Protein AF-0000000074722430 (afdb_homodimer)

InterPro domains:
  IPR003819 TauD/TfdA-like domain [PF02668] (165-380)
  IPR042098 Glutarate 2-hydroxylase superfamily [G3DSA:3.60.130.10] (92-391)

Sequence (804 aa):
MAFQASCAPLKAHEVLLSFWPFKAGCSSRLLKVPALHRSLGVPALICVAAIRSRGRKARICRPAENVEQIRLNEADLTGFRKDFFELFTHEEDFLWNAMTHPRQTERAVSRCFKLVVKWLPEEALHALLRLFVDVDAAPAIWISGLALDVDIPPTPALPGDFRLPVSEAWLLGLARCLGIPYGMLGFYSNNARGGLIRDLSPKPGLGGINQPHINLGLHRDVPACVSGDVEPDGFILLAARGDPEHAALTRICSHRRLAARLKPPQLDALRRSPMRTECVRQGGGISPYGKPFYAVEGPEDDPKMTFFYIPDHKDFTYRIVSDDEETQAAYHAALEVGAAVSDDVDLQAGDALIINNARCTHGRSSFKPQLDGTDRWLLKTFVSAGAAHACTTAWPNLLLKPMAFQASCAPLKAHEVLLSFWPFKAGCSSRLLKVPALHRSLGVPALICVAAIRSRGRKARICRPAENVEQIRLNEADLTGFRKDFFELFTHEEDFLWNAMTHPRQTERAVSRCFKLVVKWLPEEALHALLRLFVDVDAAPAIWISGLALDVDIPPTPALPGDFRLPVSEAWLLGLARCLGIPYGMLGFYSNNARGGLIRDLSPKPGLGGINQPHINLGLHRDVPACVSGDVEPDGFILLAARGDPEHAALTRICSHRRLAARLKPPQLDALRRSPMRTECVRQGGGISPYGKPFYAVEGPEDDPKMTFFYIPDHKDFTYRIVSDDEETQAAYHAALEVGAAVSDDVDLQAGDALIINNARCTHGRSSFKPQLDGTDRWLLKTFVSAGAAHACTTAWPNLLLKP

pLDDT: mean 80.16, std 26.32, range [17.06, 98.88]

Radius of gyration: 30.54 Å; Cα contacts (8 Å, |Δi|>4): 1571; chains: 2; bounding box: 87×69×112 Å

Foldseek 3Di:
DPPPPPPPDDPPPPPPPVPPPPPPPVDPPPPPPDDPDDDPCPVPPPPPPPPVPVPPPPPPLPQADQEAEAEDALVLCVCLVVVLCVLQPDPVLQQAALAPHLVSLLVNLVSLQVSQVVRDDPVVLVLLLCLLPPLSHNQKYKYFNADWAPDDFFQDQDAEADDGPSLVSNFSNSQVSQAAWFFAPPPAQDYSRRRSKHKAEQHPPDDWPNAQQDWFAWFFPCDCQQNPLQRFQKKKKAWQFFAPVLQKWKKKFFPLNLLVPADPLLVVLLQPFWKFKWKAFPVGDIDTHGHIDRQWDDDNSQIFGGDDDIDDDPGIDMDMDTPDPSNRVSVVVSRVSRVVRIDIDRHGRRMMMMGRSRGIIMIIGHDDAPPPRRGIIIMMIGHHNDPVSCVQPPPSNRYHYD/DPPPPPPPDPDPPPPPPVPDDPPPCPDPPPPPPDDDDDDPPPVPPPPPPPPVPVPPPPPPLPQADQEAEAEDALVLCVCLVVVLCVLVPDPVLQQAALAPHLVSLLVNLVSLQVSQVVRDDPVVLVLLLCLLPPLSHNQKYKYFNADWAPDDFFQDQDAEADDGPSLVSNFSNSQVSQAAWFFAPPPAQDYSRRRSKHKAEQHPPDDWPNAQQDWFAWFFPCDCQQNPLQRFQKKKKAWQFFAPVLQKWKKKFFPLNLLVPADPLLVVLLQPFWKFKWKAFPVGDIDTHGHIDRQWDDDNSQIFGGDDDIDDDPGIDMDMDTPDPSNRVSVVVSRVSRVVRIDIHRHGRRMMMMGRSRGIIMIIGHDDAPPPRRGIIIMMIGHHNDPVSCVQPPPSNRYHYD

Secondary structure (DSSP, 8-state):
-----------------------------------------------------------------SEEEEE--GGGGHHHHHHHHHH--SGGGG---TTT-HHHHHHHHHHHHHHHHHHS-HHHHHHHHHTTT-TTS-SEEEEE-----SSPPPPPSS------HHHHHHHHHHHHHHSEEEEETTTS-SSTTTTSSEEE---TT--GGG-TTS-EEEE-SS-HHHHGGG--SEEEEEEEE--TTS--PEEEEEHHHHHHHS-HHHHHHHHHS-EEEEEEETTS-EEEEEEEE-SEES-TTS-EE--------SSEEEEEEESSHHHHHHHHHHHHHHHHHPEEE---TT-EEEEETTTEEEEE-------SS-S-EEEEEEEES-HHHHTTS-TT--EE--/-----------------------------------------------------------------SEEEEE--GGGGHHHHHHHHHH--SHHHH---TTT-HHHHHHHHHHHHHHHHHHS-HHHHHHHHHTTT-TTS-SEEEEE-----SSPPPPPSS------HHHHHHHHHHHHHHSEEEEETTTS-SSTTTTSSEEE---TT--GGG-TTS-EEEE-SS-HHHHGGG--SEEEEEEEE--TTS--PEEEEEHHHHHHHS-HHHHHHHHHS-EEEEEEETTS-EEEEEEEE-SEES-TTS-EE--------SSEEEEEEESSHHHHHHHHHHHHHHHHHPEEE---TT-EEEEETTTEEEEE-------SS-S-EEEEEEEES-HHHHTTS-TT--EE--

Organism: NCBI:txid2562239

Nearest PDB structures (foldseek):
  2og7-assembly1_A  TM=8.150E-01  e=7.172E-22  Streptomyces coelicolor A3(2)
  6f2b-assembly2_B  TM=8.007E-01  e=6.426E-21  Catenulispora acidiphila DSM 44928
  6vwr-assembly1_A  TM=7.796E-01  e=1.172E-19  Streptomyces antibioticus
  6mp9-assembly1_A  TM=7.767E-01  e=3.078E-17  Streptomyces vinaceus
  6daw-assembly1_B  TM=7.287E-01  e=4.355E-18  Streptomyces lusitanus

Structure (mmCIF, N/CA/C/O backbone):
data_AF-0000000074722430-model_v1
#
loop_
_entity.id
_entity.type
_entity.pdbx_description
1 polymer 'TauD/TfdA-like domain-containing protein'
#
loop_
_atom_site.group_PDB
_atom_site.id
_atom_site.type_symbol
_atom_site.label_atom_id
_atom_site.label_alt_id
_atom_site.label_comp_id
_atom_site.label_asym_id
_atom_site.label_entity_id
_atom_site.label_seq_id
_atom_site.pdbx_PDB_ins_code
_atom_site.Cartn_x
_atom_site.Cartn_y
_atom_site.Cartn_z
_atom_site.occupancy
_atom_site.B_iso_or_equiv
_atom_site.auth_seq_id
_atom_site.auth_comp_id
_atom_site.auth_asym_id
_atom_site.auth_atom_id
_atom_site.pdbx_PDB_model_num
ATOM 1 N N . MET A 1 1 ? -0.787 9.32 58.656 1 22.22 1 MET A N 1
ATOM 2 C CA . MET A 1 1 ? 0.65 9.328 58.375 1 22.22 1 MET A CA 1
ATOM 3 C C . MET A 1 1 ? 0.938 9.68 56.938 1 22.22 1 MET A C 1
ATOM 5 O O . MET A 1 1 ? 0.408 9.039 56 1 22.22 1 MET A O 1
ATOM 9 N N . ALA A 1 2 ? 1.373 10.961 56.656 1 22.83 2 ALA A N 1
ATOM 10 C CA . ALA A 1 2 ? 1.521 11.891 55.531 1 22.83 2 ALA A CA 1
ATOM 11 C C . ALA A 1 2 ? 2.631 11.43 54.594 1 22.83 2 ALA A C 1
ATOM 13 O O . ALA A 1 2 ? 3.799 11.367 54.969 1 22.83 2 ALA A O 1
ATOM 14 N N . PHE A 1 3 ? 2.395 10.328 53.75 1 24.03 3 PHE A N 1
ATOM 15 C CA . PHE A 1 3 ? 3.32 9.664 52.844 1 24.03 3 PHE A CA 1
ATOM 16 C C . PHE A 1 3 ? 3.912 10.656 51.875 1 24.03 3 PHE A C 1
ATOM 18 O O . PHE A 1 3 ? 3.189 11.234 51.062 1 24.03 3 PHE A O 1
ATOM 25 N N . GLN A 1 4 ? 5.023 11.344 52.219 1 21.3 4 GLN A N 1
ATOM 26 C CA . GLN A 1 4 ? 5.812 12.375 51.562 1 21.3 4 GLN A CA 1
ATOM 27 C C . GLN A 1 4 ? 6.426 11.859 50.25 1 21.3 4 GLN A C 1
ATOM 29 O O . GLN A 1 4 ? 7.242 10.938 50.281 1 21.3 4 GLN A O 1
ATOM 34 N N . ALA A 1 5 ? 5.68 11.781 49.094 1 21.83 5 ALA A N 1
ATOM 35 C CA . ALA A 1 5 ? 5.988 11.281 47.75 1 21.83 5 ALA A CA 1
ATOM 36 C C . ALA A 1 5 ? 7.16 12.055 47.156 1 21.83 5 ALA A C 1
ATOM 38 O O . ALA A 1 5 ? 7.059 13.258 46.906 1 21.83 5 ALA A O 1
ATOM 39 N N . SER A 1 6 ? 8.461 11.773 47.625 1 21.83 6 SER A N 1
ATOM 40 C CA . SER A 1 6 ? 9.703 12.461 47.281 1 21.83 6 SER A CA 1
ATOM 41 C C . SER A 1 6 ? 9.984 12.383 45.781 1 21.83 6 SER A C 1
ATOM 43 O O . SER A 1 6 ? 10.023 11.297 45.188 1 21.83 6 SER A O 1
ATOM 45 N N . CYS A 1 7 ? 9.633 13.367 44.906 1 21.06 7 CYS A N 1
ATOM 46 C CA . CYS A 1 7 ? 9.75 13.648 43.5 1 21.06 7 CYS A CA 1
ATOM 47 C C . CYS A 1 7 ? 11.219 13.734 43.062 1 21.06 7 CYS A C 1
ATOM 49 O O . CYS A 1 7 ? 11.914 14.672 43.438 1 21.06 7 CYS A O 1
ATOM 51 N N . ALA A 1 8 ? 12.023 12.586 43.094 1 21.33 8 ALA A N 1
ATOM 52 C CA . ALA A 1 8 ? 13.461 12.664 42.844 1 21.33 8 ALA A CA 1
ATOM 53 C C . ALA A 1 8 ? 13.734 13.25 41.469 1 21.33 8 ALA A C 1
ATOM 55 O O . ALA A 1 8 ? 13.023 12.945 40.5 1 21.33 8 ALA A O 1
ATOM 56 N N . PRO A 1 9 ? 14.562 14.359 41.344 1 21.94 9 PRO A N 1
ATOM 57 C CA . PRO A 1 9 ? 14.906 15.211 40.188 1 21.94 9 PRO A CA 1
ATOM 58 C C . PRO A 1 9 ? 15.656 14.461 39.094 1 21.94 9 PRO A C 1
ATOM 60 O O . PRO A 1 9 ? 16.391 13.508 39.375 1 21.94 9 PRO A O 1
ATOM 63 N N . LEU A 1 10 ? 15.07 14.25 37.938 1 19.05 10 LEU A N 1
ATOM 64 C CA . LEU A 1 10 ? 15.516 13.57 36.719 1 19.05 10 LEU A CA 1
ATOM 65 C C . LEU A 1 10 ? 16.844 14.141 36.25 1 19.05 10 LEU A C 1
ATOM 67 O O . LEU A 1 10 ? 16.984 15.359 36.094 1 19.05 10 LEU A O 1
ATOM 71 N N . LYS A 1 11 ? 18.016 13.469 36.562 1 20.22 11 LYS A N 1
ATOM 72 C CA . LYS A 1 11 ? 19.391 13.773 36.219 1 20.22 11 LYS A CA 1
ATOM 73 C C . LYS A 1 11 ? 19.531 13.992 34.688 1 20.22 11 LYS A C 1
ATOM 75 O O . LYS A 1 11 ? 19.172 13.125 33.906 1 20.22 11 LYS A O 1
ATOM 80 N N . ALA A 1 12 ? 19.469 15.258 34.156 1 19.34 12 ALA A N 1
ATOM 81 C CA . ALA A 1 12 ? 19.703 15.812 32.812 1 19.34 12 ALA A CA 1
ATOM 82 C C . ALA A 1 12 ? 21.031 15.328 32.25 1 19.34 12 ALA A C 1
ATOM 84 O O . ALA A 1 12 ? 22.094 15.617 32.812 1 19.34 12 ALA A O 1
ATOM 85 N N . HIS A 1 13 ? 21.156 14 31.922 1 19.52 13 HIS A N 1
ATOM 86 C CA . HIS A 1 13 ? 22.391 13.461 31.391 1 19.52 13 HIS A CA 1
ATOM 87 C C . HIS A 1 13 ? 22.891 14.289 30.219 1 19.52 13 HIS A C 1
ATOM 89 O O . HIS A 1 13 ? 22.141 14.586 29.281 1 19.52 13 HIS A O 1
ATOM 95 N N . GLU A 1 14 ? 23.828 15.188 30.453 1 20.42 14 GLU A N 1
ATOM 96 C CA . GLU A 1 14 ? 24.656 16.078 29.641 1 20.42 14 GLU A CA 1
ATOM 97 C C . GLU A 1 14 ? 25.406 15.305 28.562 1 20.42 14 GLU A C 1
ATOM 99 O O . GLU A 1 14 ? 26.266 14.477 28.859 1 20.42 14 GLU A O 1
ATOM 104 N N . VAL A 1 15 ? 24.703 14.656 27.594 1 19.28 15 VAL A N 1
ATOM 105 C CA . VAL A 1 15 ? 25.422 13.969 26.531 1 19.28 15 VAL A CA 1
ATOM 106 C C . VAL A 1 15 ? 26.391 14.93 25.844 1 19.28 15 VAL A C 1
ATOM 108 O O . VAL A 1 15 ? 25.953 15.922 25.234 1 19.28 15 VAL A O 1
ATOM 111 N N . LEU A 1 16 ? 27.562 15.188 26.391 1 19.17 16 LEU A N 1
ATOM 112 C CA . LEU A 1 16 ? 28.703 15.992 25.953 1 19.17 16 LEU A CA 1
ATOM 113 C C . LEU A 1 16 ? 29.219 15.508 24.609 1 19.17 16 LEU A C 1
ATOM 115 O O . LEU A 1 16 ? 29.781 14.414 24.516 1 19.17 16 LEU A O 1
ATOM 119 N N . LEU A 1 17 ? 28.391 15.555 23.562 1 19.03 17 LEU A N 1
ATOM 120 C CA . LEU A 1 17 ? 28.891 15.148 22.25 1 19.03 17 LEU A CA 1
ATOM 121 C C . LEU A 1 17 ? 30.125 15.953 21.875 1 19.03 17 LEU A C 1
ATOM 123 O O . LEU A 1 17 ? 30.094 17.188 21.859 1 19.03 17 LEU A O 1
ATOM 127 N N . SER A 1 18 ? 31.312 15.5 22.312 1 19.12 18 SER A N 1
ATOM 128 C CA . SER A 1 18 ? 32.656 16.016 22.031 1 19.12 18 SER A CA 1
ATOM 129 C C . SER A 1 18 ? 32.875 16.141 20.516 1 19.12 18 SER A C 1
ATOM 131 O O . SER A 1 18 ? 32.781 15.164 19.781 1 19.12 18 SER A O 1
ATOM 133 N N . PHE A 1 19 ? 32.406 17.203 19.953 1 20.09 19 PHE A N 1
ATOM 134 C CA . PHE A 1 19 ? 32.531 17.672 18.578 1 20.09 19 PHE A CA 1
ATOM 135 C C . PHE A 1 19 ? 33.969 17.797 18.172 1 20.09 19 PHE A C 1
ATOM 137 O O . PHE A 1 19 ? 34.75 18.516 18.812 1 20.09 19 PHE A O 1
ATOM 144 N N . TRP A 1 20 ? 34.625 16.609 17.844 1 19.62 20 TRP A N 1
ATOM 145 C CA . TRP A 1 20 ? 36 16.578 17.406 1 19.62 20 TRP A CA 1
ATOM 146 C C . TRP A 1 20 ? 36.219 17.5 16.219 1 19.62 20 TRP A C 1
ATOM 148 O O . TRP A 1 20 ? 35.375 17.625 15.352 1 19.62 20 TRP A O 1
ATOM 158 N N . PRO A 1 21 ? 37.094 18.438 16.344 1 20.91 21 PRO A N 1
ATOM 159 C CA . PRO A 1 21 ? 37.5 19.609 15.547 1 20.91 21 PRO A CA 1
ATOM 160 C C . PRO A 1 21 ? 38.156 19.25 14.227 1 20.91 21 PRO A C 1
ATOM 162 O O . PRO A 1 21 ? 39.219 18.625 14.219 1 20.91 21 PRO A O 1
ATOM 165 N N . PHE A 1 22 ? 37.469 18.438 13.391 1 19.84 22 PHE A N 1
ATOM 166 C CA . PHE A 1 22 ? 38.25 18.031 12.234 1 19.84 22 PHE A CA 1
ATOM 167 C C . PHE A 1 22 ? 38.75 19.266 11.461 1 19.84 22 PHE A C 1
ATOM 169 O O . PHE A 1 22 ? 37.969 20.203 11.227 1 19.84 22 PHE A O 1
ATOM 176 N N . LYS A 1 23 ? 40 19.594 11.688 1 18.58 23 LYS A N 1
ATOM 177 C CA . LYS A 1 23 ? 40.812 20.656 11.094 1 18.58 23 LYS A CA 1
ATOM 178 C C . LYS A 1 23 ? 40.875 20.531 9.578 1 18.58 23 LYS A C 1
ATOM 180 O O . LYS A 1 23 ? 41.25 19.484 9.047 1 18.58 23 LYS A O 1
ATOM 185 N N . ALA A 1 24 ? 39.906 21.156 8.898 1 19.2 24 ALA A N 1
ATOM 186 C CA . ALA A 1 24 ? 39.688 21.281 7.461 1 19.2 24 ALA A CA 1
ATOM 187 C C . ALA A 1 24 ? 40.906 21.859 6.758 1 19.2 24 ALA A C 1
ATOM 189 O O . ALA A 1 24 ? 41.25 23.031 6.949 1 19.2 24 ALA A O 1
ATOM 190 N N . GLY A 1 25 ? 42.094 21.25 6.961 1 18.08 25 GLY A N 1
ATOM 191 C CA . GLY A 1 25 ? 43.219 21.938 6.352 1 18.08 25 GLY A CA 1
ATOM 192 C C . GLY A 1 25 ? 43.156 21.953 4.836 1 18.08 25 GLY A C 1
ATOM 193 O O . GLY A 1 25 ? 43.344 20.922 4.188 1 18.08 25 GLY A O 1
ATOM 194 N N . CYS A 1 26 ? 42.125 22.438 4.27 1 19.2 26 CYS A N 1
ATOM 195 C CA . CYS A 1 26 ? 41.938 22.438 2.82 1 19.2 26 CYS A CA 1
ATOM 196 C C . CYS A 1 26 ? 43.094 23.203 2.135 1 19.2 26 CYS A C 1
ATOM 198 O O . CYS A 1 26 ? 43.219 24.406 2.334 1 19.2 26 CYS A O 1
ATOM 200 N N . SER A 1 27 ? 44.281 22.609 2.246 1 17.47 27 SER A N 1
ATOM 201 C CA . SER A 1 27 ? 45.344 23.328 1.561 1 17.47 27 SER A CA 1
ATOM 202 C C . SER A 1 27 ? 45.031 23.531 0.084 1 17.47 27 SER A C 1
ATOM 204 O O . SER A 1 27 ? 44.344 22.703 -0.524 1 17.47 27 SER A O 1
ATOM 206 N N . SER A 1 28 ? 45.219 24.75 -0.425 1 18.53 28 SER A N 1
ATOM 207 C CA . SER A 1 28 ? 44.938 25.656 -1.541 1 18.53 28 SER A CA 1
ATOM 208 C C . SER A 1 28 ? 45.719 25.266 -2.777 1 18.53 28 SER A C 1
ATOM 210 O O . SER A 1 28 ? 45.656 25.938 -3.807 1 18.53 28 SER A O 1
ATOM 212 N N . ARG A 1 29 ? 46.312 23.984 -2.82 1 18 29 ARG A N 1
ATOM 213 C CA . ARG A 1 29 ? 47.406 24.141 -3.803 1 18 29 ARG A CA 1
ATOM 214 C C . ARG A 1 29 ? 46.812 24.516 -5.172 1 18 29 ARG A C 1
ATOM 216 O O . ARG A 1 29 ? 45.875 23.906 -5.637 1 18 29 ARG A O 1
ATOM 223 N N . LEU A 1 30 ? 47.125 25.688 -5.691 1 18.09 30 LEU A N 1
ATOM 224 C CA . LEU A 1 30 ? 46.844 26.594 -6.793 1 18.09 30 LEU A CA 1
ATOM 225 C C . LEU A 1 30 ? 47.344 26.016 -8.117 1 18.09 30 LEU A C 1
ATOM 227 O O . LEU A 1 30 ? 47.219 26.672 -9.156 1 18.09 30 LEU A O 1
ATOM 231 N N . LEU A 1 31 ? 47.375 24.656 -8.211 1 18.45 31 LEU A N 1
ATOM 232 C CA . LEU A 1 31 ? 48.25 24.469 -9.352 1 18.45 31 LEU A CA 1
ATOM 233 C C . LEU A 1 31 ? 47.688 25.125 -10.602 1 18.45 31 LEU A C 1
ATOM 235 O O . LEU A 1 31 ? 46.5 25.062 -10.844 1 18.45 31 LEU A O 1
ATOM 239 N N . LYS A 1 32 ? 48.594 25.875 -11.281 1 19.02 32 LYS A N 1
ATOM 240 C CA . LYS A 1 32 ? 48.688 26.859 -12.359 1 19.02 32 LYS A CA 1
ATOM 241 C C . LYS A 1 32 ? 48.438 26.203 -13.711 1 19.02 32 LYS A C 1
ATOM 243 O O . LYS A 1 32 ? 48.469 26.875 -14.75 1 19.02 32 LYS A O 1
ATOM 248 N N . VAL A 1 33 ? 47.719 25.125 -13.773 1 19.42 33 VAL A N 1
ATOM 249 C CA . VAL A 1 33 ? 48 24.547 -15.078 1 19.42 33 VAL A CA 1
ATOM 250 C C . VAL A 1 33 ? 47.594 25.516 -16.188 1 19.42 33 VAL A C 1
ATOM 252 O O . VAL A 1 33 ? 46.594 26.188 -16.078 1 19.42 33 VAL A O 1
ATOM 255 N N . PRO A 1 34 ? 48.625 25.672 -17.109 1 18.48 34 PRO A N 1
ATOM 256 C CA . PRO A 1 34 ? 48.75 26.625 -18.203 1 18.48 34 PRO A CA 1
ATOM 257 C C . PRO A 1 34 ? 47.594 26.547 -19.203 1 18.48 34 PRO A C 1
ATOM 259 O O . PRO A 1 34 ? 46.875 25.531 -19.25 1 18.48 34 PRO A O 1
ATOM 262 N N . ALA A 1 35 ? 47.5 27.672 -19.984 1 18.38 35 ALA A N 1
ATOM 263 C CA . ALA A 1 35 ? 46.594 28.469 -20.797 1 18.38 35 ALA A CA 1
ATOM 264 C C . ALA A 1 35 ? 46.312 27.797 -22.141 1 18.38 35 ALA A C 1
ATOM 266 O O . ALA A 1 35 ? 45.406 28.203 -22.875 1 18.38 35 ALA A O 1
ATOM 267 N N . LEU A 1 36 ? 46.906 26.578 -22.391 1 20.03 36 LEU A N 1
ATOM 268 C CA . LEU A 1 36 ? 47.125 26.609 -23.844 1 20.03 36 LEU A CA 1
ATOM 269 C C . LEU A 1 36 ? 45.781 26.766 -24.578 1 20.03 36 LEU A C 1
ATOM 271 O O . LEU A 1 36 ? 44.844 26 -24.344 1 20.03 36 LEU A O 1
ATOM 275 N N . HIS A 1 37 ? 45.656 27.906 -25.266 1 17.06 37 HIS A N 1
ATOM 276 C CA . HIS A 1 37 ? 44.594 28.656 -25.922 1 17.06 37 HIS A CA 1
ATOM 277 C C . HIS A 1 37 ? 44.031 27.875 -27.109 1 17.06 37 HIS A C 1
ATOM 279 O O . HIS A 1 37 ? 42.812 27.922 -27.375 1 17.06 37 HIS A O 1
ATOM 285 N N . ARG A 1 38 ? 44.906 27.25 -28.047 1 19.89 38 ARG A N 1
ATOM 286 C CA . ARG A 1 38 ? 44.625 27.734 -29.391 1 19.89 38 ARG A CA 1
ATOM 287 C C . ARG A 1 38 ? 43.281 27.219 -29.891 1 19.89 38 ARG A C 1
ATOM 289 O O . ARG A 1 38 ? 42.844 26.141 -29.453 1 19.89 38 ARG A O 1
ATOM 296 N N . SER A 1 39 ? 42.594 28.078 -30.688 1 18.02 39 SER A N 1
ATOM 297 C CA . SER A 1 39 ? 41.25 28.438 -31.172 1 18.02 39 SER A CA 1
ATOM 298 C C . SER A 1 39 ? 40.75 27.453 -32.219 1 18.02 39 SER A C 1
ATOM 300 O O . SER A 1 39 ? 39.656 27.594 -32.75 1 18.02 39 SER A O 1
ATOM 302 N N . LEU A 1 40 ? 41.625 26.391 -32.594 1 22.7 40 LEU A N 1
ATOM 303 C CA . LEU A 1 40 ? 41.281 26.094 -33.969 1 22.7 40 LEU A CA 1
ATOM 304 C C . LEU A 1 40 ? 39.781 25.781 -34.094 1 22.7 40 LEU A C 1
ATOM 306 O O . LEU A 1 40 ? 39.219 25.109 -33.25 1 22.7 40 LEU A O 1
ATOM 310 N N . GLY A 1 41 ? 39.125 26.609 -34.906 1 20.03 41 GLY A N 1
ATOM 311 C CA . GLY A 1 41 ? 37.75 26.859 -35.312 1 20.03 41 GLY A CA 1
ATOM 312 C C . GLY A 1 41 ? 37.062 25.656 -35.938 1 20.03 41 GLY A C 1
ATOM 313 O O . GLY A 1 41 ? 36.375 25.797 -36.938 1 20.03 41 GLY A O 1
ATOM 314 N N . VAL A 1 42 ? 37.562 24.438 -35.781 1 23.16 42 VAL A N 1
ATOM 315 C CA . VAL A 1 42 ? 36.906 23.547 -36.719 1 23.16 42 VAL A CA 1
ATOM 316 C C . VAL A 1 42 ? 35.375 23.672 -36.562 1 23.16 42 VAL A C 1
ATOM 318 O O . VAL A 1 42 ? 34.875 23.562 -35.438 1 23.16 42 VAL A O 1
ATOM 321 N N . PRO A 1 43 ? 34.781 24.375 -37.562 1 21.19 43 PRO A N 1
ATOM 322 C CA . PRO A 1 43 ? 33.312 24.547 -37.531 1 21.19 43 PRO A CA 1
ATOM 323 C C . PRO A 1 43 ? 32.562 23.219 -37.438 1 21.19 43 PRO A C 1
ATOM 325 O O . PRO A 1 43 ? 32.781 22.328 -38.281 1 21.19 43 PRO A O 1
ATOM 328 N N . ALA A 1 44 ? 32.688 22.469 -36.344 1 21.16 44 ALA A N 1
ATOM 329 C CA . ALA A 1 44 ? 31.875 21.266 -36.375 1 21.16 44 ALA A CA 1
ATOM 330 C C . ALA A 1 44 ? 30.422 21.594 -36.719 1 21.16 44 ALA A C 1
ATOM 332 O O . ALA A 1 44 ? 29.797 22.422 -36.062 1 21.16 44 ALA A O 1
ATOM 333 N N . LEU A 1 45 ? 30.156 21.594 -37.969 1 22.23 45 LEU A N 1
ATOM 334 C CA . LEU A 1 45 ? 28.781 21.672 -38.438 1 22.23 45 LEU A CA 1
ATOM 335 C C . LEU A 1 45 ? 27.906 20.688 -37.656 1 22.23 45 LEU A C 1
ATOM 337 O O . LEU A 1 45 ? 28.062 19.469 -37.781 1 22.23 45 LEU A O 1
ATOM 341 N N . ILE A 1 46 ? 27.828 20.922 -36.312 1 21.31 46 ILE A N 1
ATOM 342 C CA . ILE A 1 46 ? 26.875 20.094 -35.594 1 21.31 46 ILE A CA 1
ATOM 343 C C . ILE A 1 46 ? 25.5 20.219 -36.25 1 21.31 46 ILE A C 1
ATOM 345 O O . ILE A 1 46 ? 24.938 21.312 -36.344 1 21.31 46 ILE A O 1
ATOM 349 N N . CYS A 1 47 ? 25.297 19.469 -37.344 1 21.78 47 CYS A N 1
ATOM 350 C CA . CYS A 1 47 ? 23.938 19.312 -37.844 1 21.78 47 CYS A CA 1
ATOM 351 C C . CYS A 1 47 ? 22.953 19.109 -36.688 1 21.78 47 CYS A C 1
ATOM 353 O O . CYS A 1 47 ? 23.047 18.125 -35.938 1 21.78 47 CYS A O 1
ATOM 355 N N . VAL A 1 48 ? 22.625 20.25 -36.125 1 22.41 48 VAL A N 1
ATOM 356 C CA . VAL A 1 48 ? 21.5 20.281 -35.188 1 22.41 48 VAL A CA 1
ATOM 357 C C . VAL A 1 48 ? 20.281 19.656 -35.844 1 22.41 48 VAL A C 1
ATOM 359 O O . VAL A 1 48 ? 19.719 20.203 -36.781 1 22.41 48 VAL A O 1
ATOM 362 N N . ALA A 1 49 ? 20.328 18.359 -36.219 1 24.72 49 ALA A N 1
ATOM 363 C CA . ALA A 1 49 ? 19.016 17.797 -36.5 1 24.72 49 ALA A CA 1
ATOM 364 C C . ALA A 1 49 ? 17.984 18.281 -35.469 1 24.72 49 ALA A C 1
ATOM 366 O O . ALA A 1 49 ? 18.172 18.141 -34.25 1 24.72 49 ALA A O 1
ATOM 367 N N . ALA A 1 50 ? 17.391 19.375 -35.781 1 23.55 50 ALA A N 1
ATOM 368 C CA . ALA A 1 50 ? 16.203 19.875 -35.094 1 23.55 50 ALA A CA 1
ATOM 369 C C . ALA A 1 50 ? 15.211 18.75 -34.812 1 23.55 50 ALA A C 1
ATOM 371 O O . ALA A 1 50 ? 14.586 18.234 -35.75 1 23.55 50 ALA A O 1
ATOM 372 N N . ILE A 1 51 ? 15.609 17.734 -34.125 1 25.83 51 ILE A N 1
ATOM 373 C CA . ILE A 1 51 ? 14.484 16.906 -33.719 1 25.83 51 ILE A CA 1
ATOM 374 C C . ILE A 1 51 ? 13.359 17.797 -33.188 1 25.83 51 ILE A C 1
ATOM 376 O O . ILE A 1 51 ? 13.539 18.516 -32.188 1 25.83 51 ILE A O 1
ATOM 380 N N . ARG A 1 52 ? 12.484 18.297 -34.062 1 26.28 52 ARG A N 1
ATOM 381 C CA . ARG A 1 52 ? 11.203 18.875 -33.656 1 26.28 52 ARG A CA 1
ATOM 382 C C . ARG A 1 52 ? 10.602 18.109 -32.5 1 26.28 52 ARG A C 1
ATOM 384 O O . ARG A 1 52 ? 10.266 16.922 -32.625 1 26.28 52 ARG A O 1
ATOM 391 N N . SER A 1 53 ? 11.156 18.359 -31.391 1 24.61 53 SER A N 1
ATOM 392 C CA . SER A 1 53 ? 10.469 17.953 -30.156 1 24.61 53 SER A CA 1
ATOM 393 C C . SER A 1 53 ? 8.977 18.25 -30.25 1 24.61 53 SER A C 1
ATOM 395 O O . SER A 1 53 ? 8.57 19.406 -30.391 1 24.61 53 SER A O 1
ATOM 397 N N . ARG A 1 54 ? 8.227 17.5 -31.109 1 30.41 54 ARG A N 1
ATOM 398 C CA . ARG A 1 54 ? 6.781 17.609 -30.953 1 30.41 54 ARG A CA 1
ATOM 399 C C . ARG A 1 54 ? 6.41 17.922 -29.5 1 30.41 54 ARG A C 1
ATOM 401 O O . ARG A 1 54 ? 6.855 17.219 -28.578 1 30.41 54 ARG A O 1
ATOM 408 N N . GLY A 1 55 ? 6.199 19.141 -29.297 1 25.31 55 GLY A N 1
ATOM 409 C CA . GLY A 1 55 ? 5.738 19.703 -28.031 1 25.31 55 GLY A CA 1
ATOM 410 C C . GLY A 1 55 ? 4.793 18.781 -27.281 1 25.31 55 GLY A C 1
ATOM 411 O O . GLY A 1 55 ? 3.742 18.406 -27.812 1 25.31 55 GLY A O 1
ATOM 412 N N . ARG A 1 56 ? 5.223 17.828 -26.656 1 29.67 56 ARG A N 1
ATOM 413 C CA . ARG A 1 56 ? 4.266 17.25 -25.719 1 29.67 56 ARG A CA 1
ATOM 414 C C . ARG A 1 56 ? 3.328 18.328 -25.172 1 29.67 56 ARG A C 1
ATOM 416 O O . ARG A 1 56 ? 3.781 19.344 -24.656 1 29.67 56 ARG A O 1
ATOM 423 N N . LYS A 1 57 ? 2.182 18.438 -25.922 1 32.09 57 LYS A N 1
ATOM 424 C CA . LYS A 1 57 ? 1.157 19.344 -25.406 1 32.09 57 LYS A CA 1
ATOM 425 C C . LYS A 1 57 ? 1.227 19.422 -23.891 1 32.09 57 LYS A C 1
ATOM 427 O O . LYS A 1 57 ? 1.276 18.406 -23.203 1 32.09 57 LYS A O 1
ATOM 432 N N . ALA A 1 58 ? 1.718 20.578 -23.422 1 31.55 58 ALA A N 1
ATOM 433 C CA . ALA A 1 58 ? 1.586 20.953 -22.016 1 31.55 58 ALA A CA 1
ATOM 434 C C . ALA A 1 58 ? 0.235 20.516 -21.453 1 31.55 58 ALA A C 1
ATOM 436 O O . ALA A 1 58 ? -0.814 20.906 -21.969 1 31.55 58 ALA A O 1
ATOM 437 N N . ARG A 1 59 ? 0.105 19.297 -21.125 1 36.09 59 ARG A N 1
ATOM 438 C CA . ARG A 1 59 ? -1.117 18.984 -20.391 1 36.09 59 ARG A CA 1
ATOM 439 C C . ARG A 1 59 ? -1.562 20.172 -19.547 1 36.09 59 ARG A C 1
ATOM 441 O O . ARG A 1 59 ? -0.764 20.734 -18.797 1 36.09 59 ARG A O 1
ATOM 448 N N . ILE A 1 60 ? -2.354 21.016 -20.047 1 33.41 60 ILE A N 1
ATOM 449 C CA . ILE A 1 60 ? -2.932 22.031 -19.188 1 33.41 60 ILE A CA 1
ATOM 450 C C . ILE A 1 60 ? -3.199 21.438 -17.797 1 33.41 60 ILE A C 1
ATOM 452 O O . ILE A 1 60 ? -4.016 20.531 -17.656 1 33.41 60 ILE A O 1
ATOM 456 N N . CYS A 1 61 ? -2.197 21.344 -17.016 1 38.66 61 CYS A N 1
ATOM 457 C CA . CYS A 1 61 ? -2.363 20.953 -15.625 1 38.66 61 CYS A CA 1
ATOM 458 C C . CYS A 1 61 ? -3.504 21.719 -14.977 1 38.66 61 CYS A C 1
ATOM 460 O O . CYS A 1 61 ? -3.51 22.953 -14.977 1 38.66 61 CYS A O 1
ATOM 462 N N . ARG A 1 62 ? -4.777 21.359 -14.977 1 46.34 62 ARG A N 1
ATOM 463 C CA . ARG A 1 62 ? -5.824 21.984 -14.164 1 46.34 62 ARG A CA 1
ATOM 464 C C . ARG A 1 62 ? -5.262 22.5 -12.852 1 46.34 62 ARG A C 1
ATOM 466 O O . ARG A 1 62 ? -4.301 21.953 -12.312 1 46.34 62 ARG A O 1
ATOM 473 N N . PRO A 1 63 ? -5.605 23.719 -12.609 1 53.28 63 PRO A N 1
ATOM 474 C CA . PRO A 1 63 ? -5.102 24.25 -11.344 1 53.28 63 PRO A CA 1
ATOM 475 C C . PRO A 1 63 ? -5.266 23.266 -10.188 1 53.28 63 PRO A C 1
ATOM 477 O O . PRO A 1 63 ? -6.316 22.625 -10.055 1 53.28 63 PRO A O 1
ATOM 480 N N . ALA A 1 64 ? -4.184 22.859 -9.594 1 65.12 64 ALA A N 1
ATOM 481 C CA . ALA A 1 64 ? -4.047 21.891 -8.5 1 65.12 64 ALA A CA 1
ATOM 482 C C . ALA A 1 64 ? -4.793 22.359 -7.258 1 65.12 64 ALA A C 1
ATOM 484 O O . ALA A 1 64 ? -4.602 23.484 -6.801 1 65.12 64 ALA A O 1
ATOM 485 N N . GLU A 1 65 ? -5.98 21.828 -6.965 1 89.44 65 GLU A N 1
ATOM 486 C CA . GLU A 1 65 ? -6.672 22.078 -5.703 1 89.44 65 GLU A CA 1
ATOM 487 C C . GLU A 1 65 ? -5.848 21.594 -4.516 1 89.44 65 GLU A C 1
ATOM 489 O O . GLU A 1 65 ? -5.113 20.609 -4.621 1 89.44 65 GLU A O 1
ATOM 494 N N . ASN A 1 66 ? -5.812 22.609 -3.459 1 97.62 66 ASN A N 1
ATOM 495 C CA . ASN A 1 66 ? -5.117 22.203 -2.24 1 97.62 66 ASN A CA 1
ATOM 496 C C . ASN A 1 66 ? -5.855 21.094 -1.512 1 97.62 66 ASN A C 1
ATOM 498 O O . ASN A 1 66 ? -5.227 20.172 -0.982 1 97.62 66 ASN A O 1
ATOM 502 N N . VAL A 1 67 ? -7.16 21.219 -1.517 1 98.25 67 VAL A N 1
ATOM 503 C CA . VAL A 1 67 ? -7.961 20.328 -0.692 1 98.25 67 VAL A CA 1
ATOM 504 C C . VAL A 1 67 ? -9.211 19.891 -1.459 1 98.25 67 VAL A C 1
ATOM 506 O O . VAL A 1 67 ? -9.914 20.734 -2.025 1 98.25 67 VAL A O 1
ATOM 509 N N . GLU A 1 68 ? -9.391 18.609 -1.596 1 97.62 68 GLU A N 1
ATOM 510 C CA . GLU A 1 68 ? -10.672 18.078 -2.049 1 97.62 68 GLU A CA 1
ATOM 511 C C . GLU A 1 68 ? -11.625 17.859 -0.879 1 97.62 68 GLU A C 1
ATOM 513 O O . GLU A 1 68 ? -11.328 17.109 0.046 1 97.62 68 GLU A O 1
ATOM 518 N N . GLN A 1 69 ? -12.773 18.547 -0.914 1 97.25 69 GLN A N 1
ATOM 519 C CA . GLN A 1 69 ? -13.742 18.422 0.174 1 97.25 69 GLN A CA 1
ATOM 520 C C . GLN A 1 69 ? -14.836 17.422 -0.168 1 97.25 69 GLN A C 1
ATOM 522 O O . GLN A 1 69 ? -15.414 17.469 -1.255 1 97.25 69 GLN A O 1
ATOM 527 N N . ILE A 1 70 ? -15.062 16.5 0.763 1 97.38 70 ILE A N 1
ATOM 528 C CA . ILE A 1 70 ? -16.125 15.516 0.646 1 97.38 70 ILE A CA 1
ATOM 529 C C . ILE A 1 70 ? -17.047 15.602 1.862 1 97.38 70 ILE A C 1
ATOM 531 O O . ILE A 1 70 ? -16.609 15.375 2.994 1 97.38 70 ILE A O 1
ATOM 535 N N . ARG A 1 71 ? -18.297 15.914 1.643 1 96.88 71 ARG A N 1
ATOM 536 C CA . ARG A 1 71 ? -19.266 16 2.725 1 96.88 71 ARG A CA 1
ATOM 537 C C . ARG A 1 71 ? -20.188 14.789 2.736 1 96.88 71 ARG A C 1
ATOM 539 O O . ARG A 1 71 ? -20.875 14.508 1.744 1 96.88 71 ARG A O 1
ATOM 546 N N . LEU A 1 72 ? -20.078 14.109 3.848 1 95.88 72 LEU A N 1
ATOM 547 C CA . LEU A 1 72 ? -20.938 12.945 4.023 1 95.88 72 LEU A CA 1
ATOM 548 C C . LEU A 1 72 ? -22.172 13.305 4.844 1 95.88 72 LEU A C 1
ATOM 550 O O . LEU A 1 72 ? -22.125 14.203 5.691 1 95.88 72 LEU A O 1
ATOM 554 N N . ASN A 1 73 ? -23.266 12.586 4.477 1 89.31 73 ASN A N 1
ATOM 555 C CA . ASN A 1 73 ? -24.469 12.734 5.285 1 89.31 73 ASN A CA 1
ATOM 556 C C . ASN A 1 73 ? -24.422 11.852 6.527 1 89.31 73 ASN A C 1
ATOM 558 O O . ASN A 1 73 ? -24.422 10.625 6.418 1 89.31 73 ASN A O 1
ATOM 562 N N . GLU A 1 74 ? -24.484 12.492 7.637 1 79.81 74 GLU A N 1
ATOM 563 C CA . GLU A 1 74 ? -24.375 11.773 8.906 1 79.81 74 GLU A CA 1
ATOM 564 C C . GLU A 1 74 ? -25.469 10.711 9.023 1 79.81 74 GLU A C 1
ATOM 566 O O . GLU A 1 74 ? -25.219 9.633 9.578 1 79.81 74 GLU A O 1
ATOM 571 N N . ALA A 1 75 ? -26.594 11 8.492 1 80.5 75 ALA A N 1
ATOM 572 C CA . ALA A 1 75 ? -27.719 10.078 8.586 1 80.5 75 ALA A CA 1
ATOM 573 C C . ALA A 1 75 ? -27.406 8.758 7.883 1 80.5 75 ALA A C 1
ATOM 575 O O . ALA A 1 75 ? -27.922 7.703 8.266 1 80.5 75 ALA A O 1
ATOM 576 N N . ASP A 1 76 ? -26.484 8.852 6.934 1 83.19 76 ASP A N 1
ATOM 577 C CA . ASP A 1 76 ? -26.125 7.664 6.16 1 83.19 76 ASP A CA 1
ATOM 578 C C . ASP A 1 76 ? -25.078 6.828 6.895 1 83.19 76 ASP A C 1
ATOM 580 O O . ASP A 1 76 ? -24.812 5.684 6.512 1 83.19 76 ASP A O 1
ATOM 584 N N . LEU A 1 77 ? -24.547 7.418 7.992 1 85.31 77 LEU A N 1
ATOM 585 C CA . LEU A 1 77 ? -23.453 6.734 8.664 1 85.31 77 LEU A CA 1
ATOM 586 C C . LEU A 1 77 ? -23.844 6.312 10.07 1 85.31 77 LEU A C 1
ATOM 588 O O . LEU A 1 77 ? -23 5.887 10.859 1 85.31 77 LEU A O 1
ATOM 592 N N . THR A 1 78 ? -25.156 6.426 10.406 1 80.06 78 THR A N 1
ATOM 593 C CA . THR A 1 78 ? -25.625 6.125 11.75 1 80.06 78 THR A CA 1
ATOM 594 C C . THR A 1 78 ? -25.375 4.66 12.094 1 80.06 78 THR A C 1
ATOM 596 O O . THR A 1 78 ? -25.188 4.312 13.266 1 80.06 78 THR A O 1
ATOM 599 N N . GLY A 1 79 ? -25.359 3.838 11.086 1 91.75 79 GLY A N 1
ATOM 600 C CA . GLY A 1 79 ? -25.141 2.42 11.328 1 91.75 79 GLY A CA 1
ATOM 601 C C . GLY A 1 79 ? -23.688 2.072 11.609 1 91.75 79 GLY A C 1
ATOM 602 O O . GLY A 1 79 ? -23.391 0.969 12.07 1 91.75 79 GLY A O 1
ATOM 603 N N . PHE A 1 80 ? -22.828 3.037 11.438 1 95.5 80 PHE A N 1
ATOM 604 C CA . PHE A 1 80 ? -21.406 2.783 11.648 1 95.5 80 PHE A CA 1
ATOM 605 C C . PHE A 1 80 ? -21.125 2.422 13.102 1 95.5 80 PHE A C 1
ATOM 607 O O . PHE A 1 80 ? -20.469 1.427 13.391 1 95.5 80 PHE A O 1
ATOM 614 N N . ARG A 1 81 ? -21.703 3.18 14.047 1 93.5 81 ARG A N 1
ATOM 615 C CA . ARG A 1 81 ? -21.5 2.926 15.469 1 93.5 81 ARG A CA 1
ATOM 616 C C . ARG A 1 81 ? -22.031 1.552 15.859 1 93.5 81 ARG A C 1
ATOM 618 O O . ARG A 1 81 ? -21.391 0.811 16.594 1 93.5 81 ARG A O 1
ATOM 625 N N . LYS A 1 82 ? -23.172 1.319 15.328 1 93.75 82 LYS A N 1
ATOM 626 C CA . LYS A 1 82 ? -23.766 0.022 15.625 1 93.75 82 LYS A CA 1
ATOM 627 C C . LYS A 1 82 ? -22.875 -1.119 15.148 1 93.75 82 LYS A C 1
ATOM 629 O O . LYS A 1 82 ? -22.594 -2.055 15.906 1 93.75 82 LYS A O 1
ATOM 634 N N . ASP A 1 83 ? -22.406 -1.049 13.898 1 94.81 83 ASP A N 1
ATOM 635 C CA . ASP A 1 83 ? -21.547 -2.08 13.328 1 94.81 83 ASP A CA 1
ATOM 636 C C . ASP A 1 83 ? -20.219 -2.162 14.086 1 94.81 83 ASP A C 1
ATOM 638 O O . ASP A 1 83 ? -19.656 -3.246 14.242 1 94.81 83 ASP A O 1
ATOM 642 N N . PHE A 1 84 ? -19.781 -1.001 14.594 1 95.75 84 PHE A N 1
ATOM 643 C CA . PHE A 1 84 ? -18.547 -0.974 15.383 1 95.75 84 PHE A CA 1
ATOM 644 C C . PHE A 1 84 ? -18.688 -1.837 16.625 1 95.75 84 PHE A C 1
ATOM 646 O O . PHE A 1 84 ? -17.828 -2.68 16.906 1 95.75 84 PHE A O 1
ATOM 653 N N . PHE A 1 85 ? -19.766 -1.671 17.281 1 92.88 85 PHE A N 1
ATOM 654 C CA . PHE A 1 85 ? -19.938 -2.385 18.547 1 92.88 85 PHE A CA 1
ATOM 655 C C . PHE A 1 85 ? -20.312 -3.84 18.297 1 92.88 85 PHE A C 1
ATOM 657 O O . PHE A 1 85 ? -20.234 -4.672 19.203 1 92.88 85 PHE A O 1
ATOM 664 N N . GLU A 1 86 ? -20.688 -4.168 17.062 1 91.75 86 GLU A N 1
ATOM 665 C CA . GLU A 1 86 ? -20.891 -5.566 16.688 1 91.75 86 GLU A CA 1
ATOM 666 C C . GLU A 1 86 ? -19.578 -6.254 16.375 1 91.75 86 GLU A C 1
ATOM 668 O O . GLU A 1 86 ? -19.438 -7.465 16.547 1 91.75 86 GLU A O 1
ATOM 673 N N . LEU A 1 87 ? -18.672 -5.492 15.867 1 90.19 87 LEU A N 1
ATOM 674 C CA . LEU A 1 87 ? -17.375 -6.027 15.477 1 90.19 87 LEU A CA 1
ATOM 675 C C . LEU A 1 87 ? -16.422 -6.07 16.672 1 90.19 87 LEU A C 1
ATOM 677 O O . LEU A 1 87 ? -15.555 -6.945 16.75 1 90.19 87 LEU A O 1
ATOM 681 N N . PHE A 1 88 ? -16.531 -5.066 17.516 1 91.12 88 PHE A N 1
ATOM 682 C CA . PHE A 1 88 ? -15.75 -5.008 18.75 1 91.12 88 PHE A CA 1
ATOM 683 C C . PHE A 1 88 ? -16.594 -5.445 19.938 1 91.12 88 PHE A C 1
ATOM 685 O O . PHE A 1 88 ? -17.281 -4.625 20.547 1 91.12 88 PHE A O 1
ATOM 692 N N . THR A 1 89 ? -16.453 -6.738 20.25 1 84.75 89 THR A N 1
ATOM 693 C CA . THR A 1 89 ? -17.406 -7.305 21.188 1 84.75 89 THR A CA 1
ATOM 694 C C . THR A 1 89 ? -16.766 -7.578 22.547 1 84.75 89 THR A C 1
ATOM 696 O O . THR A 1 89 ? -17.438 -7.566 23.578 1 84.75 89 THR A O 1
ATOM 699 N N . HIS A 1 90 ? -15.492 -7.785 22.469 1 84.75 90 HIS A N 1
ATOM 700 C CA . HIS A 1 90 ? -14.828 -8.141 23.719 1 84.75 90 HIS A CA 1
ATOM 701 C C . HIS A 1 90 ? -14.062 -6.953 24.297 1 84.75 90 HIS A C 1
ATOM 703 O O . HIS A 1 90 ? -13.609 -6.082 23.547 1 84.75 90 HIS A O 1
ATOM 709 N N . GLU A 1 91 ? -14.039 -6.922 25.578 1 80.94 91 GLU A N 1
ATOM 710 C CA . GLU A 1 91 ? -13.328 -5.848 26.281 1 80.94 91 GLU A CA 1
ATOM 711 C C . GLU A 1 91 ? -11.898 -5.715 25.766 1 80.94 91 GLU A C 1
ATOM 713 O O . GLU A 1 91 ? -11.383 -4.605 25.609 1 80.94 91 GLU A O 1
ATOM 718 N N . GLU A 1 92 ? -11.352 -6.844 25.469 1 81.06 92 GLU A N 1
ATOM 719 C CA . GLU A 1 92 ? -9.961 -6.879 25.016 1 81.06 92 GLU A CA 1
ATOM 720 C C . GLU A 1 92 ? -9.797 -6.148 23.688 1 81.06 92 GLU A C 1
ATOM 722 O O . GLU A 1 92 ? -8.719 -5.641 23.375 1 81.06 92 GLU A O 1
ATOM 727 N N . ASP A 1 93 ? -10.891 -6.027 23 1 84.25 93 ASP A N 1
ATOM 728 C CA . ASP A 1 93 ? -10.844 -5.379 21.703 1 84.25 93 ASP A CA 1
ATOM 729 C C . ASP A 1 93 ? -10.609 -3.877 21.844 1 84.25 93 ASP A C 1
ATOM 731 O O . ASP A 1 93 ? -10.062 -3.242 20.938 1 84.25 93 ASP A O 1
ATOM 735 N N . PHE A 1 94 ? -10.961 -3.414 23 1 85.12 94 PHE A N 1
ATOM 736 C CA . PHE A 1 94 ? -10.883 -1.976 23.234 1 85.12 94 PHE A CA 1
ATOM 737 C C . PHE A 1 94 ? -9.57 -1.611 23.906 1 85.12 94 PHE A C 1
ATOM 739 O O . PHE A 1 94 ? -9.242 -0.43 24.047 1 85.12 94 PHE A O 1
ATOM 746 N N . LEU A 1 95 ? -8.836 -2.67 24.25 1 88.06 95 LEU A N 1
ATOM 747 C CA . LEU A 1 95 ? -7.664 -2.42 25.078 1 88.06 95 LEU A CA 1
ATOM 748 C C . LEU A 1 95 ? -6.379 -2.6 24.281 1 88.06 95 LEU A C 1
ATOM 750 O O . LEU A 1 95 ? -5.305 -2.795 24.859 1 88.06 95 LEU A O 1
ATOM 754 N N . TRP A 1 96 ? -6.535 -2.551 23 1 93.19 96 TRP A N 1
ATOM 755 C CA . TRP A 1 96 ? -5.332 -2.676 22.188 1 93.19 96 TRP A CA 1
ATOM 756 C C . TRP A 1 96 ? -4.348 -1.554 22.5 1 93.19 96 TRP A C 1
ATOM 758 O O . TRP A 1 96 ? -4.754 -0.442 22.844 1 93.19 96 TRP A O 1
ATOM 768 N N . ASN A 1 97 ? -3.109 -1.839 22.531 1 93.75 97 ASN A N 1
ATOM 769 C CA . ASN A 1 97 ? -1.966 -0.962 22.766 1 93.75 97 ASN A CA 1
ATOM 770 C C . ASN A 1 97 ? -0.787 -1.335 21.859 1 93.75 97 ASN A C 1
ATOM 772 O O . ASN A 1 97 ? -0.232 -2.428 21.984 1 93.75 97 ASN A O 1
ATOM 776 N N . ALA A 1 98 ? -0.439 -0.445 21.016 1 92.88 98 ALA A N 1
ATOM 777 C CA . ALA A 1 98 ? 0.524 -0.762 19.969 1 92.88 98 ALA A CA 1
ATOM 778 C C . ALA A 1 98 ? 1.882 -1.128 20.547 1 92.88 98 ALA A C 1
ATOM 780 O O . ALA A 1 98 ? 2.662 -1.852 19.938 1 92.88 98 ALA A O 1
ATOM 781 N N . MET A 1 99 ? 2.197 -0.653 21.734 1 90.81 99 MET A N 1
ATOM 782 C CA . MET A 1 99 ? 3.486 -0.902 22.359 1 90.81 99 MET A CA 1
ATOM 783 C C . MET A 1 99 ? 3.477 -2.23 23.109 1 90.81 99 MET A C 1
ATOM 785 O O . MET A 1 99 ? 4.395 -3.041 22.969 1 90.81 99 MET A O 1
ATOM 789 N N . THR A 1 100 ? 2.424 -2.518 23.812 1 91.31 100 THR A N 1
ATOM 790 C CA . THR A 1 100 ? 2.424 -3.668 24.703 1 91.31 100 THR A CA 1
ATOM 791 C C . THR A 1 100 ? 1.705 -4.852 24.062 1 91.31 100 THR A C 1
ATOM 793 O O . THR A 1 100 ? 1.979 -6.004 24.406 1 91.31 100 THR A O 1
ATOM 796 N N . HIS A 1 101 ? 0.751 -4.578 23.203 1 93.12 101 HIS A N 1
ATOM 797 C CA . HIS A 1 101 ? -0.021 -5.621 22.531 1 93.12 101 HIS A CA 1
ATOM 798 C C . HIS A 1 101 ? -0.05 -5.406 21.031 1 93.12 101 HIS A C 1
ATOM 800 O O . HIS A 1 101 ? -1.116 -5.191 20.438 1 93.12 101 HIS A O 1
ATOM 806 N N . PRO A 1 102 ? 1.11 -5.59 20.328 1 92.62 102 PRO A N 1
ATOM 807 C CA . PRO A 1 102 ? 1.189 -5.258 18.906 1 92.62 102 PRO A CA 1
ATOM 808 C C . PRO A 1 102 ? 0.289 -6.141 18.031 1 92.62 102 PRO A C 1
ATOM 810 O O . PRO A 1 102 ? -0.307 -5.664 17.062 1 92.62 102 PRO A O 1
ATOM 813 N N . ARG A 1 103 ? 0.147 -7.434 18.312 1 91.88 103 ARG A N 1
ATOM 814 C CA . ARG A 1 103 ? -0.691 -8.328 17.516 1 91.88 103 ARG A CA 1
ATOM 815 C C . ARG A 1 103 ? -2.166 -7.965 17.656 1 91.88 103 ARG A C 1
ATOM 817 O O . ARG A 1 103 ? -2.902 -7.953 16.672 1 91.88 103 ARG A O 1
ATOM 824 N N . GLN A 1 104 ? -2.555 -7.648 18.859 1 93.25 104 GLN A N 1
ATOM 825 C CA . GLN A 1 104 ? -3.934 -7.227 19.094 1 93.25 104 GLN A CA 1
ATOM 826 C C . GLN A 1 104 ? -4.234 -5.91 18.391 1 93.25 104 GLN A C 1
ATOM 828 O O . GLN A 1 104 ? -5.34 -5.711 17.891 1 93.25 104 GLN A O 1
ATOM 833 N N . THR A 1 105 ? -3.252 -5.051 18.406 1 94.75 105 THR A N 1
ATOM 834 C CA . THR A 1 105 ? -3.414 -3.746 17.766 1 94.75 105 THR A CA 1
ATOM 835 C C . THR A 1 105 ? -3.6 -3.895 16.266 1 94.75 105 THR A C 1
ATOM 837 O O . THR A 1 105 ? -4.496 -3.283 15.68 1 94.75 105 THR A O 1
ATOM 840 N N . GLU A 1 106 ? -2.766 -4.719 15.703 1 93.5 106 GLU A N 1
ATOM 841 C CA . GLU A 1 106 ? -2.893 -4.918 14.258 1 93.5 106 GLU A CA 1
ATOM 842 C C . GLU A 1 106 ? -4.242 -5.535 13.906 1 93.5 106 GLU A C 1
ATOM 844 O O . GLU A 1 106 ? -4.844 -5.184 12.883 1 93.5 106 GLU A O 1
ATOM 849 N N . ARG A 1 107 ? -4.742 -6.418 14.688 1 93.69 107 ARG A N 1
ATOM 850 C CA . ARG A 1 107 ? -6.066 -6.996 14.477 1 93.69 107 ARG A CA 1
ATOM 851 C C . ARG A 1 107 ? -7.152 -5.934 14.578 1 93.69 107 ARG A C 1
ATOM 853 O O . ARG A 1 107 ? -8.094 -5.926 13.789 1 93.69 107 ARG A O 1
ATOM 860 N N . ALA A 1 108 ? -7.008 -5.102 15.57 1 96 108 ALA A N 1
ATOM 861 C CA . ALA A 1 108 ? -7.957 -4 15.711 1 96 108 ALA A CA 1
ATOM 862 C C . ALA A 1 108 ? -7.938 -3.096 14.484 1 96 108 ALA A C 1
ATOM 864 O O . ALA A 1 108 ? -8.992 -2.682 13.992 1 96 108 ALA A O 1
ATOM 865 N N . VAL A 1 109 ? -6.766 -2.818 13.945 1 96.56 109 VAL A N 1
ATOM 866 C CA . VAL A 1 109 ? -6.629 -1.981 12.758 1 96.56 109 VAL A CA 1
ATOM 867 C C . VAL A 1 109 ? -7.316 -2.65 11.57 1 96.56 109 VAL A C 1
ATOM 869 O O . VAL A 1 109 ? -8.023 -1.992 10.805 1 96.56 109 VAL A O 1
ATOM 872 N N . SER A 1 110 ? -7.137 -3.934 11.445 1 95.56 110 SER A N 1
ATOM 873 C CA . SER A 1 110 ? -7.773 -4.684 10.367 1 95.56 110 SER A CA 1
ATOM 874 C C . SER A 1 110 ? -9.297 -4.59 10.445 1 95.56 110 SER A C 1
ATOM 876 O O . SER A 1 110 ? -9.969 -4.426 9.43 1 95.56 110 SER A O 1
ATOM 878 N N . ARG A 1 111 ? -9.812 -4.656 11.633 1 96.19 111 ARG A N 1
ATOM 879 C CA . ARG A 1 111 ? -11.258 -4.543 11.828 1 96.19 111 ARG A CA 1
ATOM 880 C C . ARG A 1 111 ? -11.742 -3.141 11.477 1 96.19 111 ARG A C 1
ATOM 882 O O . ARG A 1 111 ? -12.789 -2.986 10.836 1 96.19 111 ARG A O 1
ATOM 889 N N . CYS A 1 112 ? -11.008 -2.164 11.945 1 97.56 112 CYS A N 1
ATOM 890 C CA . CYS A 1 112 ? -11.359 -0.785 11.617 1 97.56 112 CYS A CA 1
ATOM 891 C C . CYS A 1 112 ? -11.367 -0.57 10.109 1 97.56 112 CYS A C 1
ATOM 893 O O . CYS A 1 112 ? -12.266 0.087 9.578 1 97.56 112 CYS A O 1
ATOM 895 N N . PHE A 1 113 ? -10.398 -1.163 9.477 1 98.19 113 PHE A N 1
ATOM 896 C CA . PHE A 1 113 ? -10.289 -1.095 8.023 1 98.19 113 PHE A CA 1
ATOM 897 C C . PHE A 1 113 ? -11.547 -1.639 7.359 1 98.19 113 PHE A C 1
ATOM 899 O O . PHE A 1 113 ? -12.141 -0.975 6.508 1 98.19 113 PHE A O 1
ATOM 906 N N . LYS A 1 114 ? -11.891 -2.816 7.727 1 97.81 114 LYS A N 1
ATOM 907 C CA . LYS A 1 114 ? -13.086 -3.455 7.172 1 97.81 114 LYS A CA 1
ATOM 908 C C . LYS A 1 114 ? -14.32 -2.59 7.383 1 97.81 114 LYS A C 1
ATOM 910 O O . LYS A 1 114 ? -15.117 -2.396 6.457 1 97.81 114 LYS A O 1
ATOM 915 N N . LEU A 1 115 ? -14.469 -2.082 8.547 1 97.12 115 LEU A N 1
ATOM 916 C CA . LEU A 1 115 ? -15.625 -1.268 8.914 1 97.12 115 LEU A CA 1
ATOM 917 C C . LEU A 1 115 ? -15.68 0.005 8.078 1 97.12 115 LEU A C 1
ATOM 919 O O . LEU A 1 115 ? -16.719 0.338 7.516 1 97.12 115 LEU A O 1
ATOM 923 N N . VAL A 1 116 ? -14.578 0.691 7.938 1 98.06 116 VAL A N 1
ATOM 924 C CA . VAL A 1 116 ? -14.516 1.974 7.242 1 98.06 116 VAL A CA 1
ATOM 925 C C . VAL A 1 116 ? -14.805 1.769 5.754 1 98.06 116 VAL A C 1
ATOM 927 O O . VAL A 1 116 ? -15.586 2.514 5.156 1 98.06 116 VAL A O 1
ATOM 930 N N . VAL A 1 117 ? -14.219 0.771 5.145 1 97.88 117 VAL A N 1
ATOM 931 C CA . VAL A 1 117 ? -14.438 0.522 3.725 1 97.88 117 VAL A CA 1
ATOM 932 C C . VAL A 1 117 ? -15.906 0.2 3.469 1 97.88 117 VAL A C 1
ATOM 934 O O . VAL A 1 117 ? -16.484 0.641 2.473 1 97.88 117 VAL A O 1
ATOM 937 N N . LYS A 1 118 ? -16.484 -0.534 4.348 1 94.81 118 LYS A N 1
ATOM 938 C CA . LYS A 1 118 ? -17.891 -0.885 4.223 1 94.81 118 LYS A CA 1
ATOM 939 C C . LYS A 1 118 ? -18.766 0.362 4.211 1 94.81 118 LYS A C 1
ATOM 941 O O . LYS A 1 118 ? -19.719 0.456 3.426 1 94.81 118 LYS A O 1
ATOM 946 N N . TRP A 1 119 ? -18.453 1.358 4.965 1 95.81 119 TRP A N 1
ATOM 947 C CA . TRP A 1 119 ? -19.391 2.436 5.223 1 95.81 119 TRP A CA 1
ATOM 948 C C . TRP A 1 119 ? -19.047 3.674 4.398 1 95.81 119 TRP A C 1
ATOM 950 O O . TRP A 1 119 ? -19.891 4.555 4.211 1 95.81 119 TRP A O 1
ATOM 960 N N . LEU A 1 120 ? -17.797 3.799 3.986 1 95.81 120 LEU A N 1
ATOM 961 C CA . LEU A 1 120 ? -17.453 4.949 3.158 1 95.81 120 LEU A CA 1
ATOM 962 C C . LEU A 1 120 ? -18.156 4.879 1.812 1 95.81 120 LEU A C 1
ATOM 964 O O . LEU A 1 120 ? -18.172 3.83 1.166 1 95.81 120 LEU A O 1
ATOM 968 N N . PRO A 1 121 ? -18.797 6.016 1.396 1 94.56 121 PRO A N 1
ATOM 969 C CA . PRO A 1 121 ? -19.328 6.039 0.029 1 94.56 121 PRO A CA 1
ATOM 970 C C . PRO A 1 121 ? -18.25 5.809 -1.024 1 94.56 121 PRO A C 1
ATOM 972 O O . PRO A 1 121 ? -17.062 6.074 -0.774 1 94.56 121 PRO A O 1
ATOM 975 N N . GLU A 1 122 ? -18.672 5.34 -2.191 1 92.69 122 GLU A N 1
ATOM 976 C CA . GLU A 1 122 ? -17.766 4.977 -3.273 1 92.69 122 GLU A CA 1
ATOM 977 C C . GLU A 1 122 ? -16.859 6.145 -3.643 1 92.69 122 GLU A C 1
ATOM 979 O O . GLU A 1 122 ? -15.648 5.965 -3.816 1 92.69 122 GLU A O 1
ATOM 984 N N . GLU A 1 123 ? -17.422 7.32 -3.691 1 93.75 123 GLU A N 1
ATOM 985 C CA . GLU A 1 123 ? -16.656 8.484 -4.129 1 93.75 123 GLU A CA 1
ATOM 986 C C . GLU A 1 123 ? -15.57 8.844 -3.119 1 93.75 123 GLU A C 1
ATOM 988 O O . GLU A 1 123 ? -14.453 9.219 -3.498 1 93.75 123 GLU A O 1
ATOM 993 N N . ALA A 1 124 ? -15.898 8.773 -1.833 1 96.62 124 ALA A N 1
ATOM 994 C CA . ALA A 1 124 ? -14.922 9.055 -0.791 1 96.62 124 ALA A CA 1
ATOM 995 C C . ALA A 1 124 ? -13.797 8.016 -0.8 1 96.62 124 ALA A C 1
ATOM 997 O O . ALA A 1 124 ? -12.617 8.367 -0.689 1 96.62 124 ALA A O 1
ATOM 998 N N . LEU A 1 125 ? -14.195 6.77 -0.95 1 97.06 125 LEU A N 1
ATOM 999 C CA . LEU A 1 125 ? -13.203 5.703 -1.003 1 97.06 125 LEU A CA 1
ATOM 1000 C C . LEU A 1 125 ? -12.297 5.867 -2.219 1 97.06 125 LEU A C 1
ATOM 1002 O O . LEU A 1 125 ? -11.078 5.715 -2.111 1 97.06 125 LEU A O 1
ATOM 1006 N N . HIS A 1 126 ? -12.875 6.176 -3.328 1 95.5 126 HIS A N 1
ATOM 1007 C CA . HIS A 1 126 ? -12.109 6.387 -4.547 1 95.5 126 HIS A CA 1
ATOM 1008 C C . HIS A 1 126 ? -11.102 7.523 -4.375 1 95.5 126 HIS A C 1
ATOM 1010 O O . HIS A 1 126 ? -9.953 7.414 -4.809 1 95.5 126 HIS A O 1
ATOM 1016 N N . ALA A 1 127 ? -11.508 8.602 -3.734 1 96.38 127 ALA A N 1
ATOM 1017 C CA . ALA A 1 127 ? -10.609 9.719 -3.469 1 96.38 127 ALA A CA 1
ATOM 1018 C C . ALA A 1 127 ? -9.43 9.297 -2.596 1 96.38 127 ALA A C 1
ATOM 1020 O O . ALA A 1 127 ? -8.289 9.656 -2.869 1 96.38 127 ALA A O 1
ATOM 1021 N N . LEU A 1 128 ? -9.742 8.5 -1.598 1 96.81 128 LEU A N 1
ATOM 1022 C CA . LEU A 1 128 ? -8.695 8.008 -0.702 1 96.81 128 LEU A CA 1
ATOM 1023 C C . LEU A 1 128 ? -7.684 7.16 -1.461 1 96.81 128 LEU A C 1
ATOM 1025 O O . LEU A 1 128 ? -6.477 7.336 -1.299 1 96.81 128 LEU A O 1
ATOM 1029 N N . LEU A 1 129 ? -8.172 6.324 -2.328 1 94.25 129 LEU A N 1
ATOM 1030 C CA . LEU A 1 129 ? -7.332 5.332 -2.99 1 94.25 129 LEU A CA 1
ATOM 1031 C C . LEU A 1 129 ? -6.43 5.992 -4.027 1 94.25 129 LEU A C 1
ATOM 1033 O O . LEU A 1 129 ? -5.422 5.41 -4.434 1 94.25 129 LEU A O 1
ATOM 1037 N N . ARG A 1 130 ? -6.734 7.195 -4.43 1 92.5 130 ARG A N 1
ATOM 1038 C CA . ARG A 1 130 ? -5.926 7.848 -5.453 1 92.5 130 ARG A CA 1
ATOM 1039 C C . ARG A 1 130 ? -4.945 8.836 -4.828 1 92.5 130 ARG A C 1
ATOM 1041 O O . ARG A 1 130 ? -4.086 9.383 -5.52 1 92.5 130 ARG A O 1
ATOM 1048 N N . LEU A 1 131 ? -5.008 9.055 -3.576 1 95.25 131 LEU A N 1
ATOM 1049 C CA . LEU A 1 131 ? -4.309 10.148 -2.91 1 95.25 131 LEU A CA 1
ATOM 1050 C C . LEU A 1 131 ? -2.807 10.078 -3.174 1 95.25 131 LEU A C 1
ATOM 1052 O O . LEU A 1 131 ? -2.178 11.086 -3.5 1 95.25 131 LEU A O 1
ATOM 1056 N N . PHE A 1 132 ? -2.246 8.906 -3.1 1 92.94 132 PHE A N 1
ATOM 1057 C CA . PHE A 1 132 ? -0.793 8.789 -3.156 1 92.94 132 PHE A CA 1
ATOM 1058 C C . PHE A 1 132 ? -0.332 8.453 -4.57 1 92.94 132 PHE A C 1
ATOM 1060 O O . PHE A 1 132 ? 0.858 8.547 -4.879 1 92.94 132 PHE A O 1
ATOM 1067 N N . VAL A 1 133 ? -1.241 8.078 -5.449 1 89.75 133 VAL A N 1
ATOM 1068 C CA . VAL A 1 133 ? -0.781 7.543 -6.727 1 89.75 133 VAL A CA 1
ATOM 1069 C C . VAL A 1 133 ? -1.147 8.508 -7.855 1 89.75 133 VAL A C 1
ATOM 1071 O O . VAL A 1 133 ? -0.544 8.469 -8.93 1 89.75 133 VAL A O 1
ATOM 1074 N N . ASP A 1 134 ? -2.139 9.312 -7.68 1 90.88 134 ASP A N 1
ATOM 1075 C CA . ASP A 1 134 ? -2.584 10.25 -8.703 1 90.88 134 ASP A CA 1
ATOM 1076 C C . ASP A 1 134 ? -1.93 11.617 -8.508 1 90.88 134 ASP A C 1
ATOM 1078 O O . ASP A 1 134 ? -2.332 12.391 -7.637 1 90.88 134 ASP A O 1
ATOM 1082 N N . VAL A 1 135 ? -1.048 11.969 -9.344 1 88.94 135 VAL A N 1
ATOM 1083 C CA . VAL A 1 135 ? -0.296 13.219 -9.227 1 88.94 135 VAL A CA 1
ATOM 1084 C C . VAL A 1 135 ? -1.23 14.406 -9.438 1 88.94 135 VAL A C 1
ATOM 1086 O O . VAL A 1 135 ? -0.953 15.508 -8.961 1 88.94 135 VAL A O 1
ATOM 1089 N N . ASP A 1 136 ? -2.348 14.156 -10.086 1 89.69 136 ASP A N 1
ATOM 1090 C CA . ASP A 1 136 ? -3.266 15.242 -10.406 1 89.69 136 ASP A CA 1
ATOM 1091 C C . ASP A 1 136 ? -4.297 15.438 -9.297 1 89.69 136 ASP A C 1
ATOM 1093 O O . ASP A 1 136 ? -5.047 16.422 -9.305 1 89.69 136 ASP A O 1
ATOM 1097 N N . ALA A 1 137 ? -4.324 14.555 -8.336 1 92.31 137 ALA A N 1
ATOM 1098 C CA . ALA A 1 137 ? -5.273 14.672 -7.23 1 92.31 137 ALA A CA 1
ATOM 1099 C C . ALA A 1 137 ? -4.855 15.781 -6.27 1 92.31 137 ALA A C 1
ATOM 1101 O O . ALA A 1 137 ? -3.672 16.109 -6.164 1 92.31 137 ALA A O 1
ATOM 1102 N N . ALA A 1 138 ? -5.906 16.406 -5.602 1 96.62 138 ALA A N 1
ATOM 1103 C CA . ALA A 1 138 ? -5.566 17.266 -4.473 1 96.62 138 ALA A CA 1
ATOM 1104 C C . ALA A 1 138 ? -4.75 16.516 -3.428 1 96.62 138 ALA A C 1
ATOM 1106 O O . ALA A 1 138 ? -5.035 15.352 -3.133 1 96.62 138 ALA A O 1
ATOM 1107 N N . PRO A 1 139 ? -3.744 17.172 -2.928 1 97.38 139 PRO A N 1
ATOM 1108 C CA . PRO A 1 139 ? -2.865 16.453 -1.999 1 97.38 139 PRO A CA 1
ATOM 1109 C C . PRO A 1 139 ? -3.484 16.297 -0.613 1 97.38 139 PRO A C 1
ATOM 1111 O O . PRO A 1 139 ? -2.912 15.617 0.245 1 97.38 139 PRO A O 1
ATOM 1114 N N . ALA A 1 140 ? -4.648 16.891 -0.405 1 98.56 140 ALA A N 1
ATOM 1115 C CA . ALA A 1 140 ? -5.379 16.703 0.846 1 98.56 140 ALA A CA 1
ATOM 1116 C C . ALA A 1 140 ? -6.863 16.469 0.583 1 98.56 140 ALA A C 1
ATOM 1118 O O . ALA A 1 140 ? -7.426 17.016 -0.366 1 98.56 140 ALA A O 1
ATOM 1119 N N . ILE A 1 141 ? -7.426 15.609 1.409 1 98.62 141 ILE A N 1
ATOM 1120 C CA . ILE A 1 141 ? -8.859 15.32 1.364 1 98.62 141 ILE A CA 1
ATOM 1121 C C . ILE A 1 141 ? -9.5 15.688 2.701 1 98.62 141 ILE A C 1
ATOM 1123 O O . ILE A 1 141 ? -9.023 15.273 3.76 1 98.62 141 ILE A O 1
ATOM 1127 N N . TRP A 1 142 ? -10.531 16.516 2.639 1 98.69 142 TRP A N 1
ATOM 1128 C CA . TRP A 1 142 ? -11.312 16.922 3.803 1 98.69 142 TRP A CA 1
ATOM 1129 C C . TRP A 1 142 ? -12.672 16.234 3.814 1 98.69 142 TRP A C 1
ATOM 1131 O O . TRP A 1 142 ? -13.578 16.625 3.07 1 98.69 142 TRP A O 1
ATOM 1141 N N . ILE A 1 143 ? -12.789 15.188 4.691 1 98.38 143 ILE A N 1
ATOM 1142 C CA . ILE A 1 143 ? -14.047 14.453 4.816 1 98.38 143 ILE A CA 1
ATOM 1143 C C . ILE A 1 143 ? -14.82 14.961 6.031 1 98.38 143 ILE A C 1
ATOM 1145 O O . ILE A 1 143 ? -14.281 15 7.141 1 98.38 143 ILE A O 1
ATOM 1149 N N . SER A 1 144 ? -16.094 15.328 5.855 1 97.88 144 SER A N 1
ATOM 1150 C CA . SER A 1 144 ? -16.953 15.805 6.938 1 97.88 144 SER A CA 1
ATOM 1151 C C . SER A 1 144 ? -18.141 14.875 7.145 1 97.88 144 SER A C 1
ATOM 1153 O O . SER A 1 144 ? -18.578 14.188 6.215 1 97.88 144 SER A O 1
ATOM 1155 N N . GLY A 1 145 ? -18.594 14.875 8.367 1 96.25 145 GLY A N 1
ATOM 1156 C CA . GLY A 1 145 ? -19.828 14.164 8.656 1 96.25 145 GLY A CA 1
ATOM 1157 C C . GLY A 1 145 ? -19.594 12.781 9.234 1 96.25 145 GLY A C 1
ATOM 1158 O O . GLY A 1 145 ? -20.5 11.938 9.219 1 96.25 145 GLY A O 1
ATOM 1159 N N . LEU A 1 146 ? -18.406 12.484 9.719 1 96.94 146 LEU A N 1
ATOM 1160 C CA . LEU A 1 146 ? -18.141 11.18 10.32 1 96.94 146 LEU A CA 1
ATOM 1161 C C . LEU A 1 146 ? -18.844 11.039 11.664 1 96.94 146 LEU A C 1
ATOM 1163 O O . LEU A 1 146 ? -18.859 11.984 12.461 1 96.94 146 LEU A O 1
ATOM 1167 N N . ALA A 1 147 ? -19.484 9.906 11.922 1 95.06 147 ALA A N 1
ATOM 1168 C CA . ALA A 1 147 ? -20.109 9.625 13.219 1 95.06 147 ALA A CA 1
ATOM 1169 C C . ALA A 1 147 ? -19.047 9.375 14.289 1 95.06 147 ALA A C 1
ATOM 1171 O O . ALA A 1 147 ? -18.156 8.539 14.109 1 95.06 147 ALA A O 1
ATOM 1172 N N . LEU A 1 148 ? -19.156 10.109 15.352 1 95.5 148 LEU A N 1
ATOM 1173 C CA . LEU A 1 148 ? -18.156 9.992 16.406 1 95.5 148 LEU A CA 1
ATOM 1174 C C . LEU A 1 148 ? -18.734 9.273 17.625 1 95.5 148 LEU A C 1
ATOM 1176 O O . LEU A 1 148 ? -19.828 8.703 17.562 1 95.5 148 LEU A O 1
ATOM 1180 N N . ASP A 1 149 ? -17.891 9.211 18.656 1 95.31 149 ASP A N 1
ATOM 1181 C CA . ASP A 1 149 ? -18.344 8.68 19.938 1 95.31 149 ASP A CA 1
ATOM 1182 C C . ASP A 1 149 ? -19.5 9.508 20.5 1 95.31 149 ASP A C 1
ATOM 1184 O O . ASP A 1 149 ? -19.5 10.734 20.375 1 95.31 149 ASP A O 1
ATOM 1188 N N . VAL A 1 150 ? -20.469 8.859 21.156 1 91.62 150 VAL A N 1
ATOM 1189 C CA . VAL A 1 150 ? -21.641 9.547 21.703 1 91.62 150 VAL A CA 1
ATOM 1190 C C . VAL A 1 150 ? -21.203 10.445 22.859 1 91.62 150 VAL A C 1
ATOM 1192 O O . VAL A 1 150 ? -21.672 11.578 22.984 1 91.62 150 VAL A O 1
ATOM 1195 N N . ASP A 1 151 ? -20.359 9.883 23.688 1 92.06 151 ASP A N 1
ATOM 1196 C CA . ASP A 1 151 ? -19.891 10.625 24.859 1 92.06 151 ASP A CA 1
ATOM 1197 C C . ASP A 1 151 ? -18.406 10.961 24.75 1 92.06 151 ASP A C 1
ATOM 1199 O O . ASP A 1 151 ? -17.547 10.188 25.172 1 92.06 151 ASP A O 1
ATOM 1203 N N . ILE A 1 152 ? -18.109 12.133 24.25 1 96.06 152 ILE A N 1
ATOM 1204 C CA . ILE A 1 152 ? -16.734 12.594 24.172 1 96.06 152 ILE A CA 1
ATOM 1205 C C . ILE A 1 152 ? -16.391 13.414 25.422 1 96.06 152 ILE A C 1
ATOM 1207 O O . ILE A 1 152 ? -17.016 14.445 25.688 1 96.06 152 ILE A O 1
ATOM 1211 N N . PRO A 1 153 ? -15.461 12.969 26.188 1 95.75 153 PRO A N 1
ATOM 1212 C CA . PRO A 1 153 ? -15.086 13.711 27.391 1 95.75 153 PRO A CA 1
ATOM 1213 C C . PRO A 1 153 ? -14.5 15.086 27.078 1 95.75 153 PRO A C 1
ATOM 1215 O O . PRO A 1 153 ? -14.234 15.398 25.922 1 95.75 153 PRO A O 1
ATOM 1218 N N . PRO A 1 154 ? -14.391 15.898 28.172 1 96.12 154 PRO A N 1
ATOM 1219 C CA . PRO A 1 154 ? -13.742 17.188 27.953 1 96.12 154 PRO A CA 1
ATOM 1220 C C . PRO A 1 154 ? -12.344 17.062 27.344 1 96.12 154 PRO A C 1
ATOM 1222 O O . PRO A 1 154 ? -11.633 16.094 27.625 1 96.12 154 PRO A O 1
ATOM 1225 N N . THR A 1 155 ? -11.992 18.016 26.516 1 95.44 155 THR A N 1
ATOM 1226 C CA . THR A 1 155 ? -10.664 18.031 25.906 1 95.44 155 THR A CA 1
ATOM 1227 C C . THR A 1 155 ? -9.57 18 26.969 1 95.44 155 THR A C 1
ATOM 1229 O O . THR A 1 155 ? -9.578 18.812 27.891 1 95.44 155 THR A O 1
ATOM 1232 N N . PRO A 1 156 ? -8.68 17.047 26.812 1 90.56 156 PRO A N 1
ATOM 1233 C CA . PRO A 1 156 ? -7.637 16.953 27.828 1 90.56 156 PRO A CA 1
ATOM 1234 C C . PRO A 1 156 ? -6.617 18.078 27.734 1 90.56 156 PRO A C 1
ATOM 1236 O O . PRO A 1 156 ? -6.148 18.406 26.641 1 90.56 156 PRO A O 1
ATOM 1239 N N . ALA A 1 157 ? -6.242 18.625 28.859 1 86.56 157 ALA A N 1
ATOM 1240 C CA . ALA A 1 157 ? -5.227 19.672 28.938 1 86.56 157 ALA A CA 1
ATOM 1241 C C . ALA A 1 157 ? -3.885 19.094 29.391 1 86.56 157 ALA A C 1
ATOM 1243 O O . ALA A 1 157 ? -2.889 19.828 29.469 1 86.56 157 ALA A O 1
ATOM 1244 N N . LEU A 1 158 ? -3.842 17.844 29.703 1 81.38 158 LEU A N 1
ATOM 1245 C CA . LEU A 1 158 ? -2.646 17.109 30.094 1 81.38 158 LEU A CA 1
ATOM 1246 C C . LEU A 1 158 ? -2.568 15.758 29.375 1 81.38 158 LEU A C 1
ATOM 1248 O O . LEU A 1 158 ? -3.586 15.234 28.922 1 81.38 158 LEU A O 1
ATOM 1252 N N . PRO A 1 159 ? -1.336 15.305 29.25 1 79.06 159 PRO A N 1
ATOM 1253 C CA . PRO A 1 159 ? -1.235 13.938 28.719 1 79.06 159 PRO A CA 1
ATOM 1254 C C . PRO A 1 159 ? -2 12.922 29.547 1 79.06 159 PRO A C 1
ATOM 1256 O O . PRO A 1 159 ? -2.086 13.055 30.781 1 79.06 159 PRO A O 1
ATOM 1259 N N . GLY A 1 160 ? -2.629 11.969 28.938 1 79.69 160 GLY A N 1
ATOM 1260 C CA . GLY A 1 160 ? -3.385 10.953 29.656 1 79.69 160 GLY A CA 1
ATOM 1261 C C . GLY A 1 160 ? -3.826 9.805 28.766 1 79.69 160 GLY A C 1
ATOM 1262 O O . GLY A 1 160 ? -3.457 9.742 27.594 1 79.69 160 GLY A O 1
ATOM 1263 N N . ASP A 1 161 ? -4.484 8.922 29.422 1 84.44 161 ASP A N 1
ATOM 1264 C CA . ASP A 1 161 ? -4.965 7.715 28.766 1 84.44 161 ASP A CA 1
ATOM 1265 C C . ASP A 1 161 ? -6.422 7.871 28.328 1 84.44 161 ASP A C 1
ATOM 1267 O O . ASP A 1 161 ? -7.34 7.496 29.062 1 84.44 161 ASP A O 1
ATOM 1271 N N . PHE A 1 162 ? -6.648 8.484 27.234 1 88.5 162 PHE A N 1
ATOM 1272 C CA . PHE A 1 162 ? -7.977 8.734 26.688 1 88.5 162 PHE A CA 1
ATOM 1273 C C . PHE A 1 162 ? -8.273 7.77 25.547 1 88.5 162 PHE A C 1
ATOM 1275 O O . PHE A 1 162 ? -7.371 7.363 24.812 1 88.5 162 PHE A O 1
ATOM 1282 N N . ARG A 1 163 ? -9.586 7.402 25.531 1 92.81 163 ARG A N 1
ATOM 1283 C CA . ARG A 1 163 ? -10.031 6.551 24.438 1 92.81 163 ARG A CA 1
ATOM 1284 C C . ARG A 1 163 ? -11.297 7.109 23.781 1 92.81 163 ARG A C 1
ATOM 1286 O O . ARG A 1 163 ? -12.203 7.57 24.484 1 92.81 163 ARG A O 1
ATOM 1293 N N . LEU A 1 164 ? -11.281 7.184 22.594 1 95.69 164 LEU A N 1
ATOM 1294 C CA . LEU A 1 164 ? -12.438 7.453 21.734 1 95.69 164 LEU A CA 1
ATOM 1295 C C . LEU A 1 164 ? -12.602 6.367 20.688 1 95.69 164 LEU A C 1
ATOM 1297 O O . LEU A 1 164 ? -12.297 6.582 19.516 1 95.69 164 LEU A O 1
ATOM 1301 N N . PRO A 1 165 ? -13.141 5.223 21.078 1 95.62 165 PRO A N 1
ATOM 1302 C CA . PRO A 1 165 ? -13.047 4.012 20.25 1 95.62 165 PRO A CA 1
ATOM 1303 C C . PRO A 1 165 ? -13.633 4.195 18.859 1 95.62 165 PRO A C 1
ATOM 1305 O O . PRO A 1 165 ? -13.062 3.723 17.875 1 95.62 165 PRO A O 1
ATOM 1308 N N . VAL A 1 166 ? -14.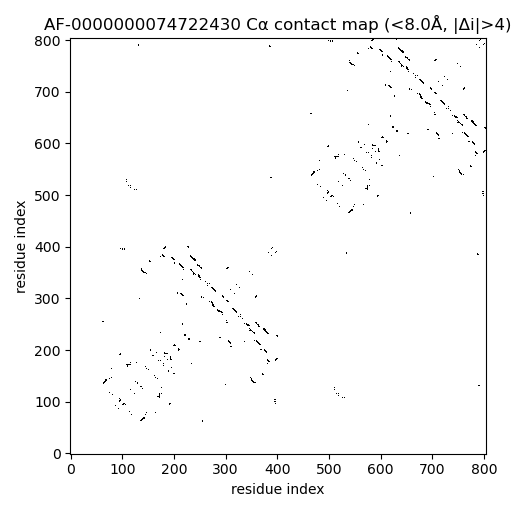797 4.836 18.719 1 96.44 166 VAL A N 1
ATOM 1309 C CA . VAL A 1 166 ? -15.438 5 17.422 1 96.44 166 VAL A CA 1
ATOM 1310 C C . VAL A 1 166 ? -14.609 5.941 16.547 1 96.44 166 VAL A C 1
ATOM 1312 O O . VAL A 1 166 ? -14.359 5.656 15.375 1 96.44 166 VAL A O 1
ATOM 1315 N N . SER A 1 167 ? -14.133 7.062 17.141 1 97.69 167 SER A N 1
ATOM 1316 C CA . SER A 1 167 ? -13.266 8 16.438 1 97.69 167 SER A CA 1
ATOM 1317 C C . SER A 1 167 ? -11.953 7.336 16.016 1 97.69 167 SER A C 1
ATOM 1319 O O . SER A 1 167 ? -11.477 7.551 14.898 1 97.69 167 SER A O 1
ATOM 1321 N N . GLU A 1 168 ? -11.445 6.578 16.906 1 97.69 168 GLU A N 1
ATOM 1322 C CA . GLU A 1 168 ? -10.219 5.848 16.625 1 97.69 168 GLU A CA 1
ATOM 1323 C C . GLU A 1 168 ? -10.414 4.859 15.477 1 97.69 168 GLU A C 1
ATOM 1325 O O . GLU A 1 168 ? -9.516 4.668 14.656 1 97.69 168 GLU A O 1
ATOM 1330 N N . ALA A 1 169 ? -11.562 4.25 15.398 1 97.94 169 ALA A N 1
ATOM 1331 C CA . ALA A 1 169 ? -11.867 3.307 14.328 1 97.94 169 ALA A CA 1
ATOM 1332 C C . ALA A 1 169 ? -11.891 4.004 12.977 1 97.94 169 ALA A C 1
ATOM 1334 O O . ALA A 1 169 ? -11.352 3.48 11.992 1 97.94 169 ALA A O 1
ATOM 1335 N N . TRP A 1 170 ? -12.477 5.191 12.938 1 98.31 170 TRP A N 1
ATOM 1336 C CA . TRP A 1 170 ? -12.445 5.973 11.703 1 98.31 170 TRP A CA 1
ATOM 1337 C C . TRP A 1 170 ? -11.016 6.312 11.305 1 98.31 170 TRP A C 1
ATOM 1339 O O . TRP A 1 170 ? -10.617 6.109 10.156 1 98.31 170 TRP A O 1
ATOM 1349 N N . LEU A 1 171 ? -10.289 6.785 12.289 1 98.75 171 LEU A N 1
ATOM 1350 C CA . LEU A 1 171 ? -8.922 7.234 12.031 1 98.75 171 LEU A CA 1
ATOM 1351 C C . LEU A 1 171 ? -8.07 6.094 11.484 1 98.75 171 LEU A C 1
ATOM 1353 O O . LEU A 1 171 ? -7.449 6.23 10.422 1 98.75 171 LEU A O 1
ATOM 1357 N N . LEU A 1 172 ? -8.094 5.008 12.164 1 98.31 172 LEU A N 1
ATOM 1358 C CA . LEU A 1 172 ? -7.238 3.881 11.812 1 98.31 172 LEU A CA 1
ATOM 1359 C C . LEU A 1 172 ? -7.734 3.203 10.539 1 98.31 172 LEU A C 1
ATOM 1361 O O . LEU A 1 172 ? -6.934 2.738 9.727 1 98.31 172 LEU A O 1
ATOM 1365 N N . GLY A 1 173 ? -9.039 3.102 10.383 1 98.31 173 GLY A N 1
ATOM 1366 C CA . GLY A 1 173 ? -9.578 2.541 9.156 1 98.31 173 GLY A CA 1
ATOM 1367 C C . GLY A 1 173 ? -9.227 3.354 7.926 1 98.31 173 GLY A C 1
ATOM 1368 O O . GLY A 1 173 ? -8.82 2.795 6.902 1 98.31 173 GLY A O 1
ATOM 1369 N N . LEU A 1 174 ? -9.383 4.668 8.031 1 98.69 174 LEU A N 1
ATOM 1370 C CA . LEU A 1 174 ? -8.992 5.555 6.934 1 98.69 174 LEU A CA 1
ATOM 1371 C C . LEU A 1 174 ? -7.504 5.422 6.637 1 98.69 174 LEU A C 1
ATOM 1373 O O . LEU A 1 174 ? -7.105 5.344 5.469 1 98.69 174 LEU A O 1
ATOM 1377 N N . ALA A 1 175 ? -6.742 5.379 7.68 1 97.94 175 ALA A N 1
ATOM 1378 C CA . ALA A 1 175 ? -5.293 5.262 7.516 1 97.94 175 ALA A CA 1
ATOM 1379 C C . ALA A 1 175 ? -4.926 3.961 6.805 1 97.94 175 ALA A C 1
ATOM 1381 O O . ALA A 1 175 ? -4.062 3.947 5.926 1 97.94 175 ALA A O 1
ATOM 1382 N N . ARG A 1 176 ? -5.59 2.934 7.141 1 96.56 176 ARG A N 1
ATOM 1383 C CA . ARG A 1 176 ? -5.258 1.628 6.582 1 96.56 176 ARG A CA 1
ATOM 1384 C C . ARG A 1 176 ? -5.691 1.529 5.121 1 96.56 176 ARG A C 1
ATOM 1386 O O . ARG A 1 176 ? -5.125 0.748 4.352 1 96.56 176 ARG A O 1
ATOM 1393 N N . CYS A 1 177 ? -6.699 2.301 4.699 1 96.25 177 CYS A N 1
ATOM 1394 C CA . CYS A 1 177 ? -7.051 2.395 3.285 1 96.25 177 CYS A CA 1
ATOM 1395 C C . CYS A 1 177 ? -5.891 2.963 2.473 1 96.25 177 CYS A C 1
ATOM 1397 O O . CYS A 1 177 ? -5.754 2.664 1.286 1 96.25 177 CYS A O 1
ATOM 1399 N N . LEU A 1 178 ? -5.062 3.713 3.156 1 95.38 178 LEU A N 1
ATOM 1400 C CA . LEU A 1 178 ? -3.963 4.402 2.488 1 95.38 178 LEU A CA 1
ATOM 1401 C C . LEU A 1 178 ? -2.682 3.578 2.555 1 95.38 178 LEU A C 1
ATOM 1403 O O . LEU A 1 178 ? -1.803 3.717 1.702 1 95.38 178 LEU A O 1
ATOM 1407 N N . GLY A 1 179 ? -2.572 2.848 3.529 1 93.5 179 GLY A N 1
ATOM 1408 C CA . GLY A 1 179 ? -1.389 2.061 3.838 1 93.5 179 GLY A CA 1
ATOM 1409 C C . GLY A 1 179 ? -1.357 1.57 5.273 1 93.5 179 GLY A C 1
ATOM 1410 O O . GLY A 1 179 ? -2.387 1.172 5.82 1 93.5 179 GLY A O 1
ATOM 1411 N N . ILE A 1 180 ? -0.158 1.556 5.836 1 93.19 180 ILE A N 1
ATOM 1412 C CA . ILE A 1 180 ? 0.011 1.062 7.199 1 93.19 180 ILE A CA 1
ATOM 1413 C C . ILE A 1 180 ? 0.074 2.24 8.172 1 93.19 180 ILE A C 1
ATOM 1415 O O . ILE A 1 180 ? 0.99 3.062 8.102 1 93.19 180 ILE A O 1
ATOM 1419 N N . PRO A 1 181 ? -0.923 2.297 9.078 1 95.5 181 PRO A N 1
ATOM 1420 C CA . PRO A 1 181 ? -0.778 3.311 10.133 1 95.5 181 PRO A CA 1
ATOM 1421 C C . PRO A 1 181 ? 0.395 3.027 11.062 1 95.5 181 PRO A C 1
ATOM 1423 O O . PRO A 1 181 ? 0.695 1.865 11.352 1 95.5 181 PRO A O 1
ATOM 1426 N N . TYR A 1 182 ? 1.054 4.094 11.531 1 92.5 182 TYR A N 1
ATOM 1427 C CA . TYR A 1 182 ? 2.141 3.869 12.484 1 92.5 182 TYR A CA 1
ATOM 1428 C C . TYR A 1 182 ? 2.348 5.09 13.367 1 92.5 182 TYR A C 1
ATOM 1430 O O . TYR A 1 182 ? 1.877 6.184 13.055 1 92.5 182 TYR A O 1
ATOM 1438 N N . GLY A 1 183 ? 2.871 4.809 14.531 1 92 183 GLY A N 1
ATOM 1439 C CA . GLY A 1 183 ? 3.34 5.844 15.438 1 92 183 GLY A CA 1
ATOM 1440 C C . GLY A 1 183 ? 4.852 5.922 15.523 1 92 183 GLY A C 1
ATOM 1441 O O . GLY A 1 183 ? 5.551 5.008 15.086 1 92 183 GLY A O 1
ATOM 1442 N N . MET A 1 184 ? 5.289 7.023 15.969 1 87.38 184 MET A N 1
ATOM 1443 C CA . MET A 1 184 ? 6.727 7.203 16.141 1 87.38 184 MET A CA 1
ATOM 1444 C C . MET A 1 184 ? 7.102 7.195 17.625 1 87.38 184 MET A C 1
ATOM 1446 O O . MET A 1 184 ? 6.59 8 18.406 1 87.38 184 MET A O 1
ATOM 1450 N N . LEU A 1 185 ? 8 6.277 17.859 1 82.12 185 LEU A N 1
ATOM 1451 C CA . LEU A 1 185 ? 8.469 6.191 19.25 1 82.12 185 LEU A CA 1
ATOM 1452 C C . LEU A 1 185 ? 9.172 7.48 19.656 1 82.12 185 LEU A C 1
ATOM 1454 O O . LEU A 1 185 ? 9.945 8.047 18.891 1 82.12 185 LEU A O 1
ATOM 1458 N N . GLY A 1 186 ? 8.914 7.902 20.891 1 72.62 186 GLY A N 1
ATOM 1459 C CA . GLY A 1 186 ? 9.555 9.109 21.391 1 72.62 186 GLY A CA 1
ATOM 1460 C C . GLY A 1 186 ? 8.75 10.367 21.109 1 72.62 186 GLY A C 1
ATOM 1461 O O . GLY A 1 186 ? 8.906 11.367 21.812 1 72.62 186 GLY A O 1
ATOM 1462 N N . PHE A 1 187 ? 7.988 10.391 20.094 1 67.88 187 PHE A N 1
ATOM 1463 C CA . PHE A 1 187 ? 7.191 11.57 19.766 1 67.88 187 PHE A CA 1
ATOM 1464 C C . PHE A 1 187 ? 5.895 11.578 20.562 1 67.88 187 PHE A C 1
ATOM 1466 O O . PHE A 1 187 ? 5.484 12.625 21.078 1 67.88 187 PHE A O 1
ATOM 1473 N N . TYR A 1 188 ? 5.195 10.32 20.719 1 63.97 188 TYR A N 1
ATOM 1474 C CA . TYR A 1 188 ? 3.865 10.289 21.312 1 63.97 188 TYR A CA 1
ATOM 1475 C C . TYR A 1 188 ? 3.701 9.086 22.234 1 63.97 188 TYR A C 1
ATOM 1477 O O . TYR A 1 188 ? 2.619 8.492 22.297 1 63.97 188 TYR A O 1
ATOM 1485 N N . SER A 1 189 ? 4.641 8.656 22.797 1 62.78 189 SER A N 1
ATOM 1486 C CA . SER A 1 189 ? 4.758 7.238 23.141 1 62.78 189 SER A CA 1
ATOM 1487 C C . SER A 1 189 ? 3.98 6.91 24.422 1 62.78 189 SER A C 1
ATOM 1489 O O . SER A 1 189 ? 3.486 5.793 24.578 1 62.78 189 SER A O 1
ATOM 1491 N N . ASN A 1 190 ? 3.668 7.844 25.141 1 71.88 190 ASN A N 1
ATOM 1492 C CA . ASN A 1 190 ? 3.186 7.285 26.391 1 71.88 190 ASN A CA 1
ATOM 1493 C C . ASN A 1 190 ? 1.702 7.57 26.609 1 71.88 190 ASN A C 1
ATOM 1495 O O . ASN A 1 190 ? 1.336 8.422 27.422 1 71.88 190 ASN A O 1
ATOM 1499 N N . ASN A 1 191 ? 0.861 6.879 25.797 1 82 191 ASN A N 1
ATOM 1500 C CA . ASN A 1 191 ? -0.575 6.992 26.031 1 82 191 ASN A CA 1
ATOM 1501 C C . ASN A 1 191 ? -1.272 5.641 25.906 1 82 191 ASN A C 1
ATOM 1503 O O . ASN A 1 191 ? -0.615 4.613 25.719 1 82 191 ASN A O 1
ATOM 1507 N N . ALA A 1 192 ? -2.566 5.621 26.047 1 81.31 192 ALA A N 1
ATOM 1508 C CA . ALA A 1 192 ? -3.346 4.387 26.141 1 81.31 192 ALA A CA 1
ATOM 1509 C C . ALA A 1 192 ? -3.275 3.6 24.828 1 81.31 192 ALA A C 1
ATOM 1511 O O . ALA A 1 192 ? -3.604 2.41 24.797 1 81.31 192 ALA A O 1
ATOM 1512 N N . ARG A 1 193 ? -2.846 4.188 23.812 1 91.06 193 ARG A N 1
ATOM 1513 C CA . ARG A 1 193 ? -2.844 3.574 22.484 1 91.06 193 ARG A CA 1
ATOM 1514 C C . ARG A 1 193 ? -1.429 3.195 22.062 1 91.06 193 ARG A C 1
ATOM 1516 O O . ARG A 1 193 ? -1.198 2.836 20.906 1 91.06 193 ARG A O 1
ATOM 1523 N N . GLY A 1 194 ? -0.477 3.361 23 1 90.25 194 GLY A N 1
ATOM 1524 C CA . GLY A 1 194 ? 0.904 2.965 22.766 1 90.25 194 GLY A CA 1
ATOM 1525 C C . GLY A 1 194 ? 1.626 3.863 21.781 1 90.25 194 GLY A C 1
ATOM 1526 O O . GLY A 1 194 ? 2.605 3.447 21.156 1 90.25 194 GLY A O 1
ATOM 1527 N N . GLY A 1 195 ? 0.992 4.988 21.5 1 91.5 195 GLY A N 1
ATOM 1528 C CA . GLY A 1 195 ? 1.664 5.941 20.625 1 91.5 195 GLY A CA 1
ATOM 1529 C C . GLY A 1 195 ? 1.22 5.848 19.188 1 91.5 195 GLY A C 1
ATOM 1530 O O . GLY A 1 195 ? 1.672 6.621 18.344 1 91.5 195 GLY A O 1
ATOM 1531 N N . LEU A 1 196 ? 0.33 4.957 18.875 1 93.94 196 LEU A N 1
ATOM 1532 C CA . LEU A 1 196 ? -0.141 4.793 17.5 1 93.94 196 LEU A CA 1
ATOM 1533 C C . LEU A 1 196 ? -0.984 5.992 17.078 1 93.94 196 LEU A C 1
ATOM 1535 O O . LEU A 1 196 ? -0.999 6.355 15.891 1 93.94 196 LEU A O 1
ATOM 1539 N N . ILE A 1 197 ? -1.715 6.551 18.047 1 95.5 197 ILE A N 1
ATOM 1540 C CA . ILE A 1 197 ? -2.543 7.73 17.828 1 95.5 197 ILE A CA 1
ATOM 1541 C C . ILE A 1 197 ? -2.115 8.844 18.781 1 95.5 197 ILE A C 1
ATOM 1543 O O . ILE A 1 197 ? -1.994 8.633 19.984 1 95.5 197 ILE A O 1
ATOM 1547 N N . ARG A 1 198 ? -1.885 9.969 18.25 1 93 198 ARG A N 1
ATOM 1548 C CA . ARG A 1 198 ? -1.532 11.141 19.047 1 93 198 ARG A CA 1
ATOM 1549 C C . ARG A 1 198 ? -2.756 12.016 19.312 1 93 198 ARG A C 1
ATOM 1551 O O . ARG A 1 198 ? -3.584 12.211 18.406 1 93 198 ARG A O 1
ATOM 1558 N N . ASP A 1 199 ? -2.826 12.531 20.516 1 92.56 199 ASP A N 1
ATOM 1559 C CA . ASP A 1 199 ? -3.83 13.523 20.875 1 92.56 199 ASP A CA 1
ATOM 1560 C C . ASP A 1 199 ? -3.271 14.938 20.75 1 92.56 199 ASP A C 1
ATOM 1562 O O . ASP A 1 199 ? -2.355 15.32 21.484 1 92.56 199 ASP A O 1
ATOM 1566 N N . LEU A 1 200 ? -3.816 15.648 19.797 1 92 200 LEU A N 1
ATOM 1567 C CA . LEU A 1 200 ? -3.418 17.047 19.641 1 92 200 LEU A CA 1
ATOM 1568 C C . LEU A 1 200 ? -4.438 17.984 20.297 1 92 200 LEU A C 1
ATOM 1570 O O . LEU A 1 200 ? -5.582 18.062 19.844 1 92 200 LEU A O 1
ATOM 1574 N N . SER A 1 201 ? -4.137 18.547 21.328 1 92.19 201 SER A N 1
ATOM 1575 C CA . SER A 1 201 ? -4.918 19.531 22.078 1 92.19 201 SER A CA 1
ATOM 1576 C C . SER A 1 201 ? -4.016 20.531 22.781 1 92.19 201 SER A C 1
ATOM 1578 O O . SER A 1 201 ? -2.818 20.297 22.953 1 92.19 201 SER A O 1
ATOM 1580 N N . PRO A 1 202 ? -4.57 21.688 23.047 1 89.88 202 PRO A N 1
ATOM 1581 C CA . PRO A 1 202 ? -3.748 22.625 23.797 1 89.88 202 PRO A CA 1
ATOM 1582 C C . PRO A 1 202 ? -3.297 22.062 25.141 1 89.88 202 PRO A C 1
ATOM 1584 O O . PRO A 1 202 ? -4.117 21.562 25.922 1 89.88 202 PRO A O 1
ATOM 1587 N N . LYS A 1 203 ? -2.031 22.031 25.266 1 84.12 203 LYS A N 1
ATOM 1588 C CA . LYS A 1 203 ? -1.439 21.625 26.547 1 84.12 203 LYS A CA 1
ATOM 1589 C C . LYS A 1 203 ? -0.488 22.688 27.078 1 84.12 203 LYS A C 1
ATOM 1591 O O . LYS A 1 203 ? 0.702 22.688 26.75 1 84.12 203 LYS A O 1
ATOM 1596 N N . PRO A 1 204 ? -1.084 23.5 27.969 1 74.88 204 PRO A N 1
ATOM 1597 C CA . PRO A 1 204 ? -0.266 24.594 28.5 1 74.88 204 PRO A CA 1
ATOM 1598 C C . PRO A 1 204 ? 1.019 24.094 29.156 1 74.88 204 PRO A C 1
ATOM 1600 O O . PRO A 1 204 ? 1.011 23.062 29.844 1 74.88 204 PRO A O 1
ATOM 1603 N N . GLY A 1 205 ? 2.107 24.734 28.891 1 70.31 205 GLY A N 1
ATOM 1604 C CA . GLY A 1 205 ? 3.385 24.422 29.516 1 70.31 205 GLY A CA 1
ATOM 1605 C C . GLY A 1 205 ? 4.234 23.469 28.688 1 70.31 205 GLY A C 1
ATOM 1606 O O . GLY A 1 205 ? 5.441 23.375 28.906 1 70.31 205 GLY A O 1
ATOM 1607 N N . LEU A 1 206 ? 3.432 22.797 27.859 1 66.81 206 LEU A N 1
ATOM 1608 C CA . LEU A 1 206 ? 4.207 21.922 26.984 1 66.81 206 LEU A CA 1
ATOM 1609 C C . LEU A 1 206 ? 4.66 22.672 25.734 1 66.81 206 LEU A C 1
ATOM 1611 O O . LEU A 1 206 ? 3.93 23.516 25.219 1 66.81 206 LEU A O 1
ATOM 1615 N N . GLY A 1 207 ? 5.836 22.781 25.422 1 63.53 207 GLY A N 1
ATOM 1616 C CA . GLY A 1 207 ? 6.441 23.484 24.312 1 63.53 207 GLY A CA 1
ATOM 1617 C C . GLY A 1 207 ? 6.121 22.859 22.969 1 63.53 207 GLY A C 1
ATOM 1618 O O . GLY A 1 207 ? 5.25 21.984 22.875 1 63.53 207 GLY A O 1
ATOM 1619 N N . GLY A 1 208 ? 6.516 23.562 21.953 1 61.53 208 GLY A N 1
ATOM 1620 C CA . GLY A 1 208 ? 6.496 23.031 20.594 1 61.53 208 GLY A CA 1
ATOM 1621 C C . GLY A 1 208 ? 5.137 23.141 19.922 1 61.53 208 GLY A C 1
ATOM 1622 O O . GLY A 1 208 ? 4.504 24.203 19.969 1 61.53 208 GLY A O 1
ATOM 1623 N N . ILE A 1 209 ? 4.691 22.078 19.297 1 58.28 209 ILE A N 1
ATOM 1624 C CA . ILE A 1 209 ? 3.516 22.047 18.438 1 58.28 209 ILE A CA 1
ATOM 1625 C C . ILE A 1 209 ? 2.248 22.125 19.281 1 58.28 209 ILE A C 1
ATOM 1627 O O . ILE A 1 209 ? 1.163 22.391 18.766 1 58.28 209 ILE A O 1
ATOM 1631 N N . ASN A 1 210 ? 2.393 21.953 20.484 1 63.81 210 ASN A N 1
ATOM 1632 C CA . ASN A 1 210 ? 1.25 21.953 21.391 1 63.81 210 ASN A CA 1
ATOM 1633 C C . ASN A 1 210 ? 0.88 23.375 21.828 1 63.81 210 ASN A C 1
ATOM 1635 O O . ASN A 1 210 ? -0.154 23.578 22.453 1 63.81 210 ASN A O 1
ATOM 1639 N N . GLN A 1 211 ? 1.718 24.312 21.375 1 70.5 211 GLN A N 1
ATOM 1640 C CA . GLN A 1 211 ? 1.488 25.688 21.781 1 70.5 211 GLN A CA 1
ATOM 1641 C C . GLN A 1 211 ? 0.5 26.391 20.859 1 70.5 211 GLN A C 1
ATOM 1643 O O . GLN A 1 211 ? 0.846 26.734 19.734 1 70.5 211 GLN A O 1
ATOM 1648 N N . PRO A 1 212 ? -0.667 26.672 21.344 1 73.12 212 PRO A N 1
ATOM 1649 C CA . PRO A 1 212 ? -1.74 27.203 20.5 1 73.12 212 PRO A CA 1
ATOM 1650 C C . PRO A 1 212 ? -1.444 28.609 19.984 1 73.12 212 PRO A C 1
ATOM 1652 O O . PRO A 1 212 ? -1.988 29.016 18.953 1 73.12 212 PRO A O 1
ATOM 1655 N N . HIS A 1 213 ? -0.575 29.312 20.672 1 76.44 213 HIS A N 1
ATOM 1656 C CA . HIS A 1 213 ? -0.355 30.719 20.312 1 76.44 213 HIS A CA 1
ATOM 1657 C C . HIS A 1 213 ? 0.621 30.828 19.141 1 76.44 213 HIS A C 1
ATOM 1659 O O . HIS A 1 213 ? 0.758 31.906 18.547 1 76.44 213 HIS A O 1
ATOM 1665 N N . ILE A 1 214 ? 1.25 29.781 18.875 1 78 214 ILE A N 1
ATOM 1666 C CA . ILE A 1 214 ? 2.234 29.797 17.812 1 78 214 ILE A CA 1
ATOM 1667 C C . ILE A 1 214 ? 1.536 29.609 16.469 1 78 214 ILE A C 1
ATOM 1669 O O . ILE A 1 214 ? 0.642 28.766 16.344 1 78 214 ILE A O 1
ATOM 1673 N N . ASN A 1 215 ? 1.858 30.578 15.531 1 86.75 215 ASN A N 1
ATOM 1674 C CA . ASN A 1 215 ? 1.562 30.312 14.133 1 86.75 215 ASN A CA 1
ATOM 1675 C C . ASN A 1 215 ? 2.504 29.25 13.555 1 86.75 215 ASN A C 1
ATOM 1677 O O . ASN A 1 215 ? 3.662 29.547 13.25 1 86.75 215 ASN A O 1
ATOM 1681 N N . LEU A 1 216 ? 2.021 28.078 13.5 1 89.5 216 LEU A N 1
ATOM 1682 C CA . LEU A 1 216 ? 2.85 27.016 12.961 1 89.5 216 LEU A CA 1
ATOM 1683 C C . LEU A 1 216 ? 2.998 27.156 11.453 1 89.5 216 LEU A C 1
ATOM 1685 O O . LEU A 1 216 ? 2.053 26.891 10.703 1 89.5 216 LEU A O 1
ATOM 1689 N N . GLY A 1 217 ? 4.148 27.547 11 1 90.94 217 GLY A N 1
ATOM 1690 C CA . GLY A 1 217 ? 4.41 27.812 9.594 1 90.94 217 GLY A CA 1
ATOM 1691 C C . GLY A 1 217 ? 4.328 26.562 8.727 1 90.94 217 GLY A C 1
ATOM 1692 O O . GLY A 1 217 ? 4.285 25.453 9.242 1 90.94 217 GLY A O 1
ATOM 1693 N N . LEU A 1 218 ? 4.309 26.812 7.426 1 94.94 218 LEU A N 1
ATOM 1694 C CA . LEU A 1 218 ? 4.223 25.719 6.461 1 94.94 218 LEU A CA 1
ATOM 1695 C C . LEU A 1 218 ? 5.395 24.75 6.629 1 94.94 218 LEU A C 1
ATOM 1697 O O . LEU A 1 218 ? 6.547 25.172 6.711 1 94.94 218 LEU A O 1
ATOM 1701 N N . HIS A 1 219 ? 5.078 23.484 6.734 1 94.94 219 HIS A N 1
ATOM 1702 C CA . HIS A 1 219 ? 6.105 22.469 6.895 1 94.94 219 HIS A CA 1
ATOM 1703 C C . HIS A 1 219 ? 5.613 21.109 6.402 1 94.94 219 HIS A C 1
ATOM 1705 O O . HIS A 1 219 ? 4.41 20.906 6.207 1 94.94 219 HIS A O 1
ATOM 1711 N N . ARG A 1 220 ? 6.504 20.25 6.078 1 93.75 220 ARG A N 1
ATOM 1712 C CA . ARG A 1 220 ? 6.258 18.812 5.969 1 93.75 220 ARG A CA 1
ATOM 1713 C C . ARG A 1 220 ? 6.547 18.109 7.289 1 93.75 220 ARG A C 1
ATOM 1715 O O . ARG A 1 220 ? 7.52 18.438 7.977 1 93.75 220 ARG A O 1
ATOM 1722 N N . ASP A 1 221 ? 5.68 17.156 7.59 1 91.62 221 ASP A N 1
ATOM 1723 C CA . ASP A 1 221 ? 5.883 16.469 8.859 1 91.62 221 ASP A CA 1
ATOM 1724 C C . ASP A 1 221 ? 7.086 15.523 8.789 1 91.62 221 ASP A C 1
ATOM 1726 O O . ASP A 1 221 ? 7.168 14.68 7.898 1 91.62 221 ASP A O 1
ATOM 1730 N N . VAL A 1 222 ? 8.023 15.703 9.719 1 87.94 222 VAL A N 1
ATOM 1731 C CA . VAL A 1 222 ? 9.172 14.836 9.961 1 87.94 222 VAL A CA 1
ATOM 1732 C C . VAL A 1 222 ? 9.867 14.516 8.641 1 87.94 222 VAL A C 1
ATOM 1734 O O . VAL A 1 222 ? 10.047 13.344 8.297 1 87.94 222 VAL A O 1
ATOM 1737 N N . PRO A 1 223 ? 10.297 15.531 7.969 1 89.69 223 PRO A N 1
ATOM 1738 C CA . PRO A 1 223 ? 10.906 15.297 6.66 1 89.69 223 PRO A CA 1
ATOM 1739 C C . PRO A 1 223 ? 12.172 14.445 6.746 1 89.69 223 PRO A C 1
ATOM 1741 O O . PRO A 1 223 ? 12.797 14.359 7.805 1 89.69 223 PRO A O 1
ATOM 1744 N N . ALA A 1 224 ? 12.555 13.891 5.664 1 88 224 ALA A N 1
ATOM 1745 C CA . ALA A 1 224 ? 13.656 12.945 5.594 1 88 224 ALA A CA 1
ATOM 1746 C C . ALA A 1 224 ? 14.961 13.578 6.059 1 88 224 ALA A C 1
ATOM 1748 O O . ALA A 1 224 ? 15.836 12.898 6.609 1 88 224 ALA A O 1
ATOM 1749 N N . CYS A 1 225 ? 15.117 14.828 5.848 1 87.44 225 CYS A N 1
ATOM 1750 C CA . CYS A 1 225 ? 16.344 15.5 6.242 1 87.44 225 CYS A CA 1
ATOM 1751 C C . CYS A 1 225 ? 16.547 15.43 7.75 1 87.44 225 CYS A C 1
ATOM 1753 O O . CYS A 1 225 ? 17.672 15.531 8.234 1 87.44 225 CYS A O 1
ATOM 1755 N N . VAL A 1 226 ? 15.5 15.266 8.484 1 82.75 226 VAL A N 1
ATOM 1756 C CA . VAL A 1 226 ? 15.625 15.211 9.938 1 82.75 226 VAL A CA 1
ATOM 1757 C C . VAL A 1 226 ? 15.367 13.789 10.422 1 82.75 226 VAL A C 1
ATOM 1759 O O . VAL A 1 226 ? 15.922 13.359 11.438 1 82.75 226 VAL A O 1
ATOM 1762 N N . SER A 1 227 ? 14.531 13.039 9.727 1 79.06 227 SER A N 1
ATOM 1763 C CA . SER A 1 227 ? 14.086 11.758 10.25 1 79.06 227 SER A CA 1
ATOM 1764 C C . SER A 1 227 ? 14.664 10.602 9.438 1 79.06 227 SER A C 1
ATOM 1766 O O . SER A 1 227 ? 14.492 9.438 9.797 1 79.06 227 SER A O 1
ATOM 1768 N N . GLY A 1 228 ? 15.328 10.945 8.398 1 77.88 228 GLY A N 1
ATOM 1769 C CA . GLY A 1 228 ? 15.867 9.883 7.559 1 77.88 228 GLY A CA 1
ATOM 1770 C C . GLY A 1 228 ? 14.789 9.07 6.867 1 77.88 228 GLY A C 1
ATOM 1771 O O . GLY A 1 228 ? 13.906 9.625 6.219 1 77.88 228 GLY A O 1
ATOM 1772 N N . ASP A 1 229 ? 14.742 7.754 7.137 1 75.94 229 ASP A N 1
ATOM 1773 C CA . ASP A 1 229 ? 13.938 6.816 6.359 1 75.94 229 ASP A CA 1
ATOM 1774 C C . ASP A 1 229 ? 12.547 6.664 6.957 1 75.94 229 ASP A C 1
ATOM 1776 O O . ASP A 1 229 ? 11.719 5.914 6.434 1 75.94 229 ASP A O 1
ATOM 1780 N N . VAL A 1 230 ? 12.18 7.453 7.918 1 81.75 230 VAL A N 1
ATOM 1781 C CA . VAL A 1 230 ? 10.891 7.195 8.562 1 81.75 230 VAL A CA 1
ATOM 1782 C C . VAL A 1 230 ? 9.906 8.312 8.211 1 81.75 230 VAL A C 1
ATOM 1784 O O . VAL A 1 230 ? 8.852 8.43 8.844 1 81.75 230 VAL A O 1
ATOM 1787 N N . GLU A 1 231 ? 10.258 9.156 7.254 1 90.25 231 GLU A N 1
ATOM 1788 C CA . GLU A 1 231 ? 9.312 10.188 6.824 1 90.25 231 GLU A CA 1
ATOM 1789 C C . GLU A 1 231 ? 7.98 9.57 6.41 1 90.25 231 GLU A C 1
ATOM 1791 O O . GLU A 1 231 ? 7.941 8.664 5.582 1 90.25 231 GLU A O 1
ATOM 1796 N N . PRO A 1 232 ? 6.898 10.047 7.031 1 92.62 232 PRO A N 1
ATOM 1797 C CA . PRO A 1 232 ? 5.598 9.5 6.641 1 92.62 232 PRO A CA 1
ATOM 1798 C C . PRO A 1 232 ? 5.188 9.906 5.227 1 92.62 232 PRO A C 1
ATOM 1800 O O . PRO A 1 232 ? 5.465 11.031 4.797 1 92.62 232 PRO A O 1
ATOM 1803 N N . ASP A 1 233 ? 4.52 8.984 4.523 1 93.31 233 ASP A N 1
ATOM 1804 C CA . ASP A 1 233 ? 3.932 9.328 3.232 1 93.31 233 ASP A CA 1
ATOM 1805 C C . ASP A 1 233 ? 2.732 10.258 3.41 1 93.31 233 ASP A C 1
ATOM 1807 O O . ASP A 1 233 ? 2.471 11.117 2.561 1 93.31 233 ASP A O 1
ATOM 1811 N N . GLY A 1 234 ? 2.023 10.031 4.453 1 96.12 234 GLY A N 1
ATOM 1812 C CA . GLY A 1 234 ? 0.875 10.852 4.801 1 96.12 234 GLY A CA 1
ATOM 1813 C C . GLY A 1 234 ? 0.498 10.758 6.27 1 96.12 234 GLY A C 1
ATOM 1814 O O . GLY A 1 234 ? 1.146 10.047 7.035 1 96.12 234 GLY A O 1
ATOM 1815 N N . PHE A 1 235 ? -0.48 11.508 6.648 1 97.25 235 PHE A N 1
ATOM 1816 C CA . PHE A 1 235 ? -1.064 11.438 7.98 1 97.25 235 PHE A CA 1
ATOM 1817 C C . PHE A 1 235 ? -2.5 11.945 7.969 1 97.25 235 PHE A C 1
ATOM 1819 O O . PHE A 1 235 ? -2.951 12.531 6.98 1 97.25 235 PHE A O 1
ATOM 1826 N N . ILE A 1 236 ? -3.17 11.625 9.031 1 98.75 236 ILE A N 1
ATOM 1827 C CA . ILE A 1 236 ? -4.578 11.984 9.141 1 98.75 236 ILE A CA 1
ATOM 1828 C C . ILE A 1 236 ? -4.816 12.742 10.445 1 98.75 236 ILE A C 1
ATOM 1830 O O . ILE A 1 236 ? -4.289 12.359 11.492 1 98.75 236 ILE A O 1
ATOM 1834 N N . LEU A 1 237 ? -5.59 13.82 10.391 1 98.62 237 LEU A N 1
ATOM 1835 C CA . LEU A 1 237 ? -6.137 14.547 11.531 1 98.62 237 LEU A CA 1
ATOM 1836 C C . LEU A 1 237 ? -7.648 14.359 11.625 1 98.62 237 LEU A C 1
ATOM 1838 O O . LEU A 1 237 ? -8.383 14.727 10.703 1 98.62 237 LEU A O 1
ATOM 1842 N N . LEU A 1 238 ? -8.062 13.727 12.633 1 98.81 238 LEU A N 1
ATOM 1843 C CA . LEU A 1 238 ? -9.492 13.578 12.867 1 98.81 238 LEU A CA 1
ATOM 1844 C C . LEU A 1 238 ? -9.938 14.414 14.055 1 98.81 238 LEU A C 1
ATOM 1846 O O . LEU A 1 238 ? -9.391 14.289 15.148 1 98.81 238 LEU A O 1
ATOM 1850 N N . ALA A 1 239 ? -10.93 15.25 13.883 1 98.69 239 ALA A N 1
ATOM 1851 C CA . ALA A 1 239 ? -11.375 16.172 14.93 1 98.69 239 ALA A CA 1
ATOM 1852 C C . ALA A 1 239 ? -12.461 15.523 15.797 1 98.69 239 ALA A C 1
ATOM 1854 O O . ALA A 1 239 ? -13.586 15.328 15.336 1 98.69 239 ALA A O 1
ATOM 1855 N N . ALA A 1 240 ? -12.086 15.203 16.984 1 98.25 240 ALA A N 1
ATOM 1856 C CA . ALA A 1 240 ? -13.102 14.852 17.969 1 98.25 240 ALA A CA 1
ATOM 1857 C C . ALA A 1 240 ? -13.883 16.078 18.406 1 98.25 240 ALA A C 1
ATOM 1859 O O . ALA A 1 240 ? -15.07 15.992 18.75 1 98.25 240 ALA A O 1
ATOM 1860 N N . ARG A 1 241 ? -13.18 17.172 18.469 1 98.06 241 ARG A N 1
ATOM 1861 C CA . ARG A 1 241 ? -13.727 18.469 18.797 1 98.06 241 ARG A CA 1
ATOM 1862 C C . ARG A 1 241 ? -13 19.578 18.047 1 98.06 241 ARG A C 1
ATOM 1864 O O . ARG A 1 241 ? -11.773 19.547 17.906 1 98.06 241 ARG A O 1
ATOM 1871 N N . GLY A 1 242 ? -13.781 20.562 17.562 1 97.12 242 GLY A N 1
ATOM 1872 C CA . GLY A 1 242 ? -13.18 21.703 16.906 1 97.12 242 GLY A CA 1
ATOM 1873 C C . GLY A 1 242 ? -12.961 22.875 17.844 1 97.12 242 GLY A C 1
ATOM 1874 O O . GLY A 1 242 ? -13.414 22.859 19 1 97.12 242 GLY A O 1
ATOM 1875 N N . ASP A 1 243 ? -12.141 23.781 17.344 1 96.31 243 ASP A N 1
ATOM 1876 C CA . ASP A 1 243 ? -12 25.047 18.078 1 96.31 243 ASP A CA 1
ATOM 1877 C C . ASP A 1 243 ? -13.328 25.781 18.156 1 96.31 243 ASP A C 1
ATOM 1879 O O . ASP A 1 243 ? -13.945 26.094 17.141 1 96.31 243 ASP A O 1
ATOM 1883 N N . PRO A 1 244 ? -13.75 26.062 19.375 1 96.44 244 PRO A N 1
ATOM 1884 C CA . PRO A 1 244 ? -15.055 26.719 19.5 1 96.44 244 PRO A CA 1
ATOM 1885 C C . PRO A 1 244 ? -15.086 28.109 18.859 1 96.44 244 PRO A C 1
ATOM 1887 O O . PRO A 1 244 ? -16.141 28.578 18.438 1 96.44 244 PRO A O 1
ATOM 1890 N N . GLU A 1 245 ? -13.969 28.75 18.703 1 96.06 245 GLU A N 1
ATOM 1891 C CA . GLU A 1 245 ? -13.906 30.094 18.125 1 96.06 245 GLU A CA 1
ATOM 1892 C C . GLU A 1 245 ? -13.57 30.031 16.625 1 96.06 245 GLU A C 1
ATOM 1894 O O . GLU A 1 245 ? -13.461 31.062 15.977 1 96.06 245 GLU A O 1
ATOM 1899 N N . HIS A 1 246 ? -13.328 28.875 16.109 1 97.12 246 HIS A N 1
ATOM 1900 C CA . HIS A 1 246 ? -13.031 28.656 14.688 1 97.12 246 HIS A CA 1
ATOM 1901 C C . HIS A 1 246 ? -11.773 29.406 14.266 1 97.12 246 HIS A C 1
ATOM 1903 O O . HIS A 1 246 ? -11.688 29.891 13.133 1 97.12 246 HIS A O 1
ATOM 1909 N N . ALA A 1 247 ? -10.836 29.562 15.18 1 95.81 247 ALA A N 1
ATOM 1910 C CA . ALA A 1 247 ? -9.602 30.297 14.898 1 95.81 247 ALA A CA 1
ATOM 1911 C C . ALA A 1 247 ? -8.461 29.344 14.555 1 95.81 247 ALA A C 1
ATOM 1913 O O . ALA A 1 247 ? -7.496 29.75 13.891 1 95.81 247 ALA A O 1
ATOM 1914 N N . ALA A 1 248 ? -8.492 28.125 15.055 1 95.56 248 ALA A N 1
ATOM 1915 C CA . ALA A 1 248 ? -7.457 27.141 14.773 1 95.56 248 ALA A CA 1
ATOM 1916 C C . ALA A 1 248 ? -7.656 26.516 13.398 1 95.56 248 ALA A C 1
ATOM 1918 O O . ALA A 1 248 ? -8.344 25.5 13.266 1 95.56 248 ALA A O 1
ATOM 1919 N N . LEU A 1 249 ? -7.062 27.109 12.422 1 97.12 249 LEU A N 1
ATOM 1920 C CA . LEU A 1 249 ? -7.203 26.672 11.031 1 97.12 249 LEU A CA 1
ATOM 1921 C C . LEU A 1 249 ? -5.98 25.875 10.594 1 97.12 249 LEU A C 1
ATOM 1923 O O . LEU A 1 249 ? -4.844 26.266 10.859 1 97.12 249 LEU A O 1
ATOM 1927 N N . THR A 1 250 ? -6.184 24.688 10.008 1 97.25 250 THR A N 1
ATOM 1928 C CA . THR A 1 250 ? -5.109 23.969 9.336 1 97.25 250 THR A CA 1
ATOM 1929 C C . THR A 1 250 ? -4.93 24.484 7.91 1 97.25 250 THR A C 1
ATOM 1931 O O . THR A 1 250 ? -5.887 24.5 7.129 1 97.25 250 THR A O 1
ATOM 1934 N N . ARG A 1 251 ? -3.766 24.875 7.594 1 97.19 251 ARG A N 1
ATOM 1935 C CA . ARG A 1 251 ? -3.455 25.406 6.27 1 97.19 251 ARG A CA 1
ATOM 1936 C C . ARG A 1 251 ? -2.824 24.328 5.387 1 97.19 251 ARG A C 1
ATOM 1938 O O . ARG A 1 251 ? -1.973 23.562 5.844 1 97.19 251 ARG A O 1
ATOM 1945 N N . ILE A 1 252 ? -3.307 24.266 4.125 1 98.38 252 ILE A N 1
ATOM 1946 C CA . ILE A 1 252 ? -2.768 23.297 3.172 1 98.38 252 ILE A CA 1
ATOM 1947 C C . ILE A 1 252 ? -2.268 24.031 1.927 1 98.38 252 ILE A C 1
ATOM 1949 O O . ILE A 1 252 ? -2.982 24.859 1.354 1 98.38 252 ILE A O 1
ATOM 1953 N N . CYS A 1 253 ? -1.059 23.719 1.562 1 98.06 253 CYS A N 1
ATOM 1954 C CA . CYS A 1 253 ? -0.479 24.281 0.349 1 98.06 253 CYS A CA 1
ATOM 1955 C C . CYS A 1 253 ? 0.078 23.188 -0.553 1 98.06 253 CYS A C 1
ATOM 1957 O O . CYS A 1 253 ? 1.114 22.594 -0.249 1 98.06 253 CYS A O 1
ATOM 1959 N N . SER A 1 254 ? -0.578 22.969 -1.683 1 97.75 254 SER A N 1
ATOM 1960 C CA . SER A 1 254 ? -0.088 22.031 -2.68 1 97.75 254 SER A CA 1
ATOM 1961 C C . SER A 1 254 ? 1.258 22.469 -3.246 1 97.75 254 SER A C 1
ATOM 1963 O O . SER A 1 254 ? 1.44 23.641 -3.586 1 97.75 254 SER A O 1
ATOM 1965 N N . HIS A 1 255 ? 2.168 21.484 -3.383 1 97.44 255 HIS A N 1
ATOM 1966 C CA . HIS A 1 255 ? 3.467 21.797 -3.969 1 97.44 255 HIS A CA 1
ATOM 1967 C C . HIS A 1 255 ? 3.326 22.234 -5.426 1 97.44 255 HIS A C 1
ATOM 1969 O O . HIS A 1 255 ? 4.031 23.141 -5.879 1 97.44 255 HIS A O 1
ATOM 1975 N N . ARG A 1 256 ? 2.471 21.594 -6.152 1 95.88 256 ARG A N 1
ATOM 1976 C CA . ARG A 1 256 ? 2.266 21.938 -7.555 1 95.88 256 ARG A CA 1
ATOM 1977 C C . ARG A 1 256 ? 1.726 23.359 -7.691 1 95.88 256 ARG A C 1
ATOM 1979 O O . ARG A 1 256 ? 2.17 24.125 -8.555 1 95.88 256 ARG A O 1
ATOM 1986 N N . ARG A 1 257 ? 0.743 23.688 -6.852 1 96 257 ARG A N 1
ATOM 1987 C CA . ARG A 1 257 ? 0.19 25.031 -6.875 1 96 257 ARG A CA 1
ATOM 1988 C C . ARG A 1 257 ? 1.255 26.078 -6.523 1 96 257 ARG A C 1
ATOM 1990 O O . ARG A 1 257 ? 1.367 27.109 -7.188 1 96 257 ARG A O 1
ATOM 1997 N N . LEU A 1 258 ? 1.985 25.797 -5.52 1 97.12 258 LEU A N 1
ATOM 1998 C CA . LEU A 1 258 ? 3.057 26.688 -5.094 1 97.12 258 LEU A CA 1
ATOM 1999 C C . LEU A 1 258 ? 4.098 26.859 -6.195 1 97.12 258 LEU A C 1
ATOM 2001 O O . LEU A 1 258 ? 4.473 27.984 -6.531 1 97.12 258 LEU A O 1
ATOM 2005 N N . ALA A 1 259 ? 4.504 25.781 -6.742 1 96.81 259 ALA A N 1
ATOM 2006 C CA . ALA A 1 259 ? 5.5 25.828 -7.805 1 96.81 259 ALA A CA 1
ATOM 2007 C C . ALA A 1 259 ? 5.012 26.656 -8.984 1 96.81 259 ALA A C 1
ATOM 2009 O O . ALA A 1 259 ? 5.785 27.422 -9.578 1 96.81 259 ALA A O 1
ATOM 2010 N N . ALA A 1 260 ? 3.805 26.516 -9.312 1 95.31 260 ALA A N 1
ATOM 2011 C CA . ALA A 1 260 ? 3.221 27.219 -10.445 1 95.31 260 ALA A CA 1
ATOM 2012 C C . ALA A 1 260 ? 3.182 28.734 -10.203 1 95.31 260 ALA A C 1
ATOM 2014 O O . ALA A 1 260 ? 3.072 29.516 -11.141 1 95.31 260 ALA A O 1
ATOM 2015 N N . ARG A 1 261 ? 3.258 29.141 -8.961 1 96.44 261 ARG A N 1
ATOM 2016 C CA . ARG A 1 261 ? 3.129 30.562 -8.617 1 96.44 261 ARG A CA 1
ATOM 2017 C C . ARG A 1 261 ? 4.496 31.188 -8.383 1 96.44 261 ARG A C 1
ATOM 2019 O O . ARG A 1 261 ? 4.613 32.406 -8.305 1 96.44 261 ARG A O 1
ATOM 2026 N N . LEU A 1 262 ? 5.496 30.359 -8.266 1 97.31 262 LEU A N 1
ATOM 2027 C CA . LEU A 1 262 ? 6.855 30.875 -8.141 1 97.31 262 LEU A CA 1
ATOM 2028 C C . LEU A 1 262 ? 7.402 31.297 -9.5 1 97.31 262 LEU A C 1
ATOM 2030 O O . LEU A 1 262 ? 7.086 30.688 -10.523 1 97.31 262 LEU A O 1
ATOM 2034 N N . LYS A 1 263 ? 8.305 32.375 -9.523 1 96.94 263 LYS A N 1
ATOM 2035 C CA . LYS A 1 263 ? 9.016 32.719 -10.742 1 96.94 263 LYS A CA 1
ATOM 2036 C C . LYS A 1 263 ? 10.008 31.625 -11.133 1 96.94 263 LYS A C 1
ATOM 2038 O O . LYS A 1 263 ? 10.648 31.016 -10.266 1 96.94 263 LYS A O 1
ATOM 2043 N N . PRO A 1 264 ? 10.164 31.422 -12.414 1 96.38 264 PRO A N 1
ATOM 2044 C CA . PRO A 1 264 ? 11.039 30.328 -12.875 1 96.38 264 PRO A CA 1
ATOM 2045 C C . PRO A 1 264 ? 12.438 30.406 -12.266 1 96.38 264 PRO A C 1
ATOM 2047 O O . PRO A 1 264 ? 12.969 29.391 -11.812 1 96.38 264 PRO A O 1
ATOM 2050 N N . PRO A 1 265 ? 13.055 31.547 -12.117 1 97.31 265 PRO A N 1
ATOM 2051 C CA . PRO A 1 265 ? 14.383 31.609 -11.516 1 97.31 265 PRO A CA 1
ATOM 2052 C C . PRO A 1 265 ? 14.383 31.172 -10.047 1 97.31 265 PRO A C 1
ATOM 2054 O O . PRO A 1 265 ? 15.375 30.625 -9.555 1 97.31 265 PRO A O 1
ATOM 2057 N N . GLN A 1 266 ? 13.312 31.484 -9.391 1 97.75 266 GLN A N 1
ATOM 2058 C CA . GLN A 1 266 ? 13.195 31.078 -7.992 1 97.75 266 GLN A CA 1
ATOM 2059 C C . GLN A 1 266 ? 13.148 29.562 -7.867 1 97.75 266 GLN A C 1
ATOM 2061 O O . GLN A 1 266 ? 13.844 28.984 -7.035 1 97.75 266 GLN A O 1
ATOM 2066 N N . LEU A 1 267 ? 12.336 29 -8.688 1 97.31 267 LEU A N 1
ATOM 2067 C CA . LEU A 1 267 ? 12.227 27.547 -8.68 1 97.31 267 LEU A CA 1
ATOM 2068 C C . LEU A 1 267 ? 13.562 26.891 -9.023 1 97.31 267 LEU A C 1
ATOM 2070 O O . LEU A 1 267 ? 13.953 25.906 -8.398 1 97.31 267 LEU A O 1
ATOM 2074 N N . ASP A 1 268 ? 14.227 27.422 -9.938 1 97.62 268 ASP A N 1
ATOM 2075 C CA . ASP A 1 268 ? 15.539 26.922 -10.336 1 97.62 268 ASP A CA 1
ATOM 2076 C C . ASP A 1 268 ? 16.531 27.016 -9.188 1 97.62 268 ASP A C 1
ATOM 2078 O O . ASP A 1 268 ? 17.312 26.094 -8.953 1 97.62 268 ASP A O 1
ATOM 2082 N N . ALA A 1 269 ? 16.484 28.094 -8.539 1 98.19 269 ALA A N 1
ATOM 2083 C CA . ALA A 1 269 ? 17.391 28.297 -7.41 1 98.19 269 ALA A CA 1
ATOM 2084 C C . ALA A 1 269 ? 17.141 27.266 -6.316 1 98.19 269 ALA A C 1
ATOM 2086 O O . ALA A 1 269 ? 18.078 26.734 -5.719 1 98.19 269 ALA A O 1
ATOM 2087 N N . LEU A 1 270 ? 15.922 26.938 -6.051 1 98.12 270 LEU A N 1
ATOM 2088 C CA . LEU A 1 270 ? 15.523 26.016 -4.996 1 98.12 270 LEU A CA 1
ATOM 2089 C C . LEU A 1 270 ? 15.953 24.594 -5.332 1 98.12 270 LEU A C 1
ATOM 2091 O O . LEU A 1 270 ? 16.031 23.734 -4.445 1 98.12 270 LEU A O 1
ATOM 2095 N N . ARG A 1 271 ? 16.219 24.344 -6.621 1 97.62 271 ARG A N 1
ATOM 2096 C CA . ARG A 1 271 ? 16.672 23.031 -7.082 1 97.62 271 ARG A CA 1
ATOM 2097 C C . ARG A 1 271 ? 18.188 22.953 -7.129 1 97.62 271 ARG A C 1
ATOM 2099 O O . ARG A 1 271 ? 18.75 21.859 -7.199 1 97.62 271 ARG A O 1
ATOM 2106 N N . ARG A 1 272 ? 18.812 23.969 -7.125 1 96.19 272 ARG A N 1
ATOM 2107 C CA . ARG A 1 272 ? 20.219 24.062 -7.516 1 96.19 272 ARG A CA 1
ATOM 2108 C C . ARG A 1 272 ? 21.141 23.812 -6.324 1 96.19 272 ARG A C 1
ATOM 2110 O O . ARG A 1 272 ? 22.094 23.047 -6.426 1 96.19 272 ARG A O 1
ATOM 2117 N N . SER A 1 273 ? 20.906 24.453 -5.207 1 96.56 273 SER A N 1
ATOM 2118 C CA . SER A 1 273 ? 21.828 24.391 -4.074 1 96.56 273 SER A CA 1
ATOM 2119 C C . SER A 1 273 ? 21.156 23.797 -2.844 1 96.56 273 SER A C 1
ATOM 2121 O O . SER A 1 273 ? 19.969 24.047 -2.588 1 96.56 273 SER A O 1
ATOM 2123 N N . PRO A 1 274 ? 21.906 23.062 -2.055 1 96.81 274 PRO A N 1
ATOM 2124 C CA . PRO A 1 274 ? 21.328 22.484 -0.837 1 96.81 274 PRO A CA 1
ATOM 2125 C C . PRO A 1 274 ? 21.109 23.531 0.264 1 96.81 274 PRO A C 1
ATOM 2127 O O . PRO A 1 274 ? 21.781 24.562 0.282 1 96.81 274 PRO A O 1
ATOM 2130 N N . MET A 1 275 ? 20.219 23.234 1.069 1 96.44 275 MET A N 1
ATOM 2131 C CA . MET A 1 275 ? 19.938 24 2.289 1 96.44 275 MET A CA 1
ATOM 2132 C C . MET A 1 275 ? 20.156 23.125 3.525 1 96.44 275 MET A C 1
ATOM 2134 O O . MET A 1 275 ? 20.344 21.922 3.416 1 96.44 275 MET A O 1
ATOM 2138 N N . ARG A 1 276 ? 20.25 23.781 4.641 1 94.94 276 ARG A N 1
ATOM 2139 C CA . ARG A 1 276 ? 20.422 23.031 5.883 1 94.94 276 ARG A CA 1
ATOM 2140 C C . ARG A 1 276 ? 19.703 23.734 7.035 1 94.94 276 ARG A C 1
ATOM 2142 O O . ARG A 1 276 ? 19.5 24.953 7.004 1 94.94 276 ARG A O 1
ATOM 2149 N N . THR A 1 277 ? 19.391 22.953 8.031 1 92.5 277 THR A N 1
ATOM 2150 C CA . THR A 1 277 ? 18.844 23.469 9.273 1 92.5 277 THR A CA 1
ATOM 2151 C C . THR A 1 277 ? 19.938 23.641 10.32 1 92.5 277 THR A C 1
ATOM 2153 O O . THR A 1 277 ? 20.797 22.766 10.477 1 92.5 277 THR A O 1
ATOM 2156 N N . GLU A 1 278 ? 19.906 24.766 10.93 1 92.81 278 GLU A N 1
ATOM 2157 C CA . GLU A 1 278 ? 20.875 25.031 11.992 1 92.81 278 GLU A CA 1
ATOM 2158 C C . GLU A 1 278 ? 20.172 25.375 13.297 1 92.81 278 GLU A C 1
ATOM 2160 O O . GLU A 1 278 ? 19.141 26.047 13.305 1 92.81 278 GLU A O 1
ATOM 2165 N N . CYS A 1 279 ? 20.719 24.891 14.336 1 91.06 279 CYS A N 1
ATOM 2166 C CA . CYS A 1 279 ? 20.312 25.25 15.688 1 91.06 279 CYS A CA 1
ATOM 2167 C C . CYS A 1 279 ? 21.203 26.359 16.234 1 91.06 279 CYS A C 1
ATOM 2169 O O . CYS A 1 279 ? 22.406 26.188 16.359 1 91.06 279 CYS A O 1
ATOM 2171 N N . VAL A 1 280 ? 20.578 27.438 16.531 1 90.94 280 VAL A N 1
ATOM 2172 C CA . VAL A 1 280 ? 21.297 28.578 17.078 1 90.94 280 VAL A CA 1
ATOM 2173 C C . VAL A 1 280 ? 21 28.703 18.578 1 90.94 280 VAL A C 1
ATOM 2175 O O . VAL A 1 280 ? 19.875 28.969 18.969 1 90.94 280 VAL A O 1
ATOM 2178 N N . ARG A 1 281 ? 22 28.562 19.312 1 90.31 281 ARG A N 1
ATOM 2179 C CA . ARG A 1 281 ? 21.844 28.641 20.75 1 90.31 281 ARG A CA 1
ATOM 2180 C C . ARG A 1 281 ? 21.969 30.078 21.25 1 90.31 281 ARG A C 1
ATOM 2182 O O . ARG A 1 281 ? 22.781 30.844 20.719 1 90.31 281 ARG A O 1
ATOM 2189 N N . GLN A 1 282 ? 21.172 30.562 22.266 1 85.56 282 GLN A N 1
ATOM 2190 C CA . GLN A 1 282 ? 21.188 31.906 22.812 1 85.56 282 GLN A CA 1
ATOM 2191 C C . GLN A 1 282 ? 22.578 32.25 23.375 1 85.56 282 GLN A C 1
ATOM 2193 O O . GLN A 1 282 ? 23.016 33.406 23.281 1 85.56 282 GLN A O 1
ATOM 2198 N N . GLY A 1 283 ? 23.344 31.469 24.109 1 77.56 283 GLY A N 1
ATOM 2199 C CA . GLY A 1 283 ? 24.656 31.734 24.672 1 77.56 283 GLY A CA 1
ATOM 2200 C C . GLY A 1 283 ? 25.781 31.656 23.641 1 77.56 283 GLY A C 1
ATOM 2201 O O . GLY A 1 283 ? 26.953 31.812 23.984 1 77.56 283 GLY A O 1
ATOM 2202 N N . GLY A 1 284 ? 25.406 31.359 22.484 1 76.81 284 GLY A N 1
ATOM 2203 C CA . GLY A 1 284 ? 26.422 31.281 21.453 1 76.81 284 GLY A CA 1
ATOM 2204 C C . GLY A 1 284 ? 26.609 29.875 20.906 1 76.81 284 GLY A C 1
ATOM 2205 O O . GLY A 1 284 ? 26.203 28.906 21.531 1 76.81 284 GLY A O 1
ATOM 2206 N N . GLY A 1 285 ? 26.734 29.672 19.547 1 89.19 285 GLY A N 1
ATOM 2207 C CA . GLY A 1 285 ? 27.031 28.406 18.891 1 89.19 285 GLY A CA 1
ATOM 2208 C C . GLY A 1 285 ? 26 28.031 17.844 1 89.19 285 GLY A C 1
ATOM 2209 O O . GLY A 1 285 ? 24.812 28.312 18 1 89.19 285 GLY A O 1
ATOM 2210 N N . ILE A 1 286 ? 26.453 27.641 16.797 1 91.94 286 ILE A N 1
ATOM 2211 C CA . ILE A 1 286 ? 25.625 27.156 15.703 1 91.94 286 ILE A CA 1
ATOM 2212 C C . ILE A 1 286 ? 25.969 25.688 15.406 1 91.94 286 ILE A C 1
ATOM 2214 O O . ILE A 1 286 ? 27.156 25.344 15.289 1 91.94 286 ILE A O 1
ATOM 2218 N N . SER A 1 287 ? 24.938 24.828 15.508 1 91.62 287 SER A N 1
ATOM 2219 C CA . SER A 1 287 ? 25.156 23.422 15.172 1 91.62 287 SER A CA 1
ATOM 2220 C C . SER A 1 287 ? 24.172 22.953 14.102 1 91.62 287 SER A C 1
ATOM 2222 O O . SER A 1 287 ? 23.031 23.422 14.047 1 91.62 287 SER A O 1
ATOM 2224 N N . PRO A 1 288 ? 24.688 22.062 13.297 1 89.94 288 PRO A N 1
ATOM 2225 C CA . PRO A 1 288 ? 23.781 21.516 12.297 1 89.94 288 PRO A CA 1
ATOM 2226 C C . PRO A 1 288 ? 22.672 20.656 12.914 1 89.94 288 PRO A C 1
ATOM 2228 O O . PRO A 1 288 ? 22.875 20.031 13.953 1 89.94 288 PRO A O 1
ATOM 2231 N N . TYR A 1 289 ? 21.531 20.766 12.336 1 89.19 289 TYR A N 1
ATOM 2232 C CA . TYR A 1 289 ? 20.391 19.922 12.695 1 89.19 289 TYR A CA 1
ATOM 2233 C C . TYR A 1 289 ? 19.875 19.172 11.477 1 89.19 289 TYR A C 1
ATOM 2235 O O . TYR A 1 289 ? 19.281 19.75 10.578 1 89.19 289 TYR A O 1
ATOM 2243 N N . GLY A 1 290 ? 20.172 17.828 11.438 1 89.75 290 GLY A N 1
ATOM 2244 C CA . GLY A 1 290 ? 19.766 17.016 10.297 1 89.75 290 GLY A CA 1
ATOM 2245 C C . GLY A 1 290 ? 20.75 17.078 9.148 1 89.75 290 GLY A C 1
ATOM 2246 O O . GLY A 1 290 ? 21.906 17.469 9.336 1 89.75 290 GLY A O 1
ATOM 2247 N N . LYS A 1 291 ? 20.281 16.578 7.969 1 93.69 291 LYS A N 1
ATOM 2248 C CA . LYS A 1 291 ? 21.094 16.547 6.758 1 93.69 291 LYS A CA 1
ATOM 2249 C C . LYS A 1 291 ? 20.719 17.672 5.809 1 93.69 291 LYS A C 1
ATOM 2251 O O . LYS A 1 291 ? 19.578 18.141 5.812 1 93.69 291 LYS A O 1
ATOM 2256 N N . PRO A 1 292 ? 21.719 18.078 5.102 1 95.25 292 PRO A N 1
ATOM 2257 C CA . PRO A 1 292 ? 21.359 19.047 4.059 1 95.25 292 PRO A CA 1
ATOM 2258 C C . PRO A 1 292 ? 20.312 18.5 3.082 1 95.25 292 PRO A C 1
ATOM 2260 O O . PRO A 1 292 ? 20.219 17.281 2.887 1 95.25 292 PRO A O 1
ATOM 2263 N N . PHE A 1 293 ? 19.594 19.438 2.537 1 95.38 293 PHE A N 1
ATOM 2264 C CA . PHE A 1 293 ? 18.516 19.031 1.643 1 95.38 293 PHE A CA 1
ATOM 2265 C C . PHE A 1 293 ? 18.312 20.078 0.548 1 95.38 293 PHE A C 1
ATOM 2267 O O . PHE A 1 293 ? 18.734 21.219 0.683 1 95.38 293 PHE A O 1
ATOM 2274 N N . TYR A 1 294 ? 17.734 19.641 -0.597 1 96.56 294 TYR A N 1
ATOM 2275 C CA . TYR A 1 294 ? 17.25 20.562 -1.619 1 96.56 294 TYR A CA 1
ATOM 2276 C C . TYR A 1 294 ? 15.789 20.938 -1.376 1 96.56 294 TYR A C 1
ATOM 2278 O O . TYR A 1 294 ? 14.953 20.062 -1.122 1 96.56 294 TYR A O 1
ATOM 2286 N N . ALA A 1 295 ? 15.469 22.172 -1.464 1 97.06 295 ALA A N 1
ATOM 2287 C CA . ALA A 1 295 ? 14.125 22.641 -1.133 1 97.06 295 ALA A CA 1
ATOM 2288 C C . ALA A 1 295 ? 13.102 22.109 -2.131 1 97.06 295 ALA A C 1
ATOM 2290 O O . ALA A 1 295 ? 11.922 21.953 -1.794 1 97.06 295 ALA A O 1
ATOM 2291 N N . VAL A 1 296 ? 13.531 21.938 -3.363 1 97.56 296 VAL A N 1
ATOM 2292 C CA . VAL A 1 296 ? 12.648 21.359 -4.367 1 97.56 296 VAL A CA 1
ATOM 2293 C C . VAL A 1 296 ? 13.344 20.172 -5.039 1 97.56 296 VAL A C 1
ATOM 2295 O O . VAL A 1 296 ? 14.469 20.297 -5.52 1 97.56 296 VAL A O 1
ATOM 2298 N N . GLU A 1 297 ? 12.688 19.047 -4.984 1 96.44 297 GLU A N 1
ATOM 2299 C CA . GLU A 1 297 ? 13.117 17.844 -5.684 1 96.44 297 GLU A CA 1
ATOM 2300 C C . GLU A 1 297 ? 12.008 17.297 -6.574 1 96.44 297 GLU A C 1
ATOM 2302 O O . GLU A 1 297 ? 10.914 17.859 -6.633 1 96.44 297 GLU A O 1
ATOM 2307 N N . GLY A 1 298 ? 12.297 16.266 -7.336 1 92.94 298 GLY A N 1
ATOM 2308 C CA . GLY A 1 298 ? 11.297 15.617 -8.164 1 92.94 298 GLY A CA 1
ATOM 2309 C C . GLY A 1 298 ? 11.125 16.281 -9.516 1 92.94 298 GLY A C 1
ATOM 2310 O O . GLY A 1 298 ? 11.703 17.328 -9.773 1 92.94 298 GLY A O 1
ATOM 2311 N N . PRO A 1 299 ? 10.266 15.672 -10.344 1 91.25 299 PRO A N 1
ATOM 2312 C CA . PRO A 1 299 ? 10.023 16.219 -11.68 1 91.25 299 PRO A CA 1
ATOM 2313 C C . PRO A 1 299 ? 9.141 17.469 -11.656 1 91.25 299 PRO A C 1
ATOM 2315 O O . PRO A 1 299 ? 8.547 17.781 -10.625 1 91.25 299 PRO A O 1
ATOM 2318 N N . GLU A 1 300 ? 9.102 18.172 -12.758 1 89.62 300 GLU A N 1
ATOM 2319 C CA . GLU A 1 300 ? 8.375 19.422 -12.867 1 89.62 300 GLU A CA 1
ATOM 2320 C C . GLU A 1 300 ? 6.887 19.219 -12.586 1 89.62 300 GLU A C 1
ATOM 2322 O O . GLU A 1 300 ? 6.238 20.094 -11.992 1 89.62 300 GLU A O 1
ATOM 2327 N N . ASP A 1 301 ? 6.379 18.078 -12.977 1 87.5 301 ASP A N 1
ATOM 2328 C CA . ASP A 1 301 ? 4.945 17.859 -12.852 1 87.5 301 ASP A CA 1
ATOM 2329 C C . ASP A 1 301 ? 4.598 17.266 -11.492 1 87.5 301 ASP A C 1
ATOM 2331 O O . ASP A 1 301 ? 3.42 17.094 -11.164 1 87.5 301 ASP A O 1
ATOM 2335 N N . ASP A 1 302 ? 5.602 17 -10.75 1 91.62 302 ASP A N 1
ATOM 2336 C CA . ASP A 1 302 ? 5.402 16.438 -9.422 1 91.62 302 ASP A CA 1
ATOM 2337 C C . ASP A 1 302 ? 6.488 16.906 -8.453 1 91.62 302 ASP A C 1
ATOM 2339 O O . ASP A 1 302 ? 7.25 16.094 -7.922 1 91.62 302 ASP A O 1
ATOM 2343 N N . PRO A 1 303 ? 6.496 18.203 -8.18 1 94.81 303 PRO A N 1
ATOM 2344 C CA . PRO A 1 303 ? 7.531 18.734 -7.301 1 94.81 303 PRO A CA 1
ATOM 2345 C C . PRO A 1 303 ? 7.32 18.359 -5.836 1 94.81 303 PRO A C 1
ATOM 2347 O O . PRO A 1 303 ? 6.184 18.328 -5.359 1 94.81 303 PRO A O 1
ATOM 2350 N N . LYS A 1 304 ? 8.375 17.969 -5.238 1 95.62 304 LYS A N 1
ATOM 2351 C CA . LYS A 1 304 ? 8.422 17.734 -3.797 1 95.62 304 LYS A CA 1
ATOM 2352 C C . LYS A 1 304 ? 9.164 18.859 -3.084 1 95.62 304 LYS A C 1
ATOM 2354 O O . LYS A 1 304 ? 10.383 18.984 -3.199 1 95.62 304 LYS A O 1
ATOM 2359 N N . MET A 1 305 ? 8.414 19.641 -2.33 1 96.75 305 MET A N 1
ATOM 2360 C CA . MET A 1 305 ? 9 20.797 -1.656 1 96.75 305 MET A CA 1
ATOM 2361 C C . MET A 1 305 ? 9.18 20.531 -0.166 1 96.75 305 MET A C 1
ATOM 2363 O O . MET A 1 305 ? 8.305 19.938 0.468 1 96.75 305 MET A O 1
ATOM 2367 N N . THR A 1 306 ? 10.336 20.922 0.321 1 95.62 306 THR A N 1
ATOM 2368 C CA . THR A 1 306 ? 10.633 20.703 1.734 1 95.62 306 THR A CA 1
ATOM 2369 C C . THR A 1 306 ? 10.703 22.031 2.477 1 95.62 306 THR A C 1
ATOM 2371 O O . THR A 1 306 ? 11.625 22.828 2.256 1 95.62 306 THR A O 1
ATOM 2374 N N . PHE A 1 307 ? 9.695 22.281 3.248 1 94.19 307 PHE A N 1
ATOM 2375 C CA . PHE A 1 307 ? 9.68 23.344 4.246 1 94.19 307 PHE A CA 1
ATOM 2376 C C . PHE A 1 307 ? 9.703 22.766 5.656 1 94.19 307 PHE A C 1
ATOM 2378 O O . PHE A 1 307 ? 9.094 21.719 5.91 1 94.19 307 PHE A O 1
ATOM 2385 N N . PHE A 1 308 ? 10.469 23.344 6.371 1 86.06 308 PHE A N 1
ATOM 2386 C CA . PHE A 1 308 ? 10.609 22.875 7.746 1 86.06 308 PHE A CA 1
ATOM 2387 C C . PHE A 1 308 ? 10.398 24.031 8.727 1 86.06 308 PHE A C 1
ATOM 2389 O O . PHE A 1 308 ? 10.836 25.156 8.484 1 86.06 308 PHE A O 1
ATOM 2396 N N . TYR A 1 309 ? 9.68 23.75 9.711 1 80.94 309 TYR A N 1
ATOM 2397 C CA . TYR A 1 309 ? 9.422 24.719 10.758 1 80.94 309 TYR A CA 1
ATOM 2398 C C . TYR A 1 309 ? 9.531 24.078 12.141 1 80.94 309 TYR A C 1
ATOM 2400 O O . TYR A 1 309 ? 8.906 23.047 12.398 1 80.94 309 TYR A O 1
ATOM 2408 N N . ILE A 1 310 ? 10.383 24.609 12.906 1 76.06 310 ILE A N 1
ATOM 2409 C CA . ILE A 1 310 ? 10.492 24.219 14.297 1 76.06 310 ILE A CA 1
ATOM 2410 C C . ILE A 1 310 ? 10.266 25.422 15.203 1 76.06 310 ILE A C 1
ATOM 2412 O O . ILE A 1 310 ? 10.953 26.438 15.07 1 76.06 310 ILE A O 1
ATOM 2416 N N . PRO A 1 311 ? 9.312 25.219 16.031 1 75.94 311 PRO A N 1
ATOM 2417 C CA . PRO A 1 311 ? 9.07 26.359 16.938 1 75.94 311 PRO A CA 1
ATOM 2418 C C . PRO A 1 311 ? 10.297 26.719 17.766 1 75.94 311 PRO A C 1
ATOM 2420 O O . PRO A 1 311 ? 11.086 25.828 18.125 1 75.94 311 PRO A O 1
ATOM 2423 N N . ASP A 1 312 ? 10.359 28 18.047 1 72.5 312 ASP A N 1
ATOM 2424 C CA . ASP A 1 312 ? 11.461 28.484 18.875 1 72.5 312 ASP A CA 1
ATOM 2425 C C . ASP A 1 312 ? 11.359 27.922 20.297 1 72.5 312 ASP A C 1
ATOM 2427 O O . ASP A 1 312 ? 10.266 27.672 20.781 1 72.5 312 ASP A O 1
ATOM 2431 N N . HIS A 1 313 ? 12.477 27.594 20.797 1 75.31 313 HIS A N 1
ATOM 2432 C CA . HIS A 1 313 ? 12.633 27.203 22.203 1 75.31 313 HIS A CA 1
ATOM 2433 C C . HIS A 1 313 ? 13.305 28.312 23 1 75.31 313 HIS A C 1
ATOM 2435 O O . HIS A 1 313 ? 13.914 29.219 22.438 1 75.31 313 HIS A O 1
ATOM 2441 N N . LYS A 1 314 ? 13.109 28.266 24.281 1 76.38 314 LYS A N 1
ATOM 2442 C CA . LYS A 1 314 ? 13.68 29.266 25.172 1 76.38 314 LYS A CA 1
ATOM 2443 C C . LYS A 1 314 ? 15.195 29.344 25 1 76.38 314 LYS A C 1
ATOM 2445 O O . LYS A 1 314 ? 15.773 30.438 25.047 1 76.38 314 LYS A O 1
ATOM 2450 N N . ASP A 1 315 ? 15.82 28.25 24.766 1 81.62 315 ASP A N 1
ATOM 2451 C CA . ASP A 1 315 ? 17.281 28.172 24.797 1 81.62 315 ASP A CA 1
ATOM 2452 C C . ASP A 1 315 ? 17.859 28.172 23.391 1 81.62 315 ASP A C 1
ATOM 2454 O O . ASP A 1 315 ? 19.047 28.422 23.203 1 81.62 315 ASP A O 1
ATOM 2458 N N . PHE A 1 316 ? 17.016 27.828 22.438 1 83.69 316 PHE A N 1
ATOM 2459 C CA . PHE A 1 316 ? 17.578 27.734 21.078 1 83.69 316 PHE A CA 1
ATOM 2460 C C . PHE A 1 316 ? 16.516 28.062 20.047 1 83.69 316 PHE A C 1
ATOM 2462 O O . PHE A 1 316 ? 15.312 28.031 20.328 1 83.69 316 PHE A O 1
ATOM 2469 N N . THR A 1 317 ? 17.016 28.547 18.906 1 85.19 317 THR A N 1
ATOM 2470 C CA . THR A 1 317 ? 16.188 28.781 17.719 1 85.19 317 THR A CA 1
ATOM 2471 C C . THR A 1 317 ? 16.734 28 16.516 1 85.19 317 THR A C 1
ATOM 2473 O O . THR A 1 317 ? 17.906 27.609 16.516 1 85.19 317 THR A O 1
ATOM 2476 N N . TYR A 1 318 ? 15.805 27.703 15.625 1 87.38 318 TYR A N 1
ATOM 2477 C CA . TYR A 1 318 ? 16.219 27 14.414 1 87.38 318 TYR A CA 1
ATOM 2478 C C . TYR A 1 318 ? 16.094 27.906 13.195 1 87.38 318 TYR A C 1
ATOM 2480 O O . TYR A 1 318 ? 15.203 28.75 13.133 1 87.38 318 TYR A O 1
ATOM 2488 N N . ARG A 1 319 ? 17.109 27.844 12.344 1 89.94 319 ARG A N 1
ATOM 2489 C CA . ARG A 1 319 ? 17.016 28.562 11.078 1 89.94 319 ARG A CA 1
ATOM 2490 C C . ARG A 1 319 ? 17.391 27.656 9.906 1 89.94 319 ARG A C 1
ATOM 2492 O O . ARG A 1 319 ? 18.141 26.688 10.078 1 89.94 319 ARG A O 1
ATOM 2499 N N . ILE A 1 320 ? 16.781 27.906 8.766 1 93.88 320 ILE A N 1
ATOM 2500 C CA . ILE A 1 320 ? 17.094 27.219 7.516 1 93.88 320 ILE A CA 1
ATOM 2501 C C . ILE A 1 320 ? 17.938 28.125 6.633 1 93.88 320 ILE A C 1
ATOM 2503 O O . ILE A 1 320 ? 17.516 29.234 6.262 1 93.88 320 ILE A O 1
ATOM 2507 N N . VAL A 1 321 ? 19.125 27.641 6.227 1 95.5 321 VAL A N 1
ATOM 2508 C CA . VAL A 1 321 ? 20.062 28.531 5.543 1 95.5 321 VAL A CA 1
ATOM 2509 C C . VAL A 1 321 ? 20.672 27.812 4.34 1 95.5 321 VAL A C 1
ATOM 2511 O O . VAL A 1 321 ? 20.656 26.578 4.27 1 95.5 321 VAL A O 1
ATOM 2514 N N . SER A 1 322 ? 21.047 28.562 3.371 1 96.88 322 SER A N 1
ATOM 2515 C CA . SER A 1 322 ? 21.812 28.125 2.209 1 96.88 322 SER A CA 1
ATOM 2516 C C . SER A 1 322 ? 23.047 29 2.006 1 96.88 322 SER A C 1
ATOM 2518 O O . SER A 1 322 ? 23.047 30.188 2.314 1 96.88 322 SER A O 1
ATOM 2520 N N . ASP A 1 323 ? 24.125 28.391 1.453 1 96.44 323 ASP A N 1
ATOM 2521 C CA . ASP A 1 323 ? 25.312 29.172 1.099 1 96.44 323 ASP A CA 1
ATOM 2522 C C . ASP A 1 323 ? 25.094 29.969 -0.178 1 96.44 323 ASP A C 1
ATOM 2524 O O . ASP A 1 323 ? 25.859 30.891 -0.49 1 96.44 323 ASP A O 1
ATOM 2528 N N . ASP A 1 324 ? 24.094 29.578 -0.891 1 97.69 324 ASP A N 1
ATOM 2529 C CA . ASP A 1 324 ? 23.703 30.281 -2.107 1 97.69 324 ASP A CA 1
ATOM 2530 C C . ASP A 1 324 ? 22.641 31.344 -1.812 1 97.69 324 ASP A C 1
ATOM 2532 O O . ASP A 1 324 ? 21.5 31.016 -1.496 1 97.69 324 ASP A O 1
ATOM 2536 N N . GLU A 1 325 ? 23.016 32.594 -2.062 1 97.69 325 GLU A N 1
ATOM 2537 C CA . GLU A 1 325 ? 22.141 33.719 -1.72 1 97.69 325 GLU A CA 1
ATOM 2538 C C . GLU A 1 325 ? 20.844 33.656 -2.527 1 97.69 325 GLU A C 1
ATOM 2540 O O . GLU A 1 325 ? 19.781 34.031 -2.025 1 97.69 325 GLU A O 1
ATOM 2545 N N . GLU A 1 326 ? 21 33.281 -3.682 1 98.06 326 GLU A N 1
ATOM 2546 C CA . GLU A 1 326 ? 19.797 33.188 -4.523 1 98.06 326 GLU A CA 1
ATOM 2547 C C . GLU A 1 326 ? 18.844 32.125 -3.996 1 98.06 326 GLU A C 1
ATOM 2549 O O . GLU A 1 326 ? 17.625 32.344 -3.967 1 98.06 326 GLU A O 1
ATOM 2554 N N . THR A 1 327 ? 19.406 31 -3.562 1 98.38 327 THR A N 1
ATOM 2555 C CA . THR A 1 327 ? 18.594 29.938 -2.992 1 98.38 327 THR A CA 1
ATOM 2556 C C . THR A 1 327 ? 17.922 30.391 -1.697 1 98.38 327 THR A C 1
ATOM 2558 O O . THR A 1 327 ? 16.734 30.125 -1.475 1 98.38 327 THR A O 1
ATOM 2561 N N . GLN A 1 328 ? 18.656 31.078 -0.946 1 98 328 GLN A N 1
ATOM 2562 C CA . GLN A 1 328 ? 18.109 31.578 0.311 1 98 328 GLN A CA 1
ATOM 2563 C C . GLN A 1 328 ? 16.938 32.531 0.063 1 98 328 GLN A C 1
ATOM 2565 O O . GLN A 1 328 ? 15.898 32.406 0.711 1 98 328 GLN A O 1
ATOM 2570 N N . ALA A 1 329 ? 17.172 33.438 -0.849 1 98.25 329 ALA A N 1
ATOM 2571 C CA . ALA A 1 329 ? 16.125 34.406 -1.183 1 98.25 329 ALA A CA 1
ATOM 2572 C C . ALA A 1 329 ? 14.891 33.688 -1.749 1 98.25 329 ALA A C 1
ATOM 2574 O O . ALA A 1 329 ? 13.758 34.031 -1.416 1 98.25 329 ALA A O 1
ATOM 2575 N N . ALA A 1 330 ? 15.141 32.75 -2.576 1 98.44 330 ALA A N 1
ATOM 2576 C CA .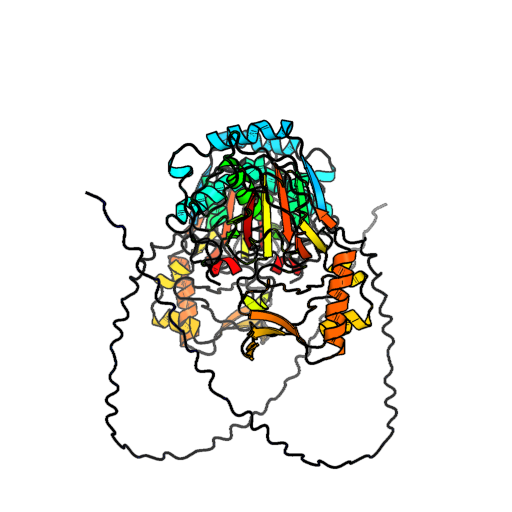 ALA A 1 330 ? 14.055 31.984 -3.184 1 98.44 330 ALA A CA 1
ATOM 2577 C C . ALA A 1 330 ? 13.266 31.219 -2.125 1 98.44 330 ALA A C 1
ATOM 2579 O O . ALA A 1 330 ? 12.039 31.094 -2.232 1 98.44 330 ALA A O 1
ATOM 2580 N N . TYR A 1 331 ? 13.914 30.719 -1.13 1 97.69 331 TYR A N 1
ATOM 2581 C CA . TYR A 1 331 ? 13.258 30 -0.044 1 97.69 331 TYR A CA 1
ATOM 2582 C C . TYR A 1 331 ? 12.297 30.906 0.715 1 97.69 331 TYR A C 1
ATOM 2584 O O . TYR A 1 331 ? 11.156 30.531 0.983 1 97.69 331 TYR A O 1
ATOM 2592 N N . HIS A 1 332 ? 12.734 32.094 0.984 1 96.88 332 HIS A N 1
ATOM 2593 C CA . HIS A 1 332 ? 11.875 33.031 1.67 1 96.88 332 HIS A CA 1
ATOM 2594 C C . HIS A 1 332 ? 10.68 33.438 0.808 1 96.88 332 HIS A C 1
ATOM 2596 O O . HIS A 1 332 ? 9.555 33.531 1.307 1 96.88 332 HIS A O 1
ATOM 2602 N N . ALA A 1 333 ? 11 33.625 -0.405 1 97.88 333 ALA A N 1
ATOM 2603 C CA . ALA A 1 333 ? 9.914 33.938 -1.327 1 97.88 333 ALA A CA 1
ATOM 2604 C C . ALA A 1 333 ? 8.891 32.812 -1.388 1 97.88 333 ALA A C 1
ATOM 2606 O O . ALA A 1 333 ? 7.688 33.062 -1.44 1 97.88 333 ALA A O 1
ATOM 2607 N N . ALA A 1 334 ? 9.367 31.609 -1.391 1 98.12 334 ALA A N 1
ATOM 2608 C CA . ALA A 1 334 ? 8.492 30.438 -1.45 1 98.12 334 ALA A CA 1
ATOM 2609 C C . ALA A 1 334 ? 7.594 30.359 -0.221 1 98.12 334 ALA A C 1
ATOM 2611 O O . ALA A 1 334 ? 6.418 30 -0.327 1 98.12 334 ALA A O 1
ATOM 2612 N N . LEU A 1 335 ? 8.117 30.656 0.946 1 96.38 335 LEU A N 1
ATOM 2613 C CA . LEU A 1 335 ? 7.309 30.656 2.164 1 96.38 335 LEU A CA 1
ATOM 2614 C C . LEU A 1 335 ? 6.195 31.688 2.08 1 96.38 335 LEU A C 1
ATOM 2616 O O . LEU A 1 335 ? 5.055 31.422 2.465 1 96.38 335 LEU A O 1
ATOM 2620 N N . GLU A 1 336 ? 6.523 32.812 1.549 1 96.56 336 GLU A N 1
ATOM 2621 C CA . GLU A 1 336 ? 5.543 33.875 1.412 1 96.56 336 GLU A CA 1
ATOM 2622 C C . GLU A 1 336 ? 4.473 33.531 0.389 1 96.56 336 GLU A C 1
ATOM 2624 O O . GLU A 1 336 ? 3.277 33.688 0.648 1 96.56 336 GLU A O 1
ATOM 2629 N N . VAL A 1 337 ? 4.902 33.062 -0.768 1 97.56 337 VAL A N 1
ATOM 2630 C CA . VAL A 1 337 ? 3.965 32.656 -1.812 1 97.56 337 VAL A CA 1
ATOM 2631 C C . VAL A 1 337 ? 3.096 31.516 -1.31 1 97.56 337 VAL A C 1
ATOM 2633 O O . VAL A 1 337 ? 1.885 31.5 -1.546 1 97.56 337 VAL A O 1
ATOM 2636 N N . GLY A 1 338 ? 3.715 30.562 -0.64 1 97.19 338 GLY A N 1
ATOM 2637 C CA . GLY A 1 338 ? 2.975 29.438 -0.084 1 97.19 338 GLY A CA 1
ATOM 2638 C C . GLY A 1 338 ? 1.855 29.859 0.847 1 97.19 338 GLY A C 1
ATOM 2639 O O . GLY A 1 338 ? 0.742 29.344 0.766 1 97.19 338 GLY A O 1
ATOM 2640 N N . ALA A 1 339 ? 2.164 30.781 1.713 1 94.5 339 ALA A N 1
ATOM 2641 C CA . ALA A 1 339 ? 1.157 31.297 2.637 1 94.5 339 ALA A CA 1
ATOM 2642 C C . ALA A 1 339 ? -0 31.938 1.883 1 94.5 339 ALA A C 1
ATOM 2644 O O . ALA A 1 339 ? -1.159 31.812 2.289 1 94.5 339 ALA A O 1
ATOM 2645 N N . ALA A 1 340 ? 0.312 32.531 0.786 1 95.94 340 ALA A N 1
ATOM 2646 C CA . ALA A 1 340 ? -0.681 33.281 0.016 1 95.94 340 ALA A CA 1
ATOM 2647 C C . ALA A 1 340 ? -1.58 32.344 -0.777 1 95.94 340 ALA A C 1
ATOM 2649 O O . ALA A 1 340 ? -2.74 32.656 -1.052 1 95.94 340 ALA A O 1
ATOM 2650 N N . VAL A 1 341 ? -1.088 31.172 -1.152 1 96.44 341 VAL A N 1
ATOM 2651 C CA . VAL A 1 341 ? -1.853 30.328 -2.057 1 96.44 341 VAL A CA 1
ATOM 2652 C C . VAL A 1 341 ? -2.422 29.141 -1.286 1 96.44 341 VAL A C 1
ATOM 2654 O O . VAL A 1 341 ? -3.021 28.234 -1.877 1 96.44 341 VAL A O 1
ATOM 2657 N N . SER A 1 342 ? -2.242 29.094 0.031 1 97.31 342 SER A N 1
ATOM 2658 C CA . SER A 1 342 ? -2.754 28.016 0.873 1 97.31 342 SER A CA 1
ATOM 2659 C C . SER A 1 342 ? -4.262 28.125 1.062 1 97.31 342 SER A C 1
ATOM 2661 O O . SER A 1 342 ? -4.832 29.203 0.899 1 97.31 342 SER A O 1
ATOM 2663 N N . ASP A 1 343 ? -4.906 27.016 1.293 1 97.56 343 ASP A N 1
ATOM 2664 C CA . ASP A 1 343 ? -6.293 26.984 1.754 1 97.56 343 ASP A CA 1
ATOM 2665 C C . ASP A 1 343 ? -6.367 26.672 3.246 1 97.56 343 ASP A C 1
ATOM 2667 O O . ASP A 1 343 ? -5.578 25.875 3.758 1 97.56 343 ASP A O 1
ATOM 2671 N N . ASP A 1 344 ? -7.309 27.344 3.924 1 97.19 344 ASP A N 1
ATOM 2672 C CA . ASP A 1 344 ? -7.551 27.109 5.344 1 97.19 344 ASP A CA 1
ATOM 2673 C C . ASP A 1 344 ? -8.664 26.094 5.559 1 97.19 344 ASP A C 1
ATOM 2675 O O . ASP A 1 344 ? -9.711 26.156 4.902 1 97.19 344 ASP A O 1
ATOM 2679 N N . VAL A 1 345 ? -8.406 25.172 6.457 1 98.19 345 VAL A N 1
ATOM 2680 C CA . VAL A 1 345 ? -9.391 24.156 6.805 1 98.19 345 VAL A CA 1
ATOM 2681 C C . VAL A 1 345 ? -9.773 24.281 8.281 1 98.19 345 VAL A C 1
ATOM 2683 O O . VAL A 1 345 ? -8.93 24.125 9.164 1 98.19 345 VAL A O 1
ATOM 2686 N N . ASP A 1 346 ? -10.992 24.609 8.539 1 98.44 346 ASP A N 1
ATOM 2687 C CA . ASP A 1 3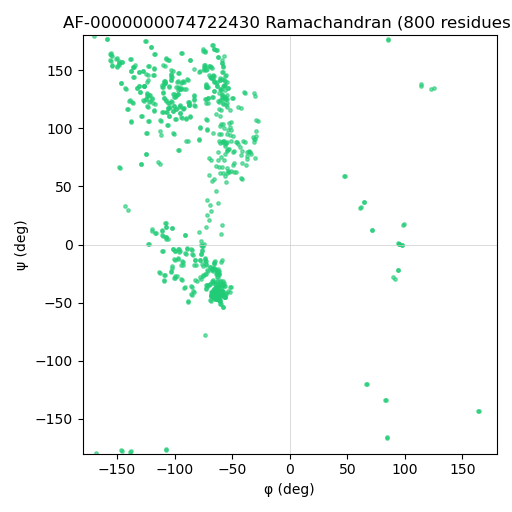46 ? -11.539 24.672 9.891 1 98.44 346 ASP A CA 1
ATOM 2688 C C . ASP A 1 346 ? -12.109 23.312 10.32 1 98.44 346 ASP A C 1
ATOM 2690 O O . ASP A 1 346 ? -13.289 23.031 10.109 1 98.44 346 ASP A O 1
ATOM 2694 N N . LEU A 1 347 ? -11.25 22.5 10.906 1 98.38 347 LEU A N 1
ATOM 2695 C CA . LEU A 1 347 ? -11.664 21.172 11.32 1 98.38 347 LEU A CA 1
ATOM 2696 C C . LEU A 1 347 ? -12.602 21.234 12.523 1 98.38 347 LEU A C 1
ATOM 2698 O O . LEU A 1 347 ? -12.234 21.781 13.562 1 98.38 347 LEU A O 1
ATOM 2702 N N . GLN A 1 348 ? -13.727 20.703 12.352 1 98.12 348 GLN A N 1
ATOM 2703 C CA . GLN A 1 348 ? -14.734 20.594 13.406 1 98.12 348 GLN A CA 1
ATOM 2704 C C . GLN A 1 348 ? -15.094 19.141 13.664 1 98.12 348 GLN A C 1
ATOM 2706 O O . GLN A 1 348 ? -14.656 18.25 12.938 1 98.12 348 GLN A O 1
ATOM 2711 N N . ALA A 1 349 ? -15.875 18.938 14.789 1 97.75 349 ALA A N 1
ATOM 2712 C CA . ALA A 1 349 ? -16.203 17.578 15.188 1 97.75 349 ALA A CA 1
ATOM 2713 C C . ALA A 1 349 ? -16.734 16.781 14.008 1 97.75 349 ALA A C 1
ATOM 2715 O O . ALA A 1 349 ? -17.656 17.219 13.312 1 97.75 349 ALA A O 1
ATOM 2716 N N . GLY A 1 350 ? -16.141 15.586 13.688 1 97.12 350 GLY A N 1
ATOM 2717 C CA . GLY A 1 350 ? -16.594 14.734 12.602 1 97.12 350 GLY A CA 1
ATOM 2718 C C . GLY A 1 350 ? -15.836 14.969 11.305 1 97.12 350 GLY A C 1
ATOM 2719 O O . GLY A 1 350 ? -16.094 14.305 10.305 1 97.12 350 GLY A O 1
ATOM 2720 N N . ASP A 1 351 ? -14.883 15.891 11.367 1 98.44 351 ASP A N 1
ATOM 2721 C CA . ASP A 1 351 ? -14.047 16.141 10.203 1 98.44 351 ASP A CA 1
ATOM 2722 C C . ASP A 1 351 ? -12.758 15.328 10.266 1 98.44 351 ASP A C 1
ATOM 2724 O O . ASP A 1 351 ? -12.172 15.156 11.336 1 98.44 351 ASP A O 1
ATOM 2728 N N . ALA A 1 352 ? -12.344 14.781 9.148 1 98.81 352 ALA A N 1
ATOM 2729 C CA . ALA A 1 352 ? -11.023 14.188 8.969 1 98.81 352 ALA A CA 1
ATOM 2730 C C . ALA A 1 352 ? -10.281 14.844 7.805 1 98.81 352 ALA A C 1
ATOM 2732 O O . ALA A 1 352 ? -10.859 15.055 6.734 1 98.81 352 ALA A O 1
ATOM 2733 N N . LEU A 1 353 ? -9.125 15.273 8.055 1 98.88 353 LEU A N 1
ATOM 2734 C CA . LEU A 1 353 ? -8.234 15.797 7.023 1 98.88 353 LEU A CA 1
ATOM 2735 C C . LEU A 1 353 ? -7.109 14.812 6.723 1 98.88 353 LEU A C 1
ATOM 2737 O O . LEU A 1 353 ? -6.309 14.492 7.605 1 98.88 353 LEU A O 1
ATOM 2741 N N . ILE A 1 354 ? -7.082 14.25 5.52 1 98.81 354 ILE A N 1
ATOM 2742 C CA . ILE A 1 354 ? -6.078 13.305 5.051 1 98.81 354 ILE A CA 1
ATOM 2743 C C . ILE A 1 354 ? -5.051 14.023 4.184 1 98.81 354 ILE A C 1
ATOM 2745 O O . ILE A 1 354 ? -5.402 14.664 3.189 1 98.81 354 ILE A O 1
ATOM 2749 N N . ILE A 1 355 ? -3.795 13.867 4.527 1 98.44 355 ILE A N 1
ATOM 2750 C CA . ILE A 1 355 ? -2.771 14.727 3.936 1 98.44 355 ILE A CA 1
ATOM 2751 C C . ILE A 1 355 ? -1.691 13.867 3.285 1 98.44 355 ILE A C 1
ATOM 2753 O O . ILE A 1 355 ? -1.167 12.938 3.908 1 98.44 355 ILE A O 1
ATOM 2757 N N . ASN A 1 356 ? -1.412 14.086 2.045 1 97.25 356 ASN A N 1
ATOM 2758 C CA . ASN A 1 356 ? -0.227 13.578 1.36 1 97.25 356 ASN A CA 1
ATOM 2759 C C . ASN A 1 356 ? 1.012 14.398 1.704 1 97.25 356 ASN A C 1
ATOM 2761 O O . ASN A 1 356 ? 1.222 15.477 1.145 1 97.25 356 ASN A O 1
ATOM 2765 N N . ASN A 1 357 ? 1.803 13.875 2.596 1 96.06 357 ASN A N 1
ATOM 2766 C CA . ASN A 1 357 ? 2.945 14.586 3.162 1 96.06 357 ASN A CA 1
ATOM 2767 C C . ASN A 1 357 ? 4.012 14.867 2.105 1 96.06 357 ASN A C 1
ATOM 2769 O O . ASN A 1 357 ? 4.836 15.766 2.273 1 96.06 357 ASN A O 1
ATOM 2773 N N . ALA A 1 358 ? 3.957 14.188 0.97 1 93.06 358 ALA A N 1
ATOM 2774 C CA . ALA A 1 358 ? 4.961 14.344 -0.078 1 93.06 358 ALA A CA 1
ATOM 2775 C C . ALA A 1 358 ? 4.535 15.398 -1.094 1 93.06 358 ALA A C 1
ATOM 2777 O O . ALA A 1 358 ? 5.363 15.906 -1.854 1 93.06 358 ALA A O 1
ATOM 2778 N N . ARG A 1 359 ? 3.271 15.766 -1.061 1 96.06 359 ARG A N 1
ATOM 2779 C CA . ARG A 1 359 ? 2.809 16.609 -2.162 1 96.06 359 ARG A CA 1
ATOM 2780 C C . ARG A 1 359 ? 2.244 17.922 -1.647 1 96.06 359 ARG A C 1
ATOM 2782 O O . ARG A 1 359 ? 1.771 18.75 -2.43 1 96.06 359 ARG A O 1
ATOM 2789 N N . CYS A 1 360 ? 2.279 18.078 -0.312 1 97 360 CYS A N 1
ATOM 2790 C CA . CYS A 1 360 ? 1.878 19.375 0.204 1 97 360 CYS A CA 1
ATOM 2791 C C . CYS A 1 360 ? 2.594 19.688 1.513 1 97 360 CYS A C 1
ATOM 2793 O O . CYS A 1 360 ? 3.195 18.812 2.123 1 97 360 CYS A O 1
ATOM 2795 N N . THR A 1 361 ? 2.619 20.891 1.814 1 97.31 361 THR A N 1
ATOM 2796 C CA . THR A 1 361 ? 3.01 21.406 3.127 1 97.31 361 THR A CA 1
ATOM 2797 C C . THR A 1 361 ? 1.799 21.938 3.879 1 97.31 361 THR A C 1
ATOM 2799 O O . THR A 1 361 ? 0.779 22.281 3.27 1 97.31 361 THR A O 1
ATOM 2802 N N . HIS A 1 362 ? 1.937 21.906 5.164 1 97.19 362 HIS A N 1
ATOM 2803 C CA . HIS A 1 362 ? 0.796 22.328 5.969 1 97.19 362 HIS A CA 1
ATOM 2804 C C . HIS A 1 362 ? 1.242 23.188 7.148 1 97.19 362 HIS A C 1
ATOM 2806 O O . HIS A 1 362 ? 2.436 23.266 7.457 1 97.19 362 HIS A O 1
ATOM 2812 N N . GLY A 1 363 ? 0.314 23.938 7.66 1 95.56 363 GLY A N 1
ATOM 2813 C CA . GLY A 1 363 ? 0.498 24.766 8.836 1 95.56 363 GLY A CA 1
ATOM 2814 C C . GLY A 1 363 ? -0.75 24.875 9.695 1 95.56 363 GLY A C 1
ATOM 2815 O O . GLY A 1 363 ? -1.726 24.156 9.469 1 95.56 363 GLY A O 1
ATOM 2816 N N . ARG A 1 364 ? -0.636 25.641 10.711 1 94.69 364 ARG A N 1
ATOM 2817 C CA . ARG A 1 364 ? -1.762 25.906 11.602 1 94.69 364 ARG A CA 1
ATOM 2818 C C . ARG A 1 364 ? -1.757 27.359 12.086 1 94.69 364 ARG A C 1
ATOM 2820 O O . ARG A 1 364 ? -0.719 27.875 12.508 1 94.69 364 ARG A O 1
ATOM 2827 N N . SER A 1 365 ? -2.877 27.984 12.047 1 94.56 365 SER A N 1
ATOM 2828 C CA . SER A 1 365 ? -2.996 29.328 12.586 1 94.56 365 SER A CA 1
ATOM 2829 C C . SER A 1 365 ? -2.889 29.344 14.109 1 94.56 365 SER A C 1
ATOM 2831 O O . SER A 1 365 ? -3.121 28.312 14.75 1 94.56 365 SER A O 1
ATOM 2833 N N . SER A 1 366 ? -2.463 30.453 14.594 1 91.5 366 SER A N 1
ATOM 2834 C CA . SER A 1 366 ? -2.506 30.641 16.047 1 91.5 366 SER A CA 1
ATOM 2835 C C . SER A 1 366 ? -3.941 30.734 16.547 1 91.5 366 SER A C 1
ATOM 2837 O O . SER A 1 366 ? -4.844 31.109 15.797 1 91.5 366 SER A O 1
ATOM 2839 N N . PHE A 1 367 ? -4.137 30.344 17.781 1 92.38 367 PHE A N 1
ATOM 2840 C CA . PHE A 1 367 ? -5.445 30.469 18.406 1 92.38 367 PHE A CA 1
ATOM 2841 C C . PHE A 1 367 ? -5.312 30.562 19.922 1 92.38 367 PHE A C 1
ATOM 2843 O O . PHE A 1 367 ? -4.246 30.297 20.484 1 92.38 367 PHE A O 1
ATOM 2850 N N . LYS A 1 368 ? -6.348 31.031 20.594 1 90.69 368 LYS A N 1
ATOM 2851 C CA . LYS A 1 368 ? -6.379 31.156 22.047 1 90.69 368 LYS A CA 1
ATOM 2852 C C . LYS A 1 368 ? -7.164 30.016 22.688 1 90.69 368 LYS A C 1
ATOM 2854 O O . LYS A 1 368 ? -8.383 29.922 22.516 1 90.69 368 LYS A O 1
ATOM 2859 N N . PRO A 1 369 ? -6.504 29.172 23.469 1 91.25 369 PRO A N 1
ATOM 2860 C CA . PRO A 1 369 ? -7.238 28.094 24.109 1 91.25 369 PRO A CA 1
ATOM 2861 C C . PRO A 1 369 ? -8.133 28.562 25.25 1 91.25 369 PRO A C 1
ATOM 2863 O O . PRO A 1 369 ? -7.781 29.516 25.953 1 91.25 369 PRO A O 1
ATOM 2866 N N . GLN A 1 370 ? -9.172 27.906 25.484 1 91 370 GLN A N 1
ATOM 2867 C CA . GLN A 1 370 ? -10.07 28.219 26.594 1 91 370 GLN A CA 1
ATOM 2868 C C . GLN A 1 370 ? -9.672 27.438 27.859 1 91 370 GLN A C 1
ATOM 2870 O O . GLN A 1 370 ? -9.867 27.922 28.969 1 91 370 GLN A O 1
ATOM 2875 N N . LEU A 1 371 ? -9.258 26.297 27.719 1 91.31 371 LEU A N 1
ATOM 2876 C CA . LEU A 1 371 ? -8.812 25.406 28.781 1 91.31 371 LEU A CA 1
ATOM 2877 C C . LEU A 1 371 ? -9.969 25.062 29.719 1 91.31 371 LEU A C 1
ATOM 2879 O O . LEU A 1 371 ? -9.797 25 30.938 1 91.31 371 LEU A O 1
ATOM 2883 N N . ASP A 1 372 ? -11.125 24.906 29.203 1 94.62 372 ASP A N 1
ATOM 2884 C CA . ASP A 1 372 ? -12.328 24.562 29.953 1 94.62 372 ASP A CA 1
ATOM 2885 C C . ASP A 1 372 ? -12.922 23.234 29.469 1 94.62 372 ASP A C 1
ATOM 2887 O O . ASP A 1 372 ? -14.086 22.938 29.75 1 94.62 372 ASP A O 1
ATOM 2891 N N . GLY A 1 373 ? -12.141 22.562 28.688 1 95.19 373 GLY A N 1
ATOM 2892 C CA . GLY A 1 373 ? -12.578 21.266 28.219 1 95.19 373 GLY A CA 1
ATOM 2893 C C . GLY A 1 373 ? -13.25 21.328 26.859 1 95.19 373 GLY A C 1
ATOM 2894 O O . GLY A 1 373 ? -13.633 20.297 26.297 1 95.19 373 GLY A O 1
ATOM 2895 N N . THR A 1 374 ? -13.367 22.484 26.25 1 96.12 374 THR A N 1
ATOM 2896 C CA . THR A 1 374 ? -14.102 22.625 25 1 96.12 374 THR A CA 1
ATOM 2897 C C . THR A 1 374 ? -13.148 22.938 23.844 1 96.12 374 THR A C 1
ATOM 2899 O O . THR A 1 374 ? -13.578 23.141 22.719 1 96.12 374 THR A O 1
ATOM 2902 N N . ASP A 1 375 ? -11.898 22.859 24.141 1 95.44 375 ASP A N 1
ATOM 2903 C CA . ASP A 1 375 ? -10.898 23.234 23.141 1 95.44 375 ASP A CA 1
ATOM 2904 C C . ASP A 1 375 ? -10.781 22.172 22.047 1 95.44 375 ASP A C 1
ATOM 2906 O O . ASP A 1 375 ? -11.32 21.062 22.203 1 95.44 375 ASP A O 1
ATOM 2910 N N . ARG A 1 376 ? -10.133 22.594 21.031 1 95.88 376 ARG A N 1
ATOM 2911 C CA . ARG A 1 376 ? -9.844 21.719 19.906 1 95.88 376 ARG A CA 1
ATOM 2912 C C . ARG A 1 376 ? -9.156 20.438 20.375 1 95.88 376 ARG A C 1
ATOM 2914 O O . ARG A 1 376 ? -8.258 20.484 21.219 1 95.88 376 ARG A O 1
ATOM 2921 N N . TRP A 1 377 ? -9.617 19.266 19.859 1 96.19 377 TRP A N 1
ATOM 2922 C CA . TRP A 1 377 ? -9.039 17.969 20.125 1 96.19 377 TRP A CA 1
ATOM 2923 C C . TRP A 1 377 ? -8.961 17.125 18.859 1 96.19 377 TRP A C 1
ATOM 2925 O O . TRP A 1 377 ? -9.977 16.594 18.391 1 96.19 377 TRP A O 1
ATOM 2935 N N . LEU A 1 378 ? -7.719 16.969 18.297 1 96.56 378 LEU A N 1
ATOM 2936 C CA . LEU A 1 378 ? -7.508 16.188 17.094 1 96.56 378 LEU A CA 1
ATOM 2937 C C . LEU A 1 378 ? -6.789 14.875 17.406 1 96.56 378 LEU A C 1
ATOM 2939 O O . LEU A 1 378 ? -5.887 14.852 18.25 1 96.56 378 LEU A O 1
ATOM 2943 N N . LEU A 1 379 ? -7.219 13.812 16.781 1 96.75 379 LEU A N 1
ATOM 2944 C CA . LEU A 1 379 ? -6.492 12.547 16.75 1 96.75 379 LEU A CA 1
ATOM 2945 C C . LEU A 1 379 ? -5.637 12.445 15.484 1 96.75 379 LEU A C 1
ATOM 2947 O O . LEU A 1 379 ? -6.113 12.719 14.383 1 96.75 379 LEU A O 1
ATOM 2951 N N . LYS A 1 380 ? -4.398 12.031 15.688 1 96.44 380 LYS A N 1
ATOM 2952 C CA . LYS A 1 380 ? -3.473 12 14.555 1 96.44 380 LYS A CA 1
ATOM 2953 C C . LYS A 1 380 ? -2.754 10.656 14.477 1 96.44 380 LYS A C 1
ATOM 2955 O O . LYS A 1 380 ? -2.344 10.102 15.5 1 96.44 380 LYS A O 1
ATOM 2960 N N . THR A 1 381 ? -2.621 10.086 13.289 1 96.44 381 THR A N 1
ATOM 2961 C CA . THR A 1 381 ? -1.743 8.953 13.031 1 96.44 381 THR A CA 1
ATOM 2962 C C . THR A 1 381 ? -1.006 9.125 11.711 1 96.44 381 THR A C 1
ATOM 2964 O O . THR A 1 381 ? -1.487 9.828 10.812 1 96.44 381 THR A O 1
ATOM 2967 N N . PHE A 1 382 ? 0.187 8.586 11.625 1 95.19 382 PHE A N 1
ATOM 2968 C CA . PHE A 1 382 ? 0.961 8.586 10.391 1 95.19 382 PHE A CA 1
ATOM 2969 C C . PHE A 1 382 ? 0.599 7.387 9.523 1 95.19 382 PHE A C 1
ATOM 2971 O O . PHE A 1 382 ? 0.034 6.406 10.016 1 95.19 382 PHE A O 1
ATOM 2978 N N . VAL A 1 383 ? 0.888 7.508 8.227 1 95.19 383 VAL A N 1
ATOM 2979 C CA . VAL A 1 383 ? 0.619 6.422 7.293 1 95.19 383 VAL A CA 1
ATOM 2980 C C . VAL A 1 383 ? 1.843 6.184 6.414 1 95.19 383 VAL A C 1
ATOM 2982 O O . VAL A 1 383 ? 2.453 7.137 5.918 1 95.19 383 VAL A O 1
ATOM 2985 N N . SER A 1 384 ? 2.182 4.965 6.254 1 91.81 384 SER A N 1
ATOM 2986 C CA . SER A 1 384 ? 3.152 4.535 5.25 1 91.81 384 SER A CA 1
ATOM 2987 C C . SER A 1 384 ? 2.463 3.855 4.074 1 91.81 384 SER A C 1
ATOM 2989 O O . SER A 1 384 ? 1.751 2.863 4.25 1 91.81 384 SER A O 1
ATOM 2991 N N . ALA A 1 385 ? 2.607 4.328 2.848 1 88.44 385 ALA A N 1
ATOM 2992 C CA . ALA A 1 385 ? 1.946 3.791 1.662 1 88.44 385 ALA A CA 1
ATOM 2993 C C . ALA A 1 385 ? 2.592 2.482 1.221 1 88.44 385 ALA A C 1
ATOM 2995 O O . ALA A 1 385 ? 1.983 1.697 0.49 1 88.44 385 ALA A O 1
ATOM 2996 N N . GLY A 1 386 ? 3.783 2.141 1.441 1 71.06 386 GLY A N 1
ATOM 2997 C CA . GLY A 1 386 ? 4.461 0.938 0.982 1 71.06 386 GLY A CA 1
ATOM 2998 C C . GLY A 1 386 ? 4.73 -0.056 2.096 1 71.06 386 GLY A C 1
ATOM 2999 O O . GLY A 1 386 ? 4.828 0.324 3.264 1 71.06 386 GLY A O 1
ATOM 3000 N N . ALA A 1 387 ? 4.531 -1.331 1.712 1 57.94 387 ALA A N 1
ATOM 3001 C CA . ALA A 1 387 ? 4.875 -2.398 2.646 1 57.94 387 ALA A CA 1
ATOM 3002 C C . ALA A 1 387 ? 6.344 -2.322 3.053 1 57.94 387 ALA A C 1
ATOM 3004 O O . ALA A 1 387 ? 6.711 -2.717 4.16 1 57.94 387 ALA A O 1
ATOM 3005 N N . ALA A 1 388 ? 7.105 -1.825 2.072 1 51.88 388 ALA A N 1
ATOM 3006 C CA . ALA A 1 388 ? 8.555 -1.912 2.254 1 51.88 388 ALA A CA 1
ATOM 3007 C C . ALA A 1 388 ? 9.008 -1.092 3.459 1 51.88 388 ALA A C 1
ATOM 3009 O O . ALA A 1 388 ? 9.938 -1.475 4.16 1 51.88 388 ALA A O 1
ATOM 3010 N N . HIS A 1 389 ? 8.422 0.069 3.582 1 49.66 389 HIS A N 1
ATOM 3011 C CA . HIS A 1 389 ? 8.852 0.912 4.691 1 49.66 389 HIS A CA 1
ATOM 3012 C C . HIS A 1 389 ? 8.469 0.295 6.035 1 49.66 389 HIS A C 1
ATOM 3014 O O . HIS A 1 389 ? 9.148 0.521 7.039 1 49.66 389 HIS A O 1
ATOM 3020 N N . ALA A 1 390 ? 7.344 -0.448 5.969 1 47.19 390 ALA A N 1
ATOM 3021 C CA . ALA A 1 390 ? 6.863 -1.087 7.191 1 47.19 390 ALA A CA 1
ATOM 3022 C C . ALA A 1 390 ? 7.895 -2.072 7.738 1 47.19 390 ALA A C 1
ATOM 3024 O O . ALA A 1 390 ? 7.828 -2.469 8.906 1 47.19 390 ALA A O 1
ATOM 3025 N N . CYS A 1 391 ? 8.789 -2.523 6.777 1 46.03 391 CYS A N 1
ATOM 3026 C CA . CYS A 1 391 ? 9.812 -3.484 7.16 1 46.03 391 CYS A CA 1
ATOM 3027 C C . CYS A 1 391 ? 10.711 -2.918 8.25 1 46.03 391 CYS A C 1
ATOM 3029 O O . CYS A 1 391 ? 11.438 -3.662 8.914 1 46.03 391 CYS A O 1
ATOM 3031 N N . THR A 1 392 ? 10.539 -1.529 8.352 1 49.62 392 THR A N 1
ATOM 3032 C CA . THR A 1 392 ? 11.422 -1.087 9.422 1 49.62 392 THR A CA 1
ATOM 3033 C C . THR A 1 392 ? 10.867 -1.498 10.789 1 49.62 392 THR A C 1
ATOM 3035 O O . THR A 1 392 ? 11.594 -1.515 11.781 1 49.62 392 THR A O 1
ATOM 3038 N N . THR A 1 393 ? 9.477 -1.898 10.656 1 56.69 393 THR A N 1
ATOM 3039 C CA . THR A 1 393 ? 8.938 -2.357 11.938 1 56.69 393 THR A CA 1
ATOM 3040 C C . THR A 1 393 ? 8.922 -3.881 12 1 56.69 393 THR A C 1
ATOM 3042 O O . THR A 1 393 ? 8.758 -4.547 10.977 1 56.69 393 THR A O 1
ATOM 3045 N N . ALA A 1 394 ? 9.539 -4.488 12.836 1 74.94 394 ALA A N 1
ATOM 3046 C CA . ALA A 1 394 ? 9.359 -5.918 13.094 1 74.94 394 ALA A CA 1
ATOM 3047 C C . ALA A 1 394 ? 7.883 -6.266 13.25 1 74.94 394 ALA A C 1
ATOM 3049 O O . ALA A 1 394 ? 7.336 -6.18 14.352 1 74.94 394 ALA A O 1
ATOM 3050 N N . TRP A 1 395 ? 7.008 -6.441 12.039 1 84.88 395 TRP A N 1
ATOM 3051 C CA . TRP A 1 395 ? 5.602 -6.816 12.148 1 84.88 395 TRP A CA 1
ATOM 3052 C C . TRP A 1 395 ? 5.398 -7.859 13.242 1 84.88 395 TRP A C 1
ATOM 3054 O O . TRP A 1 395 ? 6.211 -8.773 13.391 1 84.88 395 TRP A O 1
ATOM 3064 N N . PRO A 1 396 ? 4.359 -7.52 14.102 1 90.19 396 PRO A N 1
ATOM 3065 C CA . PRO A 1 396 ? 3.17 -6.68 13.984 1 90.19 396 PRO A CA 1
ATOM 3066 C C . PRO A 1 396 ? 3.338 -5.316 14.656 1 90.19 396 PRO A C 1
ATOM 3068 O O . PRO A 1 396 ? 2.363 -4.574 14.805 1 90.19 396 PRO A O 1
ATOM 3071 N N . ASN A 1 397 ? 4.547 -4.965 14.969 1 90.06 397 ASN A N 1
ATOM 3072 C CA . ASN A 1 397 ? 4.793 -3.672 15.602 1 90.06 397 ASN A CA 1
ATOM 3073 C C . ASN A 1 397 ? 4.496 -2.521 14.641 1 90.06 397 ASN A C 1
ATOM 3075 O O . ASN A 1 397 ? 5.016 -2.486 13.523 1 90.06 397 ASN A O 1
ATOM 3079 N N . LEU A 1 398 ? 3.658 -1.577 15.094 1 91.56 398 LEU A N 1
ATOM 3080 C CA . LEU A 1 398 ? 3.268 -0.443 14.266 1 91.56 398 LEU A CA 1
ATOM 3081 C C . LEU A 1 398 ? 3.939 0.84 14.742 1 91.56 398 LEU A C 1
ATOM 3083 O O . LEU A 1 398 ? 3.5 1.94 14.406 1 91.56 398 LEU A O 1
ATOM 3087 N N . LEU A 1 399 ? 4.949 0.717 15.57 1 90.56 399 LEU A N 1
ATOM 3088 C CA . LEU A 1 399 ? 5.719 1.856 16.062 1 90.56 399 LEU A CA 1
ATOM 3089 C C . LEU A 1 399 ? 7.121 1.866 15.461 1 90.56 399 LEU A C 1
ATOM 3091 O O . LEU A 1 399 ? 7.793 0.834 15.43 1 90.56 399 LEU A O 1
ATOM 3095 N N . LEU A 1 400 ? 7.477 2.994 14.953 1 84.81 400 LEU A N 1
ATOM 3096 C CA . LEU A 1 400 ? 8.797 3.141 14.359 1 84.81 400 LEU A CA 1
ATOM 3097 C C . LEU A 1 400 ? 9.695 4.016 15.227 1 84.81 400 LEU A C 1
ATOM 3099 O O . LEU A 1 400 ? 9.219 4.957 15.867 1 84.81 400 LEU A O 1
ATOM 3103 N N . LYS A 1 401 ? 10.914 3.607 15.305 1 76.12 401 LYS A N 1
ATOM 3104 C CA . LYS A 1 401 ? 11.922 4.449 15.945 1 76.12 401 LYS A CA 1
ATOM 3105 C C . LYS A 1 401 ? 12.539 5.426 14.945 1 76.12 401 LYS A C 1
ATOM 3107 O O . LYS A 1 401 ? 13.016 5.023 13.883 1 76.12 401 LYS A O 1
ATOM 3112 N N . PRO A 1 402 ? 12.445 6.742 15.25 1 68.12 402 PRO A N 1
ATOM 3113 C CA . PRO A 1 402 ? 13.07 7.68 14.312 1 68.12 402 PRO A CA 1
ATOM 3114 C C . PRO A 1 402 ? 14.586 7.508 14.234 1 68.12 402 PRO A C 1
ATOM 3116 O O . PRO A 1 402 ? 15.211 7.043 15.188 1 68.12 402 PRO A O 1
ATOM 3119 N N . MET B 1 1 ? -19.938 -11.82 -53.344 1 23.16 1 MET B N 1
ATOM 3120 C CA . MET B 1 1 ? -18.578 -11.414 -53.688 1 23.16 1 MET B CA 1
ATOM 3121 C C . MET B 1 1 ? -17.656 -11.469 -52.469 1 23.16 1 MET B C 1
ATOM 3123 O O . MET B 1 1 ? -17.969 -10.891 -51.438 1 23.16 1 MET B O 1
ATOM 3127 N N . ALA B 1 2 ? -16.734 -12.547 -52.406 1 23.44 2 ALA B N 1
ATOM 3128 C CA . ALA B 1 2 ? -15.859 -13.219 -51.469 1 23.44 2 ALA B CA 1
ATOM 3129 C C . ALA B 1 2 ? -14.688 -12.32 -51.062 1 23.44 2 ALA B C 1
ATOM 3131 O O . ALA B 1 2 ? -13.859 -11.961 -51.906 1 23.44 2 ALA B O 1
ATOM 3132 N N . PHE B 1 3 ? -14.914 -11.25 -50.219 1 24.31 3 PHE B N 1
ATOM 3133 C CA . PHE B 1 3 ? -13.953 -10.234 -49.781 1 24.31 3 PHE B CA 1
ATOM 3134 C C . PHE B 1 3 ? -12.727 -10.883 -49.156 1 24.31 3 PHE B C 1
ATOM 3136 O O . PHE B 1 3 ? -12.828 -11.539 -48.125 1 24.31 3 PHE B O 1
ATOM 3143 N N . GLN B 1 4 ? -11.672 -11.234 -49.938 1 21.72 4 GLN B N 1
ATOM 3144 C CA . GLN B 1 4 ? -10.383 -11.875 -49.719 1 21.72 4 GLN B CA 1
ATOM 3145 C C . GLN B 1 4 ? -9.492 -11.016 -48.812 1 21.72 4 GLN B C 1
ATOM 3147 O O . GLN B 1 4 ? -9.031 -9.945 -49.219 1 21.72 4 GLN B O 1
ATOM 3152 N N . ALA B 1 5 ? -9.805 -10.812 -47.5 1 22.64 5 ALA B N 1
ATOM 3153 C CA . ALA B 1 5 ? -9.078 -9.953 -46.562 1 22.64 5 ALA B CA 1
ATOM 3154 C C . ALA B 1 5 ? -7.625 -10.398 -46.438 1 22.64 5 ALA B C 1
ATOM 3156 O O . ALA B 1 5 ? -7.352 -11.547 -46.062 1 22.64 5 ALA B O 1
ATOM 3157 N N . SER B 1 6 ? -6.672 -9.883 -47.312 1 21.89 6 SER B N 1
ATOM 3158 C CA . SER B 1 6 ? -5.25 -10.148 -47.5 1 21.89 6 SER B CA 1
ATOM 3159 C C . SER B 1 6 ? -4.461 -9.828 -46.219 1 21.89 6 SER B C 1
ATOM 3161 O O . SER B 1 6 ? -4.5 -8.695 -45.75 1 21.89 6 SER B O 1
ATOM 3163 N N . CYS B 1 7 ? -4.285 -10.727 -45.219 1 21.06 7 CYS B N 1
ATOM 3164 C CA . CYS B 1 7 ? -3.576 -10.695 -43.938 1 21.06 7 CYS B CA 1
ATOM 3165 C C . CYS B 1 7 ? -2.082 -10.484 -44.156 1 21.06 7 CYS B C 1
ATOM 3167 O O . CYS B 1 7 ? -1.396 -11.359 -44.688 1 21.06 7 CYS B O 1
ATOM 3169 N N . ALA B 1 8 ? -1.593 -9.227 -44.562 1 21.69 8 ALA B N 1
ATOM 3170 C CA . ALA B 1 8 ? -0.188 -9 -44.906 1 21.69 8 ALA B CA 1
ATOM 3171 C C . ALA B 1 8 ? 0.712 -9.32 -43.688 1 21.69 8 ALA B C 1
ATOM 3173 O O . ALA B 1 8 ? 0.381 -8.992 -42.562 1 21.69 8 ALA B O 1
ATOM 3174 N N . PRO B 1 9 ? 1.744 -10.242 -43.812 1 22.3 9 PRO B N 1
ATOM 3175 C CA . PRO B 1 9 ? 2.678 -10.805 -42.844 1 22.3 9 PRO B CA 1
ATOM 3176 C C . PRO B 1 9 ? 3.646 -9.766 -42.281 1 22.3 9 PRO B C 1
ATOM 3178 O O . PRO B 1 9 ? 4.156 -8.93 -43.031 1 22.3 9 PRO B O 1
ATOM 3181 N N . LEU B 1 10 ? 3.379 -9.164 -41.125 1 19.72 10 LEU B N 1
ATOM 3182 C CA . LEU B 1 10 ? 4.207 -8.156 -40.5 1 19.72 10 LEU B CA 1
ATOM 3183 C C . LEU B 1 10 ? 5.652 -8.625 -40.375 1 19.72 10 LEU B C 1
ATOM 3185 O O . LEU B 1 10 ? 5.91 -9.773 -40 1 19.72 10 LEU B O 1
ATOM 3189 N N . LYS B 1 11 ? 6.625 -7.91 -41.094 1 20.95 11 LYS B N 1
ATOM 3190 C CA . LYS B 1 11 ? 8.07 -8.031 -41.25 1 20.95 11 LYS B CA 1
ATOM 3191 C C . LYS B 1 11 ? 8.773 -8.031 -39.906 1 20.95 11 LYS B C 1
ATOM 3193 O O . LYS B 1 11 ? 8.586 -7.117 -39.094 1 20.95 11 LYS B O 1
ATOM 3198 N N . ALA B 1 12 ? 9.125 -9.227 -39.25 1 19.5 12 ALA B N 1
ATOM 3199 C CA . ALA B 1 12 ? 9.93 -9.531 -38.062 1 19.5 12 ALA B CA 1
ATOM 3200 C C . ALA B 1 12 ? 11.266 -8.797 -38.125 1 19.5 12 ALA B C 1
ATOM 3202 O O . ALA B 1 12 ? 12.094 -9.039 -39 1 19.5 12 ALA B O 1
ATOM 3203 N N . HIS B 1 13 ? 11.289 -7.422 -37.969 1 19.73 13 HIS B N 1
ATOM 3204 C CA . HIS B 1 13 ? 12.539 -6.664 -38 1 19.73 13 HIS B CA 1
ATOM 3205 C C . HIS B 1 13 ? 13.562 -7.25 -37.031 1 19.73 13 HIS B C 1
ATOM 3207 O O . HIS B 1 13 ? 13.25 -7.512 -35.875 1 19.73 13 HIS B O 1
ATOM 3213 N N . GLU B 1 14 ? 14.516 -8.008 -37.531 1 21.11 14 GLU B N 1
ATOM 3214 C CA . GLU B 1 14 ? 15.734 -8.641 -37.031 1 21.11 14 GLU B CA 1
ATOM 3215 C C . GLU B 1 14 ? 16.656 -7.609 -36.375 1 21.11 14 GLU B C 1
ATOM 3217 O O . GLU B 1 14 ? 17.188 -6.73 -37.062 1 21.11 14 GLU B O 1
ATOM 3222 N N . VAL B 1 15 ? 16.234 -6.91 -35.281 1 19.52 15 VAL B N 1
ATOM 3223 C CA . VAL B 1 15 ? 17.141 -5.938 -34.688 1 19.52 15 VAL B CA 1
ATOM 3224 C C . VAL B 1 15 ? 18.453 -6.617 -34.312 1 19.52 15 VAL B C 1
ATOM 3226 O O . VAL B 1 15 ? 18.469 -7.527 -33.469 1 19.52 15 VAL B O 1
ATOM 3229 N N . LEU B 1 16 ? 19.422 -6.766 -35.219 1 19.94 16 LEU B N 1
ATOM 3230 C CA . LEU B 1 16 ? 20.781 -7.273 -35.156 1 19.94 16 LEU B CA 1
ATOM 3231 C C . LEU B 1 16 ? 21.625 -6.453 -34.188 1 19.94 16 LEU B C 1
ATOM 3233 O O . LEU B 1 16 ? 21.938 -5.289 -34.469 1 19.94 16 LEU B O 1
ATOM 3237 N N . LEU B 1 17 ? 21.281 -6.41 -32.906 1 19.11 17 LEU B N 1
ATOM 3238 C CA . LEU B 1 17 ? 22.109 -5.633 -31.984 1 19.11 17 LEU B CA 1
ATOM 3239 C C . LEU B 1 17 ? 23.547 -6.141 -32 1 19.11 17 LEU B C 1
ATOM 3241 O O . LEU B 1 17 ? 23.797 -7.324 -31.766 1 19.11 17 LEU B O 1
ATOM 3245 N N . SER B 1 18 ? 24.406 -5.621 -32.875 1 19.67 18 SER B N 1
ATOM 3246 C CA . SER B 1 18 ? 25.828 -5.832 -33.094 1 19.67 18 SER B CA 1
ATOM 3247 C C . SER B 1 18 ? 26.625 -5.543 -31.828 1 19.67 18 SER B C 1
ATOM 3249 O O . SER B 1 18 ? 26.641 -4.41 -31.344 1 19.67 18 SER B O 1
ATOM 3251 N N . PHE B 1 19 ? 26.531 -6.406 -30.875 1 20.3 19 PHE B N 1
ATOM 3252 C CA . PHE B 1 19 ? 27.266 -6.34 -29.609 1 20.3 19 PHE B CA 1
ATOM 3253 C C . PHE B 1 19 ? 28.766 -6.309 -29.859 1 20.3 19 PHE B C 1
ATOM 3255 O O . PHE B 1 19 ? 29.297 -7.172 -30.562 1 20.3 19 PHE B O 1
ATOM 3262 N N . TRP B 1 20 ? 29.328 -5.062 -30.047 1 19.78 20 TRP B N 1
ATOM 3263 C CA . TRP B 1 20 ? 30.734 -4.773 -30.297 1 19.78 20 TRP B CA 1
ATOM 3264 C C . TRP B 1 20 ? 31.609 -5.348 -29.188 1 19.78 20 TRP B C 1
ATOM 3266 O O . TRP B 1 20 ? 31.203 -5.379 -28.016 1 19.78 20 TRP B O 1
ATOM 3276 N N . PRO B 1 21 ? 32.594 -6.145 -29.484 1 21.78 21 PRO B N 1
ATOM 3277 C CA . PRO B 1 21 ? 33.531 -7.016 -28.781 1 21.78 21 PRO B CA 1
ATOM 3278 C C . PRO B 1 21 ? 34.562 -6.23 -27.953 1 21.78 21 PRO B C 1
ATOM 3280 O O . PRO B 1 21 ? 35.312 -5.434 -28.5 1 21.78 21 PRO B O 1
ATOM 3283 N N . PHE B 1 22 ? 34.062 -5.387 -26.953 1 19.61 22 PHE B N 1
ATOM 3284 C CA . PHE B 1 22 ? 35.125 -4.59 -26.312 1 19.61 22 PHE B CA 1
ATOM 3285 C C . PHE B 1 22 ? 36.188 -5.488 -25.703 1 19.61 22 PHE B C 1
ATOM 3287 O O . PHE B 1 22 ? 35.875 -6.457 -25.016 1 19.61 22 PHE B O 1
ATOM 3294 N N . LYS B 1 23 ? 37.312 -5.602 -26.344 1 19.61 23 LYS B N 1
ATOM 3295 C CA . LYS B 1 23 ? 38.531 -6.332 -26.094 1 19.61 23 LYS B CA 1
ATOM 3296 C C . LYS B 1 23 ? 39.219 -5.828 -24.828 1 19.61 23 LYS B C 1
ATOM 3298 O O . LYS B 1 23 ? 39.906 -4.797 -24.859 1 19.61 23 LYS B O 1
ATOM 3303 N N . ALA B 1 24 ? 38.5 -5.633 -23.703 1 19.09 24 ALA B N 1
ATOM 3304 C CA . ALA B 1 24 ? 39.219 -4.984 -22.625 1 19.09 24 ALA B CA 1
ATOM 3305 C C . ALA B 1 24 ? 40.406 -5.816 -22.188 1 19.09 24 ALA B C 1
ATOM 3307 O O . ALA B 1 24 ? 40.281 -7.016 -21.922 1 19.09 24 ALA B O 1
ATOM 3308 N N . GLY B 1 25 ? 41.594 -5.531 -22.719 1 18.86 25 GLY B N 1
ATOM 3309 C CA . GLY B 1 25 ? 42.938 -6.059 -22.562 1 18.86 25 GLY B CA 1
ATOM 3310 C C . GLY B 1 25 ? 43.469 -5.887 -21.156 1 18.86 25 GLY B C 1
ATOM 3311 O O . GLY B 1 25 ? 44.156 -4.918 -20.859 1 18.86 25 GLY B O 1
ATOM 3312 N N . CYS B 1 26 ? 42.656 -5.992 -20.141 1 19.17 26 CYS B N 1
ATOM 3313 C CA . CYS B 1 26 ? 43.188 -5.59 -18.844 1 19.17 26 CYS B CA 1
ATOM 3314 C C . CYS B 1 26 ? 44.375 -6.449 -18.453 1 19.17 26 CYS B C 1
ATOM 3316 O O . CYS B 1 26 ? 44.281 -7.676 -18.406 1 19.17 26 CYS B O 1
ATOM 3318 N N . SER B 1 27 ? 45.531 -5.973 -18.875 1 17.91 27 SER B N 1
ATOM 3319 C CA . SER B 1 27 ? 46.844 -6.512 -18.609 1 17.91 27 SER B CA 1
ATOM 3320 C C . SER B 1 27 ? 47.094 -6.68 -17.109 1 17.91 27 SER B C 1
ATOM 3322 O O . SER B 1 27 ? 46.594 -5.895 -16.312 1 17.91 27 SER B O 1
ATOM 3324 N N . SER B 1 28 ? 47.531 -7.898 -16.656 1 19.06 28 SER B N 1
ATOM 3325 C CA . SER B 1 28 ? 47.75 -8.734 -15.477 1 19.06 28 SER B CA 1
ATOM 3326 C C . SER B 1 28 ? 48.906 -8.227 -14.633 1 19.06 28 SER B C 1
ATOM 3328 O O . SER B 1 28 ? 49.281 -8.867 -13.656 1 19.06 28 SER B O 1
ATOM 3330 N N . ARG B 1 29 ? 49.312 -6.863 -14.773 1 18.61 29 ARG B N 1
ATOM 3331 C CA . ARG B 1 29 ? 50.656 -6.797 -14.234 1 18.61 29 ARG B CA 1
ATOM 3332 C C . ARG B 1 29 ? 50.688 -7.203 -12.758 1 18.61 29 ARG B C 1
ATOM 3334 O O . ARG B 1 29 ? 49.906 -6.699 -11.961 1 18.61 29 ARG B O 1
ATOM 3341 N N . LEU B 1 30 ? 51.281 -8.367 -12.398 1 18.44 30 LEU B N 1
ATOM 3342 C CA . LEU B 1 30 ? 51.469 -9.242 -11.25 1 18.44 30 LEU B CA 1
ATOM 3343 C C . LEU B 1 30 ? 52.375 -8.586 -10.211 1 18.44 30 LEU B C 1
ATOM 3345 O O . LEU B 1 30 ? 53.156 -9.266 -9.555 1 18.44 30 LEU B O 1
ATOM 3349 N N . LEU B 1 31 ? 52.281 -7.215 -10.078 1 18.89 31 LEU B N 1
ATOM 3350 C CA . LEU B 1 31 ? 53.469 -6.852 -9.336 1 18.89 31 LEU B CA 1
ATOM 3351 C C . LEU B 1 31 ? 53.531 -7.586 -7.996 1 18.89 31 LEU B C 1
ATOM 3353 O O . LEU B 1 31 ? 52.531 -7.652 -7.285 1 18.89 31 LEU B O 1
ATOM 3357 N N . LYS B 1 32 ? 54.719 -8.266 -7.793 1 19.44 32 LYS B N 1
ATOM 3358 C CA . LYS B 1 32 ? 55.25 -9.234 -6.828 1 19.44 32 LYS B CA 1
ATOM 3359 C C . LYS B 1 32 ? 55.5 -8.57 -5.48 1 19.44 32 LYS B C 1
ATOM 3361 O O . LYS B 1 32 ? 56.438 -7.766 -5.359 1 19.44 32 LYS B O 1
ATOM 3366 N N . VAL B 1 33 ? 54.688 -7.688 -5.016 1 19.88 33 VAL B N 1
ATOM 3367 C CA . VAL B 1 33 ? 55.281 -7 -3.875 1 19.88 33 VAL B CA 1
ATOM 3368 C C . VAL B 1 33 ? 55.625 -8.016 -2.781 1 19.88 33 VAL B C 1
ATOM 3370 O O . VAL B 1 33 ? 54.812 -8.906 -2.492 1 19.88 33 VAL B O 1
ATOM 3373 N N . PRO B 1 34 ? 56.906 -7.93 -2.373 1 19.05 34 PRO B N 1
ATOM 3374 C CA . PRO B 1 34 ? 57.688 -8.82 -1.492 1 19.05 34 PRO B CA 1
ATOM 3375 C C . PRO B 1 34 ? 57.062 -8.961 -0.108 1 19.05 34 PRO B C 1
ATOM 3377 O O . PRO B 1 34 ? 56.25 -8.109 0.299 1 19.05 34 PRO B O 1
ATOM 3380 N N . ALA B 1 35 ? 57.438 -10.086 0.594 1 19.09 35 ALA B N 1
ATOM 3381 C CA . ALA B 1 35 ? 57.031 -11 1.664 1 19.09 35 ALA B CA 1
ATOM 3382 C C . ALA B 1 35 ? 57.312 -10.391 3.035 1 19.09 35 ALA B C 1
ATOM 3384 O O . ALA B 1 35 ? 56.969 -10.977 4.062 1 19.09 35 ALA B O 1
ATOM 3385 N N . LEU B 1 36 ? 57.656 -9.07 3.123 1 20.03 36 LEU B N 1
ATOM 3386 C CA . LEU B 1 36 ? 58.469 -8.961 4.332 1 20.03 36 LEU B CA 1
ATOM 3387 C C . LEU B 1 36 ? 57.719 -9.516 5.539 1 20.03 36 LEU B C 1
ATOM 3389 O O . LEU B 1 36 ? 56.531 -9.305 5.68 1 20.03 36 LEU B O 1
ATOM 3393 N N . HIS B 1 37 ? 58.5 -10.258 6.426 1 17.42 37 HIS B N 1
ATOM 3394 C CA . HIS B 1 37 ? 58.438 -11.344 7.395 1 17.42 37 HIS B CA 1
ATOM 3395 C C . HIS B 1 37 ? 57.75 -10.898 8.68 1 17.42 37 HIS B C 1
ATOM 3397 O O . HIS B 1 37 ? 56.812 -11.57 9.164 1 17.42 37 HIS B O 1
ATOM 3403 N N . ARG B 1 38 ? 58.5 -10.086 9.633 1 19.98 38 ARG B N 1
ATOM 3404 C CA . ARG B 1 38 ? 58.844 -10.648 10.93 1 19.98 38 ARG B CA 1
ATOM 3405 C C . ARG B 1 38 ? 57.688 -10.508 11.906 1 19.98 38 ARG B C 1
ATOM 3407 O O . ARG B 1 38 ? 56.844 -9.617 11.758 1 19.98 38 ARG B O 1
ATOM 3414 N N . SER B 1 39 ? 57.625 -11.5 12.898 1 18.61 39 SER B N 1
ATOM 3415 C CA . SER B 1 39 ? 56.75 -12.227 13.797 1 18.61 39 SER B CA 1
ATOM 3416 C C . SER B 1 39 ? 56.375 -11.375 15.008 1 18.61 39 SER B C 1
ATOM 3418 O O . SER B 1 39 ? 55.688 -11.852 15.922 1 18.61 39 SER B O 1
ATOM 3420 N N . LEU B 1 40 ? 56.844 -10.047 15.055 1 22.77 40 LEU B N 1
ATOM 3421 C CA . LEU B 1 40 ? 56.938 -9.711 16.469 1 22.77 40 LEU B CA 1
ATOM 3422 C C . LEU B 1 40 ? 55.594 -9.961 17.156 1 22.77 40 LEU B C 1
ATOM 3424 O O . LEU B 1 40 ? 54.531 -9.633 16.609 1 22.77 40 LEU B O 1
ATOM 3428 N N . GLY B 1 41 ? 55.625 -10.875 18.125 1 20.56 41 GLY B N 1
ATOM 3429 C CA . GLY B 1 41 ? 54.688 -11.57 18.984 1 20.56 41 GLY B CA 1
ATOM 3430 C C . GLY B 1 41 ? 53.875 -10.641 19.859 1 20.56 41 GLY B C 1
ATOM 3431 O O . GLY B 1 41 ? 53.25 -11.078 20.828 1 20.56 41 GLY B O 1
ATOM 3432 N N . VAL B 1 42 ? 53.938 -9.336 19.656 1 23.84 42 VAL B N 1
ATOM 3433 C CA . VAL B 1 42 ? 53.375 -8.672 20.828 1 23.84 42 VAL B CA 1
ATOM 3434 C C . VAL B 1 42 ? 52 -9.25 21.156 1 23.84 42 VAL B C 1
ATOM 3436 O O . VAL B 1 42 ? 51.125 -9.328 20.281 1 23.84 42 VAL B O 1
ATOM 3439 N N . PRO B 1 43 ? 52 -10.07 22.25 1 21.31 43 PRO B N 1
ATOM 3440 C CA . PRO B 1 43 ? 50.75 -10.688 22.672 1 21.31 43 PRO B CA 1
ATOM 3441 C C . PRO B 1 43 ? 49.625 -9.672 22.953 1 21.31 43 PRO B C 1
ATOM 3443 O O . PRO B 1 43 ? 49.812 -8.773 23.781 1 21.31 43 PRO B O 1
ATOM 3446 N N . ALA B 1 44 ? 49.25 -8.875 21.969 1 21.86 44 ALA B N 1
ATOM 3447 C CA . ALA B 1 44 ? 48.188 -7.957 22.391 1 21.86 44 ALA B CA 1
ATOM 3448 C C . ALA B 1 44 ? 47.062 -8.703 23.109 1 21.86 44 ALA B C 1
ATOM 3450 O O . ALA B 1 44 ? 46.531 -9.656 22.578 1 21.86 44 ALA B O 1
ATOM 3451 N N . LEU B 1 45 ? 47.188 -8.742 24.391 1 22.56 45 LEU B N 1
ATOM 3452 C CA . LEU B 1 45 ? 46.094 -9.242 25.234 1 22.56 45 LEU B CA 1
ATOM 3453 C C . LEU B 1 45 ? 44.781 -8.609 24.844 1 22.56 45 LEU B C 1
ATOM 3455 O O . LEU B 1 45 ? 44.594 -7.398 25.016 1 22.56 45 LEU B O 1
ATOM 3459 N N . ILE B 1 46 ? 44.375 -8.891 23.578 1 21.69 46 ILE B N 1
ATOM 3460 C CA . ILE B 1 46 ? 43.031 -8.406 23.25 1 21.69 46 ILE B CA 1
ATOM 3461 C C . ILE B 1 46 ? 42.031 -8.922 24.281 1 21.69 46 ILE B C 1
ATOM 3463 O O . ILE B 1 46 ? 41.875 -10.133 24.453 1 21.69 46 ILE B O 1
ATOM 3467 N N . CYS B 1 47 ? 41.969 -8.211 25.406 1 22.17 47 CYS B N 1
ATOM 3468 C CA . CYS B 1 47 ? 40.844 -8.469 26.297 1 22.17 47 CYS B CA 1
ATOM 3469 C C . CYS B 1 47 ? 39.531 -8.625 25.531 1 22.17 47 CYS B C 1
ATOM 3471 O O . CYS B 1 47 ? 39.062 -7.68 24.875 1 22.17 47 CYS B O 1
ATOM 3473 N N . VAL B 1 48 ? 39.438 -9.797 24.953 1 22.12 48 VAL B N 1
ATOM 3474 C CA . VAL B 1 48 ? 38.156 -10.18 24.375 1 22.12 48 VAL B CA 1
ATOM 3475 C C . VAL B 1 48 ? 37.031 -9.992 25.406 1 22.12 48 VAL B C 1
ATOM 3477 O O . VAL B 1 48 ? 37 -10.695 26.422 1 22.12 48 VAL B O 1
ATOM 3480 N N . ALA B 1 49 ? 36.75 -8.742 25.875 1 25.47 49 ALA B N 1
ATOM 3481 C CA . ALA B 1 49 ? 35.469 -8.656 26.562 1 25.47 49 ALA B CA 1
ATOM 3482 C C . ALA B 1 49 ? 34.406 -9.5 25.859 1 25.47 49 ALA B C 1
ATOM 3484 O O . ALA B 1 49 ? 34.188 -9.328 24.672 1 25.47 49 ALA B O 1
ATOM 3485 N N . ALA B 1 50 ? 34.344 -10.711 26.234 1 23.97 50 ALA B N 1
ATOM 3486 C CA . ALA B 1 50 ? 33.25 -11.617 25.906 1 23.97 50 ALA B CA 1
ATOM 3487 C C . ALA B 1 50 ? 31.906 -10.914 26.016 1 23.97 50 ALA B C 1
ATOM 3489 O O . ALA B 1 50 ? 31.453 -10.594 27.125 1 23.97 50 ALA B O 1
ATOM 3490 N N . ILE B 1 51 ? 31.719 -9.828 25.312 1 25.84 51 ILE B N 1
ATOM 3491 C CA . ILE B 1 51 ? 30.312 -9.453 25.297 1 25.84 51 ILE B CA 1
ATOM 3492 C C . ILE B 1 51 ? 29.453 -10.695 25.078 1 25.84 51 ILE B C 1
ATOM 3494 O O . ILE B 1 51 ? 29.562 -11.352 24.031 1 25.84 51 ILE B O 1
ATOM 3498 N N . ARG B 1 52 ? 29.141 -11.438 26.156 1 26.09 52 ARG B N 1
ATOM 3499 C CA . ARG B 1 52 ? 28.078 -12.43 26.109 1 26.09 52 ARG B CA 1
ATOM 3500 C C . ARG B 1 52 ? 26.906 -11.953 25.25 1 26.09 52 ARG B C 1
ATOM 3502 O O . ARG B 1 52 ? 26.25 -10.961 25.578 1 26.09 52 ARG B O 1
ATOM 3509 N N . SER B 1 53 ? 27.172 -11.984 24 1 24.91 53 SER B N 1
ATOM 3510 C CA . SER B 1 53 ? 26.047 -11.883 23.094 1 24.91 53 SER B CA 1
ATOM 3511 C C . SER B 1 53 ? 24.844 -12.656 23.625 1 24.91 53 SER B C 1
ATOM 3513 O O . SER B 1 53 ? 24.906 -13.875 23.797 1 24.91 53 SER B O 1
ATOM 3515 N N . ARG B 1 54 ? 24.234 -12.172 24.734 1 30.09 54 ARG B N 1
ATOM 3516 C CA . ARG B 1 54 ? 22.953 -12.781 25.031 1 30.09 54 ARG B CA 1
ATOM 3517 C C . ARG B 1 54 ? 22.25 -13.25 23.766 1 30.09 54 ARG B C 1
ATOM 3519 O O . ARG B 1 54 ? 22.094 -12.477 22.812 1 30.09 54 ARG B O 1
ATOM 3526 N N . GLY B 1 55 ? 22.484 -14.469 23.5 1 25 55 GLY B N 1
ATOM 3527 C CA . GLY B 1 55 ? 21.844 -15.203 22.422 1 25 55 GLY B CA 1
ATOM 3528 C C . GLY B 1 55 ? 20.438 -14.703 22.125 1 25 55 GLY B C 1
ATOM 3529 O O . GLY B 1 55 ? 19.562 -14.711 23.016 1 25 55 GLY B O 1
ATOM 3530 N N . ARG B 1 56 ? 20.297 -13.625 21.516 1 29.55 56 ARG B N 1
ATOM 3531 C CA . ARG B 1 56 ? 18.922 -13.484 21.031 1 29.55 56 ARG B CA 1
ATOM 3532 C C . ARG B 1 56 ? 18.312 -14.844 20.719 1 29.55 56 ARG B C 1
ATOM 3534 O O . ARG B 1 56 ? 18.891 -15.641 19.969 1 29.55 56 ARG B O 1
ATOM 3541 N N . LYS B 1 57 ? 17.656 -15.367 21.812 1 31.61 57 LYS B N 1
ATOM 3542 C CA . LYS B 1 57 ? 16.922 -16.594 21.578 1 31.61 57 LYS B CA 1
ATOM 3543 C C . LYS B 1 57 ? 16.469 -16.703 20.125 1 31.61 57 LYS B C 1
ATOM 3545 O O . LYS B 1 57 ? 15.891 -15.75 19.578 1 31.61 57 LYS B O 1
ATOM 3550 N N . ALA B 1 58 ? 17.156 -17.578 19.391 1 31.84 58 ALA B N 1
ATOM 3551 C CA . ALA B 1 58 ? 16.656 -18.016 18.094 1 31.84 58 ALA B CA 1
ATOM 3552 C C . ALA B 1 58 ? 15.133 -18.125 18.109 1 31.84 58 ALA B C 1
ATOM 3554 O O . ALA B 1 58 ? 14.562 -18.859 18.906 1 31.84 58 ALA B O 1
ATOM 3555 N N . ARG B 1 59 ? 14.484 -17.031 17.969 1 35.69 59 ARG B N 1
ATOM 3556 C CA . ARG B 1 59 ? 13.055 -17.25 17.766 1 35.69 59 ARG B CA 1
ATOM 3557 C C . ARG B 1 59 ? 12.789 -18.562 17.047 1 35.69 59 ARG B C 1
ATOM 3559 O O . ARG B 1 59 ? 13.383 -18.812 15.992 1 35.69 59 ARG B O 1
ATOM 3566 N N . ILE B 1 60 ? 12.664 -19.609 17.734 1 33.31 60 ILE B N 1
ATOM 3567 C CA . ILE B 1 60 ? 12.219 -20.812 17.047 1 33.31 60 ILE B CA 1
ATOM 3568 C C . ILE B 1 60 ? 11.234 -20.453 15.938 1 33.31 60 ILE B C 1
ATOM 3570 O O . ILE B 1 60 ? 10.148 -19.922 16.203 1 33.31 60 ILE B O 1
ATOM 3574 N N . CYS B 1 61 ? 11.75 -20.016 14.852 1 38.38 61 CYS B N 1
ATOM 3575 C CA . CYS B 1 61 ? 10.914 -19.797 13.68 1 38.38 61 CYS B CA 1
ATOM 3576 C C . CYS B 1 61 ? 9.977 -20.969 13.445 1 38.38 61 CYS B C 1
ATOM 3578 O O . CYS B 1 61 ? 10.422 -22.109 13.344 1 38.38 61 CYS B O 1
ATOM 3580 N N . ARG B 1 62 ? 8.789 -21.125 13.953 1 46.09 62 ARG B N 1
ATOM 3581 C CA . ARG B 1 62 ? 7.805 -22.125 13.555 1 46.09 62 ARG B CA 1
ATOM 3582 C C . ARG B 1 62 ? 7.957 -22.484 12.078 1 46.09 62 ARG B C 1
ATOM 3584 O O . ARG B 1 62 ? 8.359 -21.641 11.266 1 46.09 62 ARG B O 1
ATOM 3591 N N . PRO B 1 63 ? 8.062 -23.75 11.883 1 53.38 63 PRO B N 1
ATOM 3592 C CA . PRO B 1 63 ? 8.172 -24.125 10.469 1 53.38 63 PRO B CA 1
ATOM 3593 C C . PRO B 1 63 ? 7.207 -23.344 9.578 1 53.38 63 PRO B C 1
ATOM 3595 O O . PRO B 1 63 ? 6.035 -23.188 9.93 1 53.38 63 PRO B O 1
ATOM 3598 N N . ALA B 1 64 ? 7.719 -22.578 8.672 1 65.75 64 ALA B N 1
ATOM 3599 C CA . ALA B 1 64 ? 7.035 -21.703 7.73 1 65.75 64 ALA B CA 1
ATOM 3600 C C . ALA B 1 64 ? 6.09 -22.484 6.828 1 65.75 64 ALA B C 1
ATOM 3602 O O . ALA B 1 64 ? 6.48 -23.516 6.254 1 65.75 64 ALA B O 1
ATOM 3603 N N . GLU B 1 65 ? 4.781 -22.438 7.043 1 89.44 65 GLU B N 1
ATOM 3604 C CA . GLU B 1 65 ? 3.809 -23.016 6.113 1 89.44 65 GLU B CA 1
ATOM 3605 C C . GLU B 1 65 ? 3.918 -22.359 4.734 1 89.44 65 GLU B C 1
ATOM 3607 O O . GLU B 1 65 ? 4.254 -21.172 4.625 1 89.44 65 GLU B O 1
ATOM 3612 N N . ASN B 1 66 ? 3.912 -23.359 3.672 1 97.56 66 ASN B N 1
ATOM 3613 C CA . ASN B 1 66 ? 3.934 -22.844 2.309 1 97.56 66 ASN B CA 1
ATOM 3614 C C . ASN B 1 66 ? 2.648 -22.078 1.978 1 97.56 66 ASN B C 1
ATOM 3616 O O . ASN B 1 66 ? 2.686 -21.047 1.314 1 97.56 66 ASN B O 1
ATOM 3620 N N . VAL B 1 67 ? 1.568 -22.641 2.449 1 98.25 67 VAL B N 1
ATOM 3621 C CA . VAL B 1 67 ? 0.268 -22.125 2.041 1 98.25 67 VAL B CA 1
ATOM 3622 C C . VAL B 1 67 ? -0.677 -22.094 3.24 1 98.25 67 VAL B C 1
ATOM 3624 O O . VAL B 1 67 ? -0.794 -23.078 3.971 1 98.25 67 VAL B O 1
ATOM 3627 N N . GLU B 1 68 ? -1.227 -20.938 3.516 1 97.62 68 GLU B N 1
ATOM 3628 C CA . GLU B 1 68 ? -2.35 -20.844 4.441 1 97.62 68 GLU B CA 1
ATOM 3629 C C . GLU B 1 68 ? -3.68 -21.047 3.723 1 97.62 68 GLU B C 1
ATOM 3631 O O . GLU B 1 68 ? -4.016 -20.297 2.801 1 97.62 68 GLU B O 1
ATOM 3636 N N . GLN B 1 69 ? -4.438 -22.062 4.129 1 97.25 69 GLN B N 1
ATOM 3637 C CA . GLN B 1 69 ? -5.715 -22.359 3.486 1 97.25 69 GLN B CA 1
ATOM 3638 C C . GLN B 1 69 ? -6.875 -21.75 4.277 1 97.25 69 GLN B C 1
ATOM 3640 O O . GLN B 1 69 ? -6.957 -21.938 5.496 1 97.25 69 GLN B O 1
ATOM 3645 N N . ILE B 1 70 ? -7.719 -21.031 3.559 1 97.38 70 ILE B N 1
ATOM 3646 C CA . ILE B 1 70 ? -8.93 -20.469 4.133 1 97.38 70 ILE B CA 1
ATOM 3647 C C . ILE B 1 70 ? -10.148 -20.938 3.338 1 97.38 70 ILE B C 1
ATOM 3649 O O . ILE B 1 70 ? -10.266 -20.641 2.143 1 97.38 70 ILE B O 1
ATOM 3653 N N . ARG B 1 71 ? -11.047 -21.625 3.98 1 96.88 71 ARG B N 1
ATOM 3654 C CA . ARG B 1 71 ? -12.258 -22.125 3.332 1 96.88 71 ARG B CA 1
ATOM 3655 C C . ARG B 1 71 ? -13.469 -21.297 3.742 1 96.88 71 ARG B C 1
ATOM 3657 O O . ARG B 1 71 ? -13.789 -21.188 4.93 1 96.88 71 ARG B O 1
ATOM 3664 N N . LEU B 1 72 ? -14.016 -20.688 2.713 1 95.81 72 LEU B N 1
ATOM 3665 C CA . LEU B 1 72 ? -15.219 -19.891 2.949 1 95.81 72 LEU B CA 1
ATOM 3666 C C . LEU B 1 72 ? -16.469 -20.703 2.627 1 95.81 72 LEU B C 1
ATOM 3668 O O . LEU B 1 72 ? -16.438 -21.594 1.769 1 95.81 72 LEU B O 1
ATOM 3672 N N . ASN B 1 73 ? -17.5 -20.359 3.414 1 89.12 73 ASN B N 1
ATOM 3673 C CA . ASN B 1 73 ? -18.797 -20.969 3.107 1 89.12 73 ASN B CA 1
ATOM 3674 C C . ASN B 1 73 ? -19.516 -20.203 1.998 1 89.12 73 ASN B C 1
ATOM 3676 O O . ASN B 1 73 ? -19.891 -19.031 2.172 1 89.12 73 ASN B O 1
ATOM 3680 N N . GLU B 1 74 ? -19.781 -20.891 0.943 1 79.56 74 GLU B N 1
ATOM 3681 C CA . GLU B 1 74 ? -20.406 -20.281 -0.221 1 79.56 74 GLU B CA 1
ATOM 3682 C C . GLU B 1 74 ? -21.75 -19.641 0.143 1 79.56 74 GLU B C 1
ATOM 3684 O O . GLU B 1 74 ? -22.109 -18.594 -0.387 1 79.56 74 GLU B O 1
ATOM 3689 N N . ALA B 1 75 ? -22.422 -20.25 1.034 1 80.06 75 ALA B N 1
ATOM 3690 C CA . ALA B 1 75 ? -23.734 -19.766 1.437 1 80.06 75 ALA B CA 1
ATOM 3691 C C . ALA B 1 75 ? -23.641 -18.375 2.053 1 80.06 75 ALA B C 1
ATOM 3693 O O . ALA B 1 75 ? -24.578 -17.578 1.956 1 80.06 75 ALA B O 1
ATOM 3694 N N . ASP B 1 76 ? -22.469 -18.094 2.57 1 83.12 76 ASP B N 1
ATOM 3695 C CA . ASP B 1 76 ? -22.266 -16.812 3.23 1 83.12 76 ASP B CA 1
ATOM 3696 C C . ASP B 1 76 ? -21.906 -15.727 2.217 1 83.12 76 ASP B C 1
ATOM 3698 O O . ASP B 1 76 ? -21.906 -14.539 2.545 1 83.12 76 ASP B O 1
ATOM 3702 N N . LEU B 1 77 ? -21.672 -16.188 0.958 1 85.38 77 LEU B N 1
ATOM 3703 C CA . LEU B 1 77 ? -21.188 -15.219 -0.029 1 85.38 77 LEU B CA 1
ATOM 3704 C C . LEU B 1 77 ? -22.203 -15.055 -1.157 1 85.38 77 LEU B C 1
ATOM 3706 O O . LEU B 1 77 ? -21.906 -14.422 -2.174 1 85.38 77 LEU B O 1
ATOM 3710 N N . THR B 1 78 ? -23.406 -15.609 -0.988 1 80.06 78 THR B N 1
ATOM 3711 C CA . THR B 1 78 ? -24.422 -15.578 -2.041 1 80.06 78 THR B CA 1
ATOM 3712 C C . THR B 1 78 ? -24.828 -14.141 -2.357 1 80.06 78 THR B C 1
ATOM 3714 O O . THR B 1 78 ? -25.219 -13.836 -3.488 1 80.06 78 THR B O 1
ATOM 3717 N N . GLY B 1 79 ? -24.719 -13.289 -1.383 1 91.75 79 GLY B N 1
ATOM 3718 C CA . GLY B 1 79 ? -25.094 -11.906 -1.6 1 91.75 79 GLY B CA 1
ATOM 3719 C C . GLY B 1 79 ? -24.062 -11.109 -2.369 1 91.75 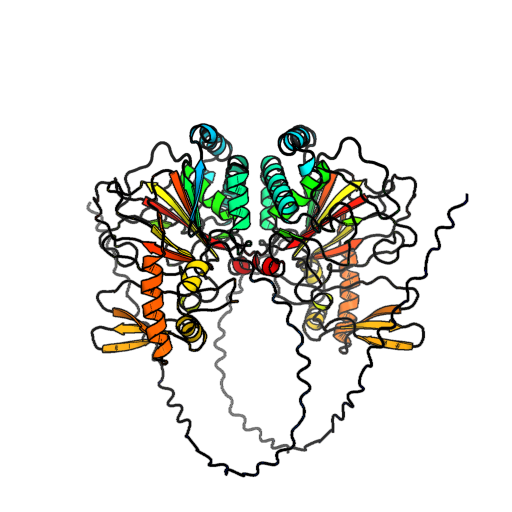79 GLY B C 1
ATOM 3720 O O . GLY B 1 79 ? -24.344 -10.008 -2.836 1 91.75 79 GLY B O 1
ATOM 3721 N N . PHE B 1 80 ? -22.922 -11.719 -2.584 1 95.5 80 PHE B N 1
ATOM 3722 C CA . PHE B 1 80 ? -21.859 -11.016 -3.285 1 95.5 80 PHE B CA 1
ATOM 3723 C C . PHE B 1 80 ? -22.281 -10.68 -4.711 1 95.5 80 PHE B C 1
ATOM 3725 O O . PHE B 1 80 ? -22.125 -9.539 -5.156 1 95.5 80 PHE B O 1
ATOM 3732 N N . ARG B 1 81 ? -22.844 -11.641 -5.43 1 93.56 81 ARG B N 1
ATOM 3733 C CA . ARG B 1 81 ? -23.281 -11.43 -6.805 1 93.56 81 ARG B CA 1
ATOM 3734 C C . ARG B 1 81 ? -24.359 -10.352 -6.879 1 93.56 81 ARG B C 1
ATOM 3736 O O . ARG B 1 81 ? -24.312 -9.484 -7.754 1 93.56 81 ARG B O 1
ATOM 3743 N N . LYS B 1 82 ? -25.219 -10.477 -5.961 1 93.75 82 LYS B N 1
ATOM 3744 C CA . LYS B 1 82 ? -26.297 -9.484 -5.93 1 93.75 82 LYS B CA 1
ATOM 3745 C C . LYS B 1 82 ? -25.734 -8.078 -5.742 1 93.75 82 LYS B C 1
ATOM 3747 O O . LYS B 1 82 ? -26.078 -7.156 -6.48 1 93.75 82 LYS B O 1
ATOM 3752 N N . ASP B 1 83 ? -24.844 -7.914 -4.742 1 94.88 83 ASP B N 1
ATOM 3753 C CA . ASP B 1 83 ? -24.234 -6.617 -4.469 1 94.88 83 ASP B CA 1
ATOM 3754 C C . ASP B 1 83 ? -23.391 -6.141 -5.652 1 94.88 83 ASP B C 1
ATOM 3756 O O . ASP B 1 83 ? -23.328 -4.941 -5.926 1 94.88 83 ASP B O 1
ATOM 3760 N N . PHE B 1 84 ? -22.812 -7.113 -6.363 1 95.75 84 PHE B N 1
ATOM 3761 C CA . PHE B 1 84 ? -22.016 -6.777 -7.547 1 95.75 84 PHE B CA 1
ATOM 3762 C C . PHE B 1 84 ? -22.891 -6.09 -8.594 1 95.75 84 PHE B C 1
ATOM 3764 O O . PHE B 1 84 ? -22.531 -5.027 -9.102 1 95.75 84 PHE B O 1
ATOM 3771 N N . PHE B 1 85 ? -24.016 -6.645 -8.82 1 92.88 85 PHE B N 1
ATOM 3772 C CA . PHE B 1 85 ? -24.875 -6.113 -9.875 1 92.88 85 PHE B CA 1
ATOM 3773 C C . PHE B 1 85 ? -25.594 -4.855 -9.406 1 92.88 85 PHE B C 1
ATOM 3775 O O . PHE B 1 85 ? -26.125 -4.102 -10.219 1 92.88 85 PHE B O 1
ATOM 3782 N N . GLU B 1 86 ? -25.562 -4.59 -8.094 1 91.81 86 GLU B N 1
ATOM 3783 C CA . GLU B 1 86 ? -26.078 -3.324 -7.582 1 91.81 86 GLU B CA 1
ATOM 3784 C C . GLU B 1 86 ? -25.047 -2.213 -7.723 1 91.81 86 GLU B C 1
ATOM 3786 O O . GLU B 1 86 ? -25.406 -1.04 -7.855 1 91.81 86 GLU B O 1
ATOM 3791 N N . LEU B 1 87 ? -23.812 -2.6 -7.645 1 90.38 87 LEU B N 1
ATOM 3792 C CA . LEU B 1 87 ? -22.734 -1.634 -7.73 1 90.38 87 LEU B CA 1
ATOM 3793 C C . LEU B 1 87 ? -22.359 -1.354 -9.188 1 90.38 87 LEU B C 1
ATOM 3795 O O . LEU B 1 87 ? -21.938 -0.249 -9.523 1 90.38 87 LEU B O 1
ATOM 3799 N N . PHE B 1 88 ? -22.438 -2.396 -9.992 1 91.25 88 PHE B N 1
ATOM 3800 C CA . PHE B 1 88 ? -22.203 -2.271 -11.422 1 91.25 88 PHE B CA 1
ATOM 3801 C C . PHE B 1 88 ? -23.516 -2.232 -12.188 1 91.25 88 PHE B C 1
ATOM 3803 O O . PHE B 1 88 ? -24.062 -3.277 -12.547 1 91.25 88 PHE B O 1
ATOM 3810 N N . THR B 1 89 ? -23.938 -0.982 -12.461 1 84.88 89 THR B N 1
ATOM 3811 C CA . THR B 1 89 ? -25.312 -0.842 -12.938 1 84.88 89 THR B CA 1
ATOM 3812 C C . THR B 1 89 ? -25.328 -0.456 -14.414 1 84.88 89 THR B C 1
ATOM 3814 O O . THR B 1 89 ? -26.297 -0.754 -15.125 1 84.88 89 THR B O 1
ATOM 3817 N N . HIS B 1 90 ? -24.281 0.177 -14.812 1 84.75 90 HIS B N 1
ATOM 3818 C CA . HIS B 1 90 ? -24.281 0.654 -16.188 1 84.75 90 HIS B CA 1
ATOM 3819 C C . HIS B 1 90 ? -23.422 -0.244 -17.078 1 84.75 90 HIS B C 1
ATOM 3821 O O . HIS B 1 90 ? -22.469 -0.861 -16.609 1 84.75 90 HIS B O 1
ATOM 3827 N N . GLU B 1 91 ? -23.875 -0.348 -18.281 1 80.75 91 GLU B N 1
ATOM 3828 C CA . GLU B 1 91 ? -23.141 -1.161 -19.266 1 80.75 91 GLU B CA 1
ATOM 3829 C C . GLU B 1 91 ? -21.672 -0.771 -19.312 1 80.75 91 GLU B C 1
ATOM 3831 O O . GLU B 1 91 ? -20.797 -1.634 -19.438 1 80.75 91 GLU B O 1
ATOM 3836 N N . GLU B 1 92 ? -21.469 0.493 -19.156 1 80.94 92 GLU B N 1
ATOM 3837 C CA . GLU B 1 92 ? -20.109 1.024 -19.25 1 80.94 92 GLU B CA 1
ATOM 3838 C C . GLU B 1 92 ? -19.234 0.481 -18.125 1 80.94 92 GLU B C 1
ATOM 3840 O O . GLU B 1 92 ? -18.016 0.388 -18.266 1 80.94 92 GLU B O 1
ATOM 3845 N N . ASP B 1 93 ? -19.906 0.045 -17.109 1 84.12 93 ASP B N 1
ATOM 3846 C CA . ASP B 1 93 ? -19.156 -0.463 -15.953 1 84.12 93 ASP B CA 1
ATOM 3847 C C . ASP B 1 93 ? -18.5 -1.803 -16.266 1 84.12 93 ASP B C 1
ATOM 3849 O O . ASP B 1 93 ? -17.484 -2.156 -15.672 1 84.12 93 ASP B O 1
ATOM 3853 N N . PHE B 1 94 ? -19.078 -2.43 -17.266 1 85.12 94 PHE B N 1
ATOM 3854 C CA . PHE B 1 94 ? -18.609 -3.768 -17.594 1 85.12 94 PHE B CA 1
ATOM 3855 C C . PHE B 1 94 ? -17.594 -3.713 -18.734 1 85.12 94 PHE B C 1
ATOM 3857 O O . PHE B 1 94 ? -16.953 -4.719 -19.062 1 85.12 94 PHE B O 1
ATOM 3864 N N . LEU B 1 95 ? -17.453 -2.496 -19.266 1 87.81 95 LEU B N 1
ATOM 3865 C CA . LEU B 1 95 ? -16.656 -2.391 -20.469 1 87.81 95 LEU B CA 1
ATOM 3866 C C . LEU B 1 95 ? -15.305 -1.734 -20.188 1 87.81 95 LEU B C 1
ATOM 3868 O O . LEU B 1 95 ? -14.648 -1.229 -21.109 1 87.81 95 LEU B O 1
ATOM 3872 N N . TRP B 1 96 ? -14.961 -1.744 -18.953 1 93 96 TRP B N 1
ATOM 3873 C CA . TRP B 1 96 ? -13.664 -1.165 -18.641 1 93 96 TRP B CA 1
ATOM 3874 C C . TRP B 1 96 ? -12.547 -1.91 -19.359 1 93 96 TRP B C 1
ATOM 3876 O O . TRP B 1 96 ? -12.648 -3.115 -19.594 1 93 96 TRP B O 1
ATOM 3886 N N . ASN B 1 97 ? -11.578 -1.223 -19.828 1 93.62 97 ASN B N 1
ATOM 3887 C CA . ASN B 1 97 ? -10.375 -1.68 -20.516 1 93.62 97 ASN B CA 1
ATOM 3888 C C . ASN B 1 97 ? -9.148 -0.873 -20.094 1 93.62 97 ASN B C 1
ATOM 3890 O O . ASN B 1 97 ? -9.086 0.334 -20.328 1 93.62 97 ASN B O 1
ATOM 3894 N N . ALA B 1 98 ? -8.219 -1.546 -19.5 1 92.88 98 ALA B N 1
ATOM 3895 C CA . ALA B 1 98 ? -7.105 -0.854 -18.844 1 92.88 98 ALA B CA 1
ATOM 3896 C C . ALA B 1 98 ? -6.27 -0.093 -19.875 1 92.88 98 ALA B C 1
ATOM 3898 O O . ALA B 1 98 ? -5.602 0.887 -19.531 1 92.88 98 ALA B O 1
ATOM 3899 N N . MET B 1 99 ? -6.266 -0.505 -21.109 1 90.75 99 MET B N 1
ATOM 3900 C CA . MET B 1 99 ? -5.473 0.124 -22.156 1 90.75 99 MET B CA 1
ATOM 3901 C C . MET B 1 99 ? -6.207 1.319 -22.75 1 90.75 99 MET B C 1
ATOM 3903 O O . MET B 1 99 ? -5.633 2.4 -22.891 1 90.75 99 MET B O 1
ATOM 3907 N N . THR B 1 100 ? -7.473 1.181 -23 1 91.31 100 THR B N 1
ATOM 3908 C CA . THR B 1 100 ? -8.195 2.199 -23.75 1 91.31 100 THR B CA 1
ATOM 3909 C C . THR B 1 100 ? -8.984 3.111 -22.812 1 91.31 100 THR B C 1
ATOM 3911 O O . THR B 1 100 ? -9.266 4.262 -23.156 1 91.31 100 THR B O 1
ATOM 3914 N N . HIS B 1 101 ? -9.398 2.576 -21.672 1 93.06 101 HIS B N 1
ATOM 3915 C CA . HIS B 1 101 ? -10.18 3.338 -20.703 1 93.06 101 HIS B CA 1
ATOM 3916 C C . HIS B 1 101 ? -9.57 3.232 -19.297 1 93.06 101 HIS B C 1
ATOM 3918 O O . HIS B 1 101 ? -10.211 2.709 -18.391 1 93.06 101 HIS B O 1
ATOM 3924 N N . PRO B 1 102 ? -8.375 3.85 -19.062 1 92.5 102 PRO B N 1
ATOM 3925 C CA . PRO B 1 102 ? -7.668 3.664 -17.797 1 92.5 102 PRO B CA 1
ATOM 3926 C C . PRO B 1 102 ? -8.43 4.25 -16.609 1 92.5 102 PRO B C 1
ATOM 3928 O O . PRO B 1 102 ? -8.43 3.664 -15.523 1 92.5 102 PRO B O 1
ATOM 3931 N N . ARG B 1 103 ? -9.094 5.395 -16.734 1 91.88 103 ARG B N 1
ATOM 3932 C CA . ARG B 1 103 ? -9.828 6.008 -15.625 1 91.88 103 ARG B CA 1
ATOM 3933 C C . ARG B 1 103 ? -11.031 5.156 -15.234 1 91.88 103 ARG B C 1
ATOM 3935 O O . ARG B 1 103 ? -11.305 4.961 -14.047 1 91.88 103 ARG B O 1
ATOM 3942 N N . GLN B 1 104 ? -11.703 4.645 -16.234 1 93.25 104 GLN B N 1
ATOM 3943 C CA . GLN B 1 104 ? -12.844 3.771 -15.969 1 93.25 104 GLN B CA 1
ATOM 3944 C C . GLN B 1 104 ? -12.398 2.482 -15.289 1 93.25 104 GLN B C 1
ATOM 3946 O O . GLN B 1 104 ? -13.102 1.956 -14.422 1 93.25 104 GLN B O 1
ATOM 3951 N N . THR B 1 105 ? -11.258 2.004 -15.711 1 94.62 105 THR B N 1
ATOM 3952 C CA . THR B 1 105 ? -10.727 0.768 -15.156 1 94.62 105 THR B CA 1
ATOM 3953 C C . THR B 1 105 ? -10.383 0.948 -13.68 1 94.62 105 THR B C 1
ATOM 3955 O O . THR B 1 105 ? -10.734 0.111 -12.844 1 94.62 105 THR B O 1
ATOM 3958 N N . GLU B 1 106 ? -9.727 2.043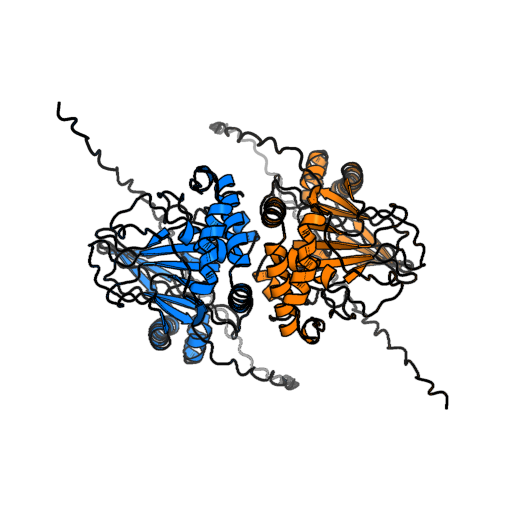 -13.406 1 93.44 106 GLU B N 1
ATOM 3959 C CA . GLU B 1 106 ? -9.375 2.285 -12.016 1 93.44 106 GLU B CA 1
ATOM 3960 C C . GLU B 1 106 ? -10.617 2.436 -11.148 1 93.44 106 GLU B C 1
ATOM 3962 O O . GLU B 1 106 ? -10.641 1.977 -10 1 93.44 106 GLU B O 1
ATOM 3967 N N . ARG B 1 107 ? -11.641 3.039 -11.633 1 93.69 107 ARG B N 1
ATOM 3968 C CA . ARG B 1 107 ? -12.898 3.154 -10.914 1 93.69 107 ARG B CA 1
ATOM 3969 C C . ARG B 1 107 ? -13.523 1.783 -10.672 1 93.69 107 ARG B C 1
ATOM 3971 O O . ARG B 1 107 ? -14.039 1.511 -9.586 1 93.69 107 ARG B O 1
ATOM 3978 N N . ALA B 1 108 ? -13.492 0.981 -11.703 1 95.94 108 ALA B N 1
ATOM 3979 C CA . ALA B 1 108 ? -13.992 -0.382 -11.555 1 95.94 108 ALA B CA 1
ATOM 3980 C C . ALA B 1 108 ? -13.219 -1.139 -10.477 1 95.94 108 ALA B C 1
ATOM 3982 O O . ALA B 1 108 ? -13.812 -1.85 -9.664 1 95.94 108 ALA B O 1
ATOM 3983 N N . VAL B 1 109 ? -11.906 -0.97 -10.43 1 96.5 109 VAL B N 1
ATOM 3984 C CA . VAL B 1 109 ? -11.07 -1.628 -9.438 1 96.5 109 VAL B CA 1
ATOM 3985 C C . VAL B 1 109 ? -11.453 -1.149 -8.039 1 96.5 109 VAL B C 1
ATOM 3987 O O . VAL B 1 109 ? -11.555 -1.951 -7.109 1 96.5 109 VAL B O 1
ATOM 3990 N N . SER B 1 110 ? -11.688 0.124 -7.895 1 95.62 110 SER B N 1
ATOM 3991 C CA . SER B 1 110 ? -12.102 0.688 -6.613 1 95.62 110 SER B CA 1
ATOM 3992 C C . SER B 1 110 ? -13.414 0.077 -6.137 1 95.62 110 SER B C 1
ATOM 3994 O O . SER B 1 110 ? -13.562 -0.235 -4.953 1 95.62 110 SER B O 1
ATOM 3996 N N . ARG B 1 111 ? -14.312 -0.116 -7.047 1 96.25 111 ARG B N 1
ATOM 3997 C CA . ARG B 1 111 ? -15.602 -0.724 -6.707 1 96.25 111 ARG B CA 1
ATOM 3998 C C . ARG B 1 111 ? -15.422 -2.18 -6.289 1 96.25 111 ARG B C 1
ATOM 4000 O O . ARG B 1 111 ? -16.031 -2.633 -5.32 1 96.25 111 ARG B O 1
ATOM 4007 N N . CYS B 1 112 ? -14.617 -2.875 -7.055 1 97.56 112 CYS B N 1
ATOM 4008 C CA . CYS B 1 112 ? -14.336 -4.266 -6.711 1 97.56 112 CYS B CA 1
ATOM 4009 C C . CYS B 1 112 ? -13.719 -4.367 -5.324 1 97.56 112 CYS B C 1
ATOM 4011 O O . CYS B 1 112 ? -14.07 -5.254 -4.547 1 97.56 112 CYS B O 1
ATOM 4013 N N . PHE B 1 113 ? -12.852 -3.439 -5.055 1 98.19 113 PHE B N 1
ATOM 4014 C CA . PHE B 1 113 ? -12.195 -3.367 -3.752 1 98.19 113 PHE B CA 1
ATOM 4015 C C . PHE B 1 113 ? -13.227 -3.236 -2.637 1 98.19 113 PHE B C 1
ATOM 4017 O O . PHE B 1 113 ? -13.211 -4.004 -1.671 1 98.19 113 PHE B O 1
ATOM 4024 N N . LYS B 1 114 ? -14.062 -2.277 -2.773 1 97.81 114 LYS B N 1
ATOM 4025 C CA . LYS B 1 114 ? -15.102 -2.045 -1.779 1 97.81 114 LYS B CA 1
ATOM 4026 C C . LYS B 1 114 ? -15.961 -3.291 -1.577 1 97.81 114 LYS B C 1
ATOM 4028 O O . LYS B 1 114 ? -16.234 -3.68 -0.441 1 97.81 114 LYS B O 1
ATOM 4033 N N . LEU B 1 115 ? -16.344 -3.895 -2.637 1 97.12 115 LEU B N 1
ATOM 4034 C CA . LEU B 1 115 ? -17.203 -5.07 -2.604 1 97.12 115 LEU B CA 1
ATOM 4035 C C . LEU B 1 115 ? -16.516 -6.23 -1.893 1 97.12 115 LEU B C 1
ATOM 4037 O O . LEU B 1 115 ? -17.094 -6.855 -1.006 1 97.12 115 LEU B O 1
ATOM 4041 N N . VAL B 1 116 ? -15.273 -6.492 -2.223 1 98.12 116 VAL B N 1
ATOM 4042 C CA . VAL B 1 116 ? -14.539 -7.629 -1.686 1 98.12 116 VAL B CA 1
ATOM 4043 C C . VAL B 1 116 ? -14.305 -7.434 -0.19 1 98.12 116 VAL B C 1
ATOM 4045 O O . VAL B 1 116 ? -14.508 -8.359 0.602 1 98.12 116 VAL B O 1
ATOM 4048 N N . VAL B 1 117 ? -13.914 -6.262 0.233 1 97.88 117 VAL B N 1
ATOM 4049 C CA . VAL B 1 117 ? -13.656 -6.004 1.646 1 97.88 117 VAL B CA 1
ATOM 4050 C C . VAL B 1 117 ? -14.945 -6.184 2.445 1 97.88 117 VAL B C 1
ATOM 4052 O O . VAL B 1 117 ? -14.93 -6.723 3.553 1 97.88 117 VAL B O 1
ATOM 4055 N N . LYS B 1 118 ? -16.016 -5.742 1.893 1 94.81 118 LYS B N 1
ATOM 4056 C CA . LYS B 1 118 ? -17.312 -5.883 2.553 1 94.81 118 LYS B CA 1
ATOM 4057 C C . LYS B 1 118 ? -17.656 -7.352 2.799 1 94.81 118 LYS B C 1
ATOM 4059 O O . LYS B 1 118 ? -18.156 -7.707 3.867 1 94.81 118 LYS B O 1
ATOM 4064 N N . TRP B 1 119 ? -17.312 -8.227 1.918 1 95.81 119 TRP B N 1
ATOM 4065 C CA . TRP B 1 119 ? -17.859 -9.578 1.953 1 95.81 119 TRP B CA 1
ATOM 4066 C C . TRP B 1 119 ? -16.844 -10.57 2.506 1 95.81 119 TRP B C 1
ATOM 4068 O O . TRP B 1 119 ? -17.203 -11.672 2.93 1 95.81 119 TRP B O 1
ATOM 4078 N N . LEU B 1 120 ? -15.555 -10.234 2.422 1 95.75 120 LEU B N 1
ATOM 4079 C CA . LEU B 1 120 ? -14.562 -11.148 2.986 1 95.75 120 LEU B CA 1
ATOM 4080 C C . LEU B 1 120 ? -14.711 -11.234 4.504 1 95.75 120 LEU B C 1
ATOM 4082 O O . LEU B 1 120 ? -14.844 -10.211 5.18 1 95.75 120 LEU B O 1
ATOM 4086 N N . PRO B 1 121 ? -14.719 -12.484 5.043 1 94.5 121 PRO B N 1
ATOM 4087 C CA . PRO B 1 121 ? -14.664 -12.594 6.5 1 94.5 121 PRO B CA 1
ATOM 4088 C C . PRO B 1 121 ? -13.422 -11.945 7.098 1 94.5 121 PRO B C 1
ATOM 4090 O O . PRO B 1 121 ? -12.398 -11.812 6.414 1 94.5 121 PRO B O 1
ATOM 4093 N N . GLU B 1 122 ? -13.531 -11.578 8.375 1 92.69 122 GLU B N 1
ATOM 4094 C CA . GLU B 1 122 ? -12.469 -10.859 9.07 1 92.69 122 GLU B CA 1
ATOM 4095 C C . GLU B 1 122 ? -11.148 -11.617 8.992 1 92.69 122 GLU B C 1
ATOM 4097 O O . GLU B 1 122 ? -10.102 -11.031 8.719 1 92.69 122 GLU B O 1
ATOM 4102 N N . GLU B 1 123 ? -11.219 -12.906 9.172 1 93.69 123 GLU B N 1
ATOM 4103 C CA . GLU B 1 123 ? -10 -13.711 9.219 1 93.69 123 GLU B CA 1
ATOM 4104 C C . GLU B 1 123 ? -9.312 -13.75 7.859 1 93.69 123 GLU B C 1
ATOM 4106 O O . GLU B 1 123 ? -8.086 -13.703 7.777 1 93.69 123 GLU B O 1
ATOM 4111 N N . ALA B 1 124 ? -10.094 -13.883 6.797 1 96.62 124 ALA B N 1
ATOM 4112 C CA . ALA B 1 124 ? -9.531 -13.883 5.449 1 96.62 124 ALA B CA 1
ATOM 4113 C C . ALA B 1 124 ? -8.906 -12.531 5.113 1 96.62 124 ALA B C 1
ATOM 4115 O O . ALA B 1 124 ? -7.809 -12.469 4.551 1 96.62 124 ALA B O 1
ATOM 4116 N N . LEU B 1 125 ? -9.625 -11.484 5.48 1 97 125 LEU B N 1
ATOM 4117 C CA . LEU B 1 125 ? -9.102 -10.141 5.234 1 97 125 LEU B CA 1
ATOM 4118 C C . LEU B 1 125 ? -7.812 -9.906 6.016 1 97 125 LEU B C 1
ATOM 4120 O O . LEU B 1 125 ? -6.848 -9.359 5.477 1 97 125 LEU B O 1
ATOM 4124 N N . HIS B 1 126 ? -7.805 -10.32 7.234 1 95.44 126 HIS B N 1
ATOM 4125 C CA . HIS B 1 126 ? -6.613 -10.18 8.062 1 95.44 126 HIS B CA 1
ATOM 4126 C C . HIS B 1 126 ? -5.426 -10.914 7.457 1 95.44 126 HIS B C 1
ATOM 4128 O O . HIS B 1 126 ? -4.309 -10.398 7.438 1 95.44 126 HIS B O 1
ATOM 4134 N N . ALA B 1 127 ? -5.641 -12.109 6.949 1 96.38 127 ALA B N 1
ATOM 4135 C CA . ALA B 1 127 ? -4.586 -12.883 6.297 1 96.38 127 ALA B CA 1
ATOM 4136 C C . ALA B 1 127 ? -4.035 -12.141 5.082 1 96.38 127 ALA B C 1
ATOM 4138 O O . ALA B 1 127 ? -2.818 -12.078 4.887 1 96.38 127 ALA B O 1
ATOM 4139 N N . LEU B 1 128 ? -4.934 -11.562 4.324 1 96.75 128 LEU B N 1
ATOM 4140 C CA . LEU B 1 128 ? -4.527 -10.812 3.143 1 96.75 128 LEU B CA 1
ATOM 4141 C C . LEU B 1 128 ? -3.66 -9.617 3.527 1 96.75 128 LEU B C 1
ATOM 4143 O O . LEU B 1 128 ? -2.613 -9.383 2.918 1 96.75 128 LEU B O 1
ATOM 4147 N N . LEU B 1 129 ? -4.043 -8.938 4.559 1 94.31 129 LEU B N 1
ATOM 4148 C CA . LEU B 1 129 ? -3.408 -7.68 4.934 1 94.31 129 LEU B CA 1
ATOM 4149 C C . LEU B 1 129 ? -2.021 -7.922 5.516 1 94.31 129 LEU B C 1
ATOM 4151 O O . LEU B 1 129 ? -1.191 -7.008 5.555 1 94.31 129 LEU B O 1
ATOM 4155 N N . ARG B 1 130 ? -1.737 -9.125 5.926 1 92.62 130 ARG B N 1
ATOM 4156 C CA . ARG B 1 130 ? -0.438 -9.398 6.535 1 92.62 130 ARG B CA 1
ATOM 4157 C C . ARG B 1 130 ? 0.513 -10.039 5.531 1 92.62 130 ARG B C 1
ATOM 4159 O O . ARG B 1 130 ? 1.698 -10.219 5.816 1 92.62 130 ARG B O 1
ATOM 4166 N N . LEU B 1 131 ? 0.076 -10.352 4.383 1 95.31 131 LEU B N 1
ATOM 4167 C CA . LEU B 1 131 ? 0.808 -11.188 3.438 1 95.31 131 LEU B CA 1
ATOM 4168 C C . LEU B 1 131 ? 2.178 -10.594 3.133 1 95.31 131 LEU B C 1
ATOM 4170 O O . LEU B 1 131 ? 3.184 -11.305 3.141 1 95.31 131 LEU B O 1
ATOM 4174 N N . PHE B 1 132 ? 2.242 -9.305 2.93 1 93.06 132 PHE B N 1
ATOM 4175 C CA . PHE B 1 132 ? 3.482 -8.703 2.455 1 93.06 132 PHE B CA 1
ATOM 4176 C C . PHE B 1 132 ? 4.289 -8.133 3.619 1 93.06 132 PHE B C 1
ATOM 4178 O O . PHE B 1 132 ? 5.465 -7.801 3.461 1 93.06 132 PHE B O 1
ATOM 4185 N N . VAL B 1 133 ? 3.697 -8.039 4.793 1 89.88 133 VAL B N 1
ATOM 4186 C CA . VAL B 1 133 ? 4.387 -7.297 5.84 1 89.88 133 VAL B CA 1
ATOM 4187 C C . VAL B 1 133 ? 4.805 -8.242 6.961 1 89.88 133 VAL B C 1
ATOM 4189 O O . VAL B 1 133 ? 5.711 -7.938 7.738 1 89.88 133 VAL B O 1
ATOM 4192 N N . ASP B 1 134 ? 4.156 -9.352 7.105 1 91.06 134 ASP B N 1
ATOM 4193 C CA . ASP B 1 134 ? 4.469 -10.312 8.156 1 91.06 134 ASP B CA 1
ATOM 4194 C C . ASP B 1 134 ? 5.426 -11.391 7.648 1 91.06 134 ASP B C 1
ATOM 4196 O O . ASP B 1 134 ? 5.016 -12.312 6.941 1 91.06 134 ASP B O 1
ATOM 4200 N N . VAL B 1 135 ? 6.605 -11.367 8.086 1 89.06 135 VAL B N 1
ATOM 4201 C CA . VAL B 1 135 ? 7.637 -12.281 7.617 1 89.06 135 VAL B CA 1
ATOM 4202 C C . VAL B 1 135 ? 7.309 -13.703 8.07 1 89.06 135 VAL B C 1
ATOM 4204 O O . VAL B 1 135 ? 7.754 -14.68 7.461 1 89.06 135 VAL B O 1
ATOM 4207 N N . ASP B 1 136 ? 6.5 -13.797 9.094 1 89.88 136 ASP B N 1
ATOM 4208 C CA . ASP B 1 136 ? 6.191 -15.109 9.664 1 89.88 136 ASP B CA 1
ATOM 4209 C C . ASP B 1 136 ? 4.961 -15.719 9 1 89.88 136 ASP B C 1
ATOM 4211 O O . ASP B 1 136 ? 4.645 -16.891 9.219 1 89.88 136 ASP B O 1
ATOM 4215 N N . ALA B 1 137 ? 4.289 -14.977 8.18 1 92.44 137 ALA B N 1
ATOM 4216 C CA . ALA B 1 137 ? 3.104 -15.484 7.496 1 92.44 137 ALA B CA 1
ATOM 4217 C C . ALA B 1 137 ? 3.484 -16.453 6.379 1 92.44 137 ALA B C 1
ATOM 4219 O O . ALA B 1 137 ? 4.586 -16.375 5.824 1 92.44 137 ALA B O 1
ATOM 4220 N N . ALA B 1 138 ? 2.531 -17.422 6.102 1 96.69 138 ALA B N 1
ATOM 4221 C CA . ALA B 1 138 ? 2.699 -18.203 4.871 1 96.69 138 ALA B CA 1
ATOM 4222 C C . ALA B 1 138 ? 2.766 -17.281 3.654 1 96.69 138 ALA B C 1
ATOM 4224 O O . ALA B 1 138 ? 2.018 -16.297 3.562 1 96.69 138 ALA B O 1
ATOM 4225 N N . PRO B 1 139 ? 3.672 -17.594 2.77 1 97.44 139 PRO B N 1
ATOM 4226 C CA . PRO B 1 139 ? 3.846 -16.688 1.634 1 97.44 139 PRO B CA 1
ATOM 4227 C C . PRO B 1 139 ? 2.742 -16.828 0.588 1 97.44 139 PRO B C 1
ATOM 4229 O O . PRO B 1 139 ? 2.693 -16.062 -0.372 1 97.44 139 PRO B O 1
ATOM 4232 N N . ALA B 1 140 ? 1.865 -17.812 0.779 1 98.56 140 ALA B N 1
ATOM 4233 C CA . ALA B 1 140 ? 0.708 -17.953 -0.099 1 98.56 140 ALA B CA 1
ATOM 4234 C C . ALA B 1 140 ? -0.562 -18.219 0.707 1 98.56 140 ALA B C 1
ATOM 4236 O O . ALA B 1 140 ? -0.517 -18.859 1.757 1 98.56 140 ALA B O 1
ATOM 4237 N N . ILE B 1 141 ? -1.644 -17.656 0.203 1 98.62 141 ILE B N 1
ATOM 4238 C CA . ILE B 1 141 ? -2.963 -17.859 0.79 1 98.62 141 ILE B CA 1
ATOM 4239 C C . ILE B 1 141 ? -3.889 -18.5 -0.239 1 98.62 141 ILE B C 1
ATOM 4241 O O . ILE B 1 141 ? -4.004 -18.031 -1.369 1 98.62 141 ILE B O 1
ATOM 4245 N N . TRP B 1 142 ? -4.484 -19.625 0.149 1 98.69 142 TRP B N 1
ATOM 4246 C CA . TRP B 1 142 ? -5.453 -20.359 -0.671 1 98.69 142 TRP B CA 1
ATOM 4247 C C . TRP B 1 142 ? -6.867 -20.172 -0.133 1 98.69 142 TRP B C 1
ATOM 4249 O O . TRP B 1 142 ? -7.242 -20.781 0.866 1 98.69 142 TRP B O 1
ATOM 4259 N N . ILE B 1 143 ? -7.641 -19.281 -0.84 1 98.31 143 ILE B N 1
ATOM 4260 C CA . ILE B 1 143 ? -9.023 -19.031 -0.443 1 98.31 143 ILE B CA 1
ATOM 4261 C C . ILE B 1 143 ? -9.969 -19.859 -1.318 1 98.31 143 ILE B C 1
ATOM 4263 O O . ILE B 1 143 ? -9.898 -19.781 -2.549 1 98.31 143 ILE B O 1
ATOM 4267 N N . SER B 1 144 ? -10.883 -20.609 -0.708 1 97.81 144 SER B N 1
ATOM 4268 C CA . SER B 1 144 ? -11.859 -21.422 -1.428 1 97.81 144 SER B CA 1
ATOM 4269 C C . SER B 1 144 ? -13.289 -20.969 -1.119 1 97.81 144 SER B C 1
ATOM 4271 O O . SER B 1 144 ? -13.547 -20.406 -0.052 1 97.81 144 SER B O 1
ATOM 4273 N N . GLY B 1 145 ? -14.117 -21.188 -2.08 1 96.19 145 GLY B N 1
ATOM 4274 C CA . GLY B 1 145 ? -15.539 -20.969 -1.846 1 96.19 145 GLY B CA 1
ATOM 4275 C C . GLY B 1 145 ? -16.016 -19.625 -2.373 1 96.19 145 GLY B C 1
ATOM 4276 O O . GLY B 1 145 ? -17.078 -19.141 -1.971 1 96.19 145 GLY B O 1
ATOM 4277 N N . LEU B 1 146 ? -15.273 -18.984 -3.242 1 96.88 146 LEU B N 1
ATOM 4278 C CA . LEU B 1 146 ? -15.703 -17.703 -3.811 1 96.88 146 LEU B CA 1
ATOM 4279 C C . LEU B 1 146 ? -16.844 -17.906 -4.793 1 96.88 146 LEU B C 1
ATOM 4281 O O . LEU B 1 146 ? -16.844 -18.859 -5.578 1 96.88 146 LEU B O 1
ATOM 4285 N N . ALA B 1 147 ? -17.891 -17.062 -4.711 1 95 147 ALA B N 1
ATOM 4286 C CA . ALA B 1 147 ? -19 -17.094 -5.664 1 95 147 ALA B CA 1
ATOM 4287 C C . ALA B 1 147 ? -18.562 -16.578 -7.031 1 95 147 ALA B C 1
ATOM 4289 O O . ALA B 1 147 ? -18.016 -15.477 -7.137 1 95 147 ALA B O 1
ATOM 4290 N N . LEU B 1 148 ? -18.797 -17.375 -8.039 1 95.44 148 LEU B N 1
ATOM 4291 C CA . LEU B 1 148 ? -18.359 -17 -9.375 1 95.44 148 LEU B CA 1
ATOM 4292 C C . LEU B 1 148 ? -19.562 -16.609 -10.242 1 95.44 148 LEU B C 1
ATOM 4294 O O . LEU B 1 148 ? -20.672 -16.438 -9.734 1 95.44 148 LEU B O 1
ATOM 4298 N N . ASP B 1 149 ? -19.234 -16.312 -11.5 1 95.31 149 ASP B N 1
ATOM 4299 C CA . ASP B 1 149 ? -20.266 -16.062 -12.492 1 95.31 149 ASP B CA 1
ATOM 4300 C C . ASP B 1 149 ? -21.203 -17.266 -12.641 1 95.31 149 ASP B C 1
ATOM 4302 O O . ASP B 1 149 ? -20.75 -18.406 -12.594 1 95.31 149 ASP B O 1
ATOM 4306 N N . VAL B 1 150 ? -22.5 -17.016 -12.844 1 91.69 150 VAL B N 1
ATOM 4307 C CA . VAL B 1 150 ? -23.484 -18.094 -12.969 1 91.69 150 VAL B CA 1
ATOM 4308 C C . VAL B 1 150 ? -23.234 -18.859 -14.266 1 91.69 150 VAL B C 1
ATOM 4310 O O . VAL B 1 150 ? -23.297 -20.094 -14.273 1 91.69 150 VAL B O 1
ATOM 4313 N N . ASP B 1 151 ? -22.984 -18.109 -15.297 1 92.12 151 ASP B N 1
ATOM 4314 C CA . ASP B 1 151 ? -22.75 -18.734 -16.594 1 92.12 151 ASP B CA 1
ATOM 4315 C C . ASP B 1 151 ? -21.312 -18.531 -17.047 1 92.12 151 ASP B C 1
ATOM 4317 O O . ASP B 1 151 ? -20.969 -17.516 -17.656 1 92.12 151 ASP B O 1
ATOM 4321 N N . ILE B 1 152 ? -20.5 -19.531 -16.812 1 96 152 ILE B N 1
ATOM 4322 C CA . ILE B 1 152 ? -19.125 -19.484 -17.281 1 96 152 ILE B CA 1
ATOM 4323 C C . ILE B 1 152 ? -19 -20.219 -18.609 1 96 152 ILE B C 1
ATOM 4325 O O . ILE B 1 152 ? -19.297 -21.406 -18.688 1 96 152 ILE B O 1
ATOM 4329 N N . PRO B 1 153 ? -18.625 -19.531 -19.625 1 95.75 153 PRO B N 1
ATOM 4330 C CA . PRO B 1 153 ? -18.484 -20.172 -20.938 1 95.75 153 PRO B CA 1
ATOM 4331 C C . PRO B 1 153 ? -17.406 -21.25 -20.953 1 95.75 153 PRO B C 1
ATOM 4333 O O . PRO B 1 153 ? -16.641 -21.375 -20 1 95.75 153 PRO B O 1
ATOM 4336 N N . PRO B 1 154 ? -17.438 -22.047 -22.062 1 96.06 154 PRO B N 1
ATOM 4337 C CA . PRO B 1 154 ? -16.359 -23.031 -22.188 1 96.06 154 PRO B CA 1
ATOM 4338 C C . PRO B 1 154 ? -14.977 -22.406 -22.141 1 96.06 154 PRO B C 1
ATOM 4340 O O . PRO B 1 154 ? -14.789 -21.281 -22.594 1 96.06 154 PRO B O 1
ATOM 4343 N N . THR B 1 155 ? -14.031 -23.141 -21.547 1 95.38 155 THR B N 1
ATOM 4344 C CA . THR B 1 155 ? -12.656 -22.656 -21.469 1 95.38 155 THR B CA 1
ATOM 4345 C C . THR B 1 155 ? -12.109 -22.328 -22.859 1 95.38 155 THR B C 1
ATOM 4347 O O . THR B 1 155 ? -12.18 -23.156 -23.766 1 95.38 155 THR B O 1
ATOM 4350 N N . PRO B 1 156 ? -11.609 -21.109 -22.984 1 90.31 156 PRO B N 1
ATOM 4351 C CA . PRO B 1 156 ? -11.117 -20.75 -24.312 1 90.31 156 PRO B CA 1
ATOM 4352 C C . PRO B 1 156 ? -9.812 -21.453 -24.672 1 90.31 156 PRO B C 1
ATOM 4354 O O . PRO B 1 156 ? -8.898 -21.531 -23.844 1 90.31 156 PRO B O 1
ATOM 4357 N N . ALA B 1 157 ? -9.711 -21.906 -25.891 1 86.19 157 ALA B N 1
ATOM 4358 C CA . ALA B 1 157 ? -8.508 -22.547 -26.406 1 86.19 157 ALA B CA 1
ATOM 4359 C C . ALA B 1 157 ? -7.699 -21.594 -27.266 1 86.19 157 ALA B C 1
ATOM 4361 O O . ALA B 1 157 ? -6.621 -21.938 -27.75 1 86.19 157 ALA B O 1
ATOM 4362 N N . LEU B 1 158 ? -8.195 -20.406 -27.484 1 80.81 158 LEU B N 1
ATOM 4363 C CA . LEU B 1 158 ? -7.551 -19.344 -28.25 1 80.81 158 LEU B CA 1
ATOM 4364 C C . LEU B 1 158 ? -7.672 -18 -27.516 1 80.81 158 LEU B C 1
ATOM 4366 O O . LEU B 1 158 ? -8.562 -17.828 -26.688 1 80.81 158 LEU B O 1
ATOM 4370 N N . PRO B 1 159 ? -6.707 -17.156 -27.797 1 78.38 159 PRO B N 1
ATOM 4371 C CA . PRO B 1 159 ? -6.883 -15.805 -27.25 1 78.38 159 PRO B CA 1
ATOM 4372 C C . PRO B 1 159 ? -8.195 -15.156 -27.688 1 78.38 159 PRO B C 1
ATOM 4374 O O . PRO B 1 159 ? -8.672 -15.398 -28.797 1 78.38 159 PRO B O 1
ATOM 4377 N N . GLY B 1 160 ? -8.844 -14.445 -26.812 1 79 160 GLY B N 1
ATOM 4378 C CA . GLY B 1 160 ? -10.102 -13.797 -27.141 1 79 160 GLY B CA 1
ATOM 4379 C C . GLY B 1 160 ? -10.547 -12.805 -26.078 1 79 160 GLY B C 1
ATOM 4380 O O . GLY B 1 160 ? -9.82 -12.539 -25.125 1 79 160 GLY B O 1
ATOM 4381 N N . ASP B 1 161 ? -11.664 -12.25 -26.375 1 84.12 161 ASP B N 1
ATOM 4382 C CA . ASP B 1 161 ? -12.25 -11.234 -25.5 1 84.12 161 ASP B CA 1
ATOM 4383 C C . ASP B 1 161 ? -13.297 -11.844 -24.578 1 84.12 161 ASP B C 1
ATOM 4385 O O . ASP B 1 161 ? -14.484 -11.875 -24.906 1 84.12 161 ASP B O 1
ATOM 4389 N N . PHE B 1 162 ? -12.891 -12.43 -23.531 1 88.25 162 PHE B N 1
ATOM 4390 C CA . PHE B 1 162 ? -13.75 -13.07 -22.547 1 88.25 162 PHE B CA 1
ATOM 4391 C C . PHE B 1 162 ? -13.922 -12.195 -21.312 1 88.25 162 PHE B C 1
ATOM 4393 O O . PHE B 1 162 ? -13 -11.453 -20.953 1 88.25 162 PHE B O 1
ATOM 4400 N N . ARG B 1 163 ? -15.172 -12.297 -20.797 1 92.69 163 ARG B N 1
ATOM 4401 C CA . ARG B 1 163 ? -15.445 -11.57 -19.562 1 92.69 163 ARG B CA 1
ATOM 4402 C C . ARG B 1 163 ? -16.109 -12.477 -18.531 1 92.69 163 ARG B C 1
ATOM 4404 O O . ARG B 1 163 ? -17 -13.258 -18.875 1 92.69 163 ARG B O 1
ATOM 4411 N N . LEU B 1 164 ? -15.633 -12.461 -17.438 1 95.69 164 LEU B N 1
ATOM 4412 C CA . LEU B 1 164 ? -16.234 -13.047 -16.234 1 95.69 164 LEU B CA 1
ATOM 4413 C C . LEU B 1 164 ? -16.359 -12.008 -15.133 1 95.69 164 LEU B C 1
ATOM 4415 O O . LEU B 1 164 ? -15.586 -12.031 -14.164 1 95.69 164 LEU B O 1
ATOM 4419 N N . PRO B 1 165 ? -17.344 -11.141 -15.219 1 95.62 165 PRO B N 1
ATOM 4420 C CA . PRO B 1 165 ? -17.375 -9.914 -14.414 1 95.62 165 PRO B CA 1
ATOM 4421 C C . PRO B 1 165 ? -17.312 -10.195 -12.914 1 95.62 165 PRO B C 1
ATOM 4423 O O . PRO B 1 165 ? -16.609 -9.492 -12.18 1 95.62 165 PRO B O 1
ATOM 4426 N N . VAL B 1 166 ? -18.047 -11.188 -12.398 1 96.44 166 VAL B N 1
ATOM 4427 C CA . VAL B 1 166 ? -18.062 -11.469 -10.969 1 96.44 166 VAL B CA 1
ATOM 4428 C C . VAL B 1 166 ? -16.703 -12.016 -10.531 1 96.44 166 VAL B C 1
ATOM 4430 O O . VAL B 1 166 ? -16.156 -11.586 -9.516 1 96.44 166 VAL B O 1
ATOM 4433 N N . SER B 1 167 ? -16.141 -12.938 -11.328 1 97.69 167 SER B N 1
ATOM 4434 C CA . SER B 1 167 ? -14.812 -13.484 -11.055 1 97.69 167 SER B CA 1
ATOM 4435 C C . SER B 1 167 ? -13.742 -12.391 -11.109 1 97.69 167 SER B C 1
ATOM 4437 O O . SER B 1 167 ? -12.844 -12.359 -10.266 1 97.69 167 SER B O 1
ATOM 4439 N N . GLU B 1 168 ? -13.891 -11.562 -12.07 1 97.69 168 GLU B N 1
ATOM 4440 C CA . GLU B 1 168 ? -12.969 -10.445 -12.211 1 97.69 168 GLU B CA 1
ATOM 4441 C C . GLU B 1 168 ? -13.047 -9.508 -11.016 1 97.69 168 GLU B C 1
ATOM 4443 O O . GLU B 1 168 ? -12.031 -8.969 -10.57 1 97.69 168 GLU B O 1
ATOM 4448 N N . ALA B 1 169 ? -14.219 -9.32 -10.484 1 97.94 169 ALA B N 1
ATOM 4449 C CA . ALA B 1 169 ? -14.406 -8.469 -9.312 1 97.94 169 ALA B CA 1
ATOM 4450 C C . ALA B 1 169 ? -13.688 -9.039 -8.094 1 97.94 169 ALA B C 1
ATOM 4452 O O . ALA B 1 169 ? -13.039 -8.297 -7.352 1 97.94 169 ALA B O 1
ATOM 4453 N N . TRP B 1 170 ? -13.781 -10.344 -7.922 1 98.31 170 TRP B N 1
ATOM 4454 C CA . TRP B 1 170 ? -13.039 -10.992 -6.844 1 98.31 170 TRP B CA 1
ATOM 4455 C C . TRP B 1 170 ? -11.539 -10.797 -7.027 1 98.31 170 TRP B C 1
ATOM 4457 O O . TRP B 1 170 ? -10.836 -10.398 -6.094 1 98.31 170 TRP B O 1
ATOM 4467 N N . LEU B 1 171 ? -11.109 -11.055 -8.234 1 98.75 171 LEU B N 1
ATOM 4468 C CA . LEU B 1 171 ? -9.68 -11 -8.523 1 98.75 171 LEU B CA 1
ATOM 4469 C C . LEU B 1 171 ? -9.125 -9.609 -8.258 1 98.75 171 LEU B C 1
ATOM 4471 O O . LEU B 1 171 ? -8.148 -9.453 -7.516 1 98.75 171 LEU B O 1
ATOM 4475 N N . LEU B 1 172 ? -9.766 -8.641 -8.812 1 98.25 172 LEU B N 1
ATOM 4476 C CA . LEU B 1 172 ? -9.266 -7.266 -8.719 1 98.25 172 LEU B CA 1
ATOM 4477 C C . LEU B 1 172 ? -9.461 -6.711 -7.316 1 98.25 172 LEU B C 1
ATOM 4479 O O . LEU B 1 172 ? -8.617 -5.953 -6.824 1 98.25 172 LEU B O 1
ATOM 4483 N N . GLY B 1 173 ? -10.57 -7.043 -6.68 1 98.31 173 GLY B N 1
ATOM 4484 C CA . GLY B 1 173 ? -10.773 -6.617 -5.305 1 98.31 173 GLY B CA 1
ATOM 4485 C C . GLY B 1 173 ? -9.734 -7.18 -4.348 1 98.31 173 GLY B C 1
ATOM 4486 O O . GLY B 1 173 ? -9.195 -6.449 -3.514 1 98.31 173 GLY B O 1
ATOM 4487 N N . LEU B 1 174 ? -9.469 -8.477 -4.477 1 98.69 174 LEU B N 1
ATOM 4488 C CA . LEU B 1 174 ? -8.43 -9.102 -3.664 1 98.69 174 LEU B CA 1
ATOM 4489 C C . LEU B 1 174 ? -7.074 -8.461 -3.926 1 98.69 174 LEU B C 1
ATOM 4491 O O . LEU B 1 174 ? -6.328 -8.172 -2.988 1 98.69 174 LEU B O 1
ATOM 4495 N N . ALA B 1 175 ? -6.805 -8.234 -5.172 1 97.88 175 ALA B N 1
ATOM 4496 C CA . ALA B 1 175 ? -5.531 -7.621 -5.551 1 97.88 175 ALA B CA 1
ATOM 4497 C C . ALA B 1 175 ? -5.391 -6.23 -4.941 1 97.88 175 ALA B C 1
ATOM 4499 O O . ALA B 1 175 ? -4.32 -5.867 -4.449 1 97.88 175 ALA B O 1
ATOM 4500 N N . ARG B 1 176 ? -6.441 -5.508 -4.934 1 96.5 176 ARG B N 1
ATOM 4501 C CA . ARG B 1 176 ? -6.387 -4.133 -4.453 1 96.5 176 ARG B CA 1
ATOM 4502 C C . ARG B 1 176 ? -6.254 -4.09 -2.934 1 96.5 176 ARG B C 1
ATOM 4504 O O . ARG B 1 176 ? -5.746 -3.113 -2.377 1 96.5 176 ARG B O 1
ATOM 4511 N N . CYS B 1 177 ? -6.711 -5.125 -2.217 1 96.25 177 CYS B N 1
ATOM 4512 C CA . CYS B 1 177 ? -6.461 -5.238 -0.784 1 96.25 177 CYS B CA 1
ATOM 4513 C C . CYS B 1 177 ? -4.965 -5.324 -0.496 1 96.25 177 CYS B C 1
ATOM 4515 O O . CYS B 1 177 ? -4.512 -4.918 0.574 1 96.25 177 CYS B O 1
ATOM 4517 N N . LEU B 1 178 ? -4.25 -5.801 -1.482 1 95.38 178 LEU B N 1
ATOM 4518 C CA . LEU B 1 178 ? -2.818 -6.031 -1.316 1 95.38 178 LEU B CA 1
ATOM 4519 C C . LEU B 1 178 ? -2.016 -4.824 -1.794 1 95.38 178 LEU B C 1
ATOM 4521 O O . LEU B 1 178 ? -0.895 -4.598 -1.331 1 95.38 178 LEU B O 1
ATOM 4525 N N . GLY B 1 179 ? -2.516 -4.176 -2.693 1 93.44 179 GLY B N 1
ATOM 4526 C CA . GLY B 1 179 ? -1.871 -3.057 -3.363 1 93.44 179 GLY B CA 1
ATOM 4527 C C . GLY B 1 179 ? -2.537 -2.682 -4.672 1 93.44 179 GLY B C 1
ATOM 4528 O O . GLY B 1 179 ? -3.766 -2.693 -4.777 1 93.44 179 GLY B O 1
ATOM 4529 N N . ILE B 1 180 ? -1.716 -2.299 -5.641 1 93.12 180 ILE B N 1
ATOM 4530 C CA . ILE B 1 180 ? -2.238 -1.87 -6.934 1 93.12 180 ILE B CA 1
ATOM 4531 C C . ILE B 1 180 ? -2.145 -3.02 -7.934 1 93.12 180 ILE B C 1
ATOM 4533 O O . ILE B 1 180 ? -1.047 -3.479 -8.258 1 93.12 180 ILE B O 1
ATOM 4537 N N . PRO B 1 181 ? -3.326 -3.477 -8.422 1 95.38 181 PRO B N 1
ATOM 4538 C CA . PRO B 1 181 ? -3.244 -4.449 -9.508 1 95.38 181 PRO B CA 1
ATOM 4539 C C . PRO B 1 181 ? -2.668 -3.85 -10.789 1 95.38 181 PRO B C 1
ATOM 4541 O O . PRO B 1 181 ? -2.904 -2.676 -11.086 1 95.38 181 PRO B O 1
ATOM 4544 N N . TYR B 1 182 ? -1.912 -4.66 -11.539 1 92.38 182 TYR B N 1
ATOM 4545 C CA . TYR B 1 182 ? -1.397 -4.148 -12.805 1 92.38 182 TYR B CA 1
ATOM 4546 C C . TYR B 1 182 ? -1.136 -5.281 -13.789 1 92.38 182 TYR B C 1
ATOM 4548 O O . TYR B 1 182 ? -1.066 -6.449 -13.398 1 92.38 182 TYR B O 1
ATOM 4556 N N . GLY B 1 183 ? -1.196 -4.91 -15.039 1 91.88 183 GLY B N 1
ATOM 4557 C CA . GLY B 1 183 ? -0.78 -5.789 -16.125 1 91.88 183 GLY B CA 1
ATOM 4558 C C . GLY B 1 183 ? 0.524 -5.359 -16.766 1 91.88 183 GLY B C 1
ATOM 4559 O O . GLY B 1 183 ? 0.984 -4.234 -16.562 1 91.88 183 GLY B O 1
ATOM 4560 N N . MET B 1 184 ? 1.105 -6.273 -17.406 1 87.19 184 MET B N 1
ATOM 4561 C CA . MET B 1 184 ? 2.348 -5.969 -18.109 1 87.19 184 MET B CA 1
ATOM 4562 C C . MET B 1 184 ? 2.123 -5.938 -19.625 1 87.19 184 MET B C 1
ATOM 4564 O O . MET B 1 184 ? 1.659 -6.918 -20.203 1 87.19 184 MET B O 1
ATOM 4568 N N . LEU B 1 185 ? 2.514 -4.789 -20.125 1 82 185 LEU B N 1
ATOM 4569 C CA . LEU B 1 185 ? 2.377 -4.637 -21.578 1 82 185 LEU B CA 1
ATOM 4570 C C . LEU B 1 185 ? 3.27 -5.629 -22.312 1 82 185 LEU B C 1
ATOM 4572 O O . LEU B 1 185 ? 4.414 -5.852 -21.906 1 82 185 LEU B O 1
ATOM 4576 N N . GLY B 1 186 ? 2.742 -6.195 -23.375 1 72.62 186 GLY B N 1
ATOM 4577 C CA . GLY B 1 186 ? 3.52 -7.141 -24.156 1 72.62 186 GLY B CA 1
ATOM 4578 C C . GLY B 1 186 ? 3.336 -8.578 -23.719 1 72.62 186 GLY B C 1
ATOM 4579 O O . GLY B 1 186 ? 3.541 -9.508 -24.5 1 72.62 186 GLY B O 1
ATOM 4580 N N . PHE B 1 187 ? 3.062 -8.797 -22.469 1 68.25 187 PHE B N 1
ATOM 4581 C CA . PHE B 1 187 ? 2.881 -10.156 -21.969 1 68.25 187 PHE B CA 1
ATOM 4582 C C . PHE B 1 187 ? 1.458 -10.633 -22.219 1 68.25 187 PHE B C 1
ATOM 4584 O O . PHE B 1 187 ? 1.247 -11.781 -22.625 1 68.25 187 PHE B O 1
ATOM 4591 N N . TYR B 1 188 ? 0.385 -9.703 -22.031 1 63.97 188 TYR B N 1
ATOM 4592 C CA . TYR B 1 188 ? -1.003 -10.148 -22.078 1 63.97 188 TYR B CA 1
ATOM 4593 C C . TYR B 1 188 ? -1.886 -9.094 -22.734 1 63.97 188 TYR B C 1
ATOM 4595 O O . TYR B 1 188 ? -3.031 -8.891 -22.328 1 63.97 188 TYR B O 1
ATOM 4603 N N . SER B 1 189 ? -1.458 -8.422 -23.594 1 63.41 189 SER B N 1
ATOM 4604 C CA . SER B 1 189 ? -1.976 -7.086 -23.875 1 63.41 189 SER B CA 1
ATOM 4605 C C . SER B 1 189 ? -3.219 -7.141 -24.75 1 63.41 189 SER B C 1
ATOM 4607 O O . SER B 1 189 ? -4.082 -6.262 -24.672 1 63.41 189 SER B O 1
ATOM 4609 N N . ASN B 1 190 ? -3.414 -8.172 -25.344 1 72.31 190 ASN B N 1
ATOM 4610 C CA . ASN B 1 190 ? -4.477 -7.953 -26.312 1 72.31 190 ASN B CA 1
ATOM 4611 C C . ASN B 1 190 ? -5.734 -8.734 -25.969 1 72.31 190 ASN B C 1
ATOM 4613 O O . ASN B 1 190 ? -6.059 -9.727 -26.609 1 72.31 190 ASN B O 1
ATOM 4617 N N . ASN B 1 191 ? -6.402 -8.312 -24.875 1 81.56 191 ASN B N 1
ATOM 4618 C CA . ASN B 1 191 ? -7.695 -8.906 -24.562 1 81.56 191 ASN B CA 1
ATOM 4619 C C . ASN B 1 191 ? -8.703 -7.859 -24.094 1 81.56 191 ASN B C 1
ATOM 4621 O O . ASN B 1 191 ? -8.414 -6.664 -24.109 1 81.56 191 ASN B O 1
ATOM 4625 N N . ALA B 1 192 ? -9.883 -8.273 -23.766 1 81.25 192 ALA B N 1
ATOM 4626 C CA . ALA B 1 192 ? -11 -7.379 -23.484 1 81.25 192 ALA B CA 1
ATOM 4627 C C . ALA B 1 192 ? -10.727 -6.531 -22.234 1 81.25 192 ALA B C 1
ATOM 4629 O O . ALA B 1 192 ? -11.391 -5.52 -22.016 1 81.25 192 ALA B O 1
ATOM 4630 N N . ARG B 1 193 ? -9.781 -6.883 -21.5 1 91.06 193 ARG B N 1
ATOM 4631 C CA . ARG B 1 193 ? -9.5 -6.219 -20.234 1 91.06 193 ARG B CA 1
ATOM 4632 C C . ARG B 1 193 ? -8.242 -5.359 -20.328 1 91.06 193 ARG B C 1
ATOM 4634 O O . ARG B 1 193 ? -7.738 -4.867 -19.312 1 91.06 193 ARG B O 1
ATOM 4641 N N . GLY B 1 194 ? -7.707 -5.258 -21.562 1 90.12 194 GLY B N 1
ATOM 4642 C CA . GLY B 1 194 ? -6.559 -4.41 -21.828 1 90.12 194 GLY B CA 1
ATOM 4643 C C . GLY B 1 194 ? -5.266 -4.945 -21.234 1 90.12 194 GLY B C 1
ATOM 4644 O O . GLY B 1 194 ? -4.324 -4.184 -21 1 90.12 194 GLY B O 1
ATOM 4645 N N . GLY B 1 195 ? -5.34 -6.191 -20.812 1 91.38 195 GLY B N 1
ATOM 4646 C CA . GLY B 1 195 ? -4.117 -6.801 -20.312 1 91.38 195 GLY B CA 1
ATOM 4647 C C . GLY B 1 195 ? -4.004 -6.762 -18.797 1 91.38 195 GLY B C 1
ATOM 4648 O O . GLY B 1 195 ? -3.039 -7.277 -18.234 1 91.38 195 GLY B O 1
ATOM 4649 N N . LEU B 1 196 ? -4.957 -6.203 -18.125 1 93.81 196 LEU B N 1
ATOM 4650 C CA . LEU B 1 196 ? -4.914 -6.117 -16.672 1 93.81 196 LEU B CA 1
ATOM 4651 C C . LEU B 1 196 ? -5.086 -7.496 -16.047 1 93.81 196 LEU B C 1
ATOM 4653 O O . LEU B 1 196 ? -4.543 -7.766 -14.969 1 93.81 196 LEU B O 1
ATOM 4657 N N . ILE B 1 197 ? -5.891 -8.336 -16.703 1 95.5 197 ILE B N 1
ATOM 4658 C CA . ILE B 1 197 ? -6.129 -9.711 -16.281 1 95.5 197 ILE B CA 1
ATOM 4659 C C . ILE B 1 197 ? -5.73 -10.68 -17.391 1 95.5 197 ILE B C 1
ATOM 4661 O O . ILE B 1 197 ? -6.141 -10.516 -18.531 1 95.5 197 ILE B O 1
ATOM 4665 N N . ARG B 1 198 ? -4.969 -11.617 -17.062 1 92.94 198 ARG B N 1
ATOM 4666 C CA . ARG B 1 198 ? -4.555 -12.656 -18 1 92.94 198 ARG B CA 1
ATOM 4667 C C . ARG B 1 198 ? -5.414 -13.906 -17.844 1 92.94 198 ARG B C 1
ATOM 4669 O O . ARG B 1 198 ? -5.738 -14.305 -16.719 1 92.94 198 ARG B O 1
ATOM 4676 N N . ASP B 1 199 ? -5.742 -14.484 -18.984 1 92.56 199 ASP B N 1
ATOM 4677 C CA . ASP B 1 199 ? -6.41 -15.781 -19.016 1 92.56 199 ASP B CA 1
ATOM 4678 C C . ASP B 1 199 ? -5.398 -16.906 -19.203 1 92.56 199 ASP B C 1
ATOM 4680 O O . ASP B 1 199 ? -4.746 -17.016 -20.234 1 92.56 199 ASP B O 1
ATOM 4684 N N . LEU B 1 200 ? -5.281 -17.703 -18.172 1 91.88 200 LEU B N 1
ATOM 4685 C CA . LEU B 1 200 ? -4.41 -18.875 -18.266 1 91.88 200 LEU B CA 1
ATOM 4686 C C . LEU B 1 200 ? -5.211 -20.125 -18.547 1 91.88 200 LEU B C 1
ATOM 4688 O O . LEU B 1 200 ? -6.016 -20.562 -17.719 1 91.88 200 LEU B O 1
ATOM 4692 N N . SER B 1 201 ? -5.137 -20.641 -19.656 1 92.19 201 SER B N 1
ATOM 4693 C CA . SER B 1 201 ? -5.762 -21.859 -20.141 1 92.19 201 SER B CA 1
ATOM 4694 C C . SER B 1 201 ? -4.895 -22.547 -21.188 1 92.19 201 SER B C 1
ATOM 4696 O O . SER B 1 201 ? -4 -21.938 -21.766 1 92.19 201 SER B O 1
ATOM 4698 N N . PRO B 1 202 ? -5.086 -23.844 -21.297 1 89.69 202 PRO B N 1
ATOM 4699 C CA . PRO B 1 202 ? -4.332 -24.5 -22.359 1 89.69 202 PRO B CA 1
ATOM 4700 C C . PRO B 1 202 ? -4.625 -23.906 -23.75 1 89.69 202 PRO B C 1
ATOM 4702 O O . PRO B 1 202 ? -5.789 -23.766 -24.125 1 89.69 202 PRO B O 1
ATOM 4705 N N . LYS B 1 203 ? -3.568 -23.453 -24.312 1 83.75 203 LYS B N 1
ATOM 4706 C CA . LYS B 1 203 ? -3.66 -22.953 -25.672 1 83.75 203 LYS B CA 1
ATOM 4707 C C . LYS B 1 203 ? -2.67 -23.672 -26.594 1 83.75 203 LYS B C 1
ATOM 4709 O O . LYS B 1 203 ? -1.524 -23.234 -26.734 1 83.75 203 LYS B O 1
ATOM 4714 N N . PRO B 1 204 ? -3.244 -24.688 -27.25 1 74.19 204 PRO B N 1
ATOM 4715 C CA . PRO B 1 204 ? -2.359 -25.484 -28.109 1 74.19 204 PRO B CA 1
ATOM 4716 C C . PRO B 1 204 ? -1.662 -24.625 -29.172 1 74.19 204 PRO B C 1
ATOM 4718 O O . PRO B 1 204 ? -2.271 -23.719 -29.734 1 74.19 204 PRO B O 1
ATOM 4721 N N . GLY B 1 205 ? -0.406 -24.844 -29.375 1 69.81 205 GLY B N 1
ATOM 4722 C CA . GLY B 1 205 ? 0.363 -24.156 -30.406 1 69.81 205 GLY B CA 1
ATOM 4723 C C . GLY B 1 205 ? 1.077 -22.922 -29.891 1 69.81 205 GLY B C 1
ATOM 4724 O O . GLY B 1 205 ? 2.01 -22.438 -30.531 1 69.81 205 GLY B O 1
ATOM 4725 N N . LEU B 1 206 ? 0.455 -22.516 -28.781 1 66.69 206 LEU B N 1
ATOM 4726 C CA . LEU B 1 206 ? 1.153 -21.375 -28.203 1 66.69 206 LEU B CA 1
ATOM 4727 C C . LEU B 1 206 ? 2.262 -21.828 -27.25 1 66.69 206 LEU B C 1
ATOM 4729 O O . LEU B 1 206 ? 2.107 -22.828 -26.547 1 66.69 206 LEU B O 1
ATOM 4733 N N . GLY B 1 207 ? 3.43 -21.531 -27.438 1 63.31 207 GLY B N 1
ATOM 4734 C CA . GLY B 1 207 ? 4.609 -21.922 -26.672 1 63.31 207 GLY B CA 1
ATOM 4735 C C . GLY B 1 207 ? 4.621 -21.344 -25.266 1 63.31 207 GLY B C 1
ATOM 4736 O O . GLY B 1 207 ? 3.613 -20.812 -24.797 1 63.31 207 GLY B O 1
ATOM 4737 N N . GLY B 1 208 ? 5.57 -21.812 -24.516 1 61.12 208 GLY B N 1
ATOM 4738 C CA . GLY B 1 208 ? 5.883 -21.234 -23.219 1 61.12 208 GLY B CA 1
ATOM 4739 C C . GLY B 1 208 ? 4.992 -21.75 -22.109 1 61.12 208 GLY B C 1
ATOM 4740 O O . GLY B 1 208 ? 4.785 -22.953 -21.984 1 61.12 208 GLY B O 1
ATOM 4741 N N . ILE B 1 209 ? 4.484 -20.859 -21.297 1 57.88 209 ILE B N 1
ATOM 4742 C CA . ILE B 1 209 ? 3.779 -21.172 -20.062 1 57.88 209 ILE B CA 1
ATOM 4743 C C . ILE B 1 209 ? 2.389 -21.719 -20.375 1 57.88 209 ILE B C 1
ATOM 4745 O O . ILE B 1 209 ? 1.735 -22.297 -19.516 1 57.88 209 ILE B O 1
ATOM 4749 N N . ASN B 1 210 ? 2.016 -21.594 -21.531 1 62.97 210 ASN B N 1
ATOM 4750 C CA . ASN B 1 210 ? 0.688 -22.031 -21.938 1 62.97 210 ASN B CA 1
ATOM 4751 C C . ASN B 1 210 ? 0.68 -23.516 -22.297 1 62.97 210 ASN B C 1
ATOM 4753 O O . ASN B 1 210 ? -0.382 -24.094 -22.531 1 62.97 210 ASN B O 1
ATOM 4757 N N . GLN B 1 211 ? 1.882 -24.078 -22.25 1 69.81 211 GLN B N 1
ATOM 4758 C CA . GLN B 1 211 ? 1.988 -25.484 -22.641 1 69.81 211 GLN B CA 1
ATOM 4759 C C . GLN B 1 211 ? 1.707 -26.406 -21.469 1 69.81 211 GLN B C 1
ATOM 4761 O O . GLN B 1 211 ? 2.541 -26.547 -20.562 1 69.81 211 GLN B O 1
ATOM 4766 N N . PRO B 1 212 ? 0.61 -27.094 -21.5 1 72.94 212 PRO B N 1
ATOM 4767 C CA . PRO B 1 212 ? 0.169 -27.906 -20.359 1 72.94 212 PRO B CA 1
ATOM 4768 C C . PRO B 1 212 ? 1.087 -29.094 -20.078 1 72.94 212 PRO B C 1
ATOM 4770 O O . PRO B 1 212 ? 1.13 -29.578 -18.953 1 72.94 212 PRO B O 1
ATOM 4773 N N . HIS B 1 213 ? 1.824 -29.516 -21.062 1 76.12 213 HIS B N 1
ATOM 4774 C CA . HIS B 1 213 ? 2.617 -30.734 -20.906 1 76.12 213 HIS B CA 1
ATOM 4775 C C . HIS B 1 213 ? 3.93 -30.438 -20.188 1 76.12 213 HIS B C 1
ATOM 4777 O O . HIS B 1 213 ? 4.621 -31.359 -19.75 1 76.12 213 HIS B O 1
ATOM 4783 N N . ILE B 1 214 ? 4.215 -29.219 -20.109 1 77.88 214 ILE B N 1
ATOM 4784 C CA . ILE B 1 214 ? 5.477 -28.844 -19.469 1 77.88 214 ILE B CA 1
ATOM 4785 C C . ILE B 1 214 ? 5.293 -28.797 -17.953 1 77.88 214 ILE B C 1
ATOM 4787 O O . ILE B 1 214 ? 4.281 -28.297 -17.469 1 77.88 214 ILE B O 1
ATOM 4791 N N . ASN B 1 215 ? 6.246 -29.531 -17.281 1 86.75 215 ASN B N 1
ATOM 4792 C CA . ASN B 1 215 ? 6.414 -29.281 -15.852 1 86.75 215 ASN B CA 1
ATOM 4793 C C . ASN B 1 215 ? 7.086 -27.938 -15.602 1 86.75 215 ASN B C 1
ATOM 4795 O O . ASN B 1 215 ? 8.297 -27.797 -15.758 1 86.75 215 ASN B O 1
ATOM 4799 N N . LEU B 1 216 ? 6.293 -26.984 -15.305 1 89.44 216 LEU B N 1
ATOM 4800 C CA . LEU B 1 216 ? 6.848 -25.656 -15.039 1 89.44 216 LEU B CA 1
ATOM 4801 C C . LEU B 1 216 ? 7.582 -25.641 -13.703 1 89.44 216 LEU B C 1
ATOM 4803 O O . LEU B 1 216 ? 6.953 -25.656 -12.641 1 89.44 216 LEU B O 1
ATOM 4807 N N . GLY B 1 217 ? 8.875 -25.594 -13.734 1 90.81 217 GLY B N 1
ATOM 4808 C CA . GLY B 1 217 ? 9.711 -25.656 -12.539 1 90.81 217 GLY B CA 1
ATOM 4809 C C . GLY B 1 217 ? 9.539 -24.453 -11.633 1 90.81 217 GLY B C 1
ATOM 4810 O O . GLY B 1 217 ? 8.93 -23.453 -12.016 1 90.81 217 GLY B O 1
ATOM 4811 N N . LEU B 1 218 ? 10.094 -24.609 -10.438 1 94.88 218 LEU B N 1
ATOM 4812 C CA . LEU B 1 218 ? 10 -23.547 -9.438 1 94.88 218 LEU B CA 1
ATOM 4813 C C . LEU B 1 218 ? 10.625 -22.266 -9.961 1 94.88 218 LEU B C 1
ATOM 4815 O O . LEU B 1 218 ? 11.742 -22.266 -10.492 1 94.88 218 LEU B O 1
ATOM 4819 N N . HIS B 1 219 ? 9.891 -21.172 -9.852 1 94.88 219 HIS B N 1
ATOM 4820 C CA . HIS B 1 219 ? 10.375 -19.875 -10.312 1 94.88 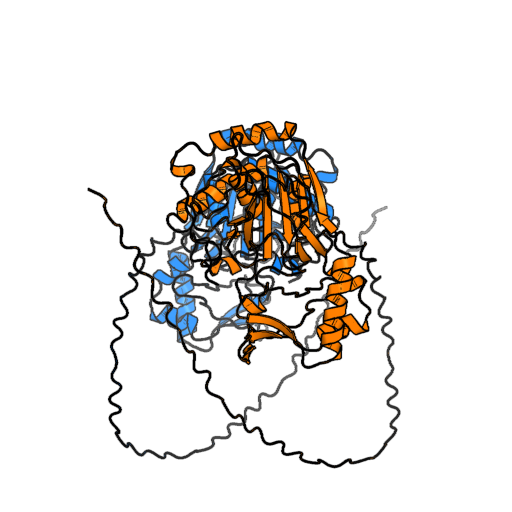219 HIS B CA 1
ATOM 4821 C C . HIS B 1 219 ? 9.672 -18.734 -9.586 1 94.88 219 HIS B C 1
ATOM 4823 O O . HIS B 1 219 ? 8.641 -18.953 -8.945 1 94.88 219 HIS B O 1
ATOM 4829 N N . ARG B 1 220 ? 10.266 -17.609 -9.578 1 93.62 220 ARG B N 1
ATOM 4830 C CA . 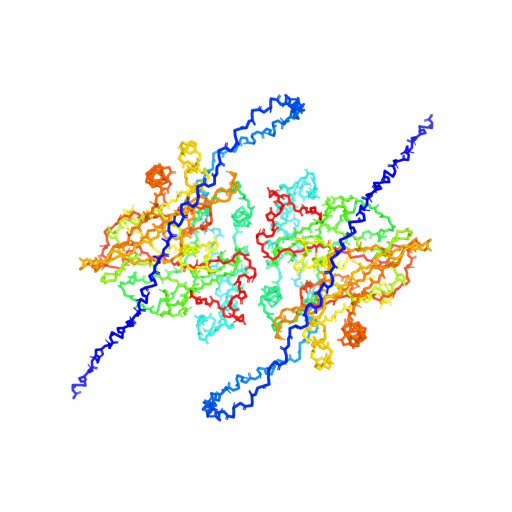ARG B 1 220 ? 9.609 -16.344 -9.289 1 93.62 220 ARG B CA 1
ATOM 4831 C C . ARG B 1 220 ? 9.133 -15.672 -10.57 1 93.62 220 ARG B C 1
ATOM 4833 O O . ARG B 1 220 ? 9.828 -15.695 -11.586 1 93.62 220 ARG B O 1
ATOM 4840 N N . ASP B 1 221 ? 7.941 -15.078 -10.461 1 91.5 221 ASP B N 1
ATOM 4841 C CA . ASP B 1 221 ? 7.418 -14.445 -11.664 1 91.5 221 ASP B CA 1
ATOM 4842 C C . ASP B 1 221 ? 8.172 -13.156 -11.977 1 91.5 221 ASP B C 1
ATOM 4844 O O . ASP B 1 221 ? 8.297 -12.281 -11.117 1 91.5 221 ASP B O 1
ATOM 4848 N N . VAL B 1 222 ? 8.703 -13.07 -13.195 1 87.75 222 VAL B N 1
ATOM 4849 C CA . VAL B 1 222 ? 9.32 -11.883 -13.781 1 87.75 222 VAL B CA 1
ATOM 4850 C C . VAL B 1 222 ? 10.297 -11.258 -12.789 1 87.75 222 VAL B C 1
ATOM 4852 O O . VAL B 1 222 ? 10.188 -10.078 -12.461 1 87.75 222 VAL B O 1
ATOM 4855 N N . PRO B 1 223 ? 11.266 -12.023 -12.391 1 89.5 223 PRO B N 1
ATOM 4856 C CA . PRO B 1 223 ? 12.195 -11.508 -11.391 1 89.5 223 PRO B CA 1
ATOM 4857 C C . PRO B 1 223 ? 12.977 -10.289 -11.875 1 89.5 223 PRO B C 1
ATOM 4859 O O . PRO B 1 223 ? 13.094 -10.07 -13.086 1 89.5 223 PRO B O 1
ATOM 4862 N N . ALA B 1 224 ? 13.516 -9.57 -10.977 1 88.06 224 ALA B N 1
ATOM 4863 C CA . ALA B 1 224 ? 14.18 -8.297 -11.258 1 88.06 224 ALA B CA 1
ATOM 4864 C C . ALA B 1 224 ? 15.352 -8.484 -12.219 1 88.06 224 ALA B C 1
ATOM 4866 O O . ALA B 1 224 ? 15.672 -7.59 -13 1 88.06 224 ALA B O 1
ATOM 4867 N N . CYS B 1 225 ? 15.984 -9.594 -12.164 1 87.44 225 CYS B N 1
ATOM 4868 C CA . CYS B 1 225 ? 17.141 -9.836 -13.031 1 87.44 225 CYS B CA 1
ATOM 4869 C C . CYS B 1 225 ? 16.719 -9.805 -14.5 1 87.44 225 CYS B C 1
ATOM 4871 O O . CYS B 1 225 ? 17.547 -9.547 -15.375 1 87.44 225 CYS B O 1
ATOM 4873 N N . VAL B 1 226 ? 15.492 -10.055 -14.781 1 82.62 226 VAL B N 1
ATOM 4874 C CA . VAL B 1 226 ? 15.039 -10.062 -16.172 1 82.62 226 VAL B CA 1
ATOM 4875 C C . VAL B 1 226 ? 14.156 -8.836 -16.422 1 82.62 226 VAL B C 1
ATOM 4877 O O . VAL B 1 226 ? 14.125 -8.312 -17.547 1 82.62 226 VAL B O 1
ATOM 4880 N N . SER B 1 227 ? 13.43 -8.375 -15.422 1 78.75 227 SER B N 1
ATOM 4881 C CA . SER B 1 227 ? 12.414 -7.352 -15.648 1 78.75 227 SER B CA 1
ATOM 4882 C C . SER B 1 227 ? 12.828 -6.016 -15.031 1 78.75 227 SER B C 1
ATOM 4884 O O . SER B 1 227 ? 12.148 -5.004 -15.227 1 78.75 227 SER B O 1
ATOM 4886 N N . GLY B 1 228 ? 13.914 -6.047 -14.336 1 78 228 GLY B N 1
ATOM 4887 C CA . GLY B 1 228 ? 14.328 -4.816 -13.688 1 78 228 GLY B CA 1
ATOM 4888 C C . GLY B 1 228 ? 13.383 -4.367 -12.594 1 78 228 GLY B C 1
ATOM 4889 O O . GLY B 1 228 ? 13.039 -5.148 -11.703 1 78 228 GLY B O 1
ATOM 4890 N N . ASP B 1 229 ? 12.805 -3.178 -12.734 1 75.94 229 ASP B N 1
ATOM 4891 C CA . ASP B 1 229 ? 12.078 -2.521 -11.656 1 75.94 229 ASP B CA 1
ATOM 4892 C C . ASP B 1 229 ? 10.594 -2.889 -11.688 1 75.94 229 ASP B C 1
ATOM 4894 O O . ASP B 1 229 ? 9.812 -2.424 -10.844 1 75.94 229 ASP B O 1
ATOM 4898 N N . VAL B 1 230 ? 10.195 -3.814 -12.5 1 81.44 230 VAL B N 1
ATOM 4899 C CA . VAL B 1 230 ? 8.758 -4.047 -12.602 1 81.44 230 VAL B CA 1
ATOM 4900 C C . VAL B 1 230 ? 8.414 -5.406 -12 1 81.44 230 VAL B C 1
ATOM 4902 O O . VAL B 1 230 ? 7.309 -5.918 -12.195 1 81.44 230 VAL B O 1
ATOM 4905 N N . GLU B 1 231 ? 9.352 -6.012 -11.281 1 90.06 231 GLU B N 1
ATOM 4906 C CA . GLU B 1 231 ? 9.039 -7.27 -10.602 1 90.06 231 GLU B CA 1
ATOM 4907 C C . GLU B 1 231 ? 7.824 -7.117 -9.695 1 90.06 231 GLU B C 1
ATOM 4909 O O . GLU B 1 231 ? 7.785 -6.223 -8.844 1 90.06 231 GLU B O 1
ATOM 4914 N N . PRO B 1 232 ? 6.836 -7.973 -9.906 1 92.5 232 PRO B N 1
ATOM 4915 C CA . PRO B 1 232 ? 5.664 -7.875 -9.031 1 92.5 232 PRO B CA 1
ATOM 4916 C C . PRO B 1 232 ? 5.965 -8.297 -7.594 1 92.5 232 PRO B C 1
ATOM 4918 O O . PRO B 1 232 ? 6.738 -9.234 -7.371 1 92.5 232 PRO B O 1
ATOM 4921 N N . ASP B 1 233 ? 5.324 -7.605 -6.633 1 93.25 233 ASP B N 1
ATOM 4922 C CA . ASP B 1 233 ? 5.406 -8.047 -5.242 1 93.25 233 ASP B CA 1
ATOM 4923 C C . ASP B 1 233 ? 4.613 -9.328 -5.027 1 93.25 233 ASP B C 1
ATOM 4925 O O . ASP B 1 233 ? 4.984 -10.164 -4.199 1 93.25 233 ASP B O 1
ATOM 4929 N N . GLY B 1 234 ? 3.533 -9.43 -5.723 1 96.06 234 GLY B N 1
ATOM 4930 C CA . GLY B 1 234 ? 2.686 -10.609 -5.676 1 96.06 234 GLY B CA 1
ATOM 4931 C C . GLY B 1 234 ? 1.791 -10.75 -6.891 1 96.06 234 GLY B C 1
ATOM 4932 O O . GLY B 1 234 ? 1.833 -9.914 -7.801 1 96.06 234 GLY B O 1
ATOM 4933 N N . PHE B 1 235 ? 1.057 -11.805 -6.938 1 97.25 235 PHE B N 1
ATOM 4934 C CA . PHE B 1 235 ? 0.037 -12.031 -7.957 1 97.25 235 PHE B CA 1
ATOM 4935 C C . PHE B 1 235 ? -1.029 -13 -7.453 1 97.25 235 PHE B C 1
ATOM 4937 O O . PHE B 1 235 ? -0.856 -13.633 -6.41 1 97.25 235 PHE B O 1
ATOM 4944 N N . ILE B 1 236 ? -2.107 -12.984 -8.164 1 98.75 236 ILE B N 1
ATOM 4945 C CA . ILE B 1 236 ? -3.246 -13.812 -7.766 1 98.75 236 ILE B CA 1
ATOM 4946 C C . ILE B 1 236 ? -3.68 -14.688 -8.938 1 98.75 236 ILE B C 1
ATOM 4948 O O . ILE B 1 236 ? -3.732 -14.227 -10.086 1 98.75 236 ILE B O 1
ATOM 4952 N N . LEU B 1 237 ? -3.967 -15.961 -8.672 1 98.62 237 LEU B N 1
ATOM 4953 C CA . LEU B 1 237 ? -4.617 -16.906 -9.578 1 98.62 237 LEU B CA 1
ATOM 4954 C C . LEU B 1 237 ? -6.023 -17.25 -9.094 1 98.62 237 LEU B C 1
ATOM 4956 O O . LEU B 1 237 ? -6.195 -17.781 -7.996 1 98.62 237 LEU B O 1
ATOM 4960 N N . LEU B 1 238 ? -6.961 -16.859 -9.836 1 98.81 238 LEU B N 1
ATOM 4961 C CA . LEU B 1 238 ? -8.336 -17.219 -9.516 1 98.81 238 LEU B CA 1
ATOM 4962 C C . LEU B 1 238 ? -8.883 -18.234 -10.508 1 98.81 238 LEU B C 1
ATOM 4964 O O . LEU B 1 238 ? -8.852 -18 -11.719 1 98.81 238 LEU B O 1
ATOM 4968 N N . ALA B 1 239 ? -9.398 -19.344 -10.039 1 98.69 239 ALA B N 1
ATOM 4969 C CA . ALA B 1 239 ? -9.867 -20.422 -10.906 1 98.69 239 ALA B CA 1
ATOM 4970 C C . ALA B 1 239 ? -11.336 -20.234 -11.266 1 98.69 239 ALA B C 1
ATOM 4972 O O . ALA B 1 239 ? -12.211 -20.406 -10.414 1 98.69 239 ALA B O 1
ATOM 4973 N N . ALA B 1 240 ? -11.555 -19.891 -12.484 1 98.31 240 ALA B N 1
ATOM 4974 C CA . ALA B 1 240 ? -12.922 -19.969 -13 1 98.31 240 ALA B CA 1
ATOM 4975 C C . ALA B 1 240 ? -13.344 -21.422 -13.211 1 98.31 240 ALA B C 1
ATOM 4977 O O . ALA B 1 240 ? -14.523 -21.75 -13.078 1 98.31 240 ALA B O 1
ATOM 4978 N N . ARG B 1 241 ? -12.383 -22.188 -13.594 1 98.06 241 ARG B N 1
ATOM 4979 C CA . ARG B 1 241 ? -12.539 -23.625 -13.781 1 98.06 241 ARG B CA 1
ATOM 4980 C C . ARG B 1 241 ? -11.258 -24.375 -13.43 1 98.06 241 ARG B C 1
ATOM 4982 O O . ARG B 1 241 ? -10.156 -23.922 -13.75 1 98.06 241 ARG B O 1
ATOM 4989 N N . GLY B 1 242 ? -11.445 -25.516 -12.758 1 97.12 242 GLY B N 1
ATOM 4990 C CA . GLY B 1 242 ? -10.289 -26.359 -12.453 1 97.12 242 GLY B CA 1
ATOM 4991 C C . GLY B 1 242 ? -10.047 -27.438 -13.477 1 97.12 242 GLY B C 1
ATOM 4992 O O . GLY B 1 242 ? -10.867 -27.656 -14.367 1 97.12 242 GLY B O 1
ATOM 4993 N N . ASP B 1 243 ? -8.844 -27.984 -13.367 1 96.31 243 ASP B N 1
ATOM 4994 C CA . ASP B 1 243 ? -8.562 -29.156 -14.18 1 96.31 243 ASP B CA 1
ATOM 4995 C C . ASP B 1 243 ? -9.492 -30.312 -13.82 1 96.31 243 ASP B C 1
ATOM 4997 O O . ASP B 1 243 ? -9.547 -30.734 -12.664 1 96.31 243 ASP B O 1
ATOM 5001 N N . PRO B 1 244 ? -10.211 -30.812 -14.82 1 96.38 244 PRO B N 1
ATOM 5002 C CA . PRO B 1 244 ? -11.164 -31.875 -14.5 1 96.38 244 PRO B CA 1
ATOM 5003 C C . PRO B 1 244 ? -10.484 -33.125 -13.977 1 96.38 244 PRO B C 1
ATOM 5005 O O . PRO B 1 244 ? -11.086 -33.906 -13.227 1 96.38 244 PRO B O 1
ATOM 5008 N N . GLU B 1 245 ? -9.242 -33.375 -14.281 1 96.12 245 GLU B N 1
ATOM 5009 C CA . GLU B 1 245 ? -8.523 -34.562 -13.852 1 96.12 245 GLU B CA 1
ATOM 5010 C C . GLU B 1 245 ? -7.711 -34.281 -12.594 1 96.12 245 GLU B C 1
ATOM 5012 O O . GLU B 1 245 ? -7.027 -35.188 -12.086 1 96.12 245 GLU B O 1
ATOM 5017 N N . HIS B 1 246 ? -7.684 -33.094 -12.133 1 97.06 246 HIS B N 1
ATOM 5018 C CA . HIS B 1 246 ? -6.988 -32.688 -10.914 1 97.06 246 HIS B CA 1
ATOM 5019 C C . HIS B 1 246 ? -5.488 -32.938 -11.023 1 97.06 24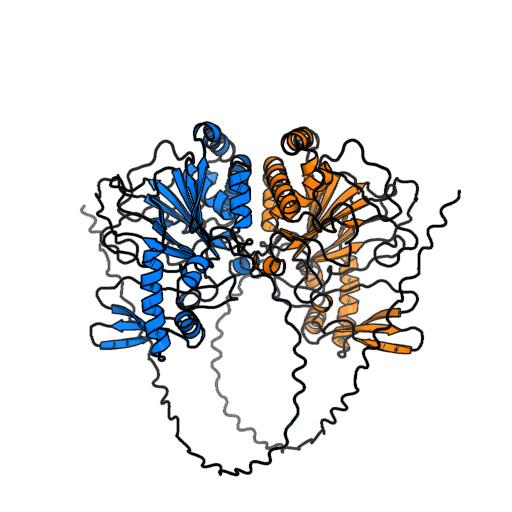6 HIS B C 1
ATOM 5021 O O . HIS B 1 246 ? -4.836 -33.281 -10.039 1 97.06 246 HIS B O 1
ATOM 5027 N N . ALA B 1 247 ? -4.957 -32.812 -12.234 1 95.75 247 ALA B N 1
ATOM 5028 C CA . ALA B 1 247 ? -3.539 -33.094 -12.469 1 95.75 247 ALA B CA 1
ATOM 5029 C C . ALA B 1 247 ? -2.74 -31.781 -12.508 1 95.75 247 ALA B C 1
ATOM 5031 O O . ALA B 1 247 ? -1.528 -31.781 -12.273 1 95.75 247 ALA B O 1
ATOM 5032 N N . ALA B 1 248 ? -3.367 -30.688 -12.883 1 95.56 248 ALA B N 1
ATOM 5033 C CA . ALA B 1 248 ? -2.699 -29.375 -12.938 1 95.56 248 ALA B CA 1
ATOM 5034 C C . ALA B 1 248 ? -2.576 -28.766 -11.547 1 95.56 248 ALA B C 1
ATOM 5036 O O . ALA B 1 248 ? -3.465 -28.031 -11.109 1 95.56 248 ALA B O 1
ATOM 5037 N N . LEU B 1 249 ? -1.498 -29.062 -10.891 1 97.12 249 LEU B N 1
ATOM 5038 C CA . LEU B 1 249 ? -1.257 -28.609 -9.523 1 97.12 249 LEU B CA 1
ATOM 5039 C C . LEU B 1 249 ? -0.309 -27.406 -9.508 1 97.12 249 LEU B C 1
ATOM 5041 O O . LEU B 1 249 ? 0.713 -27.422 -10.203 1 97.12 249 LEU B O 1
ATOM 5045 N N . THR B 1 250 ? -0.668 -26.328 -8.828 1 97.25 250 THR B N 1
ATOM 5046 C CA . THR B 1 250 ? 0.27 -25.25 -8.555 1 97.25 250 THR B CA 1
ATOM 5047 C C . THR B 1 250 ? 1.124 -25.562 -7.328 1 97.25 250 THR B C 1
ATOM 5049 O O . THR B 1 250 ? 0.596 -25.859 -6.254 1 97.25 250 THR B O 1
ATOM 5052 N N . ARG B 1 251 ? 2.385 -25.531 -7.484 1 97.19 251 ARG B N 1
ATOM 5053 C CA . ARG B 1 251 ? 3.322 -25.828 -6.41 1 97.19 251 ARG B CA 1
ATOM 5054 C C . ARG B 1 251 ? 3.832 -24.547 -5.75 1 97.19 251 ARG B C 1
ATOM 5056 O O . ARG B 1 251 ? 4.141 -23.578 -6.438 1 97.19 251 ARG B O 1
ATOM 5063 N N . ILE B 1 252 ? 3.857 -24.578 -4.41 1 98.38 252 ILE B N 1
ATOM 5064 C CA . ILE B 1 252 ? 4.344 -23.422 -3.658 1 98.38 252 ILE B CA 1
ATOM 5065 C C . ILE B 1 252 ? 5.484 -23.859 -2.736 1 98.38 252 ILE B C 1
ATOM 5067 O O . ILE B 1 252 ? 5.355 -24.828 -1.998 1 98.38 252 ILE B O 1
ATOM 5071 N N . CYS B 1 253 ? 6.551 -23.109 -2.818 1 98.06 253 CYS B N 1
ATOM 5072 C CA . CYS B 1 253 ? 7.695 -23.375 -1.947 1 98.06 253 CYS B CA 1
ATOM 5073 C C . CYS B 1 253 ? 8.141 -22.094 -1.243 1 98.06 253 CYS B C 1
ATOM 5075 O O . CYS B 1 253 ? 8.727 -21.203 -1.867 1 98.06 253 CYS B O 1
ATOM 5077 N N . SER B 1 254 ? 7.918 -22.047 0.067 1 97.75 254 SER B N 1
ATOM 5078 C CA . SER B 1 254 ? 8.391 -20.938 0.876 1 97.75 254 SER B CA 1
ATOM 5079 C C . SER B 1 254 ? 9.914 -20.859 0.874 1 97.75 254 SER B C 1
ATOM 5081 O O . SER B 1 254 ? 10.594 -21.859 1.043 1 97.75 254 SER B O 1
ATOM 5083 N N . HIS B 1 255 ? 10.422 -19.609 0.727 1 97.44 255 HIS B N 1
ATOM 5084 C CA . HIS B 1 255 ? 11.867 -19.438 0.769 1 97.44 255 HIS B CA 1
ATOM 5085 C C . HIS B 1 255 ? 12.43 -19.781 2.141 1 97.44 255 HIS B C 1
ATOM 5087 O O . HIS B 1 255 ? 13.516 -20.375 2.242 1 97.44 255 HIS B O 1
ATOM 5093 N N . ARG B 1 256 ? 11.734 -19.422 3.182 1 95.94 256 ARG B N 1
ATOM 5094 C CA . ARG B 1 256 ? 12.195 -19.734 4.531 1 95.94 256 ARG B CA 1
ATOM 5095 C C . ARG B 1 256 ? 12.258 -21.234 4.762 1 95.94 256 ARG B C 1
ATOM 5097 O O . ARG B 1 256 ? 13.219 -21.734 5.348 1 95.94 256 ARG B O 1
ATOM 5104 N N . ARG B 1 257 ? 11.203 -21.938 4.316 1 96 257 ARG B N 1
ATOM 5105 C CA . ARG B 1 257 ? 11.195 -23.391 4.453 1 96 257 ARG B CA 1
ATOM 5106 C C . ARG B 1 257 ? 12.336 -24.031 3.664 1 96 257 ARG B C 1
ATOM 5108 O O . ARG B 1 257 ? 13.031 -24.906 4.168 1 96 257 ARG B O 1
ATOM 5115 N N . LEU B 1 258 ? 12.508 -23.578 2.484 1 97.12 258 LEU B N 1
ATOM 5116 C CA . LEU B 1 258 ? 13.578 -24.078 1.633 1 97.12 258 LEU B CA 1
ATOM 5117 C C . LEU B 1 258 ? 14.945 -23.812 2.26 1 97.12 258 LEU B C 1
ATOM 5119 O O . LEU B 1 258 ? 15.781 -24.719 2.359 1 97.12 258 LEU B O 1
ATOM 5123 N N . ALA B 1 259 ? 15.133 -22.625 2.689 1 96.81 259 ALA B N 1
ATOM 5124 C CA . ALA B 1 259 ? 16.406 -22.266 3.305 1 96.81 259 ALA B CA 1
ATOM 5125 C C . ALA B 1 259 ? 16.703 -23.125 4.523 1 96.81 259 ALA B C 1
ATOM 5127 O O . ALA B 1 259 ? 17.844 -23.531 4.742 1 96.81 259 ALA B O 1
ATOM 5128 N N . ALA B 1 260 ? 15.719 -23.391 5.281 1 95.31 260 ALA B N 1
ATOM 5129 C CA . ALA B 1 260 ? 15.867 -24.172 6.504 1 95.31 260 ALA B CA 1
ATOM 5130 C C . ALA B 1 260 ? 16.25 -25.609 6.188 1 95.31 260 ALA B C 1
ATOM 5132 O O . ALA B 1 260 ? 16.781 -26.328 7.047 1 95.31 260 ALA B O 1
ATOM 5133 N N . ARG B 1 261 ? 16 -26.062 4.988 1 96.44 261 ARG B N 1
ATOM 5134 C CA . ARG B 1 261 ? 16.25 -27.453 4.621 1 96.44 261 ARG B CA 1
ATOM 5135 C C . ARG B 1 261 ? 17.562 -27.609 3.865 1 96.44 261 ARG B C 1
ATOM 5137 O O . ARG B 1 261 ? 18.047 -28.719 3.67 1 96.44 261 ARG B O 1
ATOM 5144 N N . LEU B 1 262 ? 18.109 -26.484 3.436 1 97.31 262 LEU B N 1
ATOM 5145 C CA . LEU B 1 262 ? 19.422 -26.516 2.783 1 97.31 262 LEU B CA 1
ATOM 5146 C C . LEU B 1 262 ? 20.531 -26.656 3.812 1 97.31 262 LEU B C 1
ATOM 5148 O O . LEU B 1 262 ? 20.438 -26.109 4.918 1 97.31 262 LEU B O 1
ATOM 5152 N N . LYS B 1 263 ? 21.672 -27.328 3.428 1 96.94 263 LYS B N 1
ATOM 5153 C CA . LYS B 1 263 ? 22.859 -27.344 4.273 1 96.94 263 LYS B CA 1
ATOM 5154 C C . LYS B 1 263 ? 23.5 -25.953 4.34 1 96.94 263 LYS B C 1
ATOM 5156 O O . LYS B 1 263 ? 23.531 -25.234 3.34 1 96.94 263 LYS B O 1
ATOM 5161 N N . PRO B 1 264 ? 24.016 -25.625 5.488 1 96.38 264 PRO B N 1
ATOM 5162 C CA . PRO B 1 264 ? 24.578 -24.297 5.668 1 96.38 264 PRO B CA 1
ATOM 5163 C C . PRO B 1 264 ? 25.594 -23.922 4.586 1 96.38 264 PRO B C 1
ATOM 5165 O O . PRO B 1 264 ? 25.547 -22.828 4.035 1 96.38 264 PRO B O 1
ATOM 5168 N N . PRO B 1 265 ? 26.469 -24.797 4.152 1 97.31 265 PRO B N 1
ATOM 5169 C CA . PRO B 1 265 ? 27.422 -24.438 3.096 1 97.31 265 PRO B CA 1
ATOM 5170 C C . PRO B 1 265 ? 26.734 -24.141 1.765 1 97.31 265 PRO B C 1
ATOM 5172 O O . PRO B 1 265 ? 27.234 -23.312 0.985 1 97.31 265 PRO B O 1
ATOM 5175 N N . GLN B 1 266 ? 25.672 -24.844 1.522 1 97.69 266 GLN B N 1
ATOM 5176 C CA . GLN B 1 266 ? 24.922 -24.594 0.296 1 97.69 266 GLN B CA 1
ATOM 5177 C C . GLN B 1 266 ? 24.312 -23.188 0.302 1 97.69 266 GLN B C 1
ATOM 5179 O O . GLN B 1 266 ? 24.406 -22.469 -0.686 1 97.69 266 GLN B O 1
ATOM 5184 N N . LEU B 1 267 ? 23.719 -22.891 1.401 1 97.31 267 LEU B N 1
ATOM 5185 C CA . LEU B 1 267 ? 23.125 -21.562 1.535 1 97.31 267 LEU B CA 1
ATOM 5186 C C . LEU B 1 267 ? 24.188 -20.469 1.41 1 97.31 267 LEU B C 1
ATOM 5188 O O . LEU B 1 267 ? 23.953 -19.453 0.75 1 97.31 267 LEU B O 1
ATOM 5192 N N . ASP B 1 268 ? 25.281 -20.672 1.974 1 97.56 268 ASP B N 1
ATOM 5193 C CA . ASP B 1 268 ? 26.391 -19.734 1.896 1 97.56 268 ASP B CA 1
ATOM 5194 C C . ASP B 1 268 ? 26.859 -19.547 0.454 1 97.56 268 ASP B C 1
ATOM 5196 O O . ASP B 1 268 ? 27.125 -18.438 0.019 1 97.56 268 ASP B O 1
ATOM 5200 N N . ALA B 1 269 ? 26.953 -20.625 -0.203 1 98.19 269 ALA B N 1
ATOM 5201 C CA . ALA B 1 269 ? 27.391 -20.594 -1.597 1 98.19 269 ALA B CA 1
ATOM 5202 C C . ALA B 1 269 ? 26.406 -19.781 -2.449 1 98.19 269 ALA B C 1
ATOM 5204 O O . ALA B 1 269 ? 26.828 -19 -3.312 1 98.19 269 ALA B O 1
ATOM 5205 N N . LEU B 1 270 ? 25.156 -19.906 -2.223 1 98.12 270 LEU B N 1
ATOM 5206 C CA . LEU B 1 270 ? 24.109 -19.25 -2.994 1 98.12 270 LEU B CA 1
ATOM 5207 C C . LEU B 1 270 ? 24.125 -17.734 -2.744 1 98.12 270 LEU B C 1
ATOM 5209 O O . LEU B 1 270 ? 23.578 -16.969 -3.539 1 98.12 270 LEU B O 1
ATOM 5213 N N . ARG B 1 271 ? 24.75 -17.328 -1.638 1 97.56 271 ARG B N 1
ATOM 5214 C CA . ARG B 1 271 ? 24.844 -15.914 -1.283 1 97.56 271 ARG B CA 1
ATOM 5215 C C . ARG B 1 271 ? 26.156 -15.312 -1.792 1 97.56 271 ARG B C 1
ATOM 5217 O O . ARG B 1 271 ? 26.297 -14.094 -1.867 1 97.56 271 ARG B O 1
ATOM 5224 N N . ARG B 1 272 ? 27.047 -16.062 -2.098 1 96.12 272 ARG B N 1
ATOM 5225 C CA . ARG B 1 272 ? 28.438 -15.648 -2.256 1 96.12 272 ARG B CA 1
ATOM 5226 C C . ARG B 1 272 ? 28.703 -15.18 -3.682 1 96.12 272 ARG B C 1
ATOM 5228 O O . ARG B 1 272 ? 29.312 -14.125 -3.889 1 96.12 272 ARG B O 1
ATOM 5235 N N . SER B 1 273 ? 28.328 -15.93 -4.68 1 96.44 273 SER B N 1
ATOM 5236 C CA . SER B 1 273 ? 28.688 -15.641 -6.062 1 96.44 273 SER B CA 1
ATOM 5237 C C . SER B 1 273 ? 27.438 -15.391 -6.918 1 96.44 273 SER B C 1
ATOM 5239 O O . SER B 1 273 ? 26.422 -16.047 -6.738 1 96.44 273 SER B O 1
ATOM 5241 N N . PRO B 1 274 ? 27.562 -14.516 -7.879 1 96.81 274 PRO B N 1
ATOM 5242 C CA . PRO B 1 274 ? 26.422 -14.242 -8.758 1 96.81 274 PRO B CA 1
ATOM 5243 C C . PRO B 1 274 ? 26.172 -15.359 -9.766 1 96.81 274 PRO B C 1
ATOM 5245 O O . PRO B 1 274 ? 27.094 -16.125 -10.094 1 96.81 274 PRO B O 1
ATOM 5248 N N . MET B 1 275 ? 25 -15.438 -10.164 1 96.44 275 MET B N 1
ATOM 5249 C CA . MET B 1 275 ? 24.562 -16.312 -11.242 1 96.44 275 MET B CA 1
ATOM 5250 C C . MET B 1 275 ? 24.016 -15.516 -12.414 1 96.44 275 MET B C 1
ATOM 5252 O O . MET B 1 275 ? 23.797 -14.305 -12.297 1 96.44 275 MET B O 1
ATOM 5256 N N . ARG B 1 276 ? 23.906 -16.172 -13.531 1 95 276 ARG B N 1
ATOM 5257 C CA . ARG B 1 276 ? 23.328 -15.492 -14.695 1 95 276 ARG B CA 1
ATOM 5258 C C . ARG B 1 276 ? 22.531 -16.469 -15.547 1 95 276 ARG B C 1
ATOM 5260 O O . ARG B 1 276 ? 22.781 -17.672 -15.523 1 95 276 ARG B O 1
ATOM 5267 N N . THR B 1 277 ? 21.625 -15.898 -16.297 1 92.5 277 THR B N 1
ATOM 5268 C CA . THR B 1 277 ? 20.875 -16.656 -17.281 1 92.5 277 THR B CA 1
ATOM 5269 C C . THR B 1 277 ? 21.5 -16.531 -18.672 1 92.5 277 THR B C 1
ATOM 5271 O O . THR B 1 277 ? 21.891 -15.43 -19.078 1 92.5 277 THR B O 1
ATOM 5274 N N . GLU B 1 278 ? 21.609 -17.625 -19.297 1 92.81 278 GLU B N 1
ATOM 5275 C CA . GLU B 1 278 ? 22.156 -17.641 -20.656 1 92.81 278 GLU B CA 1
ATOM 5276 C C . GLU B 1 278 ? 21.188 -18.281 -21.625 1 92.81 278 GLU B C 1
ATOM 5278 O O . GLU B 1 278 ? 20.516 -19.25 -21.297 1 92.81 278 GLU B O 1
ATOM 5283 N N . CYS B 1 279 ? 21.109 -17.703 -22.766 1 91.06 279 CYS B N 1
ATOM 5284 C CA . CYS B 1 279 ? 20.375 -18.281 -23.891 1 91.06 279 CYS B CA 1
ATOM 5285 C C . CYS B 1 279 ? 21.328 -19.062 -24.797 1 91.06 279 CYS B C 1
ATOM 5287 O O . CYS B 1 279 ? 22.266 -18.484 -25.359 1 91.06 279 CYS B O 1
ATOM 5289 N N . VAL B 1 280 ? 21.016 -20.297 -24.906 1 90.88 280 VAL B N 1
ATOM 5290 C CA . VAL B 1 280 ? 21.828 -21.172 -25.75 1 90.88 280 VAL B CA 1
ATOM 5291 C C . VAL B 1 280 ? 21.078 -21.484 -27.047 1 90.88 280 VAL B C 1
ATOM 5293 O O . VAL B 1 280 ? 20.031 -22.141 -27 1 90.88 280 VAL B O 1
ATOM 5296 N N . ARG B 1 281 ? 21.625 -21.078 -28.094 1 90.31 281 ARG B N 1
ATOM 5297 C CA . ARG B 1 281 ? 20.969 -21.297 -29.375 1 90.31 281 ARG B CA 1
ATOM 5298 C C . ARG B 1 281 ? 21.406 -22.641 -29.969 1 90.31 281 ARG B C 1
ATOM 5300 O O . ARG B 1 281 ? 22.562 -23.047 -29.828 1 90.31 281 ARG B O 1
ATOM 5307 N N . GLN B 1 282 ? 20.5 -23.438 -30.656 1 85.56 282 GLN B N 1
ATOM 5308 C CA . GLN B 1 282 ? 20.766 -24.734 -31.266 1 85.56 282 GLN B CA 1
ATOM 5309 C C . GLN B 1 282 ? 21.875 -24.625 -32.312 1 85.56 282 GLN B C 1
ATOM 5311 O O . GLN B 1 282 ? 22.672 -25.531 -32.469 1 85.56 282 GLN B O 1
ATOM 5316 N N . GLY B 1 283 ? 21.984 -23.672 -33.219 1 77.44 283 GLY B N 1
ATOM 5317 C CA . GLY B 1 283 ? 23.016 -23.516 -34.25 1 77.44 283 GLY B CA 1
ATOM 5318 C C . GLY B 1 283 ? 24.328 -22.984 -33.719 1 77.44 283 GLY B C 1
ATOM 5319 O O . GLY B 1 283 ? 25.266 -22.75 -34.469 1 77.44 283 GLY B O 1
ATOM 5320 N N . GLY B 1 284 ? 24.344 -22.75 -32.469 1 77.06 284 GLY B N 1
ATOM 5321 C CA . GLY B 1 284 ? 25.578 -22.266 -31.875 1 77.06 284 GLY B CA 1
ATOM 5322 C C . GLY B 1 284 ? 25.453 -20.844 -31.344 1 77.06 284 GLY B C 1
ATOM 5323 O O . GLY B 1 284 ? 24.547 -20.109 -31.719 1 77.06 284 GLY B O 1
ATOM 5324 N N . GLY B 1 285 ? 26.016 -20.516 -30.141 1 89.19 285 GLY B N 1
ATOM 5325 C CA . GLY B 1 285 ? 26.078 -19.172 -29.547 1 89.19 285 GLY B CA 1
ATOM 5326 C C . GLY B 1 285 ? 25.438 -19.094 -28.172 1 89.19 285 GLY B C 1
ATOM 5327 O O . GLY B 1 285 ? 24.453 -19.781 -27.906 1 89.19 285 GLY B O 1
ATOM 5328 N N . ILE B 1 286 ? 26.094 -18.516 -27.344 1 91.94 286 ILE B N 1
ATOM 5329 C CA . ILE B 1 286 ? 25.625 -18.266 -25.984 1 91.94 286 ILE B CA 1
ATOM 5330 C C . ILE B 1 286 ? 25.531 -16.75 -25.75 1 91.94 286 ILE B C 1
ATOM 5332 O O . ILE B 1 286 ? 26.469 -16.016 -26.062 1 91.94 286 ILE B O 1
ATOM 5336 N N . SER B 1 287 ? 24.297 -16.297 -25.422 1 91.62 287 SER B N 1
ATOM 5337 C CA . SER B 1 287 ? 24.125 -14.875 -25.094 1 91.62 287 SER B CA 1
ATOM 5338 C C . SER B 1 287 ? 23.516 -14.703 -23.703 1 91.62 287 SER B C 1
ATOM 5340 O O . SER B 1 287 ? 22.719 -15.531 -23.266 1 91.62 287 SER B O 1
ATOM 5342 N N . PRO B 1 288 ? 23.969 -13.633 -23.094 1 90 288 PRO B N 1
ATOM 5343 C CA . PRO B 1 288 ? 23.359 -13.352 -21.797 1 90 288 PRO B CA 1
ATOM 5344 C C . PRO B 1 288 ? 21.875 -12.977 -21.891 1 90 288 PRO B C 1
ATOM 5346 O O . PRO B 1 288 ? 21.453 -12.383 -22.891 1 90 288 PRO B O 1
ATOM 5349 N N . TYR B 1 289 ? 21.141 -13.43 -20.938 1 89.06 289 TYR B N 1
ATOM 5350 C CA . TYR B 1 289 ? 19.75 -13.047 -20.781 1 89.06 289 TYR B CA 1
ATOM 5351 C C . TYR B 1 289 ? 19.484 -12.43 -19.422 1 89.06 289 TYR B C 1
ATOM 5353 O O . TYR B 1 289 ? 19.516 -13.125 -18.391 1 89.06 289 TYR B O 1
ATOM 5361 N N . GLY B 1 290 ? 19.297 -11.07 -19.406 1 89.75 290 GLY B N 1
ATOM 5362 C CA . GLY B 1 290 ? 19.094 -10.359 -18.141 1 89.75 290 GLY B CA 1
ATOM 5363 C C . GLY B 1 290 ? 20.391 -10 -17.453 1 89.75 290 GLY B C 1
ATOM 5364 O O . GLY B 1 290 ? 21.453 -9.977 -18.078 1 89.75 290 GLY B O 1
ATOM 5365 N N . LYS B 1 291 ? 20.25 -9.625 -16.141 1 93.69 291 LYS B N 1
ATOM 5366 C CA . LYS B 1 291 ? 21.391 -9.234 -15.328 1 93.69 291 LYS B CA 1
ATOM 5367 C C . LYS B 1 291 ? 21.797 -10.359 -14.383 1 93.69 291 LYS B C 1
ATOM 5369 O O . LYS B 1 291 ? 20.969 -11.188 -13.992 1 93.69 291 LYS B O 1
ATOM 5374 N N . PRO B 1 292 ? 23.062 -10.359 -14.117 1 95.25 292 PRO B N 1
ATOM 5375 C CA . PRO B 1 292 ? 23.469 -11.312 -13.086 1 95.25 292 PRO B CA 1
ATOM 5376 C C . PRO B 1 292 ? 22.75 -11.086 -11.758 1 95.25 292 PRO B C 1
ATOM 5378 O O . PRO B 1 292 ? 22.328 -9.969 -11.461 1 95.25 292 PRO B O 1
ATOM 5381 N N . PHE B 1 293 ? 22.641 -12.172 -11.039 1 95.38 293 PHE B N 1
ATOM 5382 C CA . PHE B 1 293 ? 21.906 -12.102 -9.789 1 95.38 293 PHE B CA 1
ATOM 5383 C C . PHE B 1 293 ? 22.484 -13.078 -8.766 1 95.38 293 PHE B C 1
ATOM 5385 O O . PHE B 1 293 ? 23.203 -14.008 -9.133 1 95.38 293 PHE B O 1
ATOM 5392 N N . TYR B 1 294 ? 22.234 -12.805 -7.465 1 96.56 294 TYR B N 1
ATOM 5393 C CA . TYR B 1 294 ? 22.516 -13.766 -6.402 1 96.56 294 TYR B CA 1
ATOM 5394 C C . TYR B 1 294 ? 21.281 -14.625 -6.117 1 96.56 294 TYR B C 1
ATOM 5396 O O . TYR B 1 294 ? 20.172 -14.109 -5.992 1 96.56 294 TYR B O 1
ATOM 5404 N N . ALA B 1 295 ? 21.469 -15.883 -6.008 1 97.06 295 ALA B N 1
ATOM 5405 C CA . ALA B 1 295 ? 20.344 -16.797 -5.852 1 97.06 295 ALA B CA 1
ATOM 5406 C C . ALA B 1 295 ? 19.641 -16.578 -4.516 1 97.06 295 ALA B C 1
ATOM 5408 O O . ALA B 1 295 ? 18.438 -16.859 -4.387 1 97.06 295 ALA B O 1
ATOM 5409 N N . VAL B 1 296 ? 20.406 -16.188 -3.512 1 97.5 296 VAL B N 1
ATOM 5410 C CA . VAL B 1 296 ? 19.812 -15.875 -2.215 1 97.5 296 VAL B CA 1
ATOM 5411 C C . VAL B 1 296 ? 20.25 -14.484 -1.763 1 97.5 296 VAL B C 1
ATOM 5413 O O . VAL B 1 296 ? 21.453 -14.188 -1.737 1 97.5 296 VAL B O 1
ATOM 5416 N N . GLU B 1 297 ? 19.297 -13.648 -1.501 1 96.38 297 GLU B N 1
ATOM 5417 C CA . GLU B 1 297 ? 19.516 -12.328 -0.925 1 96.38 297 GLU B CA 1
ATOM 5418 C C . GLU B 1 297 ? 18.703 -12.133 0.348 1 96.38 297 GLU B C 1
ATOM 5420 O O . GLU B 1 297 ? 17.969 -13.039 0.766 1 96.38 297 GLU B O 1
ATOM 5425 N N . GLY B 1 298 ? 18.875 -11.023 1.017 1 93 298 GLY B N 1
ATOM 5426 C CA . GLY B 1 298 ? 18.094 -10.703 2.199 1 93 298 GLY B CA 1
ATOM 5427 C C . GLY B 1 298 ? 18.672 -11.289 3.473 1 93 298 GLY B C 1
ATOM 5428 O O . GLY B 1 298 ? 19.625 -12.07 3.428 1 93 298 GLY B O 1
ATOM 5429 N N . PRO B 1 299 ? 18.031 -10.945 4.602 1 91.25 299 PRO B N 1
ATOM 5430 C CA . PRO B 1 299 ? 18.516 -11.461 5.887 1 91.25 299 PRO B CA 1
ATOM 5431 C C . PRO B 1 299 ? 18.156 -12.93 6.105 1 91.25 299 PRO B C 1
ATOM 5433 O O . PRO B 1 299 ? 17.359 -13.5 5.348 1 91.25 299 PRO B O 1
ATOM 5436 N N . GLU B 1 300 ? 18.75 -13.523 7.102 1 89.62 300 GLU B N 1
ATOM 5437 C CA . GLU B 1 300 ? 18.594 -14.945 7.383 1 89.62 300 GLU B CA 1
ATOM 5438 C C . GLU B 1 300 ? 17.125 -15.281 7.684 1 89.62 300 GLU B C 1
ATOM 5440 O O . GLU B 1 300 ? 16.641 -16.344 7.316 1 89.62 300 GLU B O 1
ATOM 5445 N N . ASP B 1 301 ? 16.453 -14.352 8.305 1 87.56 301 ASP B N 1
ATOM 5446 C CA . ASP B 1 301 ? 15.086 -14.641 8.734 1 87.56 301 ASP B CA 1
ATOM 5447 C C . ASP B 1 301 ? 14.086 -14.281 7.637 1 87.56 301 ASP B C 1
ATOM 5449 O O . ASP B 1 301 ? 12.891 -14.555 7.773 1 87.56 301 ASP B O 1
ATOM 5453 N N . ASP B 1 302 ? 14.594 -13.75 6.602 1 91.81 302 ASP B N 1
ATOM 5454 C CA . ASP B 1 302 ? 13.742 -13.383 5.477 1 91.81 302 ASP B CA 1
ATOM 5455 C C . ASP B 1 302 ? 14.492 -13.523 4.152 1 91.81 302 ASP B C 1
ATOM 5457 O O . ASP B 1 302 ? 14.68 -12.539 3.43 1 91.81 302 ASP B O 1
ATOM 5461 N N . PRO B 1 303 ? 14.828 -14.75 3.805 1 94.88 303 PRO B N 1
ATOM 5462 C CA . PRO B 1 303 ? 15.586 -14.969 2.568 1 94.88 303 PRO B CA 1
ATOM 5463 C C . PRO B 1 303 ? 14.734 -14.773 1.315 1 94.88 303 PRO B C 1
ATOM 5465 O O . PRO B 1 303 ? 13.57 -15.18 1.289 1 94.88 303 PRO B O 1
ATOM 5468 N N . LYS B 1 304 ? 15.297 -14.094 0.394 1 95.62 304 LYS B N 1
ATOM 5469 C CA . LYS B 1 304 ? 14.727 -13.961 -0.942 1 95.62 304 LYS B CA 1
ATOM 5470 C C . LYS B 1 304 ? 15.484 -14.82 -1.954 1 95.62 304 LYS B C 1
ATOM 5472 O O . LYS B 1 304 ? 16.625 -14.5 -2.314 1 95.62 304 LYS B O 1
ATOM 5477 N N . MET B 1 305 ? 14.828 -15.852 -2.42 1 96.69 305 MET B N 1
ATOM 5478 C CA . MET B 1 305 ? 15.477 -16.781 -3.34 1 96.69 305 MET B CA 1
ATOM 5479 C C . MET B 1 305 ? 14.984 -16.562 -4.77 1 96.69 305 MET B C 1
ATOM 5481 O O . MET B 1 305 ? 13.797 -16.328 -4.992 1 96.69 305 MET B O 1
ATOM 5485 N N . THR B 1 306 ? 15.938 -16.578 -5.668 1 95.56 306 THR B N 1
ATOM 5486 C CA . THR B 1 306 ? 15.602 -16.359 -7.07 1 95.56 306 THR B CA 1
ATOM 5487 C C . THR B 1 306 ? 15.844 -17.641 -7.879 1 95.56 306 THR B C 1
ATOM 5489 O O . THR B 1 306 ? 16.984 -18.047 -8.07 1 95.56 306 THR B O 1
ATOM 5492 N N . PHE B 1 307 ? 14.766 -18.25 -8.25 1 94.19 307 PHE B N 1
ATOM 5493 C CA . PHE B 1 307 ? 14.742 -19.312 -9.242 1 94.19 307 PHE B CA 1
ATOM 5494 C C . PHE B 1 307 ? 14.047 -18.859 -10.516 1 94.19 307 PHE B C 1
ATOM 5496 O O . PHE B 1 307 ? 13.07 -18.109 -10.461 1 94.19 307 PHE B O 1
ATOM 5503 N N . PHE B 1 308 ? 14.641 -19.188 -11.5 1 86 308 PHE B N 1
ATOM 5504 C CA . PHE B 1 308 ? 14.102 -18.797 -12.797 1 86 308 PHE B CA 1
ATOM 5505 C C . PHE B 1 308 ? 13.938 -20.016 -13.703 1 86 308 PHE B C 1
ATOM 5507 O O . PHE B 1 308 ? 14.781 -20.906 -13.711 1 86 308 PHE B O 1
ATOM 5514 N N . TYR B 1 309 ? 12.859 -20.047 -14.328 1 80.94 309 TYR B N 1
ATOM 5515 C CA . TYR B 1 309 ? 12.57 -21.125 -15.266 1 80.94 309 TYR B CA 1
ATOM 5516 C C . TYR B 1 309 ? 11.945 -20.578 -16.547 1 80.94 309 TYR B C 1
ATOM 5518 O O . TYR B 1 309 ? 10.953 -19.844 -16.5 1 80.94 309 TYR B O 1
ATOM 5526 N N . ILE B 1 310 ? 12.578 -20.859 -17.594 1 75.94 310 ILE B N 1
ATOM 5527 C CA . ILE B 1 310 ? 12.031 -20.531 -18.906 1 75.94 310 ILE B CA 1
ATOM 5528 C C . ILE B 1 310 ? 11.906 -21.812 -19.75 1 75.94 310 ILE B C 1
ATOM 5530 O O . ILE B 1 310 ? 12.891 -22.516 -19.938 1 75.94 310 ILE B O 1
ATOM 5534 N N . PRO B 1 311 ? 10.703 -22 -20.141 1 75.81 311 PRO B N 1
ATOM 5535 C CA . PRO B 1 311 ? 10.555 -23.203 -20.969 1 75.81 311 PRO B CA 1
ATOM 5536 C C . PRO B 1 311 ? 11.43 -23.188 -22.219 1 75.81 311 PRO B C 1
ATOM 5538 O O . PRO B 1 311 ? 11.68 -22.109 -22.781 1 75.81 311 PRO B O 1
ATOM 5541 N N . ASP B 1 312 ? 11.82 -24.375 -22.578 1 72.38 312 ASP B N 1
ATOM 5542 C CA . ASP B 1 312 ? 12.633 -24.516 -23.781 1 72.38 312 ASP B CA 1
ATOM 5543 C C . ASP B 1 312 ? 11.844 -24.125 -25.031 1 72.38 312 ASP B C 1
ATOM 5545 O O . ASP B 1 312 ? 10.617 -24.297 -25.062 1 72.38 312 ASP B O 1
ATOM 5549 N N . HIS B 1 313 ? 12.508 -23.469 -25.891 1 75.19 313 HIS B N 1
ATOM 5550 C CA . HIS B 1 313 ? 12 -23.141 -27.219 1 75.19 313 HIS B CA 1
ATOM 5551 C C . HIS B 1 313 ? 12.656 -24.016 -28.281 1 75.19 313 HIS B C 1
ATOM 5553 O O . HIS B 1 313 ? 13.703 -24.625 -28.047 1 75.19 313 HIS B O 1
ATOM 5559 N N . LYS B 1 314 ? 11.992 -24.125 -29.406 1 76.12 314 LYS B N 1
ATOM 5560 C CA . LYS B 1 314 ? 12.508 -24.953 -30.5 1 76.12 314 LYS B CA 1
ATOM 5561 C C . LYS B 1 314 ? 13.906 -24.5 -30.906 1 76.12 314 LYS B C 1
ATOM 5563 O O . LYS B 1 314 ? 14.766 -25.328 -31.219 1 76.12 314 LYS B O 1
ATOM 5568 N N . ASP B 1 315 ? 14.156 -23.234 -30.859 1 81.44 315 ASP B N 1
ATOM 5569 C CA . ASP B 1 315 ? 15.383 -22.688 -31.422 1 81.44 315 ASP B CA 1
ATOM 5570 C C . ASP B 1 315 ? 16.406 -22.375 -30.312 1 81.44 315 ASP B C 1
ATOM 5572 O O . ASP B 1 315 ? 17.594 -22.203 -30.594 1 81.44 315 ASP B O 1
ATOM 5576 N N . PHE B 1 316 ? 15.914 -22.281 -29.109 1 83.62 316 PHE B N 1
ATOM 5577 C CA . PHE B 1 316 ? 16.859 -21.906 -28.047 1 83.62 316 PHE B CA 1
ATOM 5578 C C . PHE B 1 316 ? 16.438 -22.5 -26.719 1 83.62 316 PHE B C 1
ATOM 5580 O O . PHE B 1 316 ? 15.273 -22.891 -26.547 1 83.62 316 PHE B O 1
ATOM 5587 N N . THR B 1 317 ? 17.469 -22.719 -25.875 1 85.12 317 THR B N 1
ATOM 5588 C CA . THR B 1 317 ? 17.25 -23.125 -24.484 1 85.12 317 THR B CA 1
ATOM 5589 C C . THR B 1 317 ? 17.906 -22.125 -23.531 1 85.12 317 THR B C 1
ATOM 5591 O O . THR B 1 317 ? 18.797 -21.375 -23.922 1 85.12 317 THR B O 1
ATOM 5594 N N . TYR B 1 318 ? 17.312 -22.094 -22.344 1 87.31 318 TYR B N 1
ATOM 5595 C CA . TYR B 1 318 ? 17.891 -21.219 -21.312 1 87.31 318 TYR B CA 1
ATOM 5596 C C . TYR B 1 318 ? 18.547 -22.031 -20.203 1 87.31 318 TYR B C 1
ATOM 5598 O O . TYR B 1 318 ? 18.078 -23.125 -19.875 1 87.31 318 TYR B O 1
ATOM 5606 N N . ARG B 1 319 ? 19.703 -21.562 -19.781 1 89.81 319 ARG B N 1
ATOM 5607 C CA . ARG B 1 319 ? 20.344 -22.172 -18.625 1 89.81 319 ARG B CA 1
ATOM 5608 C C . ARG B 1 319 ? 20.781 -21.125 -17.609 1 89.81 319 ARG B C 1
ATOM 5610 O O . ARG B 1 319 ? 21.047 -19.969 -17.984 1 89.81 319 ARG B O 1
ATOM 5617 N N . ILE B 1 320 ? 20.75 -21.5 -16.359 1 93.81 320 ILE B N 1
ATOM 5618 C CA . ILE B 1 320 ? 21.25 -20.672 -15.258 1 93.81 320 ILE B CA 1
ATOM 5619 C C . ILE B 1 320 ? 22.625 -21.172 -14.812 1 93.81 320 ILE B C 1
ATOM 5621 O O . ILE B 1 320 ? 22.75 -22.312 -14.375 1 93.81 320 ILE B O 1
ATOM 5625 N N . VAL B 1 321 ? 23.641 -20.281 -14.844 1 95.44 321 VAL B N 1
ATOM 5626 C CA . VAL B 1 321 ? 25 -20.75 -14.602 1 95.44 321 VAL B CA 1
ATOM 5627 C C . VAL B 1 321 ? 25.734 -19.797 -13.672 1 95.44 321 VAL B C 1
ATOM 5629 O O . VAL B 1 321 ? 25.328 -18.641 -13.516 1 95.44 321 VAL B O 1
ATOM 5632 N N . SER B 1 322 ? 26.656 -20.312 -12.969 1 96.88 322 SER B N 1
ATOM 5633 C CA . SER B 1 322 ? 27.594 -19.562 -12.148 1 96.88 322 SER B CA 1
ATOM 5634 C C . SER B 1 322 ? 29.047 -19.938 -12.469 1 96.88 322 SER B C 1
ATOM 5636 O O . SER B 1 322 ? 29.328 -21.078 -12.828 1 96.88 322 SER B O 1
ATOM 5638 N N . ASP B 1 323 ? 29.984 -18.969 -12.305 1 96.5 323 ASP B N 1
ATOM 5639 C CA . ASP B 1 323 ? 31.406 -19.266 -12.469 1 96.5 323 ASP B CA 1
ATOM 5640 C C . ASP B 1 323 ? 31.953 -20.031 -11.258 1 96.5 323 ASP B C 1
ATOM 5642 O O . ASP B 1 323 ? 33.031 -20.609 -11.312 1 96.5 323 ASP B O 1
ATOM 5646 N N . ASP B 1 324 ? 31.219 -19.938 -10.203 1 97.69 324 ASP B N 1
ATOM 5647 C CA . ASP B 1 324 ? 31.578 -20.656 -8.984 1 97.69 324 ASP B CA 1
ATOM 5648 C C . ASP B 1 324 ? 30.906 -22.031 -8.938 1 97.69 324 ASP B C 1
ATOM 5650 O O . ASP B 1 324 ? 29.688 -22.125 -8.789 1 97.69 324 ASP B O 1
ATOM 5654 N N . GLU B 1 325 ? 31.734 -23.078 -8.922 1 97.69 325 GLU B N 1
ATOM 5655 C CA . GLU B 1 325 ? 31.234 -24.438 -8.984 1 97.69 325 GLU B CA 1
ATOM 5656 C C . GLU B 1 325 ? 30.391 -24.781 -7.758 1 97.69 325 GLU B C 1
ATOM 5658 O O . GLU B 1 325 ? 29.406 -25.516 -7.855 1 97.69 325 GLU B O 1
ATOM 5663 N N . GLU B 1 326 ? 30.812 -24.281 -6.715 1 98.06 326 GLU B N 1
ATOM 5664 C CA . GLU B 1 326 ? 30.062 -24.531 -5.488 1 98.06 326 GLU B CA 1
ATOM 5665 C C . GLU B 1 326 ? 28.672 -23.906 -5.551 1 98.06 326 GLU B C 1
ATOM 5667 O O . GLU B 1 326 ? 27.688 -24.531 -5.145 1 98.06 326 GLU B O 1
ATOM 5672 N N . THR B 1 327 ? 28.625 -22.703 -6.094 1 98.38 327 THR B N 1
ATOM 5673 C CA . THR B 1 327 ? 27.359 -22.016 -6.254 1 98.38 327 THR B CA 1
ATOM 5674 C C . THR B 1 327 ? 26.453 -22.75 -7.238 1 98.38 327 THR B C 1
ATOM 5676 O O . THR B 1 327 ? 25.266 -22.922 -6.988 1 98.38 327 THR B O 1
ATOM 5679 N N . GLN B 1 328 ? 27.047 -23.203 -8.258 1 98 328 GLN B N 1
ATOM 5680 C CA . GLN B 1 328 ? 26.281 -23.953 -9.258 1 98 328 GLN B CA 1
ATOM 5681 C C . GLN B 1 328 ? 25.672 -25.219 -8.656 1 98 328 GLN B C 1
ATOM 5683 O O . GLN B 1 328 ? 24.5 -25.5 -8.859 1 98 328 GLN B O 1
ATOM 5688 N N . ALA B 1 329 ? 26.516 -25.922 -7.949 1 98.25 329 ALA B N 1
ATOM 5689 C CA . ALA B 1 329 ? 26.062 -27.156 -7.316 1 98.25 329 ALA B CA 1
ATOM 5690 C C . ALA B 1 329 ? 24.969 -26.875 -6.293 1 98.25 329 ALA B C 1
ATOM 5692 O O . ALA B 1 329 ? 23.984 -27.609 -6.203 1 98.25 329 ALA B O 1
ATOM 5693 N N . ALA B 1 330 ? 25.156 -25.844 -5.555 1 98.44 330 ALA B N 1
ATOM 5694 C CA . ALA B 1 330 ? 24.188 -25.453 -4.539 1 98.44 330 ALA B CA 1
ATOM 5695 C C . ALA B 1 330 ? 22.859 -25.078 -5.176 1 98.44 330 ALA B C 1
ATOM 5697 O O . ALA B 1 330 ? 21.781 -25.359 -4.617 1 98.44 330 ALA B O 1
ATOM 5698 N N . TYR B 1 331 ? 22.875 -24.469 -6.309 1 97.69 331 TYR B N 1
ATOM 5699 C CA . TYR B 1 331 ? 21.656 -24.078 -7.027 1 97.69 331 TYR B CA 1
ATOM 5700 C C . TYR B 1 331 ? 20.859 -25.312 -7.441 1 97.69 331 TYR B C 1
ATOM 5702 O O . TYR B 1 331 ? 19.641 -25.359 -7.246 1 97.69 331 TYR B O 1
ATOM 5710 N N . HIS B 1 332 ? 21.547 -26.281 -7.922 1 96.88 332 HIS B N 1
ATOM 5711 C CA . HIS B 1 332 ? 20.875 -27.516 -8.305 1 96.88 332 HIS B CA 1
ATOM 5712 C C . HIS B 1 332 ? 20.281 -28.234 -7.09 1 96.88 332 HIS B C 1
ATOM 5714 O O . HIS B 1 332 ? 19.156 -28.734 -7.145 1 96.88 332 HIS B O 1
ATOM 5720 N N . ALA B 1 333 ? 21.078 -28.219 -6.098 1 97.81 333 ALA B N 1
ATOM 5721 C CA . ALA B 1 333 ? 20.578 -28.812 -4.859 1 97.81 333 ALA B CA 1
ATOM 5722 C C . ALA B 1 333 ? 19.344 -28.094 -4.359 1 97.81 333 ALA B C 1
ATOM 5724 O O . ALA B 1 333 ? 18.391 -28.719 -3.881 1 97.81 333 ALA B O 1
ATOM 5725 N N . ALA B 1 334 ? 19.344 -26.812 -4.449 1 98.12 334 ALA B N 1
ATOM 5726 C CA . ALA B 1 334 ? 18.203 -26 -3.994 1 98.12 334 ALA B CA 1
ATOM 5727 C C . ALA B 1 334 ? 16.953 -26.312 -4.797 1 98.12 334 ALA B C 1
ATOM 5729 O O . ALA B 1 334 ? 15.852 -26.359 -4.242 1 98.12 334 ALA B O 1
ATOM 5730 N N . LEU B 1 335 ? 17.078 -26.5 -6.086 1 96.38 335 LEU B N 1
ATOM 5731 C CA . LEU B 1 335 ? 15.93 -26.844 -6.922 1 96.38 335 LEU B CA 1
ATOM 5732 C C . LEU B 1 335 ? 15.344 -28.188 -6.5 1 96.38 335 LEU B C 1
ATOM 5734 O O . LEU B 1 335 ? 14.117 -28.344 -6.418 1 96.38 335 LEU B O 1
ATOM 5738 N N . GLU B 1 336 ? 16.203 -29.094 -6.211 1 96.56 336 GLU B N 1
ATOM 5739 C CA . GLU B 1 336 ? 15.758 -30.422 -5.797 1 96.56 336 GLU B CA 1
ATOM 5740 C C . GLU B 1 336 ? 15.086 -30.375 -4.426 1 96.56 336 GLU B C 1
ATOM 5742 O O . GLU B 1 336 ? 14.016 -30.953 -4.238 1 96.56 336 GLU B O 1
ATOM 5747 N N . VAL B 1 337 ? 15.734 -29.734 -3.479 1 97.56 337 VAL B N 1
ATOM 5748 C CA . VAL B 1 337 ? 15.172 -29.609 -2.139 1 97.56 337 VAL B CA 1
ATOM 5749 C C . VAL B 1 337 ? 13.844 -28.844 -2.207 1 97.56 337 VAL B C 1
ATOM 5751 O O . VAL B 1 337 ? 12.875 -29.219 -1.543 1 97.56 337 VAL B O 1
ATOM 5754 N N . GLY B 1 338 ? 13.812 -27.797 -2.994 1 97.19 338 GLY B N 1
ATOM 5755 C CA . GLY B 1 338 ? 12.594 -27.031 -3.16 1 97.19 338 GLY B CA 1
ATOM 5756 C C . GLY B 1 338 ? 11.422 -27.859 -3.643 1 97.19 338 GLY B C 1
ATOM 5757 O O . GLY B 1 338 ? 10.312 -27.75 -3.123 1 97.19 338 GLY B O 1
ATOM 5758 N N . ALA B 1 339 ? 11.68 -28.672 -4.617 1 94.56 339 ALA B N 1
ATOM 5759 C CA . ALA B 1 339 ? 10.641 -29.562 -5.141 1 94.56 339 ALA B CA 1
ATOM 5760 C C . ALA B 1 339 ? 10.133 -30.5 -4.059 1 94.56 339 ALA B C 1
ATOM 5762 O O . ALA B 1 339 ? 8.938 -30.812 -3.996 1 94.56 339 ALA B O 1
ATOM 5763 N N . ALA B 1 340 ? 11 -30.891 -3.199 1 95.94 340 ALA B N 1
ATOM 5764 C CA . ALA B 1 340 ? 10.68 -31.875 -2.17 1 95.94 340 ALA B CA 1
ATOM 5765 C C . ALA B 1 340 ? 9.867 -31.234 -1.042 1 95.94 340 ALA B C 1
ATOM 5767 O O . ALA B 1 340 ? 9.07 -31.906 -0.386 1 95.94 340 ALA B O 1
ATOM 5768 N N . VAL B 1 341 ? 10.055 -29.969 -0.791 1 96.5 341 VAL B N 1
ATOM 5769 C CA . VAL B 1 341 ? 9.43 -29.359 0.385 1 96.5 341 VAL B CA 1
ATOM 5770 C C . VAL B 1 341 ? 8.258 -28.484 -0.041 1 96.5 341 VAL B C 1
ATOM 5772 O O . VAL B 1 341 ? 7.652 -27.797 0.787 1 96.5 341 VAL B O 1
ATOM 5775 N N . SER B 1 342 ? 7.91 -28.469 -1.324 1 97.31 342 SER B N 1
ATOM 5776 C CA . SER B 1 342 ? 6.793 -27.688 -1.846 1 97.31 342 SER B CA 1
ATOM 5777 C C . SER B 1 342 ? 5.457 -28.328 -1.475 1 97.31 342 SER B C 1
ATOM 5779 O O . SER B 1 342 ? 5.391 -29.516 -1.19 1 97.31 342 SER B O 1
ATOM 5781 N N . ASP B 1 343 ? 4.438 -27.516 -1.377 1 97.5 343 ASP B N 1
ATOM 5782 C CA . ASP B 1 343 ? 3.059 -27.984 -1.292 1 97.5 343 ASP B CA 1
ATOM 5783 C C . ASP B 1 343 ? 2.338 -27.812 -2.625 1 97.5 343 ASP B C 1
ATOM 5785 O O . ASP B 1 343 ? 2.553 -26.812 -3.33 1 97.5 343 ASP B O 1
ATOM 5789 N N . ASP B 1 344 ? 1.496 -28.797 -2.949 1 97.19 344 ASP B N 1
ATOM 5790 C CA . ASP B 1 344 ? 0.688 -28.766 -4.164 1 97.19 344 ASP B CA 1
ATOM 5791 C C . ASP B 1 344 ? -0.704 -28.203 -3.885 1 97.19 344 ASP B C 1
ATOM 5793 O O . ASP B 1 344 ? -1.344 -28.578 -2.898 1 97.19 344 ASP B O 1
ATOM 5797 N N . VAL B 1 345 ? -1.117 -27.312 -4.758 1 98.19 345 VAL B N 1
ATOM 5798 C CA . VAL B 1 345 ? -2.443 -26.703 -4.645 1 98.19 345 VAL B CA 1
ATOM 5799 C C . VAL B 1 345 ? -3.273 -27.062 -5.879 1 98.19 345 VAL B C 1
ATOM 5801 O O . VAL B 1 345 ? -2.92 -26.688 -7 1 98.19 345 VAL B O 1
ATOM 5804 N N . ASP B 1 346 ? -4.309 -27.766 -5.691 1 98.38 346 ASP B N 1
ATOM 5805 C CA . ASP B 1 346 ? -5.262 -28.109 -6.742 1 98.38 346 ASP B CA 1
ATOM 5806 C C . ASP B 1 346 ? -6.367 -27.062 -6.84 1 98.38 346 ASP B C 1
ATOM 5808 O O . ASP B 1 346 ? -7.406 -27.188 -6.191 1 98.38 346 ASP B O 1
ATOM 5812 N N . LEU B 1 347 ? -6.125 -26.062 -7.645 1 98.38 347 LEU B N 1
ATOM 5813 C CA . LEU B 1 347 ? -7.086 -24.969 -7.785 1 98.38 347 LEU B CA 1
ATOM 5814 C C . LEU B 1 347 ? -8.312 -25.422 -8.562 1 98.38 347 LEU B C 1
ATOM 5816 O O . LEU B 1 347 ? -8.203 -25.891 -9.695 1 98.38 347 LEU B O 1
ATOM 5820 N N . GLN B 1 348 ? -9.414 -25.297 -7.953 1 98.12 348 GLN B N 1
ATOM 5821 C CA . GLN B 1 348 ? -10.711 -25.594 -8.555 1 98.12 348 GLN B CA 1
ATOM 5822 C C . GLN B 1 348 ? -11.617 -24.375 -8.562 1 98.12 348 GLN B C 1
ATOM 5824 O O . GLN B 1 348 ? -11.273 -23.344 -7.98 1 98.12 348 GLN B O 1
ATOM 5829 N N . ALA B 1 349 ? -12.766 -24.516 -9.305 1 97.75 349 ALA B N 1
ATOM 5830 C CA . ALA B 1 349 ? -13.656 -23.375 -9.469 1 97.75 349 ALA B CA 1
ATOM 5831 C C . ALA B 1 349 ? -13.961 -22.734 -8.117 1 97.75 349 ALA B C 1
ATOM 5833 O O . ALA B 1 349 ? -14.352 -23.406 -7.168 1 97.75 349 ALA B O 1
ATOM 5834 N N . GLY B 1 350 ? -13.719 -21.375 -7.973 1 97.06 350 GLY B N 1
ATOM 5835 C CA . GLY B 1 350 ? -14 -20.656 -6.742 1 97.06 350 GLY B CA 1
ATOM 5836 C C . GLY B 1 350 ? -12.797 -20.547 -5.828 1 97.06 350 GLY B C 1
ATOM 5837 O O . GLY B 1 350 ? -12.875 -19.938 -4.762 1 97.06 350 GLY B O 1
ATOM 5838 N N . ASP B 1 351 ? -11.688 -21.094 -6.293 1 98.44 351 ASP B N 1
ATOM 5839 C CA . ASP B 1 351 ? -10.438 -20.969 -5.543 1 98.44 351 ASP B CA 1
ATOM 5840 C C . ASP B 1 351 ? -9.625 -19.766 -6.016 1 98.44 351 ASP B C 1
ATOM 5842 O O . ASP B 1 351 ? -9.562 -19.484 -7.215 1 98.44 351 ASP B O 1
ATOM 5846 N N . ALA B 1 352 ? -9.039 -19.062 -5.102 1 98.81 352 ALA B N 1
ATOM 5847 C CA . ALA B 1 352 ? -8.023 -18.047 -5.379 1 98.81 352 ALA B CA 1
ATOM 5848 C C . ALA B 1 352 ? -6.734 -18.328 -4.617 1 98.81 352 ALA B C 1
ATOM 5850 O O . ALA B 1 352 ? -6.77 -18.641 -3.426 1 98.81 352 ALA B O 1
ATOM 5851 N N . LEU B 1 353 ? -5.676 -18.344 -5.309 1 98.88 353 LEU B N 1
ATOM 5852 C CA . LEU B 1 353 ? -4.352 -18.469 -4.711 1 98.88 353 LEU B CA 1
ATOM 5853 C C . LEU B 1 353 ? -3.596 -17.156 -4.785 1 98.88 353 LEU B C 1
ATOM 5855 O O . LEU B 1 353 ? -3.33 -16.641 -5.879 1 98.88 353 LEU B O 1
ATOM 5859 N N . ILE B 1 354 ? -3.314 -16.547 -3.645 1 98.81 354 ILE B N 1
ATOM 5860 C CA . ILE B 1 354 ? -2.592 -15.281 -3.518 1 98.81 354 ILE B CA 1
ATOM 5861 C C . ILE B 1 354 ? -1.137 -15.555 -3.145 1 98.81 354 ILE B C 1
ATOM 5863 O O . ILE B 1 354 ? -0.861 -16.203 -2.135 1 98.81 354 ILE B O 1
ATOM 5867 N N . ILE B 1 355 ? -0.226 -15 -3.914 1 98.44 355 ILE B N 1
ATOM 5868 C CA . ILE B 1 355 ? 1.166 -15.422 -3.799 1 98.44 355 ILE B CA 1
ATOM 5869 C C . ILE B 1 355 ? 2.051 -14.203 -3.537 1 98.44 355 ILE B C 1
ATOM 5871 O O . ILE B 1 355 ? 1.964 -13.195 -4.246 1 98.44 355 ILE B O 1
ATOM 5875 N N . ASN B 1 356 ? 2.818 -14.227 -2.498 1 97.25 356 ASN B N 1
ATOM 5876 C CA . ASN B 1 356 ? 3.926 -13.305 -2.268 1 97.25 356 ASN B CA 1
ATOM 5877 C C . ASN B 1 356 ? 5.148 -13.688 -3.096 1 97.25 356 ASN B C 1
ATOM 5879 O O . ASN B 1 356 ? 5.902 -14.586 -2.725 1 97.25 356 ASN B O 1
ATOM 5883 N N . ASN B 1 357 ? 5.336 -12.992 -4.184 1 96.06 357 ASN B N 1
ATOM 5884 C CA . ASN B 1 357 ? 6.359 -13.305 -5.172 1 96.06 357 ASN B CA 1
ATOM 5885 C C . ASN B 1 357 ? 7.762 -13.133 -4.605 1 96.06 357 ASN B C 1
ATOM 5887 O O . ASN B 1 357 ? 8.719 -13.711 -5.121 1 96.06 357 ASN B O 1
ATOM 5891 N N . ALA B 1 358 ? 7.898 -12.445 -3.482 1 93 358 ALA B N 1
ATOM 5892 C CA . ALA B 1 358 ? 9.203 -12.18 -2.893 1 93 358 ALA B CA 1
ATOM 5893 C C . ALA B 1 358 ? 9.57 -13.242 -1.863 1 93 358 ALA B C 1
ATOM 5895 O O . ALA B 1 358 ? 10.734 -13.383 -1.489 1 93 358 ALA B O 1
ATOM 5896 N N . ARG B 1 359 ? 8.594 -14.023 -1.458 1 96.06 359 ARG B N 1
ATOM 5897 C CA . ARG B 1 359 ? 8.883 -14.891 -0.321 1 96.06 359 ARG B CA 1
ATOM 5898 C C . ARG B 1 359 ? 8.648 -16.359 -0.677 1 96.06 359 ARG B C 1
ATOM 5900 O O . ARG B 1 359 ? 8.805 -17.234 0.169 1 96.06 359 ARG B O 1
ATOM 5907 N N . CYS B 1 360 ? 8.242 -16.578 -1.926 1 97 360 CYS B N 1
ATOM 5908 C CA . CYS B 1 360 ? 8.141 -17.969 -2.344 1 97 360 CYS B CA 1
ATOM 5909 C C . CYS B 1 360 ? 8.391 -18.109 -3.842 1 97 360 CYS B C 1
ATOM 5911 O O . CYS B 1 360 ? 8.391 -17.109 -4.57 1 97 360 CYS B O 1
ATOM 5913 N N . THR B 1 361 ? 8.703 -19.25 -4.207 1 97.31 361 THR B N 1
ATOM 5914 C CA . THR B 1 361 ? 8.727 -19.672 -5.602 1 97.31 361 THR B CA 1
ATOM 5915 C C . THR B 1 361 ? 7.59 -20.656 -5.891 1 97.31 361 THR B C 1
ATOM 5917 O O . THR B 1 361 ? 7.043 -21.266 -4.973 1 97.31 361 THR B O 1
ATOM 5920 N N . HIS B 1 362 ? 7.219 -20.656 -7.137 1 97.19 362 HIS B N 1
ATOM 5921 C CA . HIS B 1 362 ? 6.074 -21.484 -7.492 1 97.19 362 HIS B CA 1
ATOM 5922 C C . HIS B 1 362 ? 6.316 -22.219 -8.805 1 97.19 362 HIS B C 1
ATOM 5924 O O . HIS B 1 362 ? 7.258 -21.906 -9.539 1 97.19 362 HIS B O 1
ATOM 5930 N N . GLY B 1 363 ? 5.566 -23.266 -8.984 1 95.5 363 GLY B N 1
ATOM 5931 C CA . GLY B 1 363 ? 5.57 -24.062 -10.203 1 95.5 363 GLY B CA 1
ATOM 5932 C C . GLY B 1 363 ? 4.211 -24.641 -10.539 1 95.5 363 GLY B C 1
ATOM 5933 O O . GLY B 1 363 ? 3.205 -24.281 -9.93 1 95.5 363 GLY B O 1
ATOM 5934 N N . ARG B 1 364 ? 4.207 -25.406 -11.578 1 94.62 364 ARG B N 1
ATOM 5935 C CA . ARG B 1 364 ? 2.992 -26.094 -12.008 1 94.62 364 ARG B CA 1
ATOM 5936 C C . ARG B 1 364 ? 3.309 -27.484 -12.547 1 94.62 364 ARG B C 1
ATOM 5938 O O . ARG B 1 364 ? 4.23 -27.641 -13.352 1 94.62 364 ARG B O 1
ATOM 5945 N N . SER B 1 365 ? 2.555 -28.453 -12.148 1 94.5 365 SER B N 1
ATOM 5946 C CA . SER B 1 365 ? 2.711 -29.797 -12.695 1 94.5 365 SER B CA 1
ATOM 5947 C C . SER B 1 365 ? 2.242 -29.859 -14.141 1 94.5 365 SER B C 1
ATOM 5949 O O . SER B 1 365 ? 1.455 -29.016 -14.586 1 94.5 365 SER B O 1
ATOM 5951 N N . SER B 1 366 ? 2.816 -30.797 -14.828 1 91.44 366 SER B N 1
ATOM 5952 C CA . SER B 1 366 ? 2.309 -31.078 -16.172 1 91.44 366 SER B CA 1
ATOM 5953 C C . SER B 1 366 ? 0.916 -31.688 -16.109 1 91.44 366 SER B C 1
ATOM 5955 O O . SER B 1 366 ? 0.542 -32.312 -15.109 1 91.44 366 SER B O 1
ATOM 5957 N N . PHE B 1 367 ? 0.151 -31.469 -17.172 1 92.25 367 PHE B N 1
ATOM 5958 C CA . PHE B 1 367 ? -1.167 -32.094 -17.266 1 92.25 367 PHE B CA 1
ATOM 5959 C C . PHE B 1 367 ? -1.581 -32.219 -18.734 1 92.25 367 PHE B C 1
ATOM 5961 O O . PHE B 1 367 ? -0.95 -31.641 -19.625 1 92.25 367 PHE B O 1
ATOM 5968 N N . LYS B 1 368 ? -2.574 -33.062 -19 1 90.62 368 LYS B N 1
ATOM 5969 C CA . LYS B 1 368 ? -3.092 -33.281 -20.344 1 90.62 368 LYS B CA 1
ATOM 5970 C C . LYS B 1 368 ? -4.395 -32.531 -20.562 1 90.62 368 LYS B C 1
ATOM 5972 O O . LYS B 1 368 ? -5.418 -32.844 -19.953 1 90.62 368 LYS B O 1
ATOM 5977 N N . PRO B 1 369 ? -4.395 -31.562 -21.469 1 91.12 369 PRO B N 1
ATOM 5978 C CA . PRO B 1 369 ? -5.633 -30.828 -21.734 1 91.12 369 PRO B CA 1
ATOM 5979 C C . PRO B 1 369 ? -6.664 -31.656 -22.484 1 91.12 369 PRO B C 1
ATOM 5981 O O . PRO B 1 369 ? -6.301 -32.5 -23.328 1 91.12 369 PRO B O 1
ATOM 5984 N N . GLN B 1 370 ? -7.887 -31.391 -22.281 1 91 370 GLN B N 1
ATOM 5985 C CA . GLN B 1 370 ? -8.969 -32.062 -23 1 91 370 GLN B CA 1
ATOM 5986 C C . GLN B 1 370 ? -9.344 -31.281 -24.266 1 91 370 GLN B C 1
ATOM 5988 O O . GLN B 1 370 ? -9.766 -31.875 -25.266 1 91 370 GLN B O 1
ATOM 5993 N N . LEU B 1 371 ? -9.32 -30.047 -24.219 1 91.19 371 LEU B N 1
ATOM 5994 C CA . LEU B 1 371 ? -9.625 -29.125 -25.312 1 91.19 371 LEU B CA 1
ATOM 5995 C C . LEU B 1 371 ? -11.086 -29.25 -25.734 1 91.19 371 LEU B C 1
ATOM 5997 O O . LEU B 1 371 ? -11.398 -29.219 -26.922 1 91.19 371 LEU B O 1
ATOM 6001 N N . ASP B 1 372 ? -11.945 -29.469 -24.812 1 94.56 372 ASP B N 1
ATOM 6002 C CA . ASP B 1 372 ? -13.383 -29.594 -25.062 1 94.56 372 ASP B CA 1
ATOM 6003 C C . ASP B 1 372 ? -14.164 -28.531 -24.297 1 94.56 372 ASP B C 1
ATOM 6005 O O . ASP B 1 372 ? -15.375 -28.656 -24.109 1 94.56 372 ASP B O 1
ATOM 6009 N N . GLY B 1 373 ? -13.438 -27.594 -23.812 1 95.06 373 GLY B N 1
ATOM 6010 C CA . GLY B 1 373 ? -14.078 -26.484 -23.125 1 95.06 373 GLY B CA 1
ATOM 6011 C C . GLY B 1 373 ? -14.133 -26.688 -21.609 1 95.06 373 GLY B C 1
ATOM 6012 O O . GLY B 1 373 ? -14.609 -25.812 -20.891 1 95.06 373 GLY B O 1
ATOM 6013 N N . THR B 1 374 ? -13.625 -27.781 -21.094 1 96.12 374 THR B N 1
ATOM 6014 C CA . THR B 1 374 ? -13.75 -28.078 -19.672 1 96.12 374 THR B CA 1
ATOM 6015 C C . THR B 1 374 ? -12.391 -27.953 -18.984 1 96.12 374 THR B C 1
ATOM 6017 O O . THR B 1 374 ? -12.281 -28.219 -17.781 1 96.12 374 THR B O 1
ATOM 6020 N N . ASP B 1 375 ? -11.445 -27.484 -19.688 1 95.38 375 ASP B N 1
ATOM 6021 C CA . ASP B 1 375 ? -10.086 -27.422 -19.172 1 95.38 375 ASP B CA 1
ATOM 6022 C C . ASP B 1 375 ? -9.953 -26.312 -18.125 1 95.38 375 ASP B C 1
ATOM 6024 O O . ASP B 1 375 ? -10.844 -25.469 -18 1 95.38 375 ASP B O 1
ATOM 6028 N N . ARG B 1 376 ? -8.867 -26.438 -17.453 1 95.88 376 ARG B N 1
ATOM 6029 C CA . ARG B 1 376 ? -8.5 -25.438 -16.453 1 95.88 376 ARG B CA 1
ATOM 6030 C C . ARG B 1 376 ? -8.508 -24.031 -17.062 1 95.88 376 ARG B C 1
ATOM 6032 O O . ARG B 1 376 ? -8.031 -23.828 -18.172 1 95.88 376 ARG B O 1
ATOM 6039 N N . TRP B 1 377 ? -9.109 -23.062 -16.344 1 96.19 377 TRP B N 1
ATOM 6040 C CA . TRP B 1 377 ? -9.148 -21.656 -16.719 1 96.19 377 TRP B CA 1
ATOM 6041 C C . TRP B 1 377 ? -8.898 -20.766 -15.5 1 96.19 377 TRP B C 1
ATOM 6043 O O . TRP B 1 377 ? -9.781 -20.578 -14.656 1 96.19 377 TRP B O 1
ATOM 6053 N N . LEU B 1 378 ? -7.66 -20.156 -15.438 1 96.56 378 LEU B N 1
ATOM 6054 C CA . LEU B 1 378 ? -7.301 -19.266 -14.344 1 96.56 378 LEU B CA 1
ATOM 6055 C C . LEU B 1 378 ? -7.238 -17.828 -14.82 1 96.56 378 LEU B C 1
ATOM 6057 O O . LEU B 1 378 ? -6.777 -17.547 -15.93 1 96.56 378 LEU B O 1
ATOM 6061 N N . LEU B 1 379 ? -7.738 -16.922 -14 1 96.69 379 LEU B N 1
ATOM 6062 C CA . LEU B 1 379 ? -7.523 -15.484 -14.148 1 96.69 379 LEU B CA 1
ATOM 6063 C C . LEU B 1 379 ? -6.352 -15.016 -13.289 1 96.69 379 LEU B C 1
ATOM 6065 O O . LEU B 1 379 ? -6.266 -15.367 -12.109 1 96.69 379 LEU B O 1
ATOM 6069 N N . LYS B 1 380 ? -5.488 -14.219 -13.906 1 96.44 380 LYS B N 1
ATOM 6070 C CA . LYS B 1 380 ? -4.281 -13.805 -13.195 1 96.44 380 LYS B CA 1
ATOM 6071 C C . LYS B 1 380 ? -4.082 -12.289 -13.297 1 96.44 380 LYS B C 1
ATOM 6073 O O . LYS B 1 380 ? -4.293 -11.703 -14.359 1 96.44 380 LYS B O 1
ATOM 6078 N N . THR B 1 381 ? -3.723 -11.633 -12.203 1 96.38 381 THR B N 1
ATOM 6079 C CA . THR B 1 381 ? -3.25 -10.25 -12.211 1 96.38 381 THR B CA 1
ATOM 6080 C C . THR B 1 381 ? -2.062 -10.086 -11.273 1 96.38 381 THR B C 1
ATOM 6082 O O . THR B 1 381 ? -1.911 -10.844 -10.312 1 96.38 381 THR B O 1
ATOM 6085 N N . PHE B 1 382 ? -1.181 -9.164 -11.602 1 95.06 382 PHE B N 1
ATOM 6086 C CA . PHE B 1 382 ? -0.053 -8.828 -10.742 1 95.06 382 PHE B CA 1
ATOM 6087 C C . PHE B 1 382 ? -0.45 -7.762 -9.719 1 95.06 382 PHE B C 1
ATOM 6089 O O . PHE B 1 382 ? -1.451 -7.066 -9.906 1 95.06 382 PHE B O 1
ATOM 6096 N N . VAL B 1 383 ? 0.315 -7.695 -8.641 1 95.12 383 VAL B N 1
ATOM 6097 C CA . VAL B 1 383 ? 0.058 -6.703 -7.602 1 95.12 383 VAL B CA 1
ATOM 6098 C C . VAL B 1 383 ? 1.362 -6.008 -7.215 1 95.12 383 VAL B C 1
ATOM 6100 O O . VAL B 1 383 ? 2.393 -6.664 -7.039 1 95.12 383 VAL B O 1
ATOM 6103 N N . SER B 1 384 ? 1.303 -4.734 -7.105 1 91.75 384 SER B N 1
ATOM 6104 C CA . SER B 1 384 ? 2.367 -3.938 -6.504 1 91.75 384 SER B CA 1
ATOM 6105 C C . SER B 1 384 ? 1.976 -3.451 -5.113 1 91.75 384 SER B C 1
ATOM 6107 O O . SER B 1 384 ? 0.957 -2.775 -4.949 1 91.75 384 SER B O 1
ATOM 6109 N N . ALA B 1 385 ? 2.713 -3.766 -4.066 1 88.25 385 ALA B N 1
ATOM 6110 C CA . ALA B 1 385 ? 2.398 -3.398 -2.689 1 88.25 385 ALA B CA 1
ATOM 6111 C C . ALA B 1 385 ? 2.684 -1.921 -2.436 1 88.25 385 ALA B C 1
ATOM 6113 O O . ALA B 1 385 ? 2.154 -1.335 -1.487 1 88.25 385 ALA B O 1
ATOM 6114 N N . GLY B 1 386 ? 3.529 -1.209 -3.049 1 71.19 386 GLY B N 1
ATOM 6115 C CA . GLY B 1 386 ? 3.877 0.18 -2.795 1 71.19 386 GLY B CA 1
ATOM 6116 C C . GLY B 1 386 ? 3.375 1.126 -3.869 1 71.19 386 GLY B C 1
ATOM 6117 O O . GLY B 1 386 ? 3.162 0.718 -5.012 1 71.19 386 GLY B O 1
ATOM 6118 N N . ALA B 1 387 ? 2.912 2.281 -3.355 1 57.78 387 ALA B N 1
ATOM 6119 C CA . ALA B 1 387 ? 2.502 3.334 -4.281 1 57.78 387 ALA B CA 1
ATOM 6120 C C . ALA B 1 387 ? 3.646 3.721 -5.215 1 57.78 387 ALA B C 1
ATOM 6122 O O . ALA B 1 387 ? 3.416 4.109 -6.363 1 57.78 387 ALA B O 1
ATOM 6123 N N . ALA B 1 388 ? 4.844 3.621 -4.602 1 52.03 388 ALA B N 1
ATOM 6124 C CA . ALA B 1 388 ? 5.996 4.172 -5.309 1 52.03 388 ALA B CA 1
ATOM 6125 C C . ALA B 1 388 ? 6.238 3.434 -6.625 1 52.03 388 ALA B C 1
ATOM 6127 O O . ALA B 1 388 ? 6.645 4.039 -7.617 1 52.03 388 ALA B O 1
ATOM 6128 N N . HIS B 1 389 ? 6.09 2.143 -6.531 1 50.09 389 HIS B N 1
ATOM 6129 C CA . HIS B 1 389 ? 6.363 1.371 -7.738 1 50.09 389 HIS B CA 1
ATOM 6130 C C . HIS B 1 389 ? 5.332 1.659 -8.82 1 50.09 389 HIS B C 1
ATOM 6132 O O . HIS B 1 389 ? 5.637 1.577 -10.016 1 50.09 389 HIS B O 1
ATOM 6138 N N . ALA B 1 390 ? 4.102 1.965 -8.344 1 47.5 390 ALA B N 1
ATOM 6139 C CA . ALA B 1 390 ? 3.031 2.26 -9.289 1 47.5 390 ALA B CA 1
ATOM 6140 C C . ALA B 1 390 ? 3.359 3.5 -10.117 1 47.5 390 ALA B C 1
ATOM 6142 O O . ALA B 1 390 ? 2.73 3.748 -11.148 1 47.5 390 ALA B O 1
ATOM 6143 N N . CYS B 1 391 ? 4.301 4.34 -9.531 1 46.5 391 CYS B N 1
ATOM 6144 C CA . CYS B 1 391 ? 4.684 5.582 -10.195 1 46.5 391 CYS B CA 1
ATOM 6145 C C . CYS B 1 391 ? 5.262 5.305 -11.578 1 46.5 391 CYS B C 1
ATOM 6147 O O . CYS B 1 391 ? 5.375 6.211 -12.406 1 46.5 391 CYS B O 1
ATOM 6149 N N . THR B 1 392 ? 5.559 3.941 -11.719 1 49.97 392 THR B N 1
ATOM 6150 C CA . THR B 1 392 ? 6.074 3.795 -13.078 1 49.97 392 THR B CA 1
ATOM 6151 C C . THR B 1 392 ? 4.953 3.936 -14.102 1 49.97 392 THR B C 1
ATOM 6153 O O . THR B 1 392 ? 5.211 4.156 -15.289 1 49.97 392 THR B O 1
ATOM 6156 N N . THR B 1 393 ? 3.666 3.844 -13.445 1 56.75 393 THR B N 1
ATOM 6157 C CA . THR B 1 393 ? 2.582 4.02 -14.406 1 56.75 393 THR B CA 1
ATOM 6158 C C . THR B 1 393 ? 2.025 5.438 -14.336 1 56.75 393 THR B C 1
ATOM 6160 O O . THR B 1 393 ? 2.041 6.066 -13.281 1 56.75 393 THR B O 1
ATOM 6163 N N . ALA B 1 394 ? 2.049 6.184 -15.281 1 75.06 394 ALA B N 1
ATOM 6164 C CA . ALA B 1 394 ? 1.322 7.449 -15.352 1 75.06 394 ALA B CA 1
ATOM 6165 C C . ALA B 1 394 ? -0.136 7.266 -14.938 1 75.06 394 ALA B C 1
ATOM 6167 O O . ALA B 1 394 ? -0.985 6.93 -15.766 1 75.06 394 ALA B O 1
ATOM 6168 N N . TRP B 1 395 ? -0.5 7.207 -13.492 1 84.88 395 TRP B N 1
ATOM 6169 C CA . TRP B 1 395 ? -1.885 7.078 -13.055 1 84.88 395 TRP B CA 1
ATOM 6170 C C . TRP B 1 395 ? -2.816 7.91 -13.922 1 84.88 395 TRP B C 1
ATOM 6172 O O . TRP B 1 395 ? -2.48 9.039 -14.305 1 84.88 395 TRP B O 1
ATOM 6182 N N . PRO B 1 396 ? -3.914 7.191 -14.375 1 90.12 396 PRO B N 1
ATOM 6183 C CA . PRO B 1 396 ? -4.617 6.004 -13.883 1 90.12 396 PRO B CA 1
ATOM 6184 C C . PRO B 1 396 ? -4.254 4.738 -14.656 1 90.12 396 PRO B C 1
ATOM 6186 O O . PRO B 1 396 ? -4.906 3.701 -14.492 1 90.12 396 PRO B O 1
ATOM 6189 N N . ASN B 1 397 ? -3.203 4.793 -15.414 1 90.06 397 ASN B N 1
ATOM 6190 C CA . ASN B 1 397 ? -2.785 3.617 -16.172 1 90.06 397 ASN B CA 1
ATOM 6191 C C . ASN B 1 397 ? -2.307 2.5 -15.25 1 90.06 397 ASN B C 1
ATOM 6193 O O . ASN B 1 397 ? -1.438 2.719 -14.398 1 90.06 397 ASN B O 1
ATOM 6197 N N . LEU B 1 398 ? -2.877 1.303 -15.422 1 91.5 398 LEU B N 1
ATOM 6198 C CA . LEU B 1 398 ? -2.533 0.159 -14.586 1 91.5 398 LEU B CA 1
ATOM 6199 C C . LEU B 1 398 ? -1.7 -0.854 -15.367 1 91.5 398 LEU B C 1
ATOM 6201 O O . LEU B 1 398 ? -1.592 -2.014 -14.961 1 91.5 398 LEU B O 1
ATOM 6205 N N . LEU B 1 399 ? -1.167 -0.447 -16.5 1 90.5 399 LEU B N 1
ATOM 6206 C CA . LEU B 1 399 ? -0.301 -1.291 -17.312 1 90.5 399 LEU B CA 1
ATOM 6207 C C . LEU B 1 399 ? 1.139 -0.788 -17.281 1 90.5 399 LEU B C 1
ATOM 6209 O O . LEU B 1 399 ? 1.385 0.411 -17.422 1 90.5 399 LEU B O 1
ATOM 6213 N N . LEU B 1 400 ? 2.014 -1.69 -17.031 1 84.56 400 LEU B N 1
ATOM 6214 C CA . LEU B 1 400 ? 3.43 -1.34 -16.969 1 84.56 400 LEU B CA 1
ATOM 6215 C C . LEU B 1 400 ? 4.18 -1.911 -18.172 1 84.56 400 LEU B C 1
ATOM 6217 O O . LEU B 1 400 ? 3.846 -2.996 -18.656 1 84.56 400 LEU B O 1
ATOM 6221 N N . LYS B 1 401 ? 5.062 -1.101 -18.641 1 76 401 LYS B N 1
ATOM 6222 C CA . LYS B 1 401 ? 5.98 -1.593 -19.672 1 76 401 LYS B CA 1
ATOM 6223 C C . LYS B 1 401 ? 7.215 -2.232 -19.031 1 76 401 LYS B C 1
ATOM 6225 O O . LYS B 1 401 ? 7.871 -1.626 -18.188 1 76 401 LYS B O 1
ATOM 6230 N N . PRO B 1 402 ? 7.473 -3.508 -19.359 1 67.69 402 PRO B N 1
ATOM 6231 C CA . PRO B 1 402 ? 8.68 -4.109 -18.797 1 67.69 402 PRO B CA 1
ATOM 6232 C C . PRO B 1 402 ? 9.961 -3.426 -19.266 1 67.69 402 PRO B C 1
ATOM 6234 O O . PRO B 1 402 ? 9.984 -2.842 -20.359 1 67.69 402 PRO B O 1
#

Solvent-accessible surface area (backbone atoms only — not comparable to full-atom values): 44096 Å² total; per-residue (Å²): 136,86,80,79,81,80,80,76,81,79,80,78,78,76,80,74,75,79,76,75,76,77,76,78,73,74,75,70,83,67,79,71,80,79,74,87,68,85,69,82,68,76,75,69,77,69,76,70,72,72,70,75,67,72,69,69,72,72,67,77,71,66,84,57,47,36,60,42,77,44,81,47,61,44,83,78,37,59,60,49,60,57,52,47,54,67,71,49,72,48,73,68,59,74,61,35,16,34,67,84,32,22,63,55,26,48,52,45,39,47,51,20,26,42,53,38,50,56,68,46,52,68,67,61,48,46,52,54,64,33,43,82,52,28,80,79,47,33,30,21,40,38,40,34,40,48,68,60,52,91,79,71,73,64,36,57,57,58,93,57,74,71,84,51,70,51,45,49,31,49,52,42,6,54,30,41,66,54,26,46,51,29,14,43,52,83,79,38,40,84,37,54,39,32,12,35,54,36,79,48,32,53,23,84,89,45,69,60,90,33,34,42,70,48,64,43,55,57,17,33,70,57,41,43,45,70,33,46,90,63,39,43,44,21,36,38,41,32,18,75,29,22,38,83,81,70,47,52,25,39,30,31,26,26,27,59,43,40,56,71,70,47,54,70,70,37,55,50,28,25,52,69,50,57,29,35,36,32,37,37,36,76,93,59,60,77,42,80,45,62,44,69,38,50,38,38,40,75,52,91,86,52,34,31,61,60,40,76,65,64,71,70,47,98,60,34,38,62,47,81,47,42,92,44,64,63,28,40,53,26,51,54,50,48,54,54,51,33,64,70,69,36,45,77,39,75,54,31,58,25,21,32,42,39,38,29,38,59,36,24,32,34,29,31,44,37,33,82,80,74,83,77,33,60,34,34,26,30,40,34,37,34,17,34,44,30,45,71,66,49,61,75,18,71,59,55,37,38,53,38,77,106,136,87,82,76,80,79,79,76,80,80,80,81,77,77,81,75,77,77,78,76,79,78,76,79,75,79,75,71,84,69,80,74,76,80,76,86,77,85,72,82,65,77,76,70,78,69,75,70,71,72,70,74,67,72,66,69,70,70,67,77,70,66,84,56,48,36,58,42,77,43,80,48,61,45,82,78,37,61,59,51,63,58,52,46,54,68,72,48,72,50,73,70,61,74,62,36,16,32,67,84,33,20,63,55,27,47,51,45,38,47,51,21,25,42,54,38,52,57,67,47,52,69,68,59,48,47,52,54,65,33,43,81,52,30,80,80,46,34,29,21,38,38,39,34,40,49,68,60,52,91,79,71,72,63,36,59,58,60,91,57,72,70,83,50,70,50,44,48,30,50,52,41,7,55,29,42,67,54,27,47,50,29,15,44,51,83,78,38,41,84,36,55,37,32,12,37,54,35,81,48,34,55,22,82,89,46,69,58,91,34,34,44,71,47,62,42,56,58,18,33,67,58,40,43,43,71,35,46,89,64,40,43,46,22,36,38,42,32,19,75,29,21,38,82,80,70,49,51,24,40,32,31,26,26,26,58,44,40,55,72,70,46,54,68,69,38,55,49,28,25,53,68,49,57,28,34,37,32,37,38,35,76,94,59,59,76,41,80,46,64,44,69,38,50,40,37,40,73,52,90,85,52,34,31,60,60,39,77,65,64,69,69,47,98,61,33,38,64,48,80,48,41,92,43,65,63,28,40,53,27,51,54,49,47,54,54,52,33,65,70,69,35,45,78,40,74,56,31,60,24,22,34,40,39,38,30,38,60,37,24,31,34,30,31,46,37,32,83,79,74,83,76,30,59,34,35,26,31,41,32,37,34,18,34,43,29,45,71,68,50,61,76,20,70,59,56,38,39,52,37,76,105